Protein 3RSC (pdb70)

Structure (mmCIF, N/CA/C/O backbone):
data_3RSC
#
_entry.id   3RSC
#
_cell.length_a   88.289
_cell.length_b   48.592
_cell.length_c   108.393
_cell.angle_alpha   90.000
_cell.angle_beta   101.710
_cell.angle_gamma   90.000
#
_symmetry.space_group_name_H-M   'P 1 21 1'
#
loop_
_entity.id
_entity.type
_entity.pdbx_description
1 polymer CalG2
2 non-polymer "THYMIDINE-5'-DIPHOSPHATE"
3 non-polymer 'Calicheamicin T0'
4 non-polymer 'PHOSPHATE ION'
5 water water
#
loop_
_atom_site.group_PDB
_atom_site.id
_atom_site.type_symbol
_atom_site.label_atom_id
_atom_site.label_alt_id
_atom_site.label_comp_id
_atom_site.label_asym_id
_atom_site.label_entity_id
_atom_site.label_seq_id
_atom_site.pdbx_PDB_ins_code
_atom_site.Cartn_x
_atom_site.Cartn_y
_atom_site.Cartn_z
_atom_site.occupancy
_atom_site.B_iso_or_equiv
_atom_site.auth_seq_id
_atom_site.auth_comp_id
_atom_site.auth_asym_id
_atom_site.auth_atom_id
_atom_site.pdbx_PDB_model_num
ATOM 1 N N . HIS A 1 19 ? -40.917 -4.212 3.319 1.00 79.12 0 HIS A N 1
ATOM 2 C CA . HIS A 1 19 ? -40.217 -4.294 2.042 1.00 78.70 0 HIS A CA 1
ATOM 3 C C . HIS A 1 19 ? -40.764 -3.294 1.022 1.00 70.11 0 HIS A C 1
ATOM 4 O O . HIS A 1 19 ? -40.000 -2.644 0.309 1.00 67.14 0 HIS A O 1
ATOM 19 N N . ALA A 1 21 ? -41.974 -0.526 -1.392 1.00 47.74 2 ALA A N 1
ATOM 20 C CA . ALA A 1 21 ? -41.345 0.772 -1.586 1.00 47.71 2 ALA A CA 1
ATOM 21 C C . ALA A 1 21 ? -41.876 1.574 -2.775 1.00 44.08 2 ALA A C 1
ATOM 22 O O . ALA A 1 21 ? -42.438 1.022 -3.721 1.00 41.62 2 ALA A O 1
ATOM 24 N N . HIS A 1 22 ? -41.684 2.888 -2.703 1.00 41.69 3 HIS A N 1
ATOM 25 C CA . HIS A 1 22 ? -41.949 3.780 -3.823 1.00 40.38 3 HIS A CA 1
ATOM 26 C C . HIS A 1 22 ? -40.659 3.995 -4.607 1.00 40.34 3 HIS A C 1
ATOM 27 O O . HIS A 1 22 ? -39.751 4.695 -4.150 1.00 39.02 3 HIS A O 1
ATOM 34 N N . LEU A 1 23 ? -40.588 3.392 -5.789 1.00 36.66 4 LEU A N 1
ATOM 35 C CA . LEU A 1 23 ? -39.389 3.445 -6.615 1.00 35.48 4 LEU A CA 1
ATOM 36 C C . LEU A 1 23 ? -39.526 4.447 -7.756 1.00 34.00 4 LEU A C 1
ATOM 37 O O . LEU A 1 23 ? -40.493 4.411 -8.518 1.00 33.29 4 LEU A O 1
ATOM 42 N N . LEU A 1 24 ? -38.553 5.343 -7.869 1.00 30.92 5 LEU A N 1
ATOM 43 C CA . LEU A 1 24 ? -38.522 6.293 -8.973 1.00 31.45 5 LEU A CA 1
ATOM 44 C C . LEU A 1 24 ? -37.460 5.902 -9.994 1.00 33.91 5 LEU A C 1
ATOM 45 O O . LEU A 1 24 ? -36.304 5.639 -9.647 1.00 28.66 5 LEU A O 1
ATOM 50 N N . ILE A 1 25 ? -37.868 5.848 -11.256 1.00 28.64 6 ILE A N 1
ATOM 51 C CA . ILE A 1 25 ? -36.934 5.644 -12.343 1.00 27.32 6 ILE A CA 1
ATOM 52 C C . ILE A 1 25 ? -36.761 6.943 -13.113 1.00 26.97 6 ILE A C 1
ATOM 53 O O . ILE A 1 25 ? -37.689 7.425 -13.764 1.00 27.35 6 ILE A O 1
ATOM 58 N N . VAL A 1 26 ? -35.566 7.510 -13.008 1.00 25.54 7 VAL A N 1
ATOM 59 C CA . VAL A 1 26 ? -35.199 8.702 -13.749 1.00 23.99 7 VAL A CA 1
ATOM 60 C C . VAL A 1 26 ? -34.604 8.276 -15.089 1.00 25.82 7 VAL A C 1
ATOM 61 O O . VAL A 1 26 ? -33.642 7.509 -15.135 1.00 25.33 7 VAL A O 1
ATOM 65 N N . ASN A 1 27 ? -35.187 8.757 -16.181 1.00 27.74 8 ASN A N 1
ATOM 66 C CA . ASN A 1 27 ? -34.720 8.390 -17.512 1.00 24.20 8 ASN A CA 1
ATOM 67 C C . ASN A 1 27 ? -35.067 9.482 -18.515 1.00 23.51 8 ASN A C 1
ATOM 68 O O . ASN A 1 27 ? -35.767 10.428 -18.173 1.00 25.00 8 ASN A O 1
ATOM 73 N N . VAL A 1 28 ? -34.576 9.358 -19.745 1.00 24.85 9 VAL A N 1
ATOM 74 C CA . VAL A 1 28 ? -34.897 10.335 -20.784 1.00 25.19 9 VAL A CA 1
ATOM 75 C C . VAL A 1 28 ? -35.571 9.692 -21.988 1.00 21.98 9 VAL A C 1
ATOM 76 O O . VAL A 1 28 ? -35.700 8.475 -22.058 1.00 24.88 9 VAL A O 1
ATOM 80 N N . ALA A 1 29 ? -36.003 10.521 -22.932 1.00 24.22 10 ALA A N 1
ATOM 81 C CA . ALA A 1 29 ? -36.811 10.057 -24.053 1.00 27.79 10 ALA A CA 1
ATOM 82 C C . ALA A 1 29 ? -35.972 9.412 -25.151 1.00 29.72 10 ALA A C 1
ATOM 83 O O . ALA A 1 29 ? -35.629 10.057 -26.142 1.00 30.53 10 ALA A O 1
ATOM 85 N N . SER A 1 30 ? -35.661 8.130 -24.978 1.00 27.91 11 SER A N 1
ATOM 86 C CA . SER A 1 30 ? -34.838 7.409 -25.939 1.00 28.79 11 SER A CA 1
ATOM 87 C C . SER A 1 30 ? -35.144 5.912 -25.924 1.00 30.02 11 SER A C 1
ATOM 88 O O . SER A 1 30 ? -35.188 5.291 -24.860 1.00 29.99 11 SER A O 1
ATOM 91 N N . HIS A 1 31 ? -35.352 5.335 -27.105 1.00 24.80 12 HIS A N 1
ATOM 92 C CA . HIS A 1 31 ? -35.695 3.921 -27.214 1.00 27.62 12 HIS A CA 1
ATOM 93 C C . HIS A 1 31 ? -34.706 3.015 -26.484 1.00 28.47 12 HIS A C 1
ATOM 94 O O . HIS A 1 31 ? -35.090 2.243 -25.605 1.00 27.67 12 HIS A O 1
ATOM 101 N N . GLY A 1 32 ? -33.435 3.107 -26.856 1.00 24.96 13 GLY A N 1
ATOM 102 C CA . GLY A 1 32 ? -32.416 2.246 -26.290 1.00 27.51 13 GLY A CA 1
ATOM 103 C C . GLY A 1 32 ? -32.348 2.300 -24.775 1.00 28.45 13 GLY A C 1
ATOM 104 O O . GLY A 1 32 ? -32.004 1.310 -24.129 1.00 28.70 13 GLY A O 1
ATOM 105 N N . LEU A 1 33 ? -32.676 3.455 -24.208 1.00 23.89 14 LEU A N 1
ATOM 106 C CA . LEU A 1 33 ? -32.573 3.663 -22.768 1.00 25.90 14 LEU A CA 1
ATOM 107 C C . LEU A 1 33 ? -33.798 3.148 -22.014 1.00 29.14 14 LEU A C 1
ATOM 108 O O . LEU A 1 33 ? -33.691 2.698 -20.872 1.00 26.40 14 LEU A O 1
ATOM 113 N N . ILE A 1 34 ? -34.959 3.210 -22.658 1.00 27.09 15 ILE A N 1
ATOM 114 C CA . ILE A 1 34 ? -36.212 2.853 -22.002 1.00 23.31 15 ILE A CA 1
ATOM 115 C C . ILE A 1 34 ? -36.559 1.365 -22.112 1.00 27.44 15 ILE A C 1
ATOM 116 O O . ILE A 1 34 ? -36.859 0.727 -21.107 1.00 29.32 15 ILE A O 1
ATOM 121 N N . LEU A 1 35 ? -36.500 0.814 -23.322 1.00 24.24 16 LEU A N 1
ATOM 122 C CA . LEU A 1 35 ? -36.917 -0.572 -23.560 1.00 28.41 16 LEU A CA 1
ATOM 123 C C . LEU A 1 35 ? -36.387 -1.617 -22.562 1.00 28.35 16 LEU A C 1
ATOM 124 O O . LEU A 1 35 ? -37.145 -2.472 -22.108 1.00 33.83 16 LEU A O 1
ATOM 129 N N . PRO A 1 36 ? -35.091 -1.561 -22.224 1.00 27.59 17 PRO A N 1
ATOM 130 C CA . PRO A 1 36 ? -34.561 -2.578 -21.305 1.00 29.71 17 PRO A CA 1
ATOM 131 C C . PRO A 1 36 ? -35.184 -2.528 -19.904 1.00 31.92 17 PRO A C 1
ATOM 132 O O . PRO A 1 36 ? -35.185 -3.541 -19.201 1.00 34.57 17 PRO A O 1
ATOM 136 N N . THR A 1 37 ? -35.706 -1.370 -19.510 1.00 27.91 18 THR A N 1
ATOM 137 C CA . THR A 1 37 ? -36.228 -1.175 -18.160 1.00 28.06 18 THR A CA 1
ATOM 138 C C . THR A 1 37 ? -37.670 -1.641 -17.979 1.00 33.05 18 THR A C 1
ATOM 139 O O . THR A 1 37 ? -38.127 -1.822 -16.852 1.00 36.91 18 THR A O 1
ATOM 143 N N . LEU A 1 38 ? -38.390 -1.825 -19.079 1.00 28.71 19 LEU A N 1
ATOM 144 C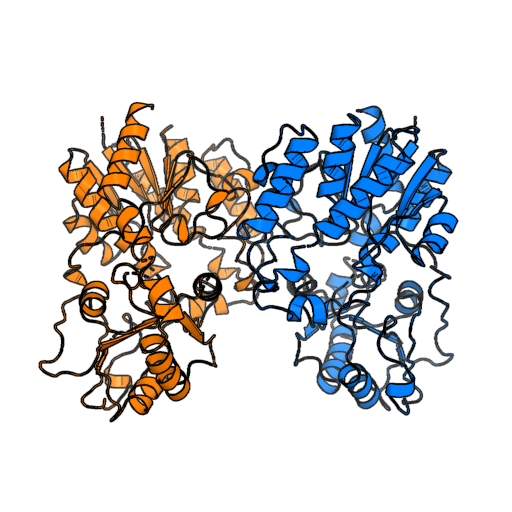 CA . LEU A 1 38 ? -39.823 -2.100 -19.006 1.00 31.78 19 LEU A CA 1
ATOM 145 C C . LEU A 1 38 ? -40.176 -3.358 -18.205 1.00 34.52 19 LEU A C 1
ATOM 146 O O . LEU A 1 38 ? -41.044 -3.321 -17.334 1.00 33.42 19 LEU A O 1
ATOM 151 N N . THR A 1 39 ? -39.511 -4.468 -18.499 1.00 31.27 20 THR A N 1
ATOM 152 C CA . THR A 1 39 ? -39.805 -5.709 -17.797 1.00 35.92 20 THR A CA 1
ATOM 153 C C . THR A 1 39 ? -39.472 -5.575 -16.317 1.00 34.87 20 THR A C 1
ATOM 154 O O . THR A 1 39 ? -40.171 -6.121 -15.466 1.00 32.18 20 THR A O 1
ATOM 158 N N . VAL A 1 40 ? -38.410 -4.834 -16.017 1.00 35.38 21 VAL A N 1
ATOM 159 C CA . VAL A 1 40 ? -38.001 -4.620 -14.633 1.00 34.64 21 VAL A CA 1
ATOM 160 C C . VAL A 1 40 ? -39.070 -3.851 -13.857 1.00 35.83 21 VAL A C 1
ATOM 161 O O . VAL A 1 40 ? -39.357 -4.168 -12.701 1.00 35.77 21 VAL A O 1
ATOM 165 N N . VAL A 1 41 ? -39.655 -2.841 -14.496 1.00 33.67 22 VAL A N 1
ATOM 166 C CA . VAL A 1 41 ? -40.745 -2.083 -13.887 1.00 36.13 22 VAL A CA 1
ATOM 167 C C . VAL A 1 41 ? -41.887 -3.022 -13.533 1.00 36.93 22 VAL A C 1
ATOM 168 O O . VAL A 1 41 ? -42.385 -3.024 -12.408 1.00 36.49 22 VAL A O 1
ATOM 172 N N . THR A 1 42 ? -42.283 -3.829 -14.511 1.00 39.43 23 THR A N 1
ATOM 173 C CA . THR A 1 42 ? -43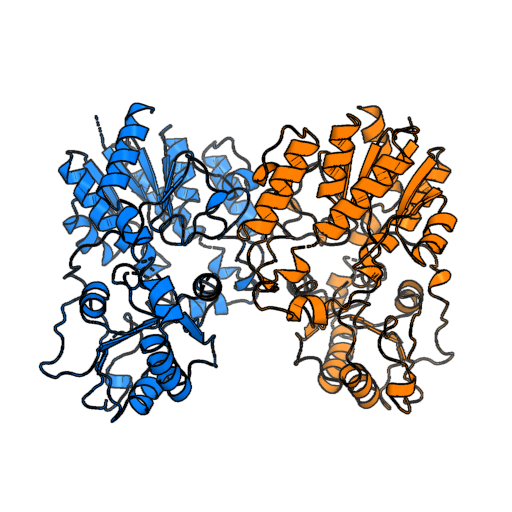.360 -4.798 -14.349 1.00 36.04 23 THR A CA 1
ATOM 174 C C . THR A 1 42 ? -43.113 -5.795 -13.214 1.00 38.64 23 THR A C 1
ATOM 175 O O . THR A 1 42 ? -44.011 -6.073 -12.419 1.00 41.83 23 THR A O 1
ATOM 179 N N . GLU A 1 43 ? -41.902 -6.337 -13.143 1.00 35.17 24 GLU A N 1
ATOM 180 C CA . GLU A 1 43 ? -41.573 -7.310 -12.104 1.00 35.67 24 GLU A CA 1
ATOM 181 C C . GLU A 1 43 ? -41.670 -6.684 -10.717 1.00 41.51 24 GLU A C 1
ATOM 182 O O . GLU A 1 43 ? -42.082 -7.342 -9.760 1.00 42.54 24 GLU A O 1
ATOM 188 N N . LEU A 1 44 ? -41.286 -5.412 -10.619 1.00 37.46 25 LEU A N 1
ATOM 189 C CA . LEU A 1 44 ? -41.333 -4.677 -9.358 1.00 37.68 25 LEU A CA 1
ATOM 190 C C . LEU A 1 44 ? -42.765 -4.383 -8.935 1.00 41.14 25 LEU A C 1
ATOM 191 O O . LEU A 1 44 ? -43.123 -4.551 -7.770 1.00 43.17 25 LEU A O 1
ATOM 196 N N . VAL A 1 45 ? -43.576 -3.924 -9.882 1.00 38.22 26 VAL A N 1
ATOM 197 C CA . VAL A 1 45 ? -44.991 -3.694 -9.624 1.00 40.94 26 VAL A CA 1
ATOM 198 C C . VAL A 1 45 ? -45.665 -4.996 -9.195 1.00 44.97 26 VAL A C 1
ATOM 199 O O . VAL A 1 45 ? -46.554 -4.998 -8.342 1.00 45.02 26 VAL A O 1
ATOM 203 N N . ARG A 1 46 ? -45.219 -6.103 -9.781 1.00 45.32 27 ARG A N 1
ATOM 204 C CA . ARG A 1 46 ? -45.750 -7.419 -9.449 1.00 44.14 27 ARG A CA 1
ATOM 205 C C . ARG A 1 46 ? -45.418 -7.783 -8.007 1.00 44.46 27 ARG A C 1
ATOM 206 O O . ARG A 1 46 ? -46.200 -8.448 -7.329 1.00 45.91 27 ARG A O 1
ATOM 214 N N . ARG A 1 47 ? -44.256 -7.340 -7.540 1.00 44.38 28 ARG A N 1
ATOM 215 C CA . ARG A 1 47 ? -43.821 -7.643 -6.182 1.00 44.34 28 ARG A CA 1
ATOM 216 C C . ARG A 1 47 ? -44.463 -6.707 -5.166 1.00 44.89 28 ARG A C 1
ATOM 217 O O . ARG A 1 47 ? -44.188 -6.794 -3.971 1.00 50.77 28 ARG A O 1
ATOM 225 N N . GLY A 1 48 ? -45.316 -5.810 -5.649 1.00 42.15 29 GLY A N 1
ATOM 226 C CA . GLY A 1 48 ? -46.067 -4.930 -4.774 1.00 43.97 29 GLY A CA 1
ATOM 227 C C . GLY A 1 48 ? -45.417 -3.584 -4.514 1.00 44.51 29 GLY A C 1
ATOM 228 O O . GLY A 1 48 ? -45.835 -2.847 -3.621 1.00 41.60 29 GLY A O 1
ATOM 229 N N . HIS A 1 49 ? -44.389 -3.260 -5.289 1.00 41.40 30 HIS A N 1
ATOM 230 C CA . HIS A 1 49 ? -43.765 -1.950 -5.196 1.00 38.78 30 HIS A CA 1
ATOM 231 C C . HIS A 1 49 ? -44.499 -0.955 -6.081 1.00 38.39 30 HIS A C 1
ATOM 232 O O . HIS A 1 49 ? -45.142 -1.330 -7.061 1.00 41.35 30 HIS A O 1
ATOM 239 N N . ARG A 1 50 ? -44.399 0.318 -5.721 1.00 40.59 31 ARG A N 1
ATOM 240 C CA . ARG A 1 50 ? -44.982 1.397 -6.501 1.00 39.06 31 ARG A CA 1
ATOM 241 C C . ARG A 1 50 ? -43.863 2.072 -7.285 1.00 39.10 31 ARG A C 1
ATOM 242 O O . ARG A 1 50 ? -42.798 2.345 -6.732 1.00 35.91 31 ARG A O 1
ATOM 250 N N . VAL A 1 51 ? -44.091 2.326 -8.572 1.00 36.66 32 VAL A N 1
ATOM 251 C CA . VAL A 1 51 ? -43.030 2.862 -9.426 1.00 36.91 32 VAL A CA 1
ATOM 252 C C . VAL A 1 51 ? -43.417 4.112 -10.221 1.00 36.11 32 VAL A C 1
ATOM 253 O O . VAL A 1 51 ? -44.323 4.078 -11.055 1.00 37.74 32 VAL A O 1
ATOM 257 N N . SER A 1 52 ? -42.718 5.212 -9.948 1.00 33.62 33 SER A N 1
ATOM 258 C CA . SER A 1 52 ? -42.845 6.441 -10.727 1.00 34.23 33 SER A CA 1
ATOM 259 C C . SER A 1 52 ? -41.749 6.461 -11.791 1.00 32.84 33 SER A C 1
ATOM 260 O O . SER A 1 52 ? -40.600 6.129 -11.504 1.00 36.75 33 SER A O 1
ATOM 263 N N . TYR A 1 53 ? -42.098 6.844 -13.016 1.00 29.09 34 TYR A N 1
ATOM 264 C CA . TYR A 1 53 ? -41.159 6.758 -14.127 1.00 28.68 34 TYR A CA 1
ATOM 265 C C . TYR A 1 53 ? -41.117 8.051 -14.938 1.00 30.47 34 TYR A C 1
ATOM 266 O O . TYR A 1 53 ? -42.126 8.483 -15.490 1.00 30.81 34 TYR A O 1
ATOM 275 N N . VAL A 1 54 ? -39.935 8.654 -15.015 1.00 31.10 35 VAL A N 1
ATOM 276 C CA . VAL A 1 54 ? -39.753 9.922 -15.712 1.00 28.19 35 VAL A CA 1
ATOM 277 C C . VAL A 1 54 ? -39.550 9.707 -17.207 1.00 28.49 35 VAL A C 1
ATOM 278 O O . VAL A 1 54 ? -38.609 9.031 -17.629 1.00 28.04 35 VAL A O 1
ATOM 282 N N . THR A 1 55 ? -40.439 10.283 -18.008 1.00 28.43 36 THR A N 1
ATOM 283 C CA . THR A 1 55 ? -40.352 10.144 -19.454 1.00 26.28 36 THR A CA 1
ATOM 284 C C . THR A 1 55 ? -41.092 11.266 -20.176 1.00 30.97 36 THR A C 1
ATOM 285 O O . THR A 1 55 ? -41.632 12.177 -19.546 1.00 30.83 36 THR A O 1
ATOM 289 N N . ALA A 1 56 ? -41.110 11.202 -21.503 1.00 32.96 37 ALA A N 1
ATOM 290 C CA . ALA A 1 56 ? -41.760 12.239 -22.293 1.00 33.84 37 ALA A CA 1
ATOM 291 C C . ALA A 1 56 ? -42.429 11.676 -23.541 1.00 37.99 37 ALA A C 1
ATOM 292 O O . ALA A 1 56 ? -42.076 10.597 -24.020 1.00 35.52 37 ALA A O 1
ATOM 294 N N . GLY A 1 57 ? -43.409 12.415 -24.051 1.00 39.22 38 GLY A N 1
ATOM 295 C CA . GLY A 1 57 ? -44.067 12.074 -25.298 1.00 39.30 38 GLY A CA 1
ATOM 296 C C . GLY A 1 57 ? -44.605 10.661 -25.407 1.00 37.20 38 GLY A C 1
ATOM 297 O O . GLY A 1 57 ? -45.141 10.102 -24.447 1.00 36.86 38 GLY A O 1
ATOM 298 N N . GLY A 1 58 ? -44.452 10.087 -26.597 1.00 36.42 39 GLY A N 1
ATOM 299 C CA . GLY A 1 58 ? -45.029 8.795 -26.924 1.00 37.23 39 GLY A CA 1
ATOM 300 C C . GLY A 1 58 ? -44.600 7.647 -26.034 1.00 36.77 39 GLY A C 1
ATOM 301 O O . GLY A 1 58 ? -45.322 6.656 -25.910 1.00 38.43 39 GLY A O 1
ATOM 302 N N . PHE A 1 59 ? -43.429 7.773 -25.417 1.00 31.97 40 PHE A N 1
ATOM 303 C CA . PHE A 1 59 ? -42.918 6.735 -24.528 1.00 33.34 40 PHE A CA 1
ATOM 304 C C . PHE A 1 59 ? -43.789 6.594 -23.284 1.00 38.00 40 PHE A C 1
ATOM 305 O O . PHE A 1 59 ? -43.674 5.618 -22.544 1.00 33.78 40 PHE A O 1
ATOM 313 N N . ALA A 1 60 ? -44.654 7.575 -23.050 1.00 37.34 41 ALA A N 1
ATOM 314 C CA . ALA A 1 60 ? -45.526 7.539 -21.884 1.00 37.02 41 ALA A CA 1
ATOM 315 C C . ALA A 1 60 ? -46.415 6.301 -21.914 1.00 35.09 41 ALA A C 1
ATOM 316 O O . ALA A 1 60 ? -46.621 5.653 -20.891 1.00 37.98 41 ALA A O 1
ATOM 318 N N . GLU A 1 61 ? -46.921 5.965 -23.096 1.00 35.68 42 GLU A N 1
ATOM 319 C CA . GLU A 1 61 ? -47.874 4.864 -23.238 1.00 38.03 42 GLU A CA 1
ATOM 320 C C . GLU A 1 61 ? -47.301 3.508 -22.792 1.00 39.64 42 GLU A C 1
ATOM 321 O O . GLU A 1 61 ? -47.849 2.868 -21.890 1.00 43.15 42 GLU A O 1
ATOM 327 N N . PRO A 1 62 ? -46.190 3.067 -23.410 1.00 38.11 43 PRO A N 1
ATOM 328 C CA . PRO A 1 62 ? -45.608 1.778 -23.018 1.00 32.71 43 PRO A CA 1
ATOM 329 C C . PRO A 1 62 ? -45.156 1.777 -21.562 1.00 37.13 43 PRO A C 1
ATOM 330 O O . PRO A 1 62 ? -45.149 0.729 -20.917 1.00 41.90 43 PRO A O 1
ATOM 334 N N . VAL A 1 63 ? -44.778 2.942 -21.051 1.00 34.58 44 VAL A N 1
ATOM 335 C CA . VAL A 1 63 ? -44.319 3.047 -19.673 1.00 35.39 44 VAL A CA 1
ATOM 336 C C . VAL A 1 63 ? -45.457 2.805 -18.680 1.00 37.01 44 VAL A C 1
ATOM 337 O O . VAL A 1 63 ? -45.279 2.101 -17.687 1.00 35.14 44 VAL A O 1
ATOM 341 N N . ARG A 1 64 ? -46.624 3.386 -18.947 1.00 37.14 45 ARG A N 1
ATOM 342 C CA . ARG A 1 64 ? -47.790 3.139 -18.102 1.00 38.29 45 ARG A CA 1
ATOM 343 C C . ARG A 1 64 ? -48.199 1.676 -18.171 1.00 37.43 45 ARG A C 1
ATOM 344 O O . ARG A 1 64 ? -48.454 1.042 -17.145 1.00 39.59 45 ARG A O 1
ATOM 352 N N . ALA A 1 65 ? -48.255 1.148 -19.391 1.00 35.78 46 ALA A N 1
ATOM 353 C CA . ALA A 1 65 ? -48.647 -0.238 -19.619 1.00 37.41 46 ALA A CA 1
ATOM 354 C C . ALA A 1 65 ? -47.750 -1.212 -18.867 1.00 39.23 46 ALA A C 1
ATOM 355 O O . ALA A 1 65 ? -48.135 -2.355 -18.620 1.00 34.55 46 ALA A O 1
ATOM 357 N N . ALA A 1 66 ? -46.549 -0.759 -18.516 1.00 39.26 47 ALA A N 1
ATOM 358 C CA . ALA A 1 66 ? -45.592 -1.599 -17.804 1.00 37.43 47 ALA A CA 1
ATOM 359 C C . ALA A 1 66 ? -45.824 -1.539 -16.298 1.00 36.68 47 ALA A C 1
ATOM 360 O O . ALA A 1 66 ? -45.171 -2.251 -15.536 1.00 39.67 47 ALA A O 1
ATOM 362 N N . GLY A 1 67 ? -46.752 -0.683 -15.878 1.00 34.16 48 GLY A N 1
ATOM 363 C CA . GLY A 1 67 ? -47.175 -0.633 -14.489 1.00 36.11 48 GLY A CA 1
ATOM 364 C C . GLY A 1 67 ? -46.829 0.651 -13.760 1.00 36.52 48 GLY A C 1
ATOM 365 O O . GLY A 1 67 ? -47.229 0.856 -12.615 1.00 38.51 48 GLY A O 1
ATOM 366 N N . ALA A 1 68 ? -46.094 1.528 -14.429 1.00 32.68 49 ALA A N 1
ATOM 367 C CA . ALA A 1 68 ? -45.546 2.705 -13.780 1.00 29.55 49 ALA A CA 1
ATOM 368 C C . ALA A 1 68 ? -46.485 3.900 -13.853 1.00 36.90 49 ALA A C 1
ATOM 369 O O . ALA A 1 68 ? -47.346 3.981 -14.732 1.00 36.66 49 ALA A O 1
ATOM 371 N N . THR A 1 69 ? -46.316 4.822 -12.913 1.00 33.14 50 THR A N 1
ATOM 372 C CA . THR A 1 69 ? -46.967 6.118 -12.997 1.00 34.78 50 THR A CA 1
ATOM 373 C C . THR A 1 69 ? -46.006 7.064 -13.702 1.00 36.59 50 THR A C 1
ATOM 374 O O . THR A 1 69 ? -44.861 7.231 -13.276 1.00 39.35 50 THR A O 1
ATOM 378 N N . VAL A 1 70 ? -46.471 7.668 -14.789 1.00 33.63 51 VAL A N 1
ATOM 379 C CA . VAL A 1 70 ? -45.626 8.515 -15.622 1.00 35.03 51 VAL A CA 1
ATOM 380 C C . VAL A 1 70 ? -45.423 9.914 -15.043 1.00 40.61 51 VAL A C 1
ATOM 381 O O . VAL A 1 70 ? -46.381 10.587 -14.654 1.00 38.01 51 VAL A O 1
ATOM 385 N N . VAL A 1 71 ? -44.164 10.339 -14.987 1.00 39.42 52 VAL A N 1
ATOM 386 C CA . VAL A 1 71 ? -43.822 11.709 -14.627 1.00 38.08 52 VAL A CA 1
ATOM 387 C C . VAL A 1 71 ? -43.282 12.421 -15.864 1.00 38.40 52 VAL A C 1
ATOM 388 O O . VAL A 1 71 ? -42.123 12.231 -16.233 1.00 40.16 52 VAL A O 1
ATOM 392 N N . PRO A 1 72 ? -44.129 13.230 -16.521 1.00 39.76 53 PRO A N 1
ATOM 393 C CA . PRO A 1 72 ? -43.769 13.906 -17.773 1.00 33.96 53 PRO A CA 1
ATOM 394 C C . PRO A 1 72 ? -42.773 15.035 -17.569 1.00 37.55 53 PRO A C 1
ATOM 395 O O . PRO A 1 72 ? -42.892 15.797 -16.610 1.00 42.71 53 PRO A O 1
ATOM 399 N N . TYR A 1 73 ? -41.796 15.132 -18.465 1.00 35.89 54 TYR A N 1
ATOM 400 C CA . TYR A 1 73 ? -40.912 16.288 -18.507 1.00 33.11 54 TYR A CA 1
ATOM 401 C C . TYR A 1 73 ? -40.819 16.743 -19.956 1.00 37.09 54 TYR A C 1
ATOM 402 O O . TYR A 1 73 ? -41.095 15.965 -20.871 1.00 34.86 54 TYR A O 1
ATOM 411 N N . GLN A 1 74 ? -40.459 18.005 -20.167 1.00 38.91 55 GLN A N 1
ATOM 412 C CA . GLN A 1 74 ? -40.306 18.521 -21.522 1.00 36.60 55 GLN A CA 1
ATOM 413 C C . GLN A 1 74 ? -38.936 18.154 -22.087 1.00 35.28 55 GLN A C 1
ATOM 414 O O . GLN A 1 74 ? -37.905 18.637 -21.614 1.00 32.63 55 GLN A O 1
ATOM 420 N N . SER A 1 75 ? -38.936 17.296 -23.101 1.00 33.56 56 SER A N 1
ATOM 421 C CA . SER A 1 75 ? -37.693 16.774 -23.654 1.00 32.10 56 SER A CA 1
ATOM 422 C C . SER A 1 75 ? -37.251 17.484 -24.921 1.00 33.12 56 SER A C 1
ATOM 423 O O . SER A 1 75 ? -38.057 17.788 -25.799 1.00 34.00 56 SER A O 1
ATOM 426 N N . GLU A 1 76 ? -35.949 17.721 -25.015 1.00 31.38 57 GLU A N 1
ATOM 427 C CA . GLU A 1 76 ? -35.373 18.320 -26.202 1.00 30.80 57 GLU A CA 1
ATOM 428 C C . GLU A 1 76 ? -34.793 17.260 -27.137 1.00 32.79 57 GLU A C 1
ATOM 429 O O . GLU A 1 76 ? -34.766 17.441 -28.354 1.00 35.36 57 GLU A O 1
ATOM 435 N N . ILE A 1 77 ? -34.336 16.148 -26.572 1.00 31.24 58 ILE A N 1
ATOM 436 C CA . ILE A 1 77 ? -33.676 15.134 -27.383 1.00 31.30 58 ILE A CA 1
ATOM 437 C C . ILE A 1 77 ? -34.683 14.324 -28.188 1.00 33.15 58 ILE A C 1
ATOM 438 O O . ILE A 1 77 ? -34.391 13.877 -29.295 1.00 32.23 58 ILE A O 1
ATOM 443 N N . ILE A 1 78 ? -35.876 14.159 -27.629 1.00 33.82 59 ILE A N 1
ATOM 444 C CA . ILE A 1 78 ? -36.929 13.371 -28.257 1.00 35.62 59 ILE A CA 1
ATOM 445 C C . ILE A 1 78 ? -37.254 13.874 -29.661 1.00 38.50 59 ILE A C 1
ATOM 446 O O . ILE A 1 78 ? -37.660 13.100 -30.527 1.00 35.30 59 ILE A O 1
ATOM 451 N N . ASP A 1 79 ? -37.072 15.175 -29.878 1.00 39.91 60 ASP A N 1
ATOM 452 C CA . ASP A 1 79 ? -37.352 15.788 -31.171 1.00 40.12 60 ASP A CA 1
ATOM 453 C C . ASP A 1 79 ? -36.081 15.972 -31.994 1.00 42.70 60 ASP A C 1
ATOM 454 O O . ASP A 1 79 ? -36.140 16.164 -33.208 1.00 46.16 60 ASP A O 1
ATOM 459 N N . ALA A 1 80 ? -34.929 15.916 -31.334 1.00 40.01 61 ALA A N 1
ATOM 460 C CA . ALA A 1 80 ? -33.673 16.255 -31.995 1.00 37.25 61 ALA A CA 1
ATOM 461 C C . ALA A 1 80 ? -33.187 15.196 -32.973 1.00 37.02 61 ALA A C 1
ATOM 462 O O . ALA A 1 80 ? -33.557 14.027 -32.888 1.00 39.37 61 ALA A O 1
ATOM 464 N N . ASP A 1 81 ? -32.348 15.638 -33.904 1.00 35.15 62 ASP A N 1
ATOM 465 C CA . ASP A 1 81 ? -31.669 14.766 -34.842 1.00 30.75 62 ASP A CA 1
ATOM 466 C C . ASP A 1 81 ? -30.199 14.758 -34.449 1.00 34.51 62 ASP A C 1
ATOM 467 O O . ASP A 1 81 ? -29.505 15.766 -34.597 1.00 35.98 62 ASP A O 1
ATOM 472 N N . ALA A 1 82 ? -29.732 13.623 -33.937 1.00 33.10 63 ALA A N 1
ATOM 473 C CA . ALA A 1 82 ? -28.405 13.534 -33.334 1.00 33.71 63 ALA A CA 1
ATOM 474 C C . ALA A 1 82 ? -27.294 13.844 -34.323 1.00 30.76 63 ALA A C 1
ATOM 475 O O . ALA A 1 82 ? -26.306 14.496 -33.978 1.00 26.02 63 ALA A O 1
ATOM 477 N N . ALA A 1 83 ? -27.458 13.356 -35.548 1.00 30.77 64 ALA A N 1
ATOM 478 C CA . ALA A 1 83 ? -26.496 13.605 -36.608 1.00 31.23 64 ALA A CA 1
ATOM 479 C C . ALA A 1 83 ? -26.340 15.104 -36.801 1.00 31.85 64 ALA A C 1
ATOM 480 O O . ALA A 1 83 ? -25.237 15.600 -37.033 1.00 31.46 64 ALA A O 1
ATOM 482 N N . GLU A 1 84 ? -27.454 15.820 -36.690 1.00 34.93 65 GLU A N 1
ATOM 483 C CA . GLU A 1 84 ? -27.465 17.267 -36.880 1.00 32.58 65 GLU A CA 1
ATOM 484 C C . GLU A 1 84 ? -26.890 17.986 -35.661 1.00 32.82 65 GLU A C 1
ATOM 485 O O . GLU A 1 84 ? -26.089 18.908 -35.796 1.00 34.42 65 GLU A O 1
ATOM 491 N N . VAL A 1 85 ? -27.293 17.557 -34.471 1.00 32.54 66 VAL A N 1
ATOM 492 C CA . VAL A 1 85 ? -26.785 18.161 -33.243 1.00 32.28 66 VAL A CA 1
ATOM 493 C C . VAL A 1 85 ? -25.260 18.077 -33.168 1.00 29.68 66 VAL A C 1
ATOM 494 O O . VAL A 1 85 ? -24.589 19.078 -32.925 1.00 30.87 66 VAL A O 1
ATOM 498 N N . PHE A 1 86 ? -24.721 16.881 -33.382 1.00 28.56 67 PHE A N 1
ATOM 499 C CA . PHE A 1 86 ? -23.276 16.666 -33.330 1.00 29.05 67 PHE A CA 1
ATOM 500 C C . PHE A 1 86 ? -22.549 17.235 -34.554 1.00 33.45 67 PHE A C 1
ATOM 501 O O . PHE A 1 86 ? -21.325 17.379 -34.547 1.00 32.41 67 PHE A O 1
ATOM 509 N N . GLY A 1 87 ? -23.305 17.572 -35.595 1.00 30.47 68 GLY A N 1
ATOM 510 C CA . GLY A 1 87 ? -22.731 18.208 -36.767 1.00 31.20 68 GLY A CA 1
ATOM 511 C C . GLY A 1 87 ? -22.769 19.731 -36.724 1.00 33.85 68 GLY A C 1
ATOM 512 O O . GLY A 1 87 ? -22.153 20.390 -37.558 1.00 35.08 68 GLY A O 1
ATOM 513 N N . SER A 1 88 ? -23.480 20.291 -35.747 1.00 30.65 69 SER A N 1
ATOM 514 C CA . SER A 1 88 ? -23.715 21.738 -35.682 1.00 33.64 69 SER A CA 1
ATOM 515 C C . SER A 1 88 ? -22.440 22.578 -35.629 1.00 36.59 69 SER A C 1
ATOM 516 O O . SER A 1 88 ? -22.184 23.391 -36.516 1.00 38.77 69 SER A O 1
ATOM 519 N N . ASP A 1 89 ? -21.660 22.401 -34.568 1.00 37.39 70 ASP A N 1
ATOM 520 C CA . ASP A 1 89 ? -20.381 23.087 -34.435 1.00 33.80 70 ASP A CA 1
ATOM 521 C C . ASP A 1 89 ? -19.287 22.037 -34.281 1.00 35.47 70 ASP A C 1
ATOM 522 O O . ASP A 1 89 ? -19.582 20.868 -34.050 1.00 35.81 70 ASP A O 1
ATOM 527 N N . ASP A 1 90 ? -18.028 22.436 -34.411 1.00 33.72 71 ASP A N 1
ATOM 528 C CA . ASP A 1 90 ? -16.954 21.444 -34.443 1.00 34.06 71 ASP A CA 1
ATOM 529 C C . ASP A 1 90 ? -16.348 21.122 -33.075 1.00 38.63 71 ASP A C 1
ATOM 530 O O . ASP A 1 90 ? -15.399 20.341 -32.986 1.00 41.62 71 ASP A O 1
ATOM 535 N N . LEU A 1 91 ? -16.891 21.713 -32.014 1.00 33.91 72 LEU A N 1
ATOM 536 C CA . LEU A 1 91 ? -16.414 21.411 -30.669 1.00 29.69 72 LEU A CA 1
ATOM 537 C C . LEU A 1 91 ? -17.396 20.519 -29.915 1.00 27.62 72 LEU A C 1
ATOM 538 O O . LEU A 1 91 ? -17.023 19.844 -28.962 1.00 28.77 72 LEU A O 1
ATOM 543 N N . GLY A 1 92 ? -18.652 20.521 -30.350 1.00 25.09 73 GLY A N 1
ATOM 544 C CA . GLY A 1 92 ? -19.707 19.817 -29.649 1.00 26.38 73 GLY A CA 1
ATOM 545 C C . GLY A 1 92 ? -20.361 20.675 -28.579 1.00 27.56 73 GLY A C 1
ATOM 546 O O . GLY A 1 92 ? -20.984 20.154 -27.649 1.00 25.46 73 GLY A O 1
ATOM 547 N N . VAL A 1 93 ? -20.224 21.993 -28.701 1.00 23.98 74 VAL A N 1
ATOM 548 C CA . VAL A 1 93 ? -20.826 22.896 -27.726 1.00 25.90 74 VAL A CA 1
ATOM 549 C C . VAL A 1 93 ? -22.330 22.674 -27.652 1.00 24.17 74 VAL A C 1
ATOM 550 O O . VAL A 1 93 ? -22.903 22.644 -26.561 1.00 22.63 74 VAL A O 1
ATOM 554 N N . ARG A 1 94 ? -22.966 22.514 -28.812 1.00 24.37 75 ARG A N 1
ATOM 555 C CA . ARG A 1 94 ? -24.415 22.326 -28.860 1.00 27.97 75 ARG A CA 1
ATOM 556 C C . ARG A 1 94 ? -24.893 21.048 -28.158 1.00 23.62 75 ARG A C 1
ATOM 557 O O . ARG A 1 94 ? -25.796 21.107 -27.324 1.00 25.39 75 ARG A O 1
ATOM 565 N N . PRO A 1 95 ? -24.295 19.890 -28.490 1.00 21.61 76 PRO A N 1
ATOM 566 C CA . PRO A 1 95 ? -24.680 18.681 -27.747 1.00 22.98 76 PRO A CA 1
ATOM 567 C C . PRO A 1 95 ? -24.408 18.810 -26.247 1.00 21.70 76 PRO A C 1
ATOM 568 O O . PRO A 1 95 ? -25.295 18.517 -25.446 1.00 23.92 76 PRO A O 1
ATOM 572 N N . HIS A 1 96 ? -23.212 19.256 -25.875 1.00 18.99 77 HIS A N 1
ATOM 573 C CA . HIS A 1 96 ? -22.876 19.416 -24.459 1.00 22.87 77 HIS A CA 1
ATOM 574 C C . HIS A 1 96 ? -23.939 20.202 -23.702 1.00 24.19 77 HIS A C 1
ATOM 575 O O . HIS A 1 96 ? -24.395 19.771 -22.645 1.00 21.70 77 HIS A O 1
ATOM 582 N N . LEU A 1 97 ? -24.337 21.353 -24.241 1.00 22.44 78 LEU A N 1
ATOM 583 C CA . LEU A 1 97 ? -25.289 22.206 -23.536 1.00 22.26 78 LEU A CA 1
ATOM 584 C C . LEU A 1 97 ? -26.721 21.675 -23.595 1.00 24.38 78 LEU A C 1
ATOM 585 O O . LEU A 1 97 ? -27.515 21.922 -22.687 1.00 23.45 78 LEU A O 1
ATOM 598 N N . TYR A 1 99 ? -27.341 18.434 -23.546 1.00 27.09 80 TYR A N 1
ATOM 599 C CA . TYR A 1 99 ? -27.224 17.404 -22.519 1.00 27.64 80 TYR A CA 1
ATOM 600 C C . TYR A 1 99 ? -27.533 17.958 -21.127 1.00 26.54 80 TYR A C 1
ATOM 601 O O . TYR A 1 99 ? -28.283 17.355 -20.356 1.00 24.91 80 TYR A O 1
ATOM 610 N N . LEU A 1 100 ? -26.953 19.108 -20.806 1.00 27.31 81 LEU A N 1
ATOM 611 C CA . LEU A 1 100 ? -27.180 19.719 -19.503 1.00 26.36 81 LEU A CA 1
ATOM 612 C C . LEU A 1 100 ? -28.633 20.140 -19.349 1.00 25.49 81 LEU A C 1
ATOM 613 O O . LEU A 1 100 ? -29.256 19.879 -18.321 1.00 25.95 81 LEU A O 1
ATOM 618 N N . ARG A 1 101 ? -29.170 20.791 -20.376 1.00 26.28 82 ARG A N 1
ATOM 619 C CA . ARG A 1 101 ? -30.560 21.231 -20.337 1.00 26.16 82 ARG A CA 1
ATOM 620 C C . ARG A 1 101 ? -31.509 20.051 -20.145 1.00 25.97 82 ARG A C 1
ATOM 621 O O . ARG A 1 101 ? -32.463 20.130 -19.375 1.00 28.37 82 ARG A O 1
ATOM 629 N N . GLU A 1 102 ? -31.249 18.956 -20.849 1.00 24.58 83 GLU A N 1
ATOM 630 C CA . GLU A 1 102 ? -32.101 17.783 -20.730 1.00 27.99 83 GLU A CA 1
ATOM 631 C C . GLU A 1 102 ? -32.040 17.262 -19.300 1.00 28.06 83 GLU A C 1
ATOM 632 O O . GLU A 1 102 ? -33.060 16.890 -18.721 1.00 26.61 83 GLU A O 1
ATOM 638 N N . ASN A 1 103 ? -30.837 17.237 -18.734 1.00 28.71 84 ASN A N 1
ATOM 639 C CA . ASN A 1 103 ? -30.666 16.862 -17.335 1.00 28.54 84 ASN A CA 1
ATOM 640 C C . ASN A 1 103 ? -31.415 17.808 -16.396 1.00 28.59 84 ASN A C 1
ATOM 641 O O . ASN A 1 103 ? -32.077 17.368 -15.450 1.00 25.05 84 ASN A O 1
ATOM 646 N N . VAL A 1 104 ? -31.315 19.106 -16.668 1.00 31.11 85 VAL A N 1
ATOM 647 C CA . VAL A 1 104 ? -31.967 20.118 -15.836 1.00 31.06 85 VAL A CA 1
ATOM 648 C C . VAL A 1 104 ? -33.490 20.046 -15.953 1.00 29.66 85 VAL A C 1
ATOM 649 O O . VAL A 1 104 ? -34.206 20.157 -14.956 1.00 31.64 85 VAL A O 1
ATOM 653 N N . SER A 1 105 ? -33.979 19.858 -17.174 1.00 27.67 86 SER A N 1
ATOM 654 C CA . SER A 1 105 ? -35.408 19.714 -17.404 1.00 25.11 86 SER A CA 1
ATOM 655 C C . SER A 1 105 ? -35.964 18.535 -16.613 1.00 30.83 86 SER A C 1
ATOM 656 O O . SER A 1 105 ? -37.020 18.637 -15.990 1.00 34.12 86 SER A O 1
ATOM 659 N N . VAL A 1 106 ? -35.250 17.414 -16.646 1.00 32.17 87 VAL A N 1
ATOM 660 C CA . VAL A 1 106 ? -35.640 16.222 -15.897 1.00 27.52 87 VAL A CA 1
ATOM 661 C C . VAL A 1 106 ? -35.642 16.483 -14.390 1.00 30.05 87 VAL A C 1
ATOM 662 O O . VAL A 1 106 ? -36.585 16.129 -13.687 1.00 30.62 87 VAL A O 1
ATOM 666 N N . LEU A 1 107 ? -34.575 17.108 -13.905 1.00 31.57 88 LEU A N 1
ATOM 667 C CA . LEU A 1 107 ? -34.439 17.420 -12.486 1.00 34.06 88 LEU A CA 1
ATOM 668 C C . LEU A 1 107 ? -35.603 18.256 -11.950 1.00 36.34 88 LEU A C 1
ATOM 669 O O . LEU A 1 107 ? -36.179 17.934 -10.907 1.00 33.59 88 LEU A O 1
ATOM 674 N N . ARG A 1 108 ? -35.944 19.326 -12.664 1.00 34.53 89 ARG A N 1
ATOM 675 C CA . ARG A 1 108 ? -36.983 20.249 -12.210 1.00 39.24 89 ARG A CA 1
ATOM 676 C C . ARG A 1 108 ? -38.368 19.609 -12.202 1.00 40.35 89 ARG A C 1
ATOM 677 O O . ARG A 1 108 ? -39.134 19.782 -11.252 1.00 40.60 89 ARG A O 1
ATOM 685 N N . ALA A 1 109 ? -38.685 18.875 -13.264 1.00 31.29 90 ALA A N 1
ATOM 686 C CA . ALA A 1 109 ? -39.988 18.236 -13.385 1.00 35.48 90 ALA A CA 1
ATOM 687 C C . ALA A 1 109 ? -40.210 17.228 -12.269 1.00 35.08 90 ALA A C 1
ATOM 688 O O . ALA A 1 109 ? -41.315 17.103 -11.740 1.00 34.69 90 ALA A O 1
ATOM 690 N N . THR A 1 110 ? -39.151 16.510 -11.915 1.00 31.52 91 THR A N 1
ATOM 691 C CA . THR A 1 110 ? -39.259 15.425 -10.953 1.00 33.61 91 THR A CA 1
ATOM 692 C C . THR A 1 110 ? -39.382 15.955 -9.534 1.00 34.93 91 THR A C 1
ATOM 693 O O . THR A 1 110 ? -40.181 15.453 -8.744 1.00 38.03 91 THR A O 1
ATOM 697 N N . ALA A 1 111 ? -38.582 16.962 -9.211 1.00 33.29 92 ALA A N 1
ATOM 698 C CA . ALA A 1 111 ? -38.683 17.613 -7.913 1.00 38.25 92 ALA A CA 1
ATOM 699 C C . ALA A 1 111 ? -40.090 18.178 -7.746 1.00 41.81 92 ALA A C 1
ATOM 700 O O . ALA A 1 111 ? -40.705 18.040 -6.690 1.00 42.68 92 ALA A O 1
ATOM 702 N N . GLU A 1 112 ? -40.600 18.802 -8.803 1.00 37.25 93 GLU A N 1
ATOM 703 C CA . GLU A 1 112 ? -41.939 19.377 -8.780 1.00 42.93 93 GLU A CA 1
ATOM 704 C C . GLU A 1 112 ? -42.967 18.307 -8.440 1.00 41.98 93 GLU A C 1
ATOM 705 O O . GLU A 1 112 ? -43.759 18.458 -7.510 1.00 43.80 93 GLU A O 1
ATOM 711 N N . ALA A 1 113 ? -42.932 17.214 -9.193 1.00 38.35 94 ALA A N 1
ATOM 712 C CA . ALA A 1 113 ? -43.915 16.150 -9.048 1.00 42.77 94 ALA A CA 1
ATOM 713 C C . ALA A 1 113 ? -43.794 15.356 -7.746 1.00 38.87 94 ALA A C 1
ATOM 714 O O . ALA A 1 113 ? -44.803 14.912 -7.201 1.00 42.56 94 ALA A O 1
ATOM 716 N N . LEU A 1 114 ? -42.573 15.182 -7.248 1.00 39.02 95 LEU A N 1
ATOM 717 C CA . LEU A 1 114 ? -42.332 14.222 -6.166 1.00 36.82 95 LEU A CA 1
ATOM 718 C C . LEU A 1 114 ? -41.839 14.803 -4.837 1.00 38.65 95 LEU A C 1
ATOM 719 O O . LEU A 1 114 ? -41.631 14.055 -3.884 1.00 37.33 95 LEU A O 1
ATOM 724 N N . ASP A 1 115 ? -41.646 16.117 -4.761 1.00 39.18 96 ASP A N 1
ATOM 725 C CA . ASP A 1 115 ? -41.247 16.728 -3.493 1.00 41.62 96 ASP A CA 1
ATOM 726 C C . ASP A 1 115 ? -42.220 16.353 -2.376 1.00 45.65 96 ASP A C 1
ATOM 727 O O . ASP A 1 115 ? -41.829 16.229 -1.216 1.00 45.86 96 ASP A O 1
ATOM 732 N N . GLY A 1 116 ? -43.486 16.163 -2.735 1.00 45.08 97 GLY A N 1
ATOM 733 C CA . GLY A 1 116 ? -44.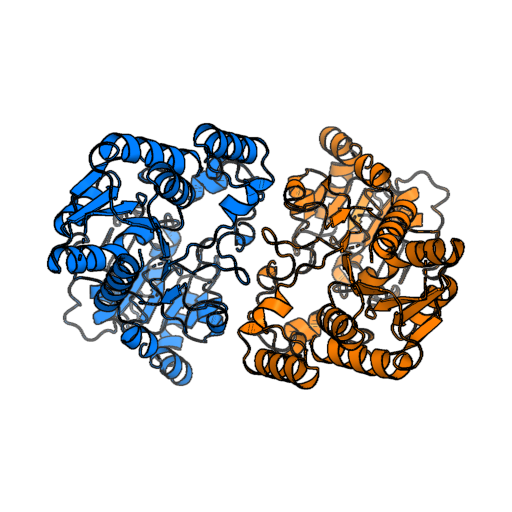498 15.776 -1.771 1.00 50.01 97 GLY A CA 1
ATOM 734 C C . GLY A 1 116 ? -44.624 14.272 -1.601 1.00 49.48 97 GLY A C 1
ATOM 735 O O . GLY A 1 116 ? -45.113 13.796 -0.577 1.00 56.65 97 GLY A O 1
ATOM 736 N N . ASP A 1 117 ? -44.183 13.522 -2.607 1.00 44.69 98 ASP A N 1
ATOM 737 C CA . ASP A 1 117 ? -44.260 12.066 -2.572 1.00 41.11 98 ASP A CA 1
ATOM 738 C C . ASP A 1 117 ? -42.862 11.465 -2.710 1.00 42.90 98 ASP A C 1
ATOM 739 O O . ASP A 1 117 ? -42.570 10.747 -3.666 1.00 42.50 98 ASP A O 1
ATOM 744 N N . VAL A 1 118 ? -42.002 11.767 -1.743 1.00 40.35 99 VAL A N 1
ATOM 745 C CA . VAL A 1 118 ? -40.595 11.389 -1.818 1.00 38.33 99 VAL A CA 1
ATOM 746 C C . VAL A 1 118 ? -40.377 9.877 -1.870 1.00 40.16 99 VAL A C 1
ATOM 747 O O . VAL A 1 118 ? -40.848 9.140 -0.999 1.00 36.28 99 VAL A O 1
ATOM 751 N N . PRO A 1 119 ? -39.653 9.414 -2.903 1.00 37.29 100 PRO A N 1
ATOM 752 C CA . PRO A 1 119 ? -39.361 7.994 -3.133 1.00 36.09 100 PRO A CA 1
ATOM 753 C C . PRO A 1 119 ? -38.341 7.450 -2.144 1.00 36.67 100 PRO A C 1
ATOM 754 O O . PRO A 1 119 ? -37.582 8.218 -1.550 1.00 38.44 100 PRO A O 1
ATOM 758 N N . ASP A 1 120 ? -38.329 6.132 -1.979 1.00 37.29 101 ASP A N 1
ATOM 759 C CA . ASP A 1 120 ? -37.373 5.475 -1.101 1.00 36.20 101 ASP A CA 1
ATOM 760 C C . ASP A 1 120 ? -36.084 5.186 -1.861 1.00 36.04 101 ASP A C 1
ATOM 761 O O . ASP A 1 120 ? -35.007 5.085 -1.272 1.00 32.78 101 ASP A O 1
ATOM 766 N N . LEU A 1 121 ? -36.201 5.061 -3.178 1.00 33.30 102 LEU A N 1
ATOM 767 C CA . LEU A 1 121 ? -35.050 4.744 -4.008 1.00 31.58 102 LEU A CA 1
ATOM 768 C C . LEU A 1 121 ? -35.082 5.538 -5.303 1.00 32.52 102 LEU A C 1
ATOM 769 O O . LEU A 1 121 ? -36.126 5.645 -5.952 1.00 29.70 102 LEU A O 1
ATOM 774 N N . VAL A 1 122 ? -33.933 6.097 -5.669 1.00 28.60 103 VAL A N 1
ATOM 775 C CA . VAL A 1 122 ? -33.793 6.808 -6.934 1.00 27.98 103 VAL A CA 1
ATOM 776 C C . VAL A 1 122 ? -32.980 5.969 -7.910 1.00 29.52 103 VAL A C 1
ATOM 777 O O . VAL A 1 122 ? -31.787 5.745 -7.701 1.00 26.82 103 VAL A O 1
ATOM 781 N N . LEU A 1 123 ? -33.631 5.492 -8.966 1.00 27.29 104 LEU A N 1
ATOM 782 C CA . LEU A 1 123 ? -32.928 4.769 -10.018 1.00 26.41 104 LEU A CA 1
ATOM 783 C C . LEU A 1 123 ? -32.812 5.655 -11.246 1.00 27.74 104 LEU A C 1
ATOM 784 O O . LEU A 1 123 ? -33.817 6.142 -11.768 1.00 27.66 104 LEU A O 1
ATOM 789 N N . TYR A 1 124 ? -31.586 5.866 -11.709 1.00 25.55 105 TYR A N 1
ATOM 790 C CA . TYR A 1 124 ? -31.359 6.754 -12.844 1.00 24.32 105 TYR A CA 1
ATOM 791 C C . TYR A 1 124 ? -30.474 6.115 -13.913 1.00 24.63 105 TYR A C 1
ATOM 792 O O . TYR A 1 124 ? -29.500 5.422 -13.603 1.00 20.98 105 TYR A O 1
ATOM 801 N N . ASP A 1 125 ? -30.835 6.345 -15.172 1.00 19.15 106 ASP A N 1
ATOM 802 C CA . ASP A 1 125 ? -30.048 5.873 -16.300 1.00 19.60 106 ASP A CA 1
ATOM 803 C C . ASP A 1 125 ? -28.766 6.700 -16.414 1.00 21.66 106 ASP A C 1
ATOM 804 O O . ASP A 1 125 ? -28.679 7.786 -15.842 1.00 21.39 106 ASP A O 1
ATOM 809 N N . ASP A 1 126 ? -27.775 6.182 -17.139 1.00 24.72 107 ASP A N 1
ATOM 810 C CA . ASP A 1 126 ? -26.495 6.871 -17.307 1.00 23.41 107 ASP A CA 1
ATOM 811 C C . ASP A 1 126 ? -26.681 8.325 -17.756 1.00 26.40 107 ASP A C 1
ATOM 812 O O . ASP A 1 126 ? -26.071 9.240 -17.199 1.00 22.26 107 ASP A O 1
ATOM 817 N N . PHE A 1 127 ? -27.521 8.523 -18.769 1.00 22.58 108 PHE A N 1
ATOM 818 C CA . PHE A 1 127 ? -27.687 9.838 -19.397 1.00 25.31 108 PHE A CA 1
ATOM 819 C C . PHE A 1 127 ? -28.070 10.938 -18.390 1.00 20.61 108 PHE A C 1
ATOM 820 O O . PHE A 1 127 ? -27.381 11.946 -18.296 1.00 21.34 108 PHE A O 1
ATOM 828 N N . PRO A 1 128 ? -29.167 10.750 -17.633 1.00 24.48 109 PRO A N 1
ATOM 829 C CA . PRO A 1 128 ? -29.501 11.747 -16.607 1.00 24.92 109 PRO A CA 1
ATOM 830 C C . PRO A 1 128 ? -28.875 11.482 -15.233 1.00 24.62 109 PRO A C 1
ATOM 831 O O . PRO A 1 128 ? -29.554 11.666 -14.224 1.00 26.51 109 PRO A O 1
ATOM 835 N N . PHE A 1 129 ? -27.609 11.082 -15.184 1.00 26.31 110 PHE A N 1
ATOM 836 C CA . PHE A 1 129 ? -26.968 10.777 -13.904 1.00 22.79 110 PHE A CA 1
ATOM 837 C C . PHE A 1 129 ? -26.740 12.028 -13.057 1.00 25.60 110 PHE A C 1
ATOM 838 O O . PHE A 1 129 ? -26.631 11.942 -11.830 1.00 24.31 110 PHE A O 1
ATOM 846 N N . ILE A 1 130 ? -26.657 13.189 -13.705 1.00 22.34 111 ILE A N 1
ATOM 847 C CA . ILE A 1 130 ? -26.518 14.434 -12.954 1.00 23.73 111 ILE A CA 1
ATOM 848 C C . ILE A 1 130 ? -27.810 14.727 -12.199 1.00 27.33 111 ILE A C 1
ATOM 849 O O . ILE A 1 130 ? -27.782 15.004 -10.997 1.00 25.55 111 ILE A O 1
ATOM 854 N N . ALA A 1 131 ? -28.942 14.651 -12.896 1.00 25.81 112 ALA A N 1
ATOM 855 C CA . ALA A 1 131 ? -30.240 14.788 -12.237 1.00 26.50 112 ALA A CA 1
ATOM 856 C C . ALA A 1 131 ? -30.428 13.667 -11.213 1.00 28.85 112 ALA A C 1
ATOM 857 O O . ALA A 1 131 ? -31.052 13.861 -10.171 1.00 28.26 112 ALA A O 1
ATOM 859 N N . GLY A 1 132 ? -29.878 12.495 -11.518 1.00 25.79 113 GLY A N 1
ATOM 860 C CA . GLY A 1 132 ? -29.967 11.352 -10.626 1.00 24.91 113 GLY A CA 1
ATOM 861 C C . GLY A 1 132 ? -29.308 11.614 -9.286 1.00 26.40 113 GLY A C 1
ATOM 862 O O . GLY A 1 132 ? -29.939 11.454 -8.244 1.00 26.40 113 GLY A O 1
ATOM 863 N N . GLN A 1 133 ? -28.036 12.012 -9.314 1.00 22.67 114 GLN A N 1
ATOM 864 C CA . GLN A 1 133 ? -27.295 12.318 -8.093 1.00 27.40 114 GLN A CA 1
ATOM 865 C C . GLN A 1 133 ? -27.942 13.460 -7.323 1.00 31.04 114 GLN A C 1
ATOM 866 O O . GLN A 1 133 ? -27.985 13.440 -6.095 1.00 30.60 114 GLN A O 1
ATOM 872 N N . LEU A 1 134 ? -28.424 14.466 -8.047 1.00 29.65 115 LEU A N 1
ATOM 873 C CA . LEU A 1 134 ? -28.978 15.660 -7.413 1.00 31.73 115 LEU A CA 1
ATOM 874 C C . LEU A 1 134 ? -30.268 15.363 -6.647 1.00 34.87 115 LEU A C 1
ATOM 875 O O . LEU A 1 134 ? -30.466 15.868 -5.542 1.00 34.87 115 LEU A O 1
ATOM 880 N N . LEU A 1 135 ? -31.133 14.537 -7.229 1.00 32.04 116 LEU A N 1
ATOM 881 C CA . LEU A 1 135 ? -32.370 14.132 -6.567 1.00 30.80 116 LEU A CA 1
ATOM 882 C C . LEU A 1 135 ? -32.090 13.248 -5.352 1.00 34.33 116 LEU A C 1
ATOM 883 O O . LEU A 1 135 ? -32.694 13.425 -4.291 1.00 33.76 116 LEU A O 1
ATOM 888 N N . ALA A 1 136 ? -31.177 12.294 -5.510 1.00 27.99 117 ALA A N 1
ATOM 889 C CA . ALA A 1 136 ? -30.796 11.425 -4.406 1.00 28.18 117 ALA A CA 1
ATOM 890 C C . ALA A 1 136 ? -30.278 12.239 -3.215 1.00 32.26 117 ALA A C 1
ATOM 891 O O . ALA A 1 136 ? -30.556 11.910 -2.065 1.00 33.48 117 ALA A O 1
ATOM 893 N N . ALA A 1 137 ? -29.532 13.302 -3.498 1.00 30.58 118 ALA A N 1
ATOM 894 C CA . ALA A 1 137 ? -28.973 14.159 -2.451 1.00 37.90 118 ALA A CA 1
ATOM 895 C C . ALA A 1 137 ? -30.034 15.064 -1.825 1.00 37.15 118 ALA A C 1
ATOM 896 O O . ALA A 1 137 ? -30.104 15.202 -0.603 1.00 35.77 118 ALA A O 1
ATOM 898 N N . ARG A 1 138 ? -30.852 15.678 -2.675 1.00 34.04 119 ARG A N 1
ATOM 899 C CA . ARG A 1 138 ? -31.935 16.548 -2.226 1.00 37.38 119 ARG A CA 1
ATOM 900 C C . ARG A 1 138 ? -32.894 15.838 -1.275 1.00 37.15 119 ARG A C 1
ATOM 901 O O . ARG A 1 138 ? -33.382 16.431 -0.314 1.00 40.50 119 ARG A O 1
ATOM 909 N N . TRP A 1 139 ? -33.156 14.566 -1.552 1.00 35.09 120 TRP A N 1
ATOM 910 C CA . TRP A 1 139 ? -34.140 13.800 -0.801 1.00 32.90 120 TRP A CA 1
ATOM 911 C C . TRP A 1 139 ? -33.486 12.922 0.258 1.00 34.66 120 TRP A C 1
ATOM 912 O O . TRP A 1 139 ? -34.173 12.223 0.998 1.00 39.63 120 TRP A O 1
ATOM 923 N N . ARG A 1 140 ? -32.159 12.960 0.327 1.00 33.30 121 ARG A N 1
ATOM 924 C CA . ARG A 1 140 ? -31.411 12.083 1.224 1.00 33.99 121 ARG A CA 1
ATOM 925 C C . ARG A 1 140 ? -31.847 10.625 1.052 1.00 36.67 121 ARG A C 1
ATOM 926 O O . ARG A 1 140 ? -32.242 9.962 2.016 1.00 33.98 121 ARG A O 1
ATOM 934 N N . ARG A 1 141 ? -31.774 10.136 -0.184 1.00 36.68 122 ARG A N 1
ATOM 935 C CA . ARG A 1 141 ? -32.186 8.771 -0.510 1.00 32.77 122 ARG A CA 1
ATOM 936 C C . ARG A 1 141 ? -31.059 7.978 -1.171 1.00 34.03 122 ARG A C 1
ATOM 937 O O . ARG A 1 141 ? -30.134 8.565 -1.739 1.00 32.76 122 ARG A O 1
ATOM 945 N N . PRO A 1 142 ? -31.132 6.638 -1.094 1.00 32.35 123 PRO A N 1
ATOM 946 C CA . PRO A 1 142 ? -30.192 5.764 -1.800 1.00 31.23 123 PRO A CA 1
ATOM 947 C C . PRO A 1 142 ? -30.489 5.796 -3.294 1.00 29.80 123 PRO A C 1
ATOM 948 O O . PRO A 1 142 ? -31.612 6.114 -3.685 1.00 31.64 123 PRO A O 1
ATOM 952 N N . ALA A 1 143 ? -29.501 5.469 -4.119 1.00 28.99 124 ALA A N 1
ATOM 953 C CA . ALA A 1 143 ? -29.678 5.544 -5.562 1.00 27.17 124 ALA A CA 1
ATOM 954 C C . ALA A 1 143 ? -29.081 4.351 -6.298 1.00 27.62 124 ALA A C 1
ATOM 955 O O . ALA A 1 143 ? -28.159 3.690 -5.812 1.00 27.10 124 ALA A O 1
ATOM 957 N N . VAL A 1 144 ? -29.621 4.096 -7.482 1.00 24.97 125 VAL A N 1
ATOM 958 C CA . VAL A 1 144 ? -29.165 3.010 -8.332 1.00 23.97 125 VAL A CA 1
ATOM 959 C C . VAL A 1 144 ? -28.965 3.558 -9.736 1.00 25.75 125 VAL A C 1
ATOM 960 O O . VAL A 1 144 ? -29.805 4.301 -10.247 1.00 24.57 125 VAL A O 1
ATOM 964 N N . ARG A 1 145 ? -27.848 3.208 -10.357 1.00 24.09 126 ARG A N 1
ATOM 965 C CA . ARG A 1 145 ? -27.593 3.640 -11.725 1.00 23.04 126 ARG A CA 1
ATOM 966 C C . ARG A 1 145 ? -27.923 2.512 -12.694 1.00 23.86 126 ARG A C 1
ATOM 967 O O . ARG A 1 145 ? -27.625 1.347 -12.427 1.00 24.60 126 ARG A O 1
ATOM 975 N N . LEU A 1 146 ? -28.557 2.860 -13.808 1.00 25.52 127 LEU A N 1
ATOM 976 C CA . LEU A 1 146 ? -28.951 1.878 -14.813 1.00 22.53 127 LEU A CA 1
ATOM 977 C C . LEU A 1 146 ? -28.156 2.115 -16.091 1.00 27.55 127 LEU A C 1
ATOM 978 O O . LEU A 1 146 ? -28.121 3.235 -16.611 1.00 26.23 127 LEU A O 1
ATOM 983 N N . SER A 1 147 ? -27.516 1.066 -16.598 1.00 25.57 128 SER A N 1
ATOM 984 C CA . SER A 1 147 ? -26.707 1.197 -17.807 1.00 26.99 128 SER A CA 1
ATOM 985 C C . SER A 1 147 ? -27.219 0.295 -18.928 1.00 27.62 128 SER A C 1
ATOM 986 O O . SER A 1 147 ? -27.202 -0.930 -18.810 1.00 24.78 128 SER A O 1
ATOM 989 N N . ALA A 1 148 ? -27.680 0.912 -20.012 1.00 24.31 129 ALA A N 1
ATOM 990 C CA . ALA A 1 148 ? -28.212 0.165 -21.147 1.00 26.76 129 ALA A CA 1
ATOM 991 C C . ALA A 1 148 ? -27.121 -0.153 -22.168 1.00 26.94 129 ALA A C 1
ATOM 992 O O . ALA A 1 148 ? -27.330 -0.954 -23.081 1.00 26.87 129 ALA A O 1
ATOM 994 N N . ALA A 1 149 ? -25.967 0.494 -22.022 1.00 23.96 130 ALA A N 1
ATOM 995 C CA . ALA A 1 149 ? -24.794 0.168 -22.829 1.00 22.99 130 ALA A CA 1
ATOM 996 C C . ALA A 1 149 ? -23.706 -0.348 -21.902 1.00 21.20 130 ALA A C 1
ATOM 997 O O . ALA A 1 149 ? -24.001 -1.056 -20.944 1.00 23.54 130 ALA A O 1
ATOM 999 N N . PHE A 1 150 ? -22.452 -0.001 -22.170 1.00 18.56 131 PHE A N 1
ATOM 1000 C CA . PHE A 1 150 ? -21.375 -0.448 -21.296 1.00 21.74 131 PHE A CA 1
ATOM 1001 C C . PHE A 1 150 ? -21.395 0.303 -19.967 1.00 21.97 131 PHE A C 1
ATOM 1002 O O . PHE A 1 150 ? -21.659 1.503 -19.923 1.00 19.86 131 PHE A O 1
ATOM 1010 N N . ALA A 1 151 ? -21.120 -0.416 -18.884 1.00 21.74 132 ALA A N 1
ATOM 1011 C CA . ALA A 1 151 ? -20.966 0.205 -17.576 1.00 21.82 132 ALA A CA 1
ATOM 1012 C C . ALA A 1 151 ? -19.605 0.888 -17.496 1.00 22.49 132 ALA A C 1
ATOM 1013 O O . ALA A 1 151 ? -18.690 0.548 -18.247 1.00 19.95 132 ALA A O 1
ATOM 1015 N N . SER A 1 152 ? -19.479 1.846 -16.581 1.00 18.50 133 SER A N 1
ATOM 1016 C CA . SER A 1 152 ? -18.240 2.578 -16.385 1.00 20.11 133 SER A CA 1
ATOM 1017 C C . SER A 1 152 ? -17.770 2.464 -14.938 1.00 21.66 133 SER A C 1
ATOM 1018 O O . SER A 1 152 ? -18.579 2.480 -14.015 1.00 20.90 133 SER A O 1
ATOM 1021 N N . ASN A 1 153 ? -16.461 2.349 -14.741 1.00 21.83 134 ASN A N 1
ATOM 1022 C CA . ASN A 1 153 ? -15.894 2.402 -13.397 1.00 24.68 134 ASN A CA 1
ATOM 1023 C C . ASN A 1 153 ? -14.552 3.125 -13.401 1.00 24.35 134 ASN A C 1
ATOM 1024 O O . ASN A 1 153 ? -14.254 3.886 -14.317 1.00 21.23 134 ASN A O 1
ATOM 1029 N N . GLU A 1 154 ? -13.743 2.890 -12.377 1.00 24.37 135 GLU A N 1
ATOM 1030 C CA . GLU A 1 154 ? -12.474 3.595 -12.255 1.00 25.15 135 GLU A CA 1
ATOM 1031 C C . GLU A 1 154 ? -11.495 3.184 -13.351 1.00 26.48 135 GLU A C 1
ATOM 1032 O O . GLU A 1 154 ? -10.530 3.892 -13.615 1.00 27.11 135 GLU A O 1
ATOM 1038 N N . HIS A 1 155 ? -11.751 2.047 -13.993 1.00 21.99 136 HIS A N 1
ATOM 1039 C CA . HIS A 1 155 ? -10.842 1.545 -15.018 1.00 24.31 136 HIS A CA 1
ATOM 1040 C C . HIS A 1 155 ? -11.270 1.887 -16.443 1.00 26.76 136 HIS A C 1
ATOM 1041 O O . HIS A 1 155 ? -10.457 2.326 -17.259 1.00 24.42 136 HIS A O 1
ATOM 1048 N N . TYR A 1 156 ? -12.541 1.656 -16.753 1.00 25.63 137 TYR A N 1
ATOM 1049 C CA . TYR A 1 156 ? -13.052 1.971 -18.079 1.00 22.30 137 TYR A CA 1
ATOM 1050 C C . TYR A 1 156 ? -14.210 2.945 -18.013 1.00 25.64 137 TYR A C 1
ATOM 1051 O O . TYR A 1 156 ? -15.179 2.731 -17.279 1.00 22.64 137 TYR A O 1
ATOM 1060 N N . SER A 1 157 ? -14.099 4.012 -18.800 1.00 26.93 138 SER A N 1
ATOM 1061 C CA . SER A 1 157 ? -15.137 5.023 -18.900 1.00 21.29 138 SER A CA 1
ATOM 1062 C C . SER A 1 157 ? -15.778 4.994 -20.286 1.00 23.02 138 SER A C 1
ATOM 1063 O O . SER A 1 157 ? -15.112 5.234 -21.295 1.00 22.26 138 SER A O 1
ATOM 1066 N N . PHE A 1 158 ? -17.071 4.696 -20.325 1.00 21.60 139 PHE A N 1
ATOM 1067 C CA . PHE A 1 158 ? -17.832 4.704 -21.568 1.00 23.36 139 PHE A CA 1
ATOM 1068 C C . PHE A 1 158 ? -18.008 6.144 -22.066 1.00 24.91 139 PHE A C 1
ATOM 1069 O O . PHE A 1 158 ? -17.956 6.410 -23.266 1.00 23.08 139 PHE A O 1
ATOM 1077 N N . SER A 1 159 ? -18.200 7.068 -21.130 1.00 22.04 140 SER A N 1
ATOM 1078 C CA . SER A 1 159 ? -18.311 8.484 -21.454 1.00 25.60 140 SER A CA 1
ATOM 1079 C C . SER A 1 159 ? -17.079 8.999 -22.194 1.00 26.09 140 SER A C 1
ATOM 1080 O O . SER A 1 159 ? -17.200 9.582 -23.271 1.00 24.42 140 SER A O 1
ATOM 1083 N N . GLN A 1 160 ? -15.897 8.794 -21.614 1.00 22.07 141 GLN A N 1
ATOM 1084 C CA . GLN A 1 160 ? -14.671 9.256 -22.258 1.00 23.15 141 GLN A CA 1
ATOM 1085 C C . GLN A 1 160 ? -14.539 8.635 -23.639 1.00 25.35 141 GLN A C 1
ATOM 1086 O O . GLN A 1 160 ? -14.193 9.312 -24.611 1.00 21.69 141 GLN A O 1
ATOM 1092 N N . ASP A 1 161 ? -14.813 7.338 -23.711 1.00 21.90 142 ASP A N 1
ATOM 1093 C CA . ASP A 1 161 ? -14.737 6.601 -24.960 1.00 23.68 142 ASP A CA 1
ATOM 1094 C C . ASP A 1 161 ? -15.566 7.310 -26.022 1.00 24.55 142 ASP A C 1
ATOM 1095 O O . ASP A 1 161 ? -15.093 7.573 -27.127 1.00 30.36 142 ASP A O 1
ATOM 1108 N N . VAL A 1 163 ? -16.749 10.489 -25.932 1.00 21.88 144 VAL A N 1
ATOM 1109 C CA . VAL A 1 163 ? -16.190 11.816 -26.191 1.00 23.16 144 VAL A CA 1
ATOM 1110 C C . VAL A 1 163 ? -15.096 11.736 -27.255 1.00 24.47 144 VAL A C 1
ATOM 1111 O O . VAL A 1 163 ? -15.195 12.369 -28.303 1.00 23.54 144 VAL A O 1
ATOM 1115 N N . THR A 1 164 ? -14.067 10.938 -26.978 1.00 23.21 145 THR A N 1
ATOM 1116 C CA . THR A 1 164 ? -12.943 10.751 -27.896 1.00 24.91 145 THR A CA 1
ATOM 1117 C C . THR A 1 164 ? -13.385 10.339 -29.296 1.00 25.04 145 THR A C 1
ATOM 1118 O O . THR A 1 164 ? -12.926 10.894 -30.293 1.00 28.48 145 THR A O 1
ATOM 1122 N N . LEU A 1 165 ? -14.276 9.358 -29.366 1.00 26.05 146 LEU A N 1
ATOM 1123 C CA . LEU A 1 165 ? -14.740 8.846 -30.648 1.00 25.51 146 LEU A CA 1
ATOM 1124 C C . LEU A 1 165 ? -15.589 9.867 -31.389 1.00 23.06 146 LEU A C 1
ATOM 1125 O O . LEU A 1 165 ? -15.572 9.920 -32.616 1.00 23.80 146 LEU A O 1
ATOM 1130 N N . ALA A 1 166 ? -16.334 10.679 -30.644 1.00 24.58 147 ALA A N 1
ATOM 1131 C CA . ALA A 1 166 ? -17.182 11.695 -31.255 1.00 23.55 147 ALA A CA 1
ATOM 1132 C C . ALA A 1 166 ? -16.363 12.896 -31.738 1.00 27.02 147 ALA A C 1
ATOM 1133 O O . ALA A 1 166 ? -16.789 13.639 -32.627 1.00 25.52 147 ALA A O 1
ATOM 1135 N N . GLY A 1 167 ? -15.185 13.076 -31.148 1.00 26.12 148 GLY A N 1
ATOM 1136 C CA . GLY A 1 167 ? -14.279 14.132 -31.563 1.00 27.31 148 GLY A CA 1
ATOM 1137 C C . GLY A 1 167 ? -14.616 15.485 -30.965 1.00 30.02 148 GLY A C 1
ATOM 1138 O O . GLY A 1 167 ? -14.106 16.515 -31.409 1.00 30.94 148 GLY A O 1
ATOM 1139 N N . THR A 1 168 ? -15.480 15.486 -29.956 1.00 27.75 149 THR A N 1
ATOM 1140 C CA . THR A 1 168 ? -15.875 16.728 -29.306 1.00 25.04 149 THR A CA 1
ATOM 1141 C C . THR A 1 168 ? -14.874 17.114 -28.233 1.00 25.61 149 THR A C 1
ATOM 1142 O O . THR A 1 168 ? -14.057 16.300 -27.797 1.00 22.63 149 THR A O 1
ATOM 1146 N N . ILE A 1 169 ? -14.947 18.367 -27.807 1.00 24.77 150 ILE A N 1
ATOM 1147 C CA . ILE A 1 169 ? -14.182 18.815 -26.660 1.00 27.83 150 ILE A CA 1
ATOM 1148 C C . ILE A 1 169 ? -14.667 18.040 -25.434 1.00 27.01 150 ILE A C 1
ATOM 1149 O O . ILE A 1 169 ? -15.834 17.647 -25.362 1.00 22.07 150 ILE A O 1
ATOM 1154 N N . ASP A 1 170 ? -13.769 17.789 -24.488 1.00 28.46 151 ASP A N 1
ATOM 1155 C CA . ASP A 1 170 ? -14.176 17.244 -23.200 1.00 25.33 151 ASP A CA 1
ATOM 1156 C C . ASP A 1 170 ? -15.124 18.254 -22.553 1.00 26.14 151 ASP A C 1
ATOM 1157 O O . ASP A 1 170 ? -14.796 19.433 -22.450 1.00 26.69 151 ASP A O 1
ATOM 1162 N N . PRO A 1 171 ? -16.318 17.803 -22.140 1.00 28.15 152 PRO A N 1
ATOM 1163 C CA . PRO A 1 171 ? -17.304 18.739 -21.587 1.00 27.19 152 PRO A CA 1
ATOM 1164 C C . PRO A 1 171 ? -16.733 19.579 -20.450 1.00 27.55 152 PRO A C 1
ATOM 1165 O O . PRO A 1 171 ? -17.093 20.746 -20.310 1.00 26.68 152 PRO A O 1
ATOM 1169 N N . LEU A 1 172 ? -15.849 18.998 -19.648 1.00 27.38 153 LEU A N 1
ATOM 1170 C CA . LEU A 1 172 ? -15.266 19.740 -18.537 1.00 27.94 153 LEU A CA 1
ATOM 1171 C C . LEU A 1 172 ? -14.176 20.720 -18.994 1.00 27.18 153 LEU A C 1
ATOM 1172 O O . LEU A 1 172 ? -13.668 21.500 -18.194 1.00 30.51 153 LEU A O 1
ATOM 1177 N N . ASP A 1 173 ? -13.826 20.680 -20.278 1.00 27.42 154 ASP A N 1
ATOM 1178 C CA . ASP A 1 173 ? -12.951 21.695 -20.873 1.00 26.25 154 ASP A CA 1
ATOM 1179 C C . ASP A 1 173 ? -13.773 22.837 -21.465 1.00 28.58 154 ASP A C 1
ATOM 1180 O O . ASP A 1 173 ? -13.239 23.731 -22.123 1.00 30.96 154 ASP A O 1
ATOM 1185 N N . LEU A 1 174 ? -15.080 22.793 -21.238 1.00 29.32 155 LEU A N 1
ATOM 1186 C CA . LEU A 1 174 ? -15.981 23.826 -21.724 1.00 27.54 155 LEU A CA 1
ATOM 1187 C C . LEU A 1 174 ? -16.445 24.680 -20.552 1.00 30.16 155 LEU A C 1
ATOM 1188 O O . LEU A 1 174 ? -17.341 24.279 -19.809 1.00 29.76 155 LEU A O 1
ATOM 1193 N N . PRO A 1 175 ? -15.827 25.860 -20.379 1.00 28.23 156 PRO A N 1
ATOM 1194 C CA . PRO A 1 175 ? -16.065 26.718 -19.214 1.00 27.93 156 PRO A CA 1
ATOM 1195 C C . PRO A 1 175 ? -17.547 26.918 -18.908 1.00 27.69 156 PRO A C 1
ATOM 1196 O O . PRO A 1 175 ? -17.958 26.797 -17.754 1.00 27.14 156 PRO A O 1
ATOM 1200 N N . VAL A 1 176 ? -18.344 27.213 -19.926 1.00 28.97 157 VAL A N 1
ATOM 1201 C CA . VAL A 1 176 ? -19.757 27.481 -19.692 1.00 31.50 157 VAL A CA 1
ATOM 1202 C C . VAL A 1 176 ? -20.499 26.237 -19.202 1.00 29.33 157 VAL A C 1
ATOM 1203 O O . VAL A 1 176 ? -21.379 26.335 -18.348 1.00 30.05 157 VAL A O 1
ATOM 1207 N N . PHE A 1 177 ? -20.131 25.070 -19.728 1.00 28.84 158 PHE A N 1
ATOM 1208 C CA . PHE A 1 177 ? -20.703 23.804 -19.265 1.00 27.30 158 PHE A CA 1
ATOM 1209 C C . PHE A 1 177 ? -20.281 23.549 -17.824 1.00 29.67 158 PHE A C 1
ATOM 1210 O O . PHE A 1 177 ? -21.102 23.220 -16.962 1.00 29.36 158 PHE A O 1
ATOM 1218 N N . ARG A 1 178 ? -18.985 23.696 -17.577 1.00 27.84 159 ARG A N 1
ATOM 1219 C CA . ARG A 1 178 ? -18.419 23.484 -16.254 1.00 32.30 159 ARG A CA 1
ATOM 1220 C C . ARG A 1 178 ? -19.051 24.431 -15.231 1.00 35.02 159 ARG A C 1
ATOM 1221 O O . ARG A 1 178 ? -19.404 24.015 -14.127 1.00 35.15 159 ARG A O 1
ATOM 1229 N N . ASP A 1 179 ? -19.208 25.699 -15.607 1.00 35.32 160 ASP A N 1
ATOM 1230 C CA . ASP A 1 179 ? -19.789 26.696 -14.707 1.00 37.18 160 ASP A CA 1
ATOM 1231 C C . ASP A 1 179 ? -21.259 26.414 -14.417 1.00 35.40 160 ASP A C 1
ATOM 1232 O O . ASP A 1 179 ? -21.711 26.540 -13.279 1.00 38.36 160 ASP A O 1
ATOM 1237 N N . THR A 1 180 ? -22.008 26.030 -15.444 1.00 31.72 161 THR A N 1
ATOM 1238 C CA . THR A 1 180 ? -23.413 25.695 -15.249 1.00 34.38 161 THR A CA 1
ATOM 1239 C C . THR A 1 180 ? -23.543 24.574 -14.228 1.00 34.80 161 THR A C 1
ATOM 1240 O O . THR A 1 180 ? -24.261 24.694 -13.238 1.00 39.82 161 THR A O 1
ATOM 1244 N N . LEU A 1 181 ? -22.832 23.481 -14.480 1.00 37.37 162 LEU A N 1
ATOM 1245 C CA . LEU A 1 181 ? -22.857 22.318 -13.604 1.00 35.96 162 LEU A CA 1
ATOM 1246 C C . LEU A 1 181 ? -22.471 22.707 -12.180 1.00 37.71 162 LEU A C 1
ATOM 1247 O O . LEU A 1 181 ? -23.091 22.266 -11.209 1.00 37.56 162 LEU A O 1
ATOM 1252 N N . ARG A 1 182 ? -21.442 23.540 -12.070 1.00 36.35 163 ARG A N 1
ATOM 1253 C CA . ARG A 1 182 ? -20.938 23.989 -10.778 1.00 40.99 163 ARG A CA 1
ATOM 1254 C C . ARG A 1 182 ? -22.026 24.677 -9.955 1.00 42.70 163 ARG A C 1
ATOM 1255 O O . ARG A 1 182 ? -22.244 24.341 -8.788 1.00 41.58 163 ARG A O 1
ATOM 1263 N N . ASP A 1 183 ? -22.703 25.642 -10.569 1.00 39.59 164 ASP A N 1
ATOM 1264 C CA . ASP A 1 183 ? -23.754 26.387 -9.884 1.00 44.30 164 ASP A CA 1
ATOM 1265 C C . ASP A 1 183 ? -24.915 25.459 -9.548 1.00 44.77 164 ASP A C 1
ATOM 1266 O O . ASP A 1 183 ? -25.576 25.617 -8.523 1.00 49.64 164 ASP A O 1
ATOM 1271 N N . LEU A 1 184 ? -25.153 24.487 -10.422 1.00 43.08 165 LEU A N 1
ATOM 1272 C CA . LEU A 1 184 ? -26.230 23.526 -10.228 1.00 44.44 165 LEU A CA 1
ATOM 1273 C C . LEU A 1 184 ? -26.008 22.717 -8.954 1.00 45.37 165 LEU A C 1
ATOM 1274 O O . LEU A 1 184 ? -26.935 22.499 -8.173 1.00 50.69 165 LEU A O 1
ATOM 1279 N N . LEU A 1 185 ? -24.774 22.272 -8.748 1.00 42.91 166 LEU A N 1
ATOM 1280 C CA . LEU A 1 185 ? -24.409 21.587 -7.515 1.00 45.96 166 LEU A CA 1
ATOM 1281 C C . LEU A 1 185 ? -24.486 22.562 -6.343 1.00 49.76 166 LEU A C 1
ATOM 1282 O O . LEU A 1 185 ? -24.982 22.222 -5.269 1.00 47.89 166 LEU A O 1
ATOM 1287 N N . ALA A 1 186 ? -23.999 23.780 -6.564 1.00 47.90 167 ALA A N 1
ATOM 1288 C CA . ALA A 1 186 ? -23.971 24.801 -5.519 1.00 50.09 167 ALA A CA 1
ATOM 1289 C C . ALA A 1 186 ? -25.358 25.082 -4.956 1.00 54.36 167 ALA A C 1
ATOM 1290 O O . ALA A 1 186 ? -25.593 24.926 -3.756 1.00 58.63 167 ALA A O 1
ATOM 1292 N N . GLU A 1 187 ? -26.276 25.497 -5.823 1.00 52.43 168 GLU A N 1
ATOM 1293 C CA . GLU A 1 187 ? -27.630 25.827 -5.395 1.00 56.37 168 GLU A CA 1
ATOM 1294 C C . GLU A 1 187 ? -28.315 24.636 -4.727 1.00 57.29 168 GLU A C 1
ATOM 1295 O O . GLU A 1 187 ? -29.289 24.800 -3.992 1.00 59.50 168 GLU A O 1
ATOM 1301 N N . HIS A 1 188 ? -27.800 23.439 -4.979 1.00 52.81 169 HIS A N 1
ATOM 1302 C CA . HIS A 1 188 ? -28.387 22.230 -4.415 1.00 52.41 169 HIS A CA 1
ATOM 1303 C C . HIS A 1 188 ? -27.611 21.714 -3.214 1.00 53.24 169 HIS A C 1
ATOM 1304 O O . HIS A 1 188 ? -27.857 20.606 -2.737 1.00 60.46 169 HIS A O 1
ATOM 1311 N N . GLY A 1 189 ? -26.672 22.521 -2.735 1.00 54.50 170 GLY A N 1
ATOM 1312 C CA . GLY A 1 189 ? -25.930 22.208 -1.527 1.00 56.53 170 GLY A CA 1
ATOM 1313 C C . GLY A 1 189 ? -25.214 20.870 -1.542 1.00 58.56 170 GLY A C 1
ATOM 1314 O O . GLY A 1 189 ? -24.761 20.391 -0.500 1.00 55.56 170 GLY A O 1
ATOM 1315 N N . LEU A 1 190 ? -25.114 20.261 -2.719 1.00 56.31 171 LEU A N 1
ATOM 1316 C CA . LEU A 1 190 ? -24.382 19.011 -2.857 1.00 54.69 171 LEU A CA 1
ATOM 1317 C C . LEU A 1 190 ? -22.915 19.253 -2.529 1.00 52.73 171 LEU A C 1
ATOM 1318 O O . LEU A 1 190 ? -22.235 20.017 -3.212 1.00 53.95 171 LEU A O 1
ATOM 1323 N N . SER A 1 191 ? -22.438 18.616 -1.466 1.00 52.11 172 SER A N 1
ATOM 1324 C CA . SER A 1 191 ? -21.047 18.751 -1.062 1.00 48.01 172 SER A CA 1
ATOM 1325 C C . SER A 1 191 ? -20.178 17.848 -1.923 1.00 48.03 172 SER A C 1
ATOM 1326 O O . SER A 1 191 ? -19.563 16.903 -1.432 1.00 54.58 172 SER A O 1
ATOM 1329 N N . ARG A 1 192 ? -20.136 18.141 -3.216 1.00 48.95 173 ARG A N 1
ATOM 1330 C CA . ARG A 1 192 ? -19.393 17.319 -4.158 1.00 43.55 173 ARG A CA 1
ATOM 1331 C C . ARG A 1 192 ? -18.845 18.201 -5.267 1.00 43.11 173 ARG A C 1
ATOM 1332 O O . ARG A 1 192 ? -19.574 19.020 -5.829 1.00 43.63 173 ARG A O 1
ATOM 1340 N N . SER A 1 193 ? -17.560 18.042 -5.575 1.00 37.82 174 SER A N 1
ATOM 1341 C CA . SER A 1 193 ? -16.931 18.832 -6.629 1.00 35.08 174 SER A CA 1
ATOM 1342 C C . SER A 1 193 ? -17.471 18.405 -7.982 1.00 34.16 174 SER A C 1
ATOM 1343 O O . SER A 1 193 ? -18.035 17.318 -8.120 1.00 30.03 174 SER A O 1
ATOM 1346 N N . VAL A 1 194 ? -17.284 19.260 -8.981 1.00 30.14 175 VAL A N 1
ATOM 1347 C CA . VAL A 1 194 ? -17.758 18.966 -10.324 1.00 30.49 175 VAL A CA 1
ATOM 1348 C C . VAL A 1 194 ? -17.109 17.691 -10.856 1.00 30.99 175 VAL A C 1
ATOM 1349 O O . VAL A 1 194 ? -17.801 16.793 -11.344 1.00 27.92 175 VAL A O 1
ATOM 1353 N N . VAL A 1 195 ? -15.786 17.602 -10.750 1.00 25.95 176 VAL A N 1
ATOM 1354 C CA . VAL A 1 195 ? -15.088 16.420 -11.246 1.00 29.69 176 VAL A CA 1
ATOM 1355 C C . VAL A 1 195 ? -15.555 15.149 -10.537 1.00 29.34 176 VAL A C 1
ATOM 1356 O O . VAL A 1 195 ? -15.750 14.120 -11.180 1.00 27.44 176 VAL A O 1
ATOM 1360 N N . ASP A 1 196 ? -15.745 15.222 -9.221 1.00 28.78 177 ASP A N 1
ATOM 1361 C CA . ASP A 1 196 ? -16.185 14.054 -8.454 1.00 29.34 177 ASP A CA 1
ATOM 1362 C C . ASP A 1 196 ? -17.629 13.692 -8.774 1.00 26.34 177 ASP A C 1
ATOM 1363 O O . ASP A 1 196 ? -17.998 12.520 -8.773 1.00 27.43 177 ASP A O 1
ATOM 1368 N N . CYS A 1 197 ? -18.444 14.707 -9.040 1.00 27.38 178 CYS A N 1
ATOM 1369 C CA . CYS A 1 197 ? -19.816 14.495 -9.472 1.00 27.04 178 CYS A CA 1
ATOM 1370 C C . CYS A 1 197 ? -19.824 13.807 -10.830 1.00 28.09 178 CYS A C 1
ATOM 1371 O O . CYS A 1 197 ? -20.577 12.859 -11.059 1.00 24.09 178 CYS A O 1
ATOM 1374 N N . TRP A 1 198 ? -18.973 14.295 -11.726 1.00 27.46 179 TRP A N 1
ATOM 1375 C CA . TRP A 1 198 ? -18.931 13.798 -13.091 1.00 25.86 179 TRP A CA 1
ATOM 1376 C C . TRP A 1 198 ? -18.474 12.349 -13.148 1.00 24.11 179 TRP A C 1
ATOM 1377 O O . TRP A 1 198 ? -18.931 11.574 -13.983 1.00 20.73 179 TRP A O 1
ATOM 1388 N N . ASN A 1 199 ? -17.580 11.987 -12.238 1.00 26.23 180 ASN A N 1
ATOM 1389 C CA . ASN A 1 199 ? -16.988 10.661 -12.249 1.00 25.46 180 ASN A CA 1
ATOM 1390 C C . ASN A 1 199 ? -17.466 9.805 -11.084 1.00 26.98 180 ASN A C 1
ATOM 1391 O O . ASN A 1 199 ? -16.814 8.838 -10.687 1.00 27.39 180 ASN A O 1
ATOM 1396 N N . HIS A 1 200 ? -18.633 10.173 -10.564 1.00 25.95 181 HIS A N 1
ATOM 1397 C CA . HIS A 1 200 ? -19.274 9.461 -9.469 1.00 29.67 181 HIS A CA 1
ATOM 1398 C C . HIS A 1 200 ? -19.662 8.041 -9.863 1.00 26.53 181 HIS A C 1
ATOM 1399 O O . HIS A 1 200 ? -20.298 7.818 -10.892 1.00 27.44 181 HIS A O 1
ATOM 1406 N N . VAL A 1 201 ? -19.269 7.085 -9.035 1.00 25.79 182 VAL A N 1
ATOM 1407 C CA . VAL A 1 201 ? -19.675 5.700 -9.209 1.00 25.94 182 VAL A CA 1
ATOM 1408 C C . VAL A 1 201 ? -20.694 5.380 -8.130 1.00 27.61 182 VAL A C 1
ATOM 1409 O O . VAL A 1 201 ? -20.385 5.442 -6.939 1.00 28.69 182 VAL A O 1
ATOM 1413 N N . GLU A 1 202 ? -21.913 5.060 -8.550 1.00 25.16 183 GLU A N 1
ATOM 1414 C CA . GLU A 1 202 ? -23.007 4.814 -7.618 1.00 28.14 183 GLU A CA 1
ATOM 1415 C C . GLU A 1 202 ? -22.776 3.522 -6.833 1.00 29.48 183 GLU A C 1
ATOM 1416 O O . GLU A 1 202 ? -21.979 2.678 -7.244 1.00 28.27 183 GLU A O 1
ATOM 1422 N N . GLN A 1 203 ? -23.466 3.378 -5.701 1.00 31.58 184 GLN A N 1
ATOM 1423 C CA . GLN A 1 203 ? -23.292 2.211 -4.831 1.00 32.23 184 GLN A CA 1
ATOM 1424 C C . GLN A 1 203 ? -23.875 0.927 -5.430 1.00 31.72 184 GLN A C 1
ATOM 1425 O O . GLN A 1 203 ? -23.421 -0.175 -5.117 1.00 28.95 184 GLN A O 1
ATOM 1431 N N . LEU A 1 204 ? -24.890 1.073 -6.276 1.00 31.87 185 LEU A N 1
ATOM 1432 C CA . LEU A 1 204 ? -25.476 -0.068 -6.973 1.00 28.47 185 LEU A CA 1
ATOM 1433 C C . LEU A 1 204 ? -25.717 0.287 -8.436 1.00 26.09 185 LEU A C 1
ATOM 1434 O O . LEU A 1 204 ? -26.186 1.380 -8.750 1.00 27.36 185 LEU A O 1
ATOM 1439 N N . ASN A 1 205 ? -25.380 -0.644 -9.323 1.00 26.56 186 ASN A N 1
ATOM 1440 C CA . ASN A 1 205 ? -25.522 -0.451 -10.761 1.00 24.33 186 ASN A CA 1
ATOM 1441 C C . ASN A 1 205 ? -26.172 -1.663 -11.410 1.00 25.63 186 ASN A C 1
ATOM 1442 O O . ASN A 1 205 ? -25.702 -2.783 -11.235 1.00 24.95 186 ASN A O 1
ATOM 1447 N N . LEU A 1 206 ? -27.252 -1.441 -12.152 1.00 25.22 187 LEU A N 1
ATOM 1448 C CA . LEU A 1 206 ? -27.889 -2.514 -12.913 1.00 25.97 187 LEU A CA 1
ATOM 1449 C C . LEU A 1 206 ? -27.539 -2.362 -14.384 1.00 24.85 187 LEU A C 1
ATOM 1450 O O . LEU A 1 206 ? -27.896 -1.363 -15.008 1.00 24.57 187 LEU A O 1
ATOM 1455 N N . VAL A 1 207 ? -26.837 -3.345 -14.938 1.00 22.67 188 VAL A N 1
ATOM 1456 C CA . VAL A 1 207 ? -26.358 -3.243 -16.314 1.00 21.77 188 VAL A CA 1
ATOM 1457 C C . VAL A 1 207 ? -27.039 -4.287 -17.194 1.00 24.32 188 VAL A C 1
ATOM 1458 O O . VAL A 1 207 ? -27.044 -5.471 -16.867 1.00 26.49 188 VAL A O 1
ATOM 1462 N N . PHE A 1 208 ? -27.608 -3.848 -18.311 1.00 22.48 189 PHE A N 1
ATOM 1463 C CA . PHE A 1 208 ? -28.400 -4.741 -19.155 1.00 25.74 189 PHE A CA 1
ATOM 1464 C C . PHE A 1 208 ? -27.545 -5.474 -20.187 1.00 25.29 189 PHE A C 1
ATOM 1465 O O . PHE A 1 208 ? -27.899 -5.595 -21.360 1.00 23.33 189 PHE A O 1
ATOM 1473 N N . VAL A 1 209 ? -26.420 -5.982 -19.702 1.00 24.23 190 VAL A N 1
ATOM 1474 C CA . VAL A 1 209 ? -25.420 -6.653 -20.508 1.00 21.06 190 VAL A CA 1
ATOM 1475 C C . VAL A 1 209 ? -24.815 -7.758 -19.629 1.00 24.11 190 VAL A C 1
ATOM 1476 O O . VAL A 1 209 ? -24.718 -7.594 -18.413 1.00 25.69 190 VAL A O 1
ATOM 1480 N N . PRO A 1 210 ? -24.441 -8.901 -20.227 1.00 23.62 191 PRO A N 1
ATOM 1481 C CA . PRO A 1 210 ? -23.759 -9.944 -19.448 1.00 22.39 191 PRO A CA 1
ATOM 1482 C C . PRO A 1 210 ? -22.321 -9.542 -19.154 1.00 23.31 191 PRO A C 1
ATOM 1483 O O . PRO A 1 210 ? -21.689 -8.913 -20.000 1.00 22.04 191 PRO A O 1
ATOM 1487 N N . LYS A 1 211 ? -21.806 -9.898 -17.981 1.00 24.25 192 LYS A N 1
ATOM 1488 C CA . LYS A 1 211 ? -20.458 -9.485 -17.612 1.00 24.25 192 LYS A CA 1
ATOM 1489 C C . LYS A 1 211 ? -19.442 -9.886 -18.671 1.00 22.29 192 LYS A C 1
ATOM 1490 O O . LYS A 1 211 ? -18.454 -9.187 -18.881 1.00 26.19 192 LYS A O 1
ATOM 1496 N N . ALA A 1 212 ? -19.689 -11.006 -19.347 1.00 22.07 193 ALA A N 1
ATOM 1497 C CA . ALA A 1 212 ? -18.768 -11.488 -20.376 1.00 23.44 193 ALA A CA 1
ATOM 1498 C C . ALA A 1 212 ? -18.628 -10.509 -21.540 1.00 21.09 193 ALA A C 1
ATOM 1499 O O . ALA A 1 212 ? -17.560 -10.405 -22.141 1.00 22.69 193 ALA A O 1
ATOM 1501 N N . PHE A 1 213 ? -19.705 -9.801 -21.864 1.00 19.39 194 PHE A N 1
ATOM 1502 C CA . PHE A 1 213 ? -19.660 -8.833 -22.957 1.00 21.93 194 PHE A CA 1
ATOM 1503 C C . PHE A 1 213 ? -19.038 -7.507 -22.507 1.00 23.76 194 PHE A C 1
ATOM 1504 O O . PHE A 1 213 ? -18.280 -6.883 -23.252 1.00 23.30 194 PHE A O 1
ATOM 1512 N N . GLN A 1 214 ? -19.346 -7.090 -21.281 1.00 23.59 195 GLN A N 1
ATOM 1513 C CA . GLN A 1 214 ? -18.815 -5.840 -20.742 1.00 21.26 195 GLN A CA 1
ATOM 1514 C C . GLN A 1 214 ? -17.323 -5.694 -21.014 1.00 22.28 195 GLN A C 1
ATOM 1515 O O . GLN A 1 214 ? -16.546 -6.619 -20.784 1.00 21.45 195 GLN A O 1
ATOM 1521 N N . ILE A 1 215 ? -16.925 -4.528 -21.511 1.00 22.02 196 ILE A N 1
ATOM 1522 C CA . ILE A 1 215 ? -15.511 -4.223 -21.661 1.00 22.24 196 ILE A CA 1
ATOM 1523 C C . ILE A 1 215 ? -14.868 -4.158 -20.280 1.00 22.07 196 ILE A C 1
ATOM 1524 O O . ILE A 1 215 ? -15.415 -3.544 -19.361 1.00 19.77 196 ILE A O 1
ATOM 1529 N N . ALA A 1 216 ? -13.714 -4.803 -20.139 1.00 22.83 197 ALA A N 1
ATOM 1530 C CA . ALA A 1 216 ? -13.018 -4.866 -18.860 1.00 23.16 197 ALA A CA 1
ATOM 1531 C C . ALA A 1 216 ? -13.937 -5.422 -17.773 1.00 23.85 197 ALA A C 1
ATOM 1532 O O . ALA A 1 216 ? -13.863 -5.016 -16.609 1.00 21.72 197 ALA A O 1
ATOM 1534 N N . GLY A 1 217 ? -14.794 -6.360 -18.167 1.00 22.85 198 GLY A N 1
ATOM 1535 C CA . GLY A 1 217 ? -15.783 -6.940 -17.274 1.00 20.72 198 GLY A CA 1
ATOM 1536 C C . GLY A 1 217 ? -15.250 -7.423 -15.937 1.00 23.20 198 GLY A C 1
ATOM 1537 O O . GLY A 1 217 ? -15.883 -7.217 -14.903 1.00 21.87 198 GLY A O 1
ATOM 1538 N N . ASP A 1 218 ? -14.086 -8.062 -15.951 1.00 22.46 199 ASP A N 1
ATOM 1539 C CA . ASP A 1 218 ? -13.524 -8.635 -14.732 1.00 25.15 199 ASP A CA 1
ATOM 1540 C C . ASP A 1 218 ? -13.144 -7.594 -13.689 1.00 28.46 199 ASP A C 1
ATOM 1541 O O . ASP A 1 218 ? -12.931 -7.930 -12.525 1.00 26.62 199 ASP A O 1
ATOM 1546 N N . THR A 1 219 ? -13.059 -6.332 -14.104 1.00 24.36 200 THR A N 1
ATOM 1547 C CA . THR A 1 219 ? -12.669 -5.265 -13.191 1.00 21.23 200 THR A CA 1
ATOM 1548 C C . THR A 1 219 ? -13.852 -4.745 -12.380 1.00 23.47 200 THR A C 1
ATOM 1549 O O . THR A 1 219 ? -13.678 -3.950 -11.457 1.00 26.84 200 THR A O 1
ATOM 1553 N N . PHE A 1 220 ? -15.055 -5.196 -12.718 1.00 23.46 201 PHE A N 1
ATOM 1554 C CA . PHE A 1 220 ? -16.258 -4.676 -12.070 1.00 22.20 201 PHE A CA 1
ATOM 1555 C C . PHE A 1 220 ? -16.647 -5.449 -10.816 1.00 25.16 201 PHE A C 1
ATOM 1556 O O . PHE A 1 220 ? -16.879 -6.653 -10.863 1.00 32.04 201 PHE A O 1
ATOM 1564 N N . ASP A 1 221 ? -16.725 -4.736 -9.698 1.00 26.26 202 ASP A N 1
ATOM 1565 C CA . ASP A 1 221 ? -16.988 -5.352 -8.402 1.00 28.28 202 ASP A CA 1
ATOM 1566 C C . ASP A 1 221 ? -18.478 -5.489 -8.089 1.00 30.15 202 ASP A C 1
ATOM 1567 O O . ASP A 1 221 ? -19.323 -5.427 -8.986 1.00 26.49 202 ASP A O 1
ATOM 1572 N N . ASP A 1 222 ? -18.786 -5.663 -6.805 1.00 28.54 203 ASP A N 1
ATOM 1573 C CA . ASP A 1 222 ? -20.145 -5.963 -6.361 1.00 31.50 203 ASP A CA 1
ATOM 1574 C C . ASP A 1 222 ? -21.101 -4.781 -6.447 1.00 30.00 203 ASP A C 1
ATOM 1575 O O . ASP A 1 222 ? -22.305 -4.942 -6.257 1.00 30.99 203 ASP A O 1
ATOM 1580 N N . ARG A 1 223 ? -20.568 -3.596 -6.721 1.00 24.66 204 ARG A N 1
ATOM 1581 C CA . ARG A 1 223 ? -21.410 -2.434 -6.965 1.00 27.24 204 ARG A CA 1
ATOM 1582 C C . ARG A 1 223 ? -22.168 -2.601 -8.280 1.00 24.90 204 ARG A C 1
ATOM 1583 O O . ARG A 1 223 ? -23.102 -1.855 -8.563 1.00 27.65 204 ARG A O 1
ATOM 1591 N N . PHE A 1 224 ? -21.766 -3.586 -9.078 1.00 23.39 205 PHE A N 1
ATOM 1592 C CA . PHE A 1 224 ? -22.354 -3.778 -10.402 1.00 24.93 205 PHE A CA 1
ATOM 1593 C C . PHE A 1 224 ? -23.044 -5.128 -10.552 1.00 25.14 205 PHE A C 1
ATOM 1594 O O . PHE A 1 224 ? -22.463 -6.172 -10.268 1.00 24.73 205 PHE A O 1
ATOM 1602 N N . VAL A 1 225 ? -24.292 -5.096 -11.002 1.00 24.55 206 VAL A N 1
ATOM 1603 C CA . VAL A 1 225 ? -25.032 -6.317 -11.278 1.00 27.62 206 VAL A CA 1
ATOM 1604 C C . VAL A 1 225 ? -25.347 -6.383 -12.770 1.00 27.59 206 VAL A C 1
ATOM 1605 O O . VAL A 1 225 ? -26.082 -5.549 -13.295 1.00 24.54 206 VAL A O 1
ATOM 1609 N N . PHE A 1 226 ? -24.768 -7.370 -13.448 1.00 27.05 207 PHE A N 1
ATOM 1610 C CA . PHE A 1 226 ? -24.929 -7.520 -14.892 1.00 24.15 207 PHE A CA 1
ATOM 1611 C C . PHE A 1 226 ? -26.082 -8.467 -15.209 1.00 26.65 207 PHE A C 1
ATOM 1612 O O . PHE A 1 226 ? -25.890 -9.674 -15.342 1.00 26.04 207 PHE A O 1
ATOM 1620 N N . VAL A 1 227 ? -27.284 -7.909 -15.320 1.00 26.12 208 VAL A N 1
ATOM 1621 C CA . VAL A 1 227 ? -28.492 -8.718 -15.447 1.00 28.71 208 VAL A CA 1
ATOM 1622 C C . VAL A 1 227 ? -28.850 -9.029 -16.896 1.00 27.35 208 VAL A C 1
ATOM 1623 O O . VAL A 1 227 ? -29.788 -9.777 -17.159 1.00 26.95 208 VAL A O 1
ATOM 1627 N N . GLY A 1 228 ? -28.099 -8.459 -17.833 1.00 25.67 209 GLY A N 1
ATOM 1628 C CA . GLY A 1 228 ? -28.341 -8.709 -19.242 1.00 24.53 209 GLY A CA 1
ATOM 1629 C C . GLY A 1 228 ? -29.703 -8.211 -19.683 1.00 27.83 209 GLY A C 1
ATOM 1630 O O . GLY A 1 228 ? -30.412 -7.564 -18.915 1.00 31.74 209 GLY A O 1
ATOM 1631 N N . PRO A 1 229 ? -30.084 -8.512 -20.930 1.00 27.33 210 PRO A N 1
ATOM 1632 C CA . PRO A 1 229 ? -31.327 -7.978 -21.487 1.00 28.54 210 PRO A CA 1
ATOM 1633 C C . PRO A 1 229 ? -32.556 -8.695 -20.940 1.00 31.61 210 PRO A C 1
ATOM 1634 O O . PRO A 1 229 ? -32.488 -9.868 -20.583 1.00 29.93 210 PRO A O 1
ATOM 1638 N N . CYS A 1 230 ? -33.668 -7.973 -20.880 1.00 33.33 211 CYS A N 1
ATOM 1639 C CA . CYS A 1 230 ? -34.932 -8.504 -20.393 1.00 39.20 211 CYS A CA 1
ATOM 1640 C C . CYS A 1 230 ? -36.050 -7.853 -21.208 1.00 38.53 211 CYS A C 1
ATOM 1641 O O . CYS A 1 230 ? -36.156 -6.628 -21.235 1.00 37.62 211 CYS A O 1
ATOM 1644 N N . PHE A 1 231 ? -36.877 -8.654 -21.879 1.00 35.97 212 PHE A N 1
ATOM 1645 C CA . PHE A 1 231 ? -37.869 -8.084 -22.795 1.00 36.79 212 PHE A CA 1
ATOM 1646 C C . PHE A 1 231 ? -39.191 -8.843 -22.929 1.00 40.00 212 PHE A C 1
ATOM 1647 O O . PHE A 1 231 ? -39.265 -10.051 -22.712 1.00 40.61 212 PHE A O 1
ATOM 1655 N N . ASP A 1 232 ? -40.221 -8.095 -23.315 1.00 41.16 213 ASP A N 1
ATOM 1656 C CA . ASP A 1 232 ? -41.560 -8.604 -23.570 1.00 46.14 213 ASP A CA 1
ATOM 1657 C C . ASP A 1 232 ? -41.705 -8.902 -25.065 1.00 48.82 213 ASP A C 1
ATOM 1658 O O . ASP A 1 232 ? -40.710 -9.009 -25.781 1.00 45.54 213 ASP A O 1
ATOM 1663 N N . ASP A 1 233 ? -42.940 -9.040 -25.536 1.00 47.91 214 ASP A N 1
ATOM 1664 C CA . ASP A 1 233 ? -43.197 -9.172 -26.966 1.00 52.48 214 ASP A CA 1
ATOM 1665 C C . ASP A 1 233 ? -43.180 -7.800 -27.630 1.00 49.89 214 ASP A C 1
ATOM 1666 O O . ASP A 1 233 ? -43.023 -7.690 -28.845 1.00 48.74 214 ASP A O 1
ATOM 1671 N N . ARG A 1 234 ? -43.348 -6.758 -26.822 1.00 48.24 215 ARG A N 1
ATOM 1672 C CA . ARG A 1 234 ? -43.285 -5.387 -27.313 1.00 49.88 215 ARG A CA 1
ATOM 1673 C C . ARG A 1 234 ? -44.230 -5.168 -28.485 1.00 47.26 215 ARG A C 1
ATOM 1674 O O . ARG A 1 234 ? -43.800 -4.847 -29.595 1.00 44.24 215 ARG A O 1
ATOM 1682 N N . ARG A 1 235 ? -45.520 -5.345 -28.230 1.00 46.37 216 ARG A N 1
ATOM 1683 C CA . ARG A 1 235 ? -46.525 -5.201 -29.272 1.00 52.94 216 ARG A CA 1
ATOM 1684 C C . ARG A 1 235 ? -46.600 -3.757 -29.752 1.00 48.39 216 ARG A C 1
ATOM 1685 O O . ARG A 1 235 ? -46.935 -3.498 -30.908 1.00 51.18 216 ARG A O 1
ATOM 1693 N N . PHE A 1 236 ? -46.272 -2.823 -28.864 1.00 44.65 217 PHE A N 1
ATOM 1694 C CA . PHE A 1 236 ? -46.335 -1.401 -29.188 1.00 41.91 217 PHE A CA 1
ATOM 1695 C C . PHE A 1 236 ? -45.415 -1.008 -30.343 1.00 42.89 217 PHE A C 1
ATOM 1696 O O . PHE A 1 236 ? -45.527 0.091 -30.881 1.00 43.18 217 PHE A O 1
ATOM 1704 N N . LEU A 1 237 ? -44.511 -1.907 -30.720 1.00 42.91 218 LEU A N 1
ATOM 1705 C CA . LEU A 1 237 ? -43.634 -1.675 -31.863 1.00 43.54 218 LEU A CA 1
ATOM 1706 C C . LEU A 1 237 ? -44.178 -2.362 -33.112 1.00 44.32 218 LEU A C 1
ATOM 1707 O O . LEU A 1 237 ? -43.451 -2.580 -34.084 1.00 37.05 218 LEU A O 1
ATOM 1712 N N . GLY A 1 238 ? -45.462 -2.703 -33.078 1.00 45.63 219 GLY A N 1
ATOM 1713 C CA . GLY A 1 238 ? -46.080 -3.426 -34.172 1.00 47.76 219 GLY A CA 1
ATOM 1714 C C . GLY A 1 238 ? -45.905 -4.918 -33.985 1.00 52.13 219 GLY A C 1
ATOM 1715 O O . GLY A 1 238 ? -45.556 -5.380 -32.901 1.00 52.26 219 GLY A O 1
ATOM 1716 N N . GLU A 1 239 ? -46.149 -5.680 -35.042 1.00 52.23 220 GLU A N 1
ATOM 1717 C CA . GLU A 1 239 ? -46.006 -7.126 -34.972 1.00 53.29 220 GLU A CA 1
ATOM 1718 C C . GLU A 1 239 ? -45.416 -7.661 -36.264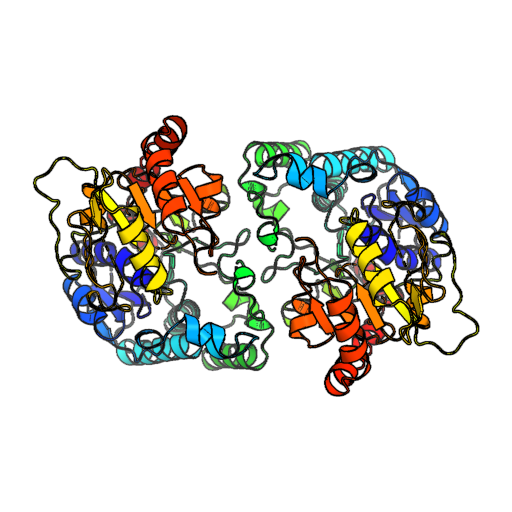 1.00 45.08 220 GLU A C 1
ATOM 1719 O O . GLU A 1 239 ? -45.311 -6.935 -37.252 1.00 41.77 220 GLU A O 1
ATOM 1725 N N . TRP A 1 240 ? -45.034 -8.933 -36.257 1.00 45.28 221 TRP A N 1
ATOM 1726 C CA . TRP A 1 240 ? -44.342 -9.505 -37.401 1.00 42.72 221 TRP A CA 1
ATOM 1727 C C . TRP A 1 240 ? -44.380 -11.028 -37.421 1.00 41.65 221 TRP A C 1
ATOM 1728 O O . TRP A 1 240 ? -44.232 -11.680 -36.390 1.00 42.17 221 TRP A O 1
ATOM 1739 N N . THR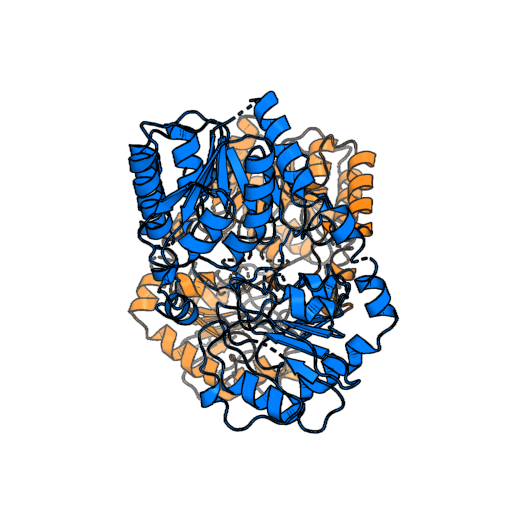 A 1 241 ? -44.578 -11.586 -38.610 1.00 41.30 222 THR A N 1
ATOM 1740 C CA . THR A 1 241 ? -44.539 -13.030 -38.799 1.00 42.04 222 THR A CA 1
ATOM 1741 C C . THR A 1 241 ? -43.681 -13.368 -40.008 1.00 38.91 222 THR A C 1
ATOM 1742 O O . THR A 1 241 ? -43.763 -12.701 -41.040 1.00 41.68 222 THR A O 1
ATOM 1746 N N . ARG A 1 242 ? -42.848 -14.394 -39.878 1.00 36.83 223 ARG A N 1
ATOM 1747 C CA . ARG A 1 242 ? -41.968 -14.778 -40.970 1.00 36.74 223 ARG A CA 1
ATOM 1748 C C . ARG A 1 242 ? -42.795 -15.231 -42.168 1.00 41.75 223 ARG A C 1
ATOM 1749 O O . ARG A 1 242 ? -43.982 -15.534 -42.026 1.00 44.22 223 ARG A O 1
ATOM 1757 N N . PRO A 1 243 ? -42.176 -15.260 -43.358 1.00 40.56 224 PRO A N 1
ATOM 1758 C CA . PRO A 1 243 ? -42.839 -15.734 -44.577 1.00 42.61 224 PRO A CA 1
ATOM 1759 C C . PRO A 1 243 ? -43.154 -17.224 -44.486 1.00 47.33 224 PRO A C 1
ATOM 1760 O O . PRO A 1 243 ? -42.655 -17.911 -43.594 1.00 45.38 224 PRO A O 1
ATOM 1764 N N . ALA A 1 244 ? -43.970 -17.718 -45.410 1.00 50.43 225 ALA A N 1
ATOM 1765 C CA . ALA A 1 244 ? -44.315 -19.133 -45.434 1.00 51.48 225 ALA A CA 1
ATOM 1766 C C . ALA A 1 244 ? -43.345 -19.930 -46.301 1.00 54.89 225 ALA A C 1
ATOM 1767 O O . ALA A 1 244 ? -43.625 -21.075 -46.658 1.00 63.93 225 ALA A O 1
ATOM 1769 N N . ASP A 1 245 ? -42.209 -19.324 -46.639 1.00 50.34 226 ASP A N 1
ATOM 1770 C CA . ASP A 1 245 ? -41.178 -20.021 -47.405 1.00 47.85 226 ASP A CA 1
ATOM 1771 C C . ASP A 1 245 ? -40.019 -20.466 -46.517 1.00 48.42 226 ASP A C 1
ATOM 1772 O O . ASP A 1 245 ? -40.055 -20.293 -45.297 1.00 48.19 226 ASP A O 1
ATOM 1777 N N . ASP A 1 246 ? -38.994 -21.040 -47.140 1.00 46.16 227 ASP A N 1
ATOM 1778 C CA . ASP A 1 246 ? -37.900 -21.662 -46.401 1.00 51.79 227 ASP A CA 1
ATOM 1779 C C . ASP A 1 246 ? -36.592 -20.867 -46.448 1.00 49.36 227 ASP A C 1
ATOM 1780 O O . ASP A 1 246 ? -35.519 -21.412 -46.188 1.00 47.99 227 ASP A O 1
ATOM 1785 N N . LEU A 1 247 ? -36.680 -19.581 -46.773 1.00 43.92 228 LEU A N 1
ATOM 1786 C CA . LEU A 1 247 ? -35.494 -18.730 -46.797 1.00 41.14 228 LEU A CA 1
ATOM 1787 C C . LEU A 1 247 ? -35.086 -18.291 -45.391 1.00 36.43 228 LEU A C 1
ATOM 1788 O O . LEU A 1 247 ? -35.930 -17.911 -44.582 1.00 36.40 228 LEU A O 1
ATOM 1793 N N . PRO A 1 248 ? -33.781 -18.350 -45.095 1.00 32.77 229 PRO A N 1
ATOM 1794 C CA . PRO A 1 248 ? -33.286 -17.871 -43.801 1.00 33.10 229 PRO A CA 1
ATOM 1795 C C . PRO A 1 248 ? -33.516 -16.369 -43.667 1.00 33.50 229 PRO A C 1
ATOM 1796 O O . PRO A 1 248 ? -33.246 -15.606 -44.597 1.00 32.29 229 PRO A O 1
ATOM 1800 N N . VAL A 1 249 ? -34.032 -15.955 -42.516 1.00 30.69 230 VAL A N 1
ATOM 1801 C CA . VAL A 1 249 ? -34.378 -14.562 -42.292 1.00 31.29 230 VAL A CA 1
ATOM 1802 C C . VAL A 1 249 ? -33.164 -13.776 -41.806 1.00 31.74 230 VAL A C 1
ATOM 1803 O O . VAL A 1 249 ? -32.391 -14.263 -40.981 1.00 33.90 230 VAL A O 1
ATOM 1807 N N . VAL A 1 250 ? -33.000 -12.565 -42.332 1.00 32.25 231 VAL A N 1
ATOM 1808 C CA . VAL A 1 250 ? -31.925 -11.670 -41.911 1.00 28.34 231 VAL A CA 1
ATOM 1809 C C . VAL A 1 250 ? -32.475 -10.314 -41.488 1.00 29.32 231 VAL A C 1
ATOM 1810 O O . VAL A 1 250 ? -33.092 -9.607 -42.291 1.00 31.36 231 VAL A O 1
ATOM 1814 N N . LEU A 1 251 ? -32.265 -9.959 -40.223 1.00 26.20 232 LEU A N 1
ATOM 1815 C CA . LEU A 1 251 ? -32.614 -8.632 -39.741 1.00 25.81 232 LEU A CA 1
ATOM 1816 C C . LEU A 1 251 ? -31.560 -7.631 -40.203 1.00 27.09 232 LEU A C 1
ATOM 1817 O O . LEU A 1 251 ? -30.361 -7.899 -40.115 1.00 27.44 232 LEU A O 1
ATOM 1822 N N . VAL A 1 252 ? -32.012 -6.489 -40.709 1.00 25.86 233 VAL A N 1
ATOM 1823 C CA . VAL A 1 252 ? -31.111 -5.407 -41.101 1.00 25.66 233 VAL A CA 1
ATOM 1824 C C . VAL A 1 252 ? -31.644 -4.095 -40.549 1.00 26.29 233 VAL A C 1
ATOM 1825 O O . VAL A 1 252 ? -32.769 -3.702 -40.856 1.00 26.78 233 VAL A O 1
ATOM 1829 N N . SER A 1 253 ? -30.840 -3.419 -39.734 1.00 26.30 234 SER A N 1
ATOM 1830 C CA . SER A 1 253 ? -31.281 -2.190 -39.086 1.00 26.85 234 SER A CA 1
ATOM 1831 C C . SER A 1 253 ? -30.112 -1.261 -38.782 1.00 25.97 234 SER A C 1
ATOM 1832 O O . SER A 1 253 ? -29.021 -1.720 -38.446 1.00 25.30 234 SER A O 1
ATOM 1835 N N . LEU A 1 254 ? -30.346 0.042 -38.908 1.00 24.12 235 LEU A N 1
ATOM 1836 C CA . LEU A 1 254 ? -29.367 1.042 -38.486 1.00 26.06 235 LEU A CA 1
ATOM 1837 C C . LEU A 1 254 ? -29.790 1.671 -37.169 1.00 25.29 235 LEU A C 1
ATOM 1838 O O . LEU A 1 254 ? -29.225 2.680 -36.743 1.00 24.99 235 LEU A O 1
ATOM 1843 N N . GLY A 1 255 ? -30.789 1.074 -36.529 1.00 21.24 236 GLY A N 1
ATOM 1844 C CA . GLY A 1 255 ? -31.267 1.563 -35.250 1.00 24.19 236 GLY A CA 1
ATOM 1845 C C . GLY A 1 255 ? -32.224 2.736 -35.360 1.00 28.74 236 GLY A C 1
ATOM 1846 O O . GLY A 1 255 ? -32.961 2.865 -36.339 1.00 27.85 236 GLY A O 1
ATOM 1847 N N . THR A 1 256 ? -32.201 3.601 -34.350 1.00 27.22 237 THR A N 1
ATOM 1848 C CA . THR A 1 256 ? -33.175 4.679 -34.232 1.00 26.85 237 THR A CA 1
ATOM 1849 C C . THR A 1 256 ? -32.521 6.054 -34.164 1.00 27.01 237 THR A C 1
ATOM 1850 O O . THR A 1 256 ? -33.213 7.065 -34.037 1.00 27.30 237 THR A O 1
ATOM 1854 N N . THR A 1 257 ? -31.195 6.095 -34.254 1.00 25.82 238 THR A N 1
ATOM 1855 C CA . THR A 1 257 ? -30.463 7.324 -33.955 1.00 28.78 238 THR A CA 1
ATOM 1856 C C . THR A 1 257 ? -29.738 7.944 -35.158 1.00 30.38 238 THR A C 1
ATOM 1857 O O . THR A 1 257 ? -29.980 9.106 -35.493 1.00 30.44 238 THR A O 1
ATOM 1861 N N . PHE A 1 258 ? -28.844 7.186 -35.790 1.00 23.33 239 PHE A N 1
ATOM 1862 C CA . PHE A 1 258 ? -28.135 7.664 -36.980 1.00 23.25 239 PHE A CA 1
ATOM 1863 C C . PHE A 1 258 ? -28.605 6.907 -38.215 1.00 25.19 239 PHE A C 1
ATOM 1864 O O . PHE A 1 258 ? -27.810 6.267 -38.909 1.00 26.68 239 PHE A O 1
ATOM 1872 N N . ASN A 1 259 ? -29.901 6.992 -38.490 1.00 25.48 240 ASN A N 1
ATOM 1873 C CA . ASN A 1 259 ? -30.534 6.109 -39.461 1.00 26.13 240 ASN A CA 1
ATOM 1874 C C . ASN A 1 259 ? -31.090 6.776 -40.715 1.00 30.25 240 ASN A C 1
ATOM 1875 O O . ASN A 1 259 ? -31.832 6.144 -41.470 1.00 28.53 240 ASN A O 1
ATOM 1880 N N . ASP A 1 260 ? -30.739 8.039 -40.939 1.00 27.22 241 ASP A N 1
ATOM 1881 C CA . ASP A 1 260 ? -31.178 8.739 -42.144 1.00 31.84 241 ASP A CA 1
ATOM 1882 C C . ASP A 1 260 ? -30.292 8.327 -43.317 1.00 31.69 241 ASP A C 1
ATOM 1883 O O . ASP A 1 260 ? -29.512 9.126 -43.832 1.00 32.49 241 ASP A O 1
ATOM 1888 N N . ARG A 1 261 ? -30.419 7.073 -43.736 1.00 25.88 242 ARG A N 1
ATOM 1889 C CA . ARG A 1 261 ? -29.512 6.509 -44.723 1.00 27.77 242 ARG A CA 1
ATOM 1890 C C . ARG A 1 261 ? -30.250 5.741 -45.816 1.00 29.10 242 ARG A C 1
ATOM 1891 O O . ARG A 1 261 ? -30.148 4.518 -45.899 1.00 27.50 242 ARG A O 1
ATOM 1899 N N . PRO A 1 262 ? -30.994 6.464 -46.667 1.00 31.01 243 PRO A N 1
ATOM 1900 C CA . PRO A 1 262 ? -31.777 5.831 -47.732 1.00 27.56 243 PRO A CA 1
ATOM 1901 C C . PRO A 1 262 ? -30.889 4.989 -48.637 1.00 30.27 243 PRO A C 1
ATOM 1902 O O . PRO A 1 262 ? -31.248 3.864 -48.978 1.00 33.25 243 PRO A O 1
ATOM 1906 N N . GLY A 1 263 ? -29.741 5.538 -49.022 1.00 29.96 244 GLY A N 1
ATOM 1907 C CA . GLY A 1 263 ? -28.805 4.836 -49.882 1.00 28.14 244 GLY A CA 1
ATOM 1908 C C . GLY A 1 263 ? -28.444 3.468 -49.341 1.00 30.83 244 GLY A C 1
ATOM 1909 O O . GLY A 1 263 ? -28.406 2.480 -50.079 1.00 31.38 244 GLY A O 1
ATOM 1910 N N . PHE A 1 264 ? -28.192 3.402 -48.041 1.00 27.30 245 PHE A N 1
ATOM 1911 C CA . PHE A 1 264 ? -27.788 2.148 -47.424 1.00 26.31 245 PHE A CA 1
ATOM 1912 C C . PHE A 1 264 ? -28.848 1.057 -47.562 1.00 28.82 245 PHE A C 1
ATOM 1913 O O . PHE A 1 264 ? -28.537 -0.075 -47.940 1.00 26.84 245 PHE A O 1
ATOM 1921 N N . PHE A 1 265 ? -30.093 1.395 -47.241 1.00 27.02 246 PHE A N 1
ATOM 1922 C CA . PHE A 1 265 ? -31.180 0.425 -47.298 1.00 28.99 246 PHE A CA 1
ATOM 1923 C C . PHE A 1 265 ? -31.502 0.009 -48.730 1.00 33.74 246 PHE A C 1
ATOM 1924 O O . PHE A 1 265 ? -31.829 -1.149 -48.990 1.00 32.31 246 PHE A O 1
ATOM 1932 N N . ARG A 1 266 ? -31.404 0.961 -49.654 1.00 30.38 247 ARG A N 1
ATOM 1933 C CA . ARG A 1 266 ? -31.635 0.696 -51.072 1.00 30.92 247 ARG A CA 1
ATOM 1934 C C . ARG A 1 266 ? -30.582 -0.253 -51.645 1.00 33.55 247 ARG A C 1
ATOM 1935 O O . ARG A 1 266 ? -30.907 -1.200 -52.368 1.00 30.06 247 ARG A O 1
ATOM 1943 N N . ASP A 1 267 ? -29.318 0.005 -51.325 1.00 30.07 248 ASP A N 1
ATOM 1944 C CA . ASP A 1 267 ? -28.238 -0.852 -51.795 1.00 31.46 248 ASP A CA 1
ATOM 1945 C C . ASP A 1 267 ? -28.379 -2.251 -51.196 1.00 34.50 248 ASP A C 1
ATOM 1946 O O . ASP A 1 267 ? -28.074 -3.254 -51.845 1.00 33.97 248 ASP A O 1
ATOM 1951 N N . CYS A 1 268 ? -28.851 -2.312 -49.955 1.00 31.66 249 CYS A N 1
ATOM 1952 C CA . CYS A 1 268 ? -29.071 -3.594 -49.300 1.00 32.28 249 CYS A CA 1
ATOM 1953 C C . CYS A 1 268 ? -30.112 -4.417 -50.056 1.00 31.11 249 CYS A C 1
ATOM 1954 O O . CYS A 1 268 ? -29.861 -5.568 -50.401 1.00 31.24 249 CYS A O 1
ATOM 1957 N N . ALA A 1 269 ? -31.275 -3.820 -50.311 1.00 30.05 250 ALA A N 1
ATOM 1958 C CA . ALA A 1 269 ? -32.351 -4.492 -51.039 1.00 32.22 250 ALA A CA 1
ATOM 1959 C C . ALA A 1 269 ? -31.886 -4.959 -52.413 1.00 33.77 250 ALA A C 1
ATOM 1960 O O . ALA A 1 269 ? -32.226 -6.054 -52.862 1.00 31.45 250 ALA A O 1
ATOM 1962 N N . ARG A 1 270 ? -31.108 -4.115 -53.077 1.00 32.83 251 ARG A N 1
ATOM 1963 C CA . ARG A 1 270 ? -30.602 -4.420 -54.405 1.00 35.73 251 ARG A CA 1
ATOM 1964 C C . ARG A 1 270 ? -29.676 -5.632 -54.400 1.00 37.17 251 ARG A C 1
ATOM 1965 O O . ARG A 1 270 ? -29.780 -6.502 -55.265 1.00 38.68 251 ARG A O 1
ATOM 1973 N N . ALA A 1 271 ? -28.765 -5.683 -53.433 1.00 33.46 252 ALA A N 1
ATOM 1974 C CA . ALA A 1 271 ? -27.785 -6.763 -53.387 1.00 36.23 252 ALA A CA 1
ATOM 1975 C C . ALA A 1 271 ? -28.443 -8.092 -53.037 1.00 33.39 252 ALA A C 1
ATOM 1976 O O . ALA A 1 271 ? -28.045 -9.139 -53.545 1.00 34.20 252 ALA A O 1
ATOM 1978 N N . PHE A 1 272 ? -29.459 -8.037 -52.180 1.00 32.22 253 PHE A N 1
ATOM 1979 C CA . PHE A 1 272 ? -30.158 -9.236 -51.726 1.00 33.94 253 PHE A CA 1
ATOM 1980 C C . PHE A 1 272 ? -31.267 -9.668 -52.678 1.00 36.67 253 PHE A C 1
ATOM 1981 O O . PHE A 1 272 ? -31.906 -10.702 -52.476 1.00 37.90 253 PHE A O 1
ATOM 1989 N N . ASP A 1 273 ? -31.490 -8.873 -53.718 1.00 31.17 254 ASP A N 1
ATOM 1990 C CA . ASP A 1 273 ? -32.449 -9.226 -54.755 1.00 38.27 254 ASP A CA 1
ATOM 1991 C C . ASP A 1 273 ? -32.074 -10.549 -55.424 1.00 35.79 254 ASP A C 1
ATOM 1992 O O . ASP A 1 273 ? -30.968 -10.700 -55.947 1.00 33.68 254 ASP A O 1
ATOM 1997 N N . GLY A 1 274 ? -32.993 -11.507 -55.400 1.00 33.49 255 GLY A N 1
ATOM 1998 C CA . GLY A 1 274 ? -32.764 -12.787 -56.048 1.00 37.73 255 GLY A CA 1
ATOM 1999 C C . GLY A 1 274 ? -31.816 -13.703 -55.291 1.00 37.22 255 GLY A C 1
ATOM 2000 O O . GLY A 1 274 ? -31.515 -14.810 -55.745 1.00 37.36 255 GLY A O 1
ATOM 2001 N N . GLN A 1 275 ? -31.345 -13.241 -54.137 1.00 34.80 256 GLN A N 1
ATOM 2002 C CA . GLN A 1 275 ? -30.450 -14.028 -53.296 1.00 32.46 256 GLN A CA 1
ATOM 2003 C C . GLN A 1 275 ? -31.238 -14.894 -52.315 1.00 31.28 256 GLN A C 1
ATOM 2004 O O . GLN A 1 275 ? -32.395 -14.600 -52.015 1.00 33.58 256 GLN A O 1
ATOM 2010 N N . PRO A 1 276 ? -30.614 -15.976 -51.821 1.00 30.87 257 PRO A N 1
ATOM 2011 C CA . PRO A 1 276 ? -31.288 -16.942 -50.941 1.00 33.03 257 PRO A CA 1
ATOM 2012 C C . PRO A 1 276 ? -31.440 -16.486 -49.484 1.00 34.32 257 PRO A C 1
ATOM 2013 O O . PRO A 1 276 ? -31.154 -17.262 -48.572 1.00 30.60 257 PRO A O 1
ATOM 2017 N N . TRP A 1 277 ? -31.888 -15.251 -49.270 1.00 37.10 258 TRP A N 1
ATOM 2018 C CA . TRP A 1 277 ? -32.179 -14.765 -47.922 1.00 32.07 258 TRP A CA 1
ATOM 2019 C C . TRP A 1 277 ? -33.485 -13.994 -47.917 1.00 32.24 258 TRP A C 1
ATOM 2020 O O . TRP A 1 277 ? -33.869 -13.409 -48.927 1.00 36.57 258 TRP A O 1
ATOM 2031 N N . HIS A 1 278 ? -34.176 -14.001 -46.785 1.00 29.89 259 HIS A N 1
ATOM 2032 C CA . HIS A 1 278 ? -35.306 -13.106 -46.613 1.00 32.31 259 HIS A CA 1
ATOM 2033 C C . HIS A 1 278 ? -34.902 -11.958 -45.695 1.00 34.50 259 HIS A C 1
ATOM 2034 O O . HIS A 1 278 ? -34.635 -12.163 -44.509 1.00 32.46 259 HIS A O 1
ATOM 2041 N N . VAL A 1 279 ? -34.857 -10.751 -46.249 1.00 33.15 260 VAL A N 1
ATOM 2042 C CA . VAL A 1 279 ? -34.356 -9.595 -45.519 1.00 29.13 260 VAL A CA 1
ATOM 2043 C C . VAL A 1 279 ? -35.468 -8.741 -44.929 1.00 32.80 260 VAL A C 1
ATOM 2044 O O . VAL A 1 279 ? -36.385 -8.322 -45.635 1.00 34.52 260 VAL A O 1
ATOM 2048 N N . VAL A 1 280 ? -35.382 -8.492 -43.626 1.00 31.06 261 VAL A N 1
ATOM 2049 C CA . VAL A 1 280 ? -36.314 -7.598 -42.952 1.00 30.94 261 VAL A CA 1
ATOM 2050 C C . VAL A 1 280 ? -35.592 -6.333 -42.500 1.00 31.31 261 VAL A C 1
ATOM 2051 O O . VAL A 1 280 ? -34.761 -6.378 -41.593 1.00 31.25 261 VAL A O 1
ATOM 2063 N N . THR A 1 282 ? -35.545 -2.540 -40.873 1.00 25.35 263 THR A N 1
ATOM 2064 C CA . THR A 1 282 ? -36.256 -1.576 -40.040 1.00 27.45 263 THR A CA 1
ATOM 2065 C C . THR A 1 282 ? -35.586 -0.199 -40.103 1.00 29.39 263 THR A C 1
ATOM 2066 O O . THR A 1 282 ? -34.357 -0.081 -40.030 1.00 25.69 263 THR A O 1
ATOM 2070 N N . LEU A 1 283 ? -36.412 0.834 -40.232 1.00 29.64 264 LEU A N 1
ATOM 2071 C CA . LEU A 1 283 ? -35.940 2.176 -40.533 1.00 27.97 264 LEU A CA 1
ATOM 2072 C C . LEU A 1 283 ? -35.896 3.098 -39.312 1.00 29.84 264 LEU A C 1
ATOM 2073 O O . LEU A 1 283 ? -35.182 4.095 -39.309 1.00 33.14 264 LEU A O 1
ATOM 2078 N N . GLY A 1 284 ? -36.662 2.769 -38.280 1.00 31.78 265 GLY A N 1
ATOM 2079 C CA . GLY A 1 284 ? -36.596 3.506 -37.030 1.00 31.90 265 GLY A CA 1
ATOM 2080 C C . GLY A 1 284 ? -37.135 4.925 -37.083 1.00 38.96 265 GLY A C 1
ATOM 2081 O O . GLY A 1 284 ? -36.509 5.858 -36.569 1.00 35.52 265 GLY A O 1
ATOM 2082 N N . GLY A 1 285 ? -38.295 5.091 -37.710 1.00 39.26 266 GLY A N 1
ATOM 2083 C CA . GLY A 1 285 ? -38.998 6.361 -37.692 1.00 38.63 266 GLY A CA 1
ATOM 2084 C C . GLY A 1 285 ? -38.409 7.477 -38.538 1.00 40.64 266 GLY A C 1
ATOM 2085 O O . GLY A 1 285 ? -38.964 8.574 -38.584 1.00 47.78 266 GLY A O 1
ATOM 2086 N N . GLN A 1 286 ? -37.296 7.214 -39.215 1.00 36.11 267 GLN A N 1
ATOM 2087 C CA . GLN A 1 286 ? -36.639 8.262 -39.989 1.00 36.80 267 GLN A CA 1
ATOM 2088 C C . GLN A 1 286 ? -36.982 8.201 -41.478 1.00 41.34 267 GLN A C 1
ATOM 2089 O O . GLN A 1 286 ? -37.775 9.004 -41.972 1.00 46.08 267 GLN A O 1
ATOM 2095 N N . VAL A 1 287 ? -36.385 7.251 -42.190 1.00 35.55 268 VAL A N 1
ATOM 2096 C CA . VAL A 1 287 ? -36.620 7.112 -43.626 1.00 36.32 268 VAL A CA 1
ATOM 2097 C C . VAL A 1 287 ? -38.012 6.547 -43.910 1.00 36.88 268 VAL A C 1
ATOM 2098 O O . VAL A 1 287 ? -38.479 5.645 -43.217 1.00 36.58 268 VAL A O 1
ATOM 2102 N N . ASP A 1 288 ? -38.677 7.096 -44.922 1.00 37.61 269 ASP A N 1
ATOM 2103 C CA . ASP A 1 288 ? -39.977 6.592 -45.348 1.00 40.51 269 ASP A CA 1
ATOM 2104 C C . ASP A 1 288 ? -39.778 5.372 -46.245 1.00 38.18 269 ASP A C 1
ATOM 2105 O O . ASP A 1 288 ? -38.995 5.413 -47.194 1.00 40.11 269 ASP A O 1
ATOM 2110 N N . PRO A 1 289 ? -40.475 4.272 -45.935 1.00 39.74 270 PRO A N 1
ATOM 2111 C CA . PRO A 1 289 ? -40.390 3.051 -46.743 1.00 41.50 270 PRO A CA 1
ATOM 2112 C C . PRO A 1 289 ? -40.545 3.336 -48.236 1.00 41.23 270 PRO A C 1
ATOM 2113 O O . PRO A 1 289 ? -39.826 2.759 -49.052 1.00 42.00 270 PRO A O 1
ATOM 2117 N N . ALA A 1 290 ? -41.472 4.225 -48.581 1.00 42.14 271 ALA A N 1
ATOM 2118 C CA . ALA A 1 290 ? -41.721 4.578 -49.975 1.00 43.00 271 ALA A CA 1
ATOM 2119 C C . ALA A 1 290 ? -40.481 5.157 -50.651 1.00 41.00 271 ALA A C 1
ATOM 2120 O O . ALA A 1 290 ? -40.238 4.912 -51.832 1.00 43.24 271 ALA A O 1
ATOM 2122 N N . ALA A 1 291 ? -39.699 5.924 -49.897 1.00 41.95 272 ALA A N 1
ATOM 2123 C CA . ALA A 1 291 ? -38.502 6.560 -50.441 1.00 38.98 272 ALA A CA 1
ATOM 2124 C C . ALA A 1 291 ? -37.470 5.539 -50.910 1.00 36.89 272 ALA A C 1
ATOM 2125 O O . ALA A 1 291 ? -36.487 5.897 -51.559 1.00 36.73 272 ALA A O 1
ATOM 2127 N N . LEU A 1 292 ? -37.693 4.270 -50.581 1.00 36.90 273 LEU A N 1
ATOM 2128 C CA . LEU A 1 292 ? -36.783 3.204 -50.995 1.00 41.26 273 LEU A CA 1
ATOM 2129 C C . LEU A 1 292 ? -37.035 2.746 -52.430 1.00 38.16 273 LEU A C 1
ATOM 2130 O O . LEU A 1 292 ? -36.151 2.180 -53.071 1.00 39.81 273 LEU A O 1
ATOM 2135 N N . GLY A 1 293 ? -38.239 2.990 -52.933 1.00 37.37 274 GLY A N 1
ATOM 2136 C CA . GLY A 1 293 ? -38.614 2.501 -54.248 1.00 43.79 274 GLY A CA 1
ATOM 2137 C C . GLY A 1 293 ? -39.066 1.053 -54.182 1.00 40.62 274 GLY A C 1
ATOM 2138 O O . GLY A 1 293 ? -39.349 0.542 -53.101 1.00 42.21 274 GLY A O 1
ATOM 2139 N N . ASP A 1 294 ? -39.131 0.388 -55.332 1.00 40.62 275 ASP A N 1
ATOM 2140 C CA . ASP A 1 294 ? -39.576 -1.004 -55.383 1.00 46.76 275 ASP A CA 1
ATOM 2141 C C . ASP A 1 294 ? -38.580 -1.963 -54.742 1.00 43.56 275 ASP A C 1
ATOM 2142 O O . ASP A 1 294 ? -37.384 -1.929 -55.034 1.00 41.48 275 ASP A O 1
ATOM 2147 N N . LEU A 1 295 ? -39.095 -2.827 -53.876 1.00 37.85 276 LEU A N 1
ATOM 2148 C CA . LEU A 1 295 ? -38.278 -3.817 -53.192 1.00 39.79 276 LEU A CA 1
ATOM 2149 C C . LEU A 1 295 ? -38.454 -5.192 -53.820 1.00 38.47 276 LEU A C 1
ATOM 2150 O O . LEU A 1 295 ? -39.560 -5.557 -54.222 1.00 37.68 276 LEU A O 1
ATOM 2155 N N . PRO A 1 296 ? -37.361 -5.964 -53.897 1.00 36.98 277 PRO A N 1
ATOM 2156 C CA . PRO A 1 296 ? -37.461 -7.371 -54.285 1.00 35.39 277 PRO A CA 1
ATOM 2157 C C . PRO A 1 296 ? -38.504 -8.074 -53.417 1.00 36.37 277 PRO A C 1
ATOM 2158 O O . PRO A 1 296 ? -38.835 -7.581 -52.338 1.00 36.48 277 PRO A O 1
ATOM 2162 N N . PRO A 1 297 ? -39.027 -9.214 -53.881 1.00 31.59 278 PRO A N 1
ATOM 2163 C CA . PRO A 1 297 ? -40.066 -9.906 -53.111 1.00 31.79 278 PRO A CA 1
ATOM 2164 C C . PRO A 1 297 ? -39.517 -10.461 -51.800 1.00 33.47 278 PRO A C 1
ATOM 2165 O O . PRO A 1 297 ? -40.275 -10.634 -50.847 1.00 37.25 278 PRO A O 1
ATOM 2169 N N . ASN A 1 298 ? -38.215 -10.731 -51.758 1.00 31.26 279 ASN A N 1
ATOM 2170 C CA . ASN A 1 298 ? -37.583 -11.286 -50.563 1.00 32.85 279 ASN A CA 1
ATOM 2171 C C . ASN A 1 298 ? -37.067 -10.222 -49.599 1.00 36.70 279 ASN A C 1
ATOM 2172 O O . ASN A 1 298 ? -36.253 -10.521 -48.726 1.00 33.22 279 ASN A O 1
ATOM 2177 N N . VAL A 1 299 ? -37.535 -8.986 -49.758 1.00 35.35 280 VAL A N 1
ATOM 2178 C CA . VAL A 1 299 ? -37.064 -7.880 -48.930 1.00 33.21 280 VAL A CA 1
ATOM 2179 C C . VAL A 1 299 ? -38.222 -7.049 -48.381 1.00 37.07 280 VAL A C 1
ATOM 2180 O O . VAL A 1 299 ? -39.001 -6.479 -49.144 1.00 39.60 280 VAL A O 1
ATOM 2184 N N . GLU A 1 300 ? -38.335 -6.989 -47.055 1.00 37.76 281 GLU A N 1
ATOM 2185 C CA . GLU A 1 300 ? -39.360 -6.178 -46.405 1.00 32.86 281 GLU A CA 1
ATOM 2186 C C . GLU A 1 300 ? -38.746 -4.887 -45.882 1.00 33.53 281 GLU A C 1
ATOM 2187 O O . GLU A 1 300 ? -37.546 -4.829 -45.615 1.00 33.03 281 GLU A O 1
ATOM 2193 N N . ALA A 1 301 ? -39.574 -3.859 -45.722 1.00 33.13 282 ALA A N 1
ATOM 2194 C CA . ALA A 1 301 ? -39.139 -2.609 -45.103 1.00 35.09 282 ALA A CA 1
ATOM 2195 C C . ALA A 1 301 ? -40.215 -2.051 -44.176 1.00 35.86 282 ALA A C 1
ATOM 2196 O O . ALA A 1 301 ? -41.374 -1.912 -44.568 1.00 37.71 282 ALA A O 1
ATOM 2198 N N . HIS A 1 302 ? -39.826 -1.735 -42.944 1.00 32.32 283 HIS A N 1
ATOM 2199 C CA . HIS A 1 302 ? -40.757 -1.197 -41.963 1.00 31.13 283 HIS A CA 1
ATOM 2200 C C . HIS A 1 302 ? -40.180 0.016 -41.246 1.00 34.19 283 HIS A C 1
ATOM 2201 O O . HIS A 1 302 ? -38.963 0.150 -41.103 1.00 29.54 283 HIS A O 1
ATOM 2208 N N . ARG A 1 303 ? -41.063 0.895 -40.790 1.00 31.81 284 ARG A N 1
ATOM 2209 C CA . ARG A 1 303 ? -40.662 1.963 -39.899 1.00 34.38 284 ARG A CA 1
ATOM 2210 C C . ARG A 1 303 ? -40.293 1.337 -38.559 1.00 36.20 284 ARG A C 1
ATOM 2211 O O . ARG A 1 303 ? -39.258 1.660 -37.975 1.00 35.38 284 ARG A O 1
ATOM 2219 N N . TRP A 1 304 ? -41.140 0.425 -38.088 1.00 33.91 285 TRP A N 1
ATOM 2220 C CA . TRP A 1 304 ? -40.894 -0.285 -36.837 1.00 30.22 285 TRP A CA 1
ATOM 2221 C C . TRP A 1 304 ? -41.468 -1.697 -36.873 1.00 36.61 285 TRP A C 1
ATOM 2222 O O . TRP A 1 304 ? -42.611 -1.896 -37.283 1.00 35.98 285 TRP A O 1
ATOM 2233 N N . VAL A 1 305 ? -40.659 -2.671 -36.458 1.00 36.65 286 VAL A N 1
ATOM 2234 C CA . VAL A 1 305 ? -41.153 -3.983 -36.038 1.00 34.48 286 VAL A CA 1
ATOM 2235 C C . VAL A 1 305 ? -40.300 -4.457 -34.866 1.00 32.70 286 VAL A C 1
ATOM 2236 O O . VAL A 1 305 ? -39.112 -4.141 -34.797 1.00 31.65 286 VAL A O 1
ATOM 2240 N N . PRO A 1 306 ? -40.900 -5.211 -33.935 1.00 34.56 287 PRO A N 1
ATOM 2241 C CA . PRO A 1 306 ? -40.129 -5.705 -32.789 1.00 33.58 287 PRO A CA 1
ATOM 2242 C C . PRO A 1 306 ? -38.940 -6.540 -33.247 1.00 30.73 287 PRO A C 1
ATOM 2243 O O . PRO A 1 306 ? -39.135 -7.587 -33.861 1.00 32.12 287 PRO A O 1
ATOM 2247 N N . HIS A 1 307 ? -37.728 -6.078 -32.959 1.00 29.35 288 HIS A N 1
ATOM 2248 C CA . HIS A 1 307 ? -36.529 -6.827 -33.315 1.00 29.82 288 HIS A CA 1
ATOM 2249 C C . HIS A 1 307 ? -36.491 -8.196 -32.645 1.00 30.10 288 HIS A C 1
ATOM 2250 O O . HIS A 1 307 ? -35.950 -9.147 -33.203 1.00 31.32 288 HIS A O 1
ATOM 2257 N N . VAL A 1 308 ? -37.060 -8.297 -31.449 1.00 30.05 289 VAL A N 1
ATOM 2258 C CA . VAL A 1 308 ? -37.052 -9.561 -30.720 1.00 31.11 289 VAL A CA 1
ATOM 2259 C C . VAL A 1 308 ? -37.823 -10.633 -31.481 1.00 34.70 289 VAL A C 1
ATOM 2260 O O . VAL A 1 308 ? -37.424 -11.798 -31.504 1.00 33.53 289 VAL A O 1
ATOM 2264 N N . LYS A 1 309 ? -38.924 -10.231 -32.110 1.00 36.58 290 LYS A N 1
ATOM 2265 C CA . LYS A 1 309 ? -39.751 -11.169 -32.862 1.00 36.09 290 LYS A CA 1
ATOM 2266 C C . LYS A 1 309 ? -39.061 -11.618 -34.146 1.00 34.24 290 LYS A C 1
ATOM 2267 O O . LYS A 1 309 ? -39.138 -12.788 -34.518 1.00 33.41 290 LYS A O 1
ATOM 2273 N N . VAL A 1 310 ? -38.380 -10.698 -34.819 1.00 30.09 291 VAL A N 1
ATOM 2274 C CA . VAL A 1 310 ? -37.614 -11.075 -36.001 1.00 30.43 291 VAL A CA 1
ATOM 2275 C C . VAL A 1 310 ? -36.456 -11.989 -35.615 1.00 32.85 291 VAL A C 1
ATOM 2276 O O . VAL A 1 310 ? -36.233 -13.029 -36.238 1.00 30.38 291 VAL A O 1
ATOM 2280 N N . LEU A 1 311 ? -35.723 -11.593 -34.581 1.00 29.11 292 LEU A N 1
ATOM 2281 C CA . LEU A 1 311 ? -34.516 -12.306 -34.183 1.00 32.02 292 LEU A CA 1
ATOM 2282 C C . LEU A 1 311 ? -34.798 -13.737 -33.719 1.00 31.38 292 LEU A C 1
ATOM 2283 O O . LEU A 1 311 ? -33.937 -14.609 -33.820 1.00 30.25 292 LEU A O 1
ATOM 2288 N N . GLU A 1 312 ? -36.007 -13.974 -33.225 1.00 34.00 293 GLU A N 1
ATOM 2289 C CA . GLU A 1 312 ? -36.407 -15.311 -32.809 1.00 34.04 293 GLU A CA 1
ATOM 2290 C C . GLU A 1 312 ? -36.440 -16.258 -34.009 1.00 35.07 293 GLU A C 1
ATOM 2291 O O . GLU A 1 312 ? -36.214 -17.459 -33.867 1.00 30.31 293 GLU A O 1
ATOM 2297 N N . GLN A 1 313 ? -36.706 -15.702 -35.190 1.00 31.21 294 GLN A N 1
ATOM 2298 C CA . GLN A 1 313 ? -36.836 -16.487 -36.419 1.00 29.78 294 GLN A CA 1
ATOM 2299 C C . GLN A 1 313 ? -35.623 -16.350 -37.330 1.00 33.93 294 GLN A C 1
ATOM 2300 O O . GLN A 1 313 ? -35.584 -16.944 -38.408 1.00 35.56 294 GLN A O 1
ATOM 2306 N N . ALA A 1 314 ? -34.635 -15.571 -36.897 1.00 32.19 295 ALA A N 1
ATOM 2307 C CA . ALA A 1 314 ? -33.560 -15.128 -37.783 1.00 30.28 295 ALA A CA 1
ATOM 2308 C C . ALA A 1 314 ? -32.365 -16.070 -37.862 1.00 29.18 295 ALA A C 1
ATOM 2309 O O . ALA A 1 314 ? -32.143 -16.893 -36.980 1.00 27.53 295 ALA A O 1
ATOM 2311 N N . THR A 1 315 ? -31.589 -15.926 -38.930 1.00 28.12 296 THR A N 1
ATOM 2312 C CA . THR A 1 315 ? -30.354 -16.677 -39.091 1.00 28.76 296 THR A CA 1
ATOM 2313 C C . THR A 1 315 ? -29.159 -15.760 -38.851 1.00 29.55 296 THR A C 1
ATOM 2314 O O . THR A 1 315 ? -28.150 -16.175 -38.282 1.00 29.40 296 THR A O 1
ATOM 2318 N N . VAL A 1 316 ? -29.284 -14.509 -39.285 1.00 28.14 297 VAL A N 1
ATOM 2319 C CA . VAL A 1 316 ? -28.219 -13.528 -39.125 1.00 25.30 297 VAL A CA 1
ATOM 2320 C C . VAL A 1 316 ? -28.794 -12.179 -38.710 1.00 30.31 297 VAL A C 1
ATOM 2321 O O . VAL A 1 316 ? -29.898 -11.816 -39.118 1.00 27.92 297 VAL A O 1
ATOM 2325 N N . CYS A 1 317 ? -28.053 -11.440 -37.888 1.00 26.30 298 CYS A N 1
ATOM 2326 C CA . CYS A 1 317 ? -28.463 -10.090 -37.522 1.00 27.35 298 CYS A CA 1
ATOM 2327 C C . CYS A 1 317 ? -27.471 -9.071 -38.057 1.00 27.29 298 CYS A C 1
ATOM 2328 O O . CYS A 1 317 ? -26.290 -9.109 -37.711 1.00 28.02 298 CYS A O 1
ATOM 2331 N N . VAL A 1 318 ? -27.953 -8.183 -38.922 1.00 25.32 299 VAL A N 1
ATOM 2332 C CA . VAL A 1 318 ? -27.162 -7.055 -39.393 1.00 25.50 299 VAL A CA 1
ATOM 2333 C C . VAL A 1 318 ? -27.611 -5.807 -38.648 1.00 24.85 299 VAL A C 1
ATOM 2334 O O . VAL A 1 318 ? -28.756 -5.374 -38.780 1.00 23.48 299 VAL A O 1
ATOM 2338 N N . THR A 1 319 ? -26.707 -5.234 -37.861 1.00 24.56 300 THR A N 1
ATOM 2339 C CA . THR A 1 319 ? -27.041 -4.090 -37.023 1.00 21.54 300 THR A CA 1
ATOM 2340 C C . THR A 1 319 ? -25.886 -3.093 -37.006 1.00 21.28 300 THR A C 1
ATOM 2341 O O . THR A 1 319 ? -24.732 -3.467 -37.200 1.00 22.58 300 THR A O 1
ATOM 2345 N N . HIS A 1 320 ? -26.197 -1.822 -36.779 1.00 21.04 301 HIS A N 1
ATOM 2346 C CA . HIS A 1 320 ? -25.159 -0.804 -36.668 1.00 22.80 301 HIS A CA 1
ATOM 2347 C C . HIS A 1 320 ? -24.345 -1.002 -35.392 1.00 22.49 301 HIS A C 1
ATOM 2348 O O . HIS A 1 320 ? -23.194 -0.577 -35.308 1.00 22.12 301 HIS A O 1
ATOM 2355 N N . GLY A 1 321 ? -24.949 -1.645 -34.397 1.00 20.56 302 GLY A N 1
ATOM 2356 C CA . GLY A 1 321 ? -24.255 -1.934 -33.156 1.00 20.32 302 GLY A CA 1
ATOM 2357 C C . GLY A 1 321 ? -24.924 -1.401 -31.900 1.00 22.60 302 GLY A C 1
ATOM 2358 O O . GLY A 1 321 ? -24.318 -1.421 -30.829 1.00 20.50 302 GLY A O 1
ATOM 2359 N N . GLY A 1 322 ? -26.163 -0.923 -32.024 1.00 20.81 303 GLY A N 1
ATOM 2360 C CA . GLY A 1 322 ? -26.937 -0.508 -30.862 1.00 23.23 303 GLY A CA 1
ATOM 2361 C C . GLY A 1 322 ? -26.992 -1.632 -29.840 1.00 24.46 303 GLY A C 1
ATOM 2362 O O . GLY A 1 322 ? -27.230 -2.781 -30.201 1.00 21.50 303 GLY A O 1
ATOM 2371 N N . GLY A 1 324 ? -29.029 -2.602 -27.517 1.00 21.68 305 GLY A N 1
ATOM 2372 C CA . GLY A 1 324 ? -30.284 -3.321 -27.433 1.00 20.83 305 GLY A CA 1
ATOM 2373 C C . GLY A 1 324 ? -30.361 -4.408 -28.486 1.00 22.85 305 GLY A C 1
ATOM 2374 O O . GLY A 1 324 ? -30.561 -5.584 -28.172 1.00 23.39 305 GLY A O 1
ATOM 2375 N N . THR A 1 325 ? -30.189 -4.020 -29.743 1.00 20.59 306 THR A N 1
ATOM 2376 C CA . THR A 1 325 ? -30.264 -4.975 -30.839 1.00 20.70 306 THR A CA 1
ATOM 2377 C C . THR A 1 325 ? -29.205 -6.066 -30.738 1.00 22.86 306 THR A C 1
ATOM 2378 O O . THR A 1 325 ? -29.505 -7.241 -30.940 1.00 19.95 306 THR A O 1
ATOM 2382 N N . LEU A 1 326 ? -27.970 -5.682 -30.427 1.00 23.39 307 LEU A N 1
ATOM 2383 C CA . LEU A 1 326 ? -26.910 -6.665 -30.228 1.00 23.83 307 LEU A CA 1
ATOM 2384 C C . LEU A 1 326 ? -27.323 -7.699 -29.184 1.00 24.72 307 LEU A C 1
ATOM 2385 O O . LEU A 1 326 ? -27.177 -8.899 -29.394 1.00 23.33 307 LEU A O 1
ATOM 2398 N N . GLU A 1 328 ? -30.365 -8.451 -28.010 1.00 23.03 309 GLU A N 1
ATOM 2399 C CA . GLU A 1 328 ? -31.542 -9.212 -28.413 1.00 23.97 309 GLU A CA 1
ATOM 2400 C C . GLU A 1 328 ? -31.130 -10.291 -29.407 1.00 24.77 309 GLU A C 1
ATOM 2401 O O . GLU A 1 328 ? -31.686 -11.387 -29.421 1.00 24.82 309 GLU A O 1
ATOM 2407 N N . ALA A 1 329 ? -30.129 -9.967 -30.219 1.00 26.28 310 ALA A N 1
ATOM 2408 C CA . ALA A 1 329 ? -29.586 -10.891 -31.204 1.00 23.04 310 ALA A CA 1
ATOM 2409 C C . ALA A 1 329 ? -28.809 -12.014 -30.533 1.00 27.31 310 ALA A C 1
ATOM 2410 O O . ALA A 1 329 ? -28.950 -13.184 -30.896 1.00 29.33 310 ALA A O 1
ATOM 2412 N N . LEU A 1 330 ? -27.982 -11.659 -29.555 1.00 24.81 311 LEU A N 1
ATOM 2413 C CA . LEU A 1 330 ? -27.156 -12.650 -28.879 1.00 24.61 311 LEU A CA 1
ATOM 2414 C C . LEU A 1 330 ? -27.992 -13.501 -27.929 1.00 26.42 311 LEU A C 1
ATOM 2415 O O . LEU A 1 330 ? -27.611 -14.615 -27.576 1.00 24.64 311 LEU A O 1
ATOM 2420 N N . TYR A 1 331 ? -29.138 -12.970 -27.517 1.00 30.09 312 TYR A N 1
ATOM 2421 C CA . TYR A 1 331 ? -30.075 -13.731 -26.704 1.00 27.79 312 TYR A CA 1
ATOM 2422 C C . TYR A 1 331 ? -30.579 -14.941 -27.483 1.00 29.87 312 TYR A C 1
ATOM 2423 O O . TYR A 1 331 ? -30.940 -15.959 -26.894 1.00 28.73 312 TYR A O 1
ATOM 2432 N N . TRP A 1 332 ? -30.611 -14.815 -28.808 1.00 29.89 313 TRP A N 1
ATOM 2433 C CA . TRP A 1 332 ? -31.065 -15.898 -29.679 1.00 28.81 313 TRP A CA 1
ATOM 2434 C C . TRP A 1 332 ? -29.900 -16.587 -30.375 1.00 28.68 313 TRP A C 1
ATOM 2435 O O . TRP A 1 332 ? -30.099 -17.421 -31.253 1.00 31.62 313 TRP A O 1
ATOM 2446 N N . GLY A 1 333 ? -28.683 -16.232 -29.979 1.00 28.72 314 GLY A N 1
ATOM 2447 C CA . GLY A 1 333 ? -27.492 -16.835 -30.544 1.00 26.45 314 GLY A CA 1
ATOM 2448 C C . GLY A 1 333 ? -27.366 -16.639 -32.045 1.00 27.47 314 GLY A C 1
ATOM 2449 O O . GLY A 1 333 ? -26.984 -17.564 -32.759 1.00 23.50 314 GLY A O 1
ATOM 2450 N N . ARG A 1 334 ? -27.679 -15.438 -32.527 1.00 24.31 315 ARG A N 1
ATOM 2451 C CA . ARG A 1 334 ? -27.554 -15.138 -33.953 1.00 25.59 315 ARG A CA 1
ATOM 2452 C C . ARG A 1 334 ? -26.204 -14.507 -34.265 1.00 24.08 315 ARG A C 1
ATOM 2453 O O . ARG A 1 334 ? -25.806 -13.544 -33.613 1.00 28.04 315 ARG A O 1
ATOM 2461 N N . PRO A 1 335 ? -25.495 -15.043 -35.269 1.00 21.55 316 PRO A N 1
ATOM 2462 C CA . PRO A 1 335 ? -24.234 -14.437 -35.712 1.00 22.42 316 PRO A CA 1
ATOM 2463 C C . PRO A 1 335 ? -24.472 -13.015 -36.218 1.00 25.01 316 PRO A C 1
ATOM 2464 O O . PRO A 1 335 ? -25.574 -12.697 -36.660 1.00 22.85 316 PRO A O 1
ATOM 2468 N N . LEU A 1 336 ? -23.448 -12.173 -36.155 1.00 21.17 317 LEU A N 1
ATOM 2469 C CA . LEU A 1 336 ? -23.640 -10.744 -36.369 1.00 25.57 317 LEU A CA 1
ATOM 2470 C C . LEU A 1 336 ? -22.869 -10.189 -37.553 1.00 21.40 317 LEU A C 1
ATOM 2471 O O . LEU A 1 336 ? -21.782 -10.656 -37.883 1.00 23.69 317 LEU A O 1
ATOM 2476 N N . VAL A 1 337 ? -23.453 -9.186 -38.191 1.00 22.98 318 VAL A N 1
ATOM 2477 C CA . VAL A 1 337 ? -22.705 -8.307 -39.072 1.00 22.41 318 VAL A CA 1
ATOM 2478 C C . VAL A 1 337 ? -22.939 -6.901 -38.540 1.00 25.60 318 VAL A C 1
ATOM 2479 O O . VAL A 1 337 ? -24.051 -6.377 -38.607 1.00 24.35 318 VAL A O 1
ATOM 2483 N N . VAL A 1 338 ? -21.898 -6.305 -37.975 1.00 24.09 319 VAL A N 1
ATOM 2484 C CA . VAL A 1 338 ? -22.039 -4.996 -37.354 1.00 21.94 319 VAL A CA 1
ATOM 2485 C C . VAL A 1 338 ? -21.552 -3.915 -38.308 1.00 23.31 319 VAL A C 1
ATOM 2486 O O . VAL A 1 338 ? -20.431 -3.979 -38.809 1.00 22.97 319 VAL A O 1
ATOM 2490 N N . VAL A 1 339 ? -22.408 -2.933 -38.571 1.00 21.23 320 VAL A N 1
ATOM 2491 C CA . VAL A 1 339 ? -22.098 -1.895 -39.546 1.00 23.11 320 VAL A CA 1
ATOM 2492 C C . VAL A 1 339 ? -22.154 -0.500 -38.930 1.00 23.26 320 VAL A C 1
ATOM 2493 O O . VAL A 1 339 ? -22.961 0.338 -39.334 1.00 24.27 320 VAL A O 1
ATOM 2497 N N . PRO A 1 340 ? -21.276 -0.240 -37.952 1.00 23.56 321 PRO A N 1
ATOM 2498 C CA . PRO A 1 340 ? -21.332 1.016 -37.200 1.00 24.42 321 PRO A CA 1
ATOM 2499 C C . PRO A 1 340 ? -21.155 2.227 -38.110 1.00 25.16 321 PRO A C 1
ATOM 2500 O O . PRO A 1 340 ? -20.203 2.288 -38.885 1.00 25.13 321 PRO A O 1
ATOM 2504 N N . GLN A 1 341 ? -22.079 3.176 -38.013 1.00 24.65 322 GLN A N 1
ATOM 2505 C CA . GLN A 1 341 ? -22.037 4.383 -38.830 1.00 26.93 322 GLN A CA 1
ATOM 2506 C C . GLN A 1 341 ? -21.859 5.630 -37.964 1.00 26.18 322 GLN A C 1
ATOM 2507 O O . GLN A 1 341 ? -22.058 6.750 -38.432 1.00 28.89 322 GLN A O 1
ATOM 2513 N N . SER A 1 342 ? -21.487 5.439 -36.703 1.00 26.02 323 SER A N 1
ATOM 2514 C CA . SER A 1 342 ? -21.425 6.557 -35.767 1.00 24.13 323 SER A CA 1
ATOM 2515 C C . SER A 1 342 ? -20.638 6.216 -34.503 1.00 25.60 323 SER A C 1
ATOM 2516 O O . SER A 1 342 ? -20.408 5.045 -34.199 1.00 23.40 323 SER A O 1
ATOM 2519 N N . PHE A 1 343 ? -20.243 7.250 -33.765 1.00 20.94 324 PHE A N 1
ATOM 2520 C CA . PHE A 1 343 ? -19.348 7.097 -32.622 1.00 20.89 324 PHE A CA 1
ATOM 2521 C C . PHE A 1 343 ? -19.953 6.309 -31.457 1.00 19.45 324 PHE A C 1
ATOM 2522 O O . PHE A 1 343 ? -19.239 5.610 -30.737 1.00 22.29 324 PHE A O 1
ATOM 2530 N N . ASP A 1 344 ? -21.260 6.443 -31.262 1.00 15.38 325 ASP A N 1
ATOM 2531 C CA . ASP A 1 344 ? -21.926 5.899 -30.084 1.00 18.79 325 ASP A CA 1
ATOM 2532 C C . ASP A 1 344 ? -21.932 4.372 -30.021 1.00 22.62 325 ASP A C 1
ATOM 2533 O O . ASP A 1 344 ? -22.108 3.801 -28.951 1.00 23.15 325 ASP A O 1
ATOM 2538 N N . VAL A 1 345 ? -21.738 3.718 -31.164 1.00 22.26 326 VAL A N 1
ATOM 2539 C CA . VAL A 1 345 ? -21.714 2.260 -31.219 1.00 22.70 326 VAL A CA 1
ATOM 2540 C C . VAL A 1 345 ? -20.347 1.693 -31.593 1.00 22.54 326 VAL A C 1
ATOM 2541 O O . VAL A 1 345 ? -20.204 0.479 -31.734 1.00 22.40 326 VAL A O 1
ATOM 2545 N N . GLN A 1 346 ? -19.344 2.552 -31.766 1.00 22.22 327 GLN A N 1
ATOM 2546 C CA . GLN A 1 346 ? -17.999 2.054 -32.074 1.00 21.01 327 GLN A CA 1
ATOM 2547 C C . GLN A 1 346 ? -17.460 1.094 -31.004 1.00 20.74 327 GLN A C 1
ATOM 2548 O O . GLN A 1 346 ? -16.810 0.104 -31.335 1.00 19.71 327 GLN A O 1
ATOM 2554 N N . PRO A 1 347 ? -17.711 1.391 -29.715 1.00 21.44 328 PRO A N 1
ATOM 2555 C CA . PRO A 1 347 ? -17.244 0.482 -28.661 1.00 19.30 328 PRO A CA 1
ATOM 2556 C C . PRO A 1 347 ? -17.939 -0.886 -28.715 1.00 19.98 328 PRO A C 1
ATOM 2557 O O . PRO A 1 347 ? -17.264 -1.899 -28.549 1.00 19.08 328 PRO A O 1
ATOM 2569 N N . ALA A 1 349 ? -19.237 -2.366 -31.394 1.00 19.35 330 ALA A N 1
ATOM 2570 C CA . ALA A 1 349 ? -18.753 -3.060 -32.583 1.00 21.74 330 ALA A CA 1
ATOM 2571 C C . ALA A 1 349 ? -17.326 -3.565 -32.382 1.00 25.17 330 ALA A C 1
ATOM 2572 O O . ALA A 1 349 ? -16.982 -4.672 -32.800 1.00 22.12 330 ALA A O 1
ATOM 2574 N N . ARG A 1 350 ? -16.495 -2.746 -31.747 1.00 21.24 331 ARG A N 1
ATOM 2575 C CA . ARG A 1 350 ? -15.123 -3.140 -31.450 1.00 22.22 331 ARG A CA 1
ATOM 2576 C C . ARG A 1 350 ? -15.100 -4.384 -30.561 1.00 24.77 331 ARG A C 1
ATOM 2577 O O . ARG A 1 350 ? -14.261 -5.270 -30.735 1.00 25.27 331 ARG A O 1
ATOM 2585 N N . ARG A 1 351 ? -16.029 -4.445 -29.613 1.00 19.16 332 ARG A N 1
ATOM 2586 C CA . ARG A 1 351 ? -16.088 -5.558 -28.667 1.00 21.69 332 ARG A CA 1
ATOM 2587 C C . ARG A 1 351 ? -16.565 -6.853 -29.340 1.00 22.56 332 ARG A C 1
ATOM 2588 O O . ARG A 1 351 ? -15.979 -7.912 -29.134 1.00 23.08 332 ARG A O 1
ATOM 2596 N N . VAL A 1 352 ? -17.619 -6.762 -30.147 1.00 22.99 333 VAL A N 1
ATOM 2597 C CA . VAL A 1 352 ? -18.072 -7.901 -30.942 1.00 21.83 333 VAL A CA 1
ATOM 2598 C C . VAL A 1 352 ? -16.922 -8.458 -31.772 1.00 22.59 333 VAL A C 1
ATOM 2599 O O . VAL A 1 352 ? -16.741 -9.670 -31.877 1.00 23.62 333 VAL A O 1
ATOM 2603 N N . ASP A 1 353 ? -16.142 -7.560 -32.358 1.00 23.83 334 ASP A N 1
ATOM 2604 C CA . ASP A 1 353 ? -14.998 -7.959 -33.162 1.00 23.40 334 ASP A CA 1
ATOM 2605 C C . ASP A 1 353 ? -13.995 -8.694 -32.278 1.00 27.29 334 ASP A C 1
ATOM 2606 O O . ASP A 1 353 ? -13.504 -9.764 -32.638 1.00 31.14 334 ASP A O 1
ATOM 2611 N N . GLN A 1 354 ? -13.709 -8.122 -31.112 1.00 24.29 335 GLN A N 1
ATOM 2612 C CA . GLN A 1 354 ? -12.757 -8.711 -30.175 1.00 24.61 335 GLN A CA 1
ATOM 2613 C C . GLN A 1 354 ? -13.156 -10.116 -29.756 1.00 23.85 335 GLN A C 1
ATOM 2614 O O . GLN A 1 354 ? -12.307 -11.002 -29.648 1.00 23.93 335 GLN A O 1
ATOM 2620 N N . LEU A 1 355 ? -14.445 -10.312 -29.495 1.00 22.91 336 LEU A N 1
ATOM 2621 C CA . LEU A 1 355 ? -14.932 -11.602 -29.016 1.00 24.65 336 LEU A CA 1
ATOM 2622 C C . LEU A 1 355 ? -15.197 -12.555 -30.186 1.00 25.39 336 LEU A C 1
ATOM 2623 O O . LEU A 1 355 ? -15.564 -13.717 -29.994 1.00 24.66 336 LEU A O 1
ATOM 2628 N N . GLY A 1 356 ? -14.991 -12.051 -31.398 1.00 23.14 337 GLY A N 1
ATOM 2629 C CA . GLY A 1 356 ? -15.174 -12.842 -32.599 1.00 23.48 337 GLY A CA 1
ATOM 2630 C C . GLY A 1 356 ? -16.602 -13.318 -32.741 1.00 24.61 337 GLY A C 1
ATOM 2631 O O . GLY A 1 356 ? -16.844 -14.458 -33.141 1.00 23.71 337 GLY A O 1
ATOM 2632 N N . LEU A 1 357 ? -17.549 -12.440 -32.414 1.00 24.00 338 LEU A N 1
ATOM 2633 C CA . LEU A 1 357 ? -18.968 -12.784 -32.456 1.00 22.28 338 LEU A CA 1
ATOM 2634 C C . LEU A 1 357 ? -19.626 -12.395 -33.780 1.00 24.14 338 LEU A C 1
ATOM 2635 O O . LEU A 1 357 ? -20.823 -12.606 -33.975 1.00 22.66 338 LEU A O 1
ATOM 2640 N N . GLY A 1 358 ? -18.851 -11.817 -34.688 1.00 22.04 339 GLY A N 1
ATOM 2641 C CA . GLY A 1 358 ? -19.398 -11.422 -35.971 1.00 22.12 339 GLY A CA 1
ATOM 2642 C C . GLY A 1 358 ? -18.402 -10.692 -36.843 1.00 23.22 339 GLY A C 1
ATOM 2643 O O . GLY A 1 358 ? -17.247 -10.498 -36.459 1.00 24.11 339 GLY A O 1
ATOM 2644 N N . ALA A 1 359 ? -18.850 -10.296 -38.030 1.00 24.18 340 ALA A N 1
ATOM 2645 C CA . ALA A 1 359 ? -18.033 -9.484 -38.922 1.00 21.81 340 ALA A CA 1
ATOM 2646 C C . ALA A 1 359 ? -18.400 -8.015 -38.737 1.00 23.47 340 ALA A C 1
ATOM 2647 O O . ALA A 1 359 ? -19.574 -7.671 -38.592 1.00 25.51 340 ALA A O 1
ATOM 2649 N N . VAL A 1 360 ? -17.398 -7.146 -38.726 1.00 26.31 341 VAL A N 1
ATOM 2650 C CA . VAL A 1 360 ? -17.662 -5.724 -38.570 1.00 23.61 341 VAL A CA 1
ATOM 2651 C C . VAL A 1 360 ? -17.314 -4.965 -39.847 1.00 25.37 341 VAL A C 1
ATOM 2652 O O . VAL A 1 360 ? -16.207 -5.072 -40.370 1.00 24.37 341 VAL A O 1
ATOM 2656 N N . LEU A 1 361 ? -18.286 -4.218 -40.354 1.00 24.46 342 LEU A N 1
ATOM 2657 C CA . LEU A 1 361 ? -18.106 -3.429 -41.565 1.00 31.34 342 LEU A CA 1
ATOM 2658 C C . LEU A 1 361 ? -18.353 -1.955 -41.255 1.00 30.81 342 LEU A C 1
ATOM 2659 O O . LEU A 1 361 ? -19.489 -1.483 -41.302 1.00 32.25 342 LEU A O 1
ATOM 2664 N N . PRO A 1 362 ? -17.279 -1.225 -40.931 1.00 30.22 343 PRO A N 1
ATOM 2665 C CA . PRO A 1 362 ? -17.367 0.154 -40.442 1.00 33.35 343 PRO A CA 1
ATOM 2666 C C . PRO A 1 362 ? -17.605 1.170 -41.551 1.00 36.05 343 PRO A C 1
ATOM 2667 O O . PRO A 1 362 ? -16.908 1.160 -42.564 1.00 36.48 343 PRO A O 1
ATOM 2671 N N . GLY A 1 363 ? -18.592 2.035 -41.347 1.00 31.50 344 GLY A N 1
ATOM 2672 C CA . GLY A 1 363 ? -18.855 3.142 -42.245 1.00 34.46 344 GLY A CA 1
ATOM 2673 C C . GLY A 1 363 ? -19.024 2.755 -43.699 1.00 38.96 344 GLY A C 1
ATOM 2674 O O . GLY A 1 363 ? -19.895 1.953 -44.042 1.00 37.00 344 GLY A O 1
ATOM 2675 N N . GLU A 1 364 ? -18.175 3.327 -44.550 1.00 35.74 345 GLU A N 1
ATOM 2676 C CA . GLU A 1 364 ? -18.301 3.181 -45.997 1.00 42.29 345 GLU A CA 1
ATOM 2677 C C . GLU A 1 364 ? -18.220 1.728 -46.453 1.00 40.00 345 GLU A C 1
ATOM 2678 O O . GLU A 1 364 ? -18.707 1.387 -47.532 1.00 41.65 345 GLU A O 1
ATOM 2684 N N . LYS A 1 365 ? -17.610 0.882 -45.625 1.00 40.19 346 LYS A N 1
ATOM 2685 C CA . LYS A 1 365 ? -17.396 -0.528 -45.949 1.00 36.02 346 LYS A CA 1
ATOM 2686 C C . LYS A 1 365 ? -18.698 -1.315 -46.092 1.00 36.11 346 LYS A C 1
ATOM 2687 O O . LYS A 1 365 ? -18.714 -2.390 -46.690 1.00 39.20 346 LYS A O 1
ATOM 2693 N N . ALA A 1 366 ? -19.786 -0.794 -45.535 1.00 32.74 347 ALA A N 1
ATOM 2694 C CA . ALA A 1 366 ? -21.015 -1.580 -45.427 1.00 35.58 347 ALA A CA 1
ATOM 2695 C C . ALA A 1 366 ? -21.958 -1.474 -46.628 1.00 35.45 347 ALA A C 1
ATOM 2696 O O . ALA A 1 366 ? -23.178 -1.468 -46.466 1.00 40.66 347 ALA A O 1
ATOM 2698 N N . ASP A 1 367 ? -21.400 -1.408 -47.830 1.00 35.51 348 ASP A N 1
ATOM 2699 C CA . ASP A 1 367 ? -22.232 -1.393 -49.027 1.00 39.21 348 ASP A CA 1
ATOM 2700 C C . ASP A 1 367 ? -22.931 -2.739 -49.186 1.00 35.08 348 ASP A C 1
ATOM 2701 O O . ASP A 1 367 ? -22.583 -3.709 -48.509 1.00 38.22 348 ASP A O 1
ATOM 2706 N N . GLY A 1 368 ? -23.908 -2.792 -50.084 1.00 32.24 349 GLY A N 1
ATOM 2707 C CA . GLY A 1 368 ? -24.728 -3.980 -50.276 1.00 35.64 349 GLY A CA 1
ATOM 2708 C C . GLY A 1 368 ? -23.985 -5.275 -50.568 1.00 35.82 349 GLY A C 1
ATOM 2709 O O . GLY A 1 368 ? -24.263 -6.302 -49.950 1.00 31.33 349 GLY A O 1
ATOM 2710 N N . ASP A 1 369 ? -23.046 -5.233 -51.511 1.00 36.74 350 ASP A N 1
ATOM 2711 C CA . ASP A 1 369 ? -22.298 -6.425 -51.911 1.00 34.39 350 ASP A CA 1
ATOM 2712 C C . ASP A 1 369 ? -21.468 -6.989 -50.764 1.00 35.79 350 ASP A C 1
ATOM 2713 O O . ASP A 1 369 ? -21.408 -8.205 -50.561 1.00 32.58 350 ASP A O 1
ATOM 2718 N N . THR A 1 370 ? -20.809 -6.101 -50.028 1.00 33.86 351 THR A N 1
ATOM 2719 C CA . THR A 1 370 ? -19.975 -6.508 -48.904 1.00 36.27 351 THR A CA 1
ATOM 2720 C C . THR A 1 370 ? -20.837 -7.107 -47.803 1.00 31.93 351 THR A C 1
ATOM 2721 O O . THR A 1 370 ? -20.445 -8.059 -47.130 1.00 37.83 351 THR A O 1
ATOM 2725 N N . LEU A 1 371 ? -22.022 -6.540 -47.633 1.00 33.97 352 LEU A N 1
ATOM 2726 C CA . LEU A 1 371 ? -22.978 -7.037 -46.660 1.00 33.89 352 LEU A CA 1
ATOM 2727 C C . LEU A 1 371 ? -23.479 -8.426 -47.059 1.00 33.86 352 LEU A C 1
ATOM 2728 O O . LEU A 1 371 ? -23.637 -9.307 -46.213 1.00 27.98 352 LEU A O 1
ATOM 2733 N N . LEU A 1 372 ? -23.724 -8.619 -48.352 1.00 31.84 353 LEU A N 1
ATOM 2734 C CA . LEU A 1 372 ? -24.205 -9.900 -48.852 1.00 32.38 353 LEU A CA 1
ATOM 2735 C C . LEU A 1 372 ? -23.212 -11.007 -48.530 1.00 29.63 353 LEU A C 1
ATOM 2736 O O . LEU A 1 372 ? -23.594 -12.066 -48.045 1.00 31.43 353 LEU A O 1
ATOM 2741 N N . ALA A 1 373 ? -21.938 -10.750 -48.802 1.00 28.70 354 ALA A N 1
ATOM 2742 C CA . ALA A 1 373 ? -20.881 -11.715 -48.520 1.00 27.53 354 ALA A CA 1
ATOM 2743 C C . ALA A 1 373 ? -20.708 -11.978 -47.021 1.00 29.98 354 ALA A C 1
ATOM 2744 O O . ALA A 1 373 ? -20.482 -13.118 -46.608 1.00 27.20 354 ALA A O 1
ATOM 2746 N N . ALA A 1 374 ? -20.807 -10.926 -46.212 1.00 26.76 355 ALA A N 1
ATOM 2747 C CA . ALA A 1 374 ? -20.604 -11.056 -44.773 1.00 25.43 355 ALA A CA 1
ATOM 2748 C C . ALA A 1 374 ? -21.727 -11.859 -44.133 1.00 27.13 355 ALA A C 1
ATOM 2749 O O . ALA A 1 374 ? -21.485 -12.729 -43.289 1.00 26.78 355 ALA A O 1
ATOM 2751 N N . VAL A 1 375 ? -22.957 -11.564 -44.534 1.00 23.43 356 VAL A N 1
ATOM 2752 C CA . VAL A 1 375 ? -24.104 -12.309 -44.039 1.00 27.43 356 VAL A CA 1
ATOM 2753 C C . VAL A 1 375 ? -23.934 -13.804 -44.318 1.00 27.30 356 VAL A C 1
ATOM 2754 O O . VAL A 1 375 ? -24.223 -14.639 -43.466 1.00 30.12 356 VAL A O 1
ATOM 2758 N N . GLY A 1 376 ? -23.445 -14.133 -45.509 1.00 28.29 357 GLY A N 1
ATOM 2759 C CA . GLY A 1 376 ? -23.220 -15.518 -45.882 1.00 29.29 357 GLY A CA 1
ATOM 2760 C C . GLY A 1 376 ? -22.081 -16.129 -45.089 1.00 34.03 357 GLY A C 1
ATOM 2761 O O . GLY A 1 376 ? -22.177 -17.262 -44.616 1.00 33.49 357 GLY A O 1
ATOM 2762 N N . ALA A 1 377 ? -21.000 -15.372 -44.935 1.00 31.30 358 ALA A N 1
ATOM 2763 C CA . ALA A 1 377 ? -19.829 -15.868 -44.223 1.00 31.00 358 ALA A CA 1
ATOM 2764 C C . ALA A 1 377 ? -20.151 -16.232 -42.772 1.00 31.05 358 ALA A C 1
ATOM 2765 O O . ALA A 1 377 ? -19.889 -17.352 -42.340 1.00 32.82 358 ALA A O 1
ATOM 2767 N N . VAL A 1 378 ? -20.736 -15.296 -42.030 1.00 27.75 359 VAL A N 1
ATOM 2768 C CA . VAL A 1 378 ? -21.011 -15.522 -40.613 1.00 28.25 359 VAL A CA 1
ATOM 2769 C C . VAL A 1 378 ? -22.046 -16.624 -40.385 1.00 30.07 359 VAL A C 1
ATOM 2770 O O . VAL A 1 378 ? -22.017 -17.309 -39.363 1.00 30.45 359 VAL A O 1
ATOM 2774 N N . ALA A 1 379 ? -22.957 -16.797 -41.336 1.00 30.08 360 ALA A N 1
ATOM 2775 C CA . ALA A 1 379 ? -23.969 -17.842 -41.226 1.00 30.30 360 ALA A CA 1
ATOM 2776 C C . ALA A 1 379 ? -23.347 -19.234 -41.295 1.00 34.43 360 ALA A C 1
ATOM 2777 O O . ALA A 1 379 ? -23.919 -20.196 -40.781 1.00 33.22 360 ALA A O 1
ATOM 2779 N N . ALA A 1 380 ? -22.176 -19.333 -41.923 1.00 30.35 361 ALA A N 1
ATOM 2780 C CA . ALA A 1 380 ? -21.533 -20.628 -42.148 1.00 34.58 361 ALA A CA 1
ATOM 2781 C C . ALA A 1 380 ? -20.133 -20.741 -41.539 1.00 37.39 361 ALA A C 1
ATOM 2782 O O . ALA A 1 380 ? -19.337 -21.579 -41.958 1.00 40.08 361 ALA A O 1
ATOM 2784 N N . ASP A 1 381 ? -19.831 -19.899 -40.557 1.00 34.21 362 ASP A N 1
ATOM 2785 C CA . ASP A 1 381 ? -18.551 -19.982 -39.865 1.00 30.00 362 ASP A CA 1
ATOM 2786 C C . ASP A 1 381 ? -18.737 -20.751 -38.562 1.00 30.63 362 ASP A C 1
ATOM 2787 O O . ASP A 1 381 ? -19.318 -20.232 -37.611 1.00 29.54 362 ASP A O 1
ATOM 2792 N N . PRO A 1 382 ? -18.248 -22.000 -38.521 1.00 31.19 363 PRO A N 1
ATOM 2793 C CA . PRO A 1 382 ? -18.456 -22.892 -37.374 1.00 30.75 363 PRO A CA 1
ATOM 2794 C C . PRO A 1 382 ? -17.746 -22.415 -36.112 1.00 26.69 363 PRO A C 1
ATOM 2795 O O . PRO A 1 382 ? -18.299 -22.555 -35.021 1.00 27.95 363 PRO A O 1
ATOM 2799 N N . ALA A 1 383 ? -16.542 -21.868 -36.255 1.00 27.83 364 ALA A N 1
ATOM 2800 C CA . ALA A 1 383 ? -15.835 -21.295 -35.112 1.00 28.82 364 ALA A CA 1
ATOM 2801 C C . ALA A 1 383 ? -16.605 -20.106 -34.551 1.00 28.38 364 ALA A C 1
ATOM 2802 O O . ALA A 1 383 ? -16.830 -20.015 -33.345 1.00 30.10 364 ALA A O 1
ATOM 2804 N N . LEU A 1 384 ? -17.006 -19.196 -35.434 1.00 27.48 365 LEU A N 1
ATOM 2805 C CA . LEU A 1 384 ? -17.749 -18.009 -35.024 1.00 25.57 365 LEU A CA 1
ATOM 2806 C C . LEU A 1 384 ? -19.053 -18.424 -34.350 1.00 26.39 365 LEU A C 1
ATOM 2807 O O . LEU A 1 384 ? -19.404 -17.913 -33.284 1.00 23.88 365 LEU A O 1
ATOM 2812 N N . LEU A 1 385 ? -19.753 -19.370 -34.971 1.00 27.13 366 LEU A N 1
ATOM 2813 C CA . LEU A 1 385 ? -21.011 -19.884 -34.438 1.00 26.57 366 LEU A CA 1
ATOM 2814 C C . LEU A 1 385 ? -20.851 -20.468 -33.035 1.00 23.71 366 LEU A C 1
ATOM 2815 O O . LEU A 1 385 ? -21.746 -20.349 -32.203 1.00 23.06 366 LEU A O 1
ATOM 2820 N N . ALA A 1 386 ? -19.714 -21.105 -32.777 1.00 22.83 367 ALA A N 1
ATOM 2821 C CA . ALA A 1 386 ? -19.442 -21.626 -31.440 1.00 26.20 367 ALA A CA 1
ATOM 2822 C C . ALA A 1 386 ? -19.392 -20.483 -30.423 1.00 26.72 367 ALA A C 1
ATOM 2823 O O . ALA A 1 386 ? -20.014 -20.550 -29.360 1.00 27.29 367 ALA A O 1
ATOM 2825 N N . ARG A 1 387 ? -18.651 -19.433 -30.757 1.00 21.66 368 ARG A N 1
ATOM 2826 C CA . ARG A 1 387 ? -18.486 -18.307 -29.847 1.00 26.58 368 ARG A CA 1
ATOM 2827 C C . ARG A 1 387 ? -19.814 -17.589 -29.612 1.00 23.22 368 ARG A C 1
ATOM 2828 O O . ARG A 1 387 ? -20.109 -17.164 -28.498 1.00 26.19 368 ARG A O 1
ATOM 2836 N N . VAL A 1 388 ? -20.631 -17.490 -30.654 1.00 22.01 369 VAL A N 1
ATOM 2837 C CA . VAL A 1 388 ? -21.954 -16.893 -30.520 1.00 24.22 369 VAL A CA 1
ATOM 2838 C C . VAL A 1 388 ? -22.874 -17.727 -29.623 1.00 26.66 369 VAL A C 1
ATOM 2839 O O . VAL A 1 388 ? -23.656 -17.181 -28.837 1.00 25.48 369 VAL A O 1
ATOM 2843 N N . GLU A 1 389 ? -22.779 -19.049 -29.737 1.00 24.42 370 GLU A N 1
ATOM 2844 C CA . GLU A 1 389 ? -23.622 -19.922 -28.934 1.00 23.87 370 GLU A CA 1
ATOM 2845 C C . GLU A 1 389 ? -23.190 -19.861 -27.470 1.00 23.82 370 GLU A C 1
ATOM 2846 O O . GLU A 1 389 ? -24.024 -19.919 -26.564 1.00 23.04 370 GLU A O 1
ATOM 2852 N N . ALA A 1 390 ? -21.887 -19.729 -27.244 1.00 22.77 371 ALA A N 1
ATOM 2853 C CA . ALA A 1 390 ? -21.361 -19.600 -25.885 1.00 25.16 371 ALA A CA 1
ATOM 2854 C C . ALA A 1 390 ? -21.810 -18.291 -25.235 1.00 26.08 371 ALA A C 1
ATOM 2855 O O . ALA A 1 390 ? -22.219 -18.278 -24.072 1.00 25.07 371 ALA A O 1
ATOM 2865 N N . ARG A 1 392 ? -24.423 -16.554 -26.057 1.00 25.12 373 ARG A N 1
ATOM 2866 C CA . ARG A 1 392 ? -25.841 -16.750 -25.798 1.00 26.73 373 ARG A CA 1
ATOM 2867 C C . ARG A 1 392 ? -26.040 -17.344 -24.408 1.00 24.60 373 ARG A C 1
ATOM 2868 O O . ARG A 1 392 ? -26.924 -16.920 -23.663 1.00 24.39 373 ARG A O 1
ATOM 2876 N N . GLY A 1 393 ? -25.208 -18.322 -24.065 1.00 23.67 374 GLY A N 1
ATOM 2877 C CA . GLY A 1 393 ? -25.239 -18.923 -22.742 1.00 23.66 374 GLY A CA 1
ATOM 2878 C C . GLY A 1 393 ? -25.093 -17.881 -21.647 1.00 25.85 374 GLY A C 1
ATOM 2879 O O . GLY A 1 393 ? -25.906 -17.824 -20.726 1.00 27.12 374 GLY A O 1
ATOM 2880 N N . HIS A 1 394 ? -24.058 -17.049 -21.749 1.00 23.00 375 HIS A N 1
ATOM 2881 C CA . HIS A 1 394 ? -23.815 -16.009 -20.751 1.00 25.74 375 HIS A CA 1
ATOM 2882 C C . HIS A 1 394 ? -25.009 -15.063 -20.631 1.00 25.06 375 HIS A C 1
ATOM 2883 O O . HIS A 1 394 ? -25.377 -14.653 -19.531 1.00 21.98 375 HIS A O 1
ATOM 2890 N N . VAL A 1 395 ? -25.600 -14.717 -21.774 1.00 26.66 376 VAL A N 1
ATOM 2891 C CA . VAL A 1 395 ? -26.761 -13.835 -21.820 1.00 23.78 376 VAL A CA 1
ATOM 2892 C C . VAL A 1 395 ? -27.942 -14.456 -21.074 1.00 27.75 376 VAL A C 1
ATOM 2893 O O . VAL A 1 395 ? -28.645 -13.772 -20.337 1.00 28.56 376 VAL A O 1
ATOM 2897 N N . ARG A 1 396 ? -28.141 -15.759 -21.257 1.00 28.55 377 ARG A N 1
ATOM 2898 C CA . ARG A 1 396 ? -29.222 -16.477 -20.585 1.00 29.85 377 ARG A CA 1
ATOM 2899 C C . ARG A 1 396 ? -29.020 -16.585 -19.071 1.00 29.47 377 ARG A C 1
ATOM 2900 O O . ARG A 1 396 ? -29.985 -16.554 -18.313 1.00 33.35 377 ARG A O 1
ATOM 2908 N N . ARG A 1 397 ? -27.772 -16.725 -18.634 1.00 27.96 378 ARG A N 1
ATOM 2909 C CA . ARG A 1 397 ? -27.473 -16.839 -17.207 1.00 28.38 378 ARG A CA 1
ATOM 2910 C C . ARG A 1 397 ? -27.628 -15.512 -16.478 1.00 30.80 378 ARG A C 1
ATOM 2911 O O . ARG A 1 397 ? -27.785 -15.488 -15.258 1.00 31.50 378 ARG A O 1
ATOM 2919 N N . ALA A 1 398 ? -27.560 -14.412 -17.225 1.00 27.39 379 ALA A N 1
ATOM 2920 C CA . ALA A 1 398 ? -27.477 -13.080 -16.631 1.00 29.03 379 ALA A CA 1
ATOM 2921 C C . ALA A 1 398 ? -28.512 -12.837 -15.531 1.00 29.08 379 ALA A C 1
ATOM 2922 O O . ALA A 1 398 ? -28.190 -12.261 -14.492 1.00 33.42 379 ALA A O 1
ATOM 2924 N N . GLY A 1 399 ? -29.749 -13.268 -15.757 1.00 28.10 380 GLY A N 1
ATOM 2925 C CA . GLY A 1 399 ? -30.760 -13.207 -14.715 1.00 28.82 380 GLY A CA 1
ATOM 2926 C C . GLY A 1 399 ? -31.897 -12.240 -14.987 1.00 30.23 380 GLY A C 1
ATOM 2927 O O . GLY A 1 399 ? -32.943 -12.308 -14.344 1.00 31.82 380 GLY A O 1
ATOM 2928 N N . GLY A 1 400 ? -31.688 -11.330 -15.932 1.00 30.26 381 GLY A N 1
ATOM 2929 C CA . GLY A 1 400 ? -32.729 -10.411 -16.359 1.00 31.41 381 GLY A CA 1
ATOM 2930 C C . GLY A 1 400 ? -33.497 -9.697 -15.259 1.00 29.93 381 GLY A C 1
ATOM 2931 O O . GLY A 1 400 ? -32.957 -9.389 -14.195 1.00 28.49 381 GLY A O 1
ATOM 2932 N N . ALA A 1 401 ? -34.773 -9.440 -15.529 1.00 30.55 382 ALA A N 1
ATOM 2933 C CA . ALA A 1 401 ? -35.634 -8.674 -14.629 1.00 32.68 382 ALA A CA 1
ATOM 2934 C C . ALA A 1 401 ? -35.702 -9.211 -13.198 1.00 33.49 382 ALA A C 1
ATOM 2935 O O . ALA A 1 401 ? -35.607 -8.442 -12.238 1.00 33.04 382 ALA A O 1
ATOM 2937 N N . ALA A 1 402 ? -35.878 -10.522 -13.054 1.00 35.07 383 ALA A N 1
ATOM 2938 C CA . ALA A 1 402 ? -36.015 -11.129 -11.733 1.00 33.38 383 ALA A CA 1
ATOM 2939 C C . ALA A 1 402 ? -34.803 -10.845 -10.852 1.00 32.78 383 ALA A C 1
ATOM 2940 O O . ALA A 1 402 ? -34.944 -10.565 -9.660 1.00 34.21 383 ALA A O 1
ATOM 2942 N N . ARG A 1 403 ? -33.612 -10.924 -11.437 1.00 31.23 384 ARG A N 1
ATOM 2943 C CA . ARG A 1 403 ? -32.389 -10.695 -10.680 1.00 30.97 384 ARG A CA 1
ATOM 2944 C C . ARG A 1 403 ? -32.211 -9.213 -10.375 1.00 31.98 384 ARG A C 1
ATOM 2945 O O . ARG A 1 403 ? -31.726 -8.845 -9.305 1.00 33.58 384 ARG A O 1
ATOM 2953 N N . ALA A 1 404 ? -32.607 -8.365 -11.318 1.00 31.55 385 ALA A N 1
ATOM 2954 C CA . ALA A 1 404 ? -32.577 -6.926 -11.091 1.00 32.25 385 ALA A CA 1
ATOM 2955 C C . ALA A 1 404 ? -33.400 -6.586 -9.851 1.00 30.77 385 ALA A C 1
ATOM 2956 O O . ALA A 1 404 ? -32.905 -5.954 -8.914 1.00 26.82 385 ALA A O 1
ATOM 2958 N N . ALA A 1 405 ? -34.655 -7.026 -9.846 1.00 32.46 386 ALA A N 1
ATOM 2959 C CA . ALA A 1 405 ? -35.556 -6.766 -8.726 1.00 34.81 386 ALA A CA 1
ATOM 2960 C C . ALA A 1 405 ? -35.005 -7.321 -7.411 1.00 33.64 386 ALA A C 1
ATOM 2961 O O . ALA A 1 405 ? -35.080 -6.661 -6.373 1.00 30.30 386 ALA A O 1
ATOM 2963 N N . ASP A 1 406 ? -34.444 -8.526 -7.459 1.00 32.31 387 ASP A N 1
ATOM 2964 C CA . ASP A 1 406 ? -33.819 -9.116 -6.278 1.00 33.25 387 ASP A CA 1
ATOM 2965 C C . ASP A 1 406 ? -32.737 -8.194 -5.732 1.00 32.99 387 ASP A C 1
ATOM 2966 O O . ASP A 1 406 ? -32.679 -7.929 -4.529 1.00 34.57 387 ASP A O 1
ATOM 2971 N N . ALA A 1 407 ? -31.876 -7.709 -6.623 1.00 32.05 388 ALA A N 1
ATOM 2972 C CA . ALA A 1 407 ? -30.811 -6.787 -6.233 1.00 32.59 388 ALA A CA 1
ATOM 2973 C C . ALA A 1 407 ? -31.386 -5.508 -5.636 1.00 28.93 388 ALA A C 1
ATOM 2974 O O . ALA A 1 407 ? -30.915 -5.026 -4.607 1.00 30.33 388 ALA A O 1
ATOM 2976 N N . VAL A 1 408 ? -32.410 -4.965 -6.285 1.00 29.37 389 VAL A N 1
ATOM 2977 C CA . VAL A 1 408 ? -33.045 -3.742 -5.805 1.00 29.80 389 VAL A CA 1
ATOM 2978 C C . VAL A 1 408 ? -33.586 -3.922 -4.389 1.00 34.23 389 VAL A C 1
ATOM 2979 O O . VAL A 1 408 ? -33.320 -3.106 -3.507 1.00 34.30 389 VAL A O 1
ATOM 2983 N N . GLU A 1 409 ? -34.336 -4.999 -4.178 1.00 33.70 390 GLU A N 1
ATOM 2984 C CA . GLU A 1 409 ? -34.931 -5.273 -2.873 1.00 36.66 390 GLU A CA 1
ATOM 2985 C C . GLU A 1 409 ? -33.877 -5.497 -1.790 1.00 38.35 390 GLU A C 1
ATOM 2986 O O . GLU A 1 409 ? -34.056 -5.071 -0.648 1.00 39.89 390 GLU A O 1
ATOM 2992 N N . ALA A 1 410 ? -32.780 -6.161 -2.149 1.00 35.83 391 ALA A N 1
ATOM 2993 C CA . ALA A 1 410 ? -31.671 -6.357 -1.218 1.00 37.63 391 ALA A CA 1
ATOM 2994 C C . ALA A 1 410 ? -31.016 -5.022 -0.867 1.00 39.35 391 ALA A C 1
ATOM 2995 O O . ALA A 1 410 ? -30.640 -4.785 0.283 1.00 41.30 391 ALA A O 1
ATOM 2997 N N . TYR A 1 411 ? -30.878 -4.158 -1.866 1.00 38.10 392 TYR A N 1
ATOM 2998 C CA . TYR A 1 411 ? -30.340 -2.821 -1.655 1.00 36.99 392 TYR A CA 1
ATOM 2999 C C . TYR A 1 411 ? -31.243 -2.062 -0.692 1.00 36.13 392 TYR A C 1
ATOM 3000 O O . TYR A 1 411 ? -30.775 -1.429 0.249 1.00 38.89 392 TYR A O 1
ATOM 3009 N N . LEU A 1 412 ? -32.546 -2.135 -0.934 1.00 36.61 393 LEU A N 1
ATOM 3010 C CA . LEU A 1 412 ? -33.524 -1.518 -0.046 1.00 43.35 393 LEU A CA 1
ATOM 3011 C C . LEU A 1 412 ? -33.394 -2.005 1.395 1.00 43.69 393 LEU A C 1
ATOM 3012 O O . LEU A 1 412 ? -33.526 -1.219 2.334 1.00 44.28 393 LEU A O 1
ATOM 3017 N N . ALA A 1 413 ? -33.138 -3.299 1.565 1.00 41.07 394 ALA A N 1
ATOM 3018 C CA . ALA A 1 413 ? -32.977 -3.874 2.898 1.00 43.19 394 ALA A CA 1
ATOM 3019 C C . ALA A 1 413 ? -31.775 -3.271 3.622 1.00 48.07 394 ALA A C 1
ATOM 3020 O O . ALA A 1 413 ? -31.861 -2.932 4.804 1.00 50.75 394 ALA A O 1
ATOM 3022 N N . ARG A 1 414 ? -30.657 -3.134 2.912 1.00 47.36 395 ARG A N 1
ATOM 3023 C CA . ARG A 1 414 ? -29.466 -2.509 3.483 1.00 48.60 395 ARG A CA 1
ATOM 3024 C C . ARG A 1 414 ? -29.731 -1.038 3.773 1.00 52.94 395 ARG A C 1
ATOM 3025 O O . ARG A 1 414 ? -29.284 -0.501 4.789 1.00 55.00 395 ARG A O 1
ATOM 3033 N N . ALA A 1 415 ? -30.464 -0.397 2.866 1.00 52.99 396 ALA A N 1
ATOM 3034 C CA . ALA A 1 415 ? -30.772 1.027 2.967 1.00 56.87 396 ALA A CA 1
ATOM 3035 C C . ALA A 1 415 ? -32.238 1.259 3.333 1.00 59.13 396 ALA A C 1
ATOM 3036 O O . ALA A 1 415 ? -32.558 1.643 4.461 1.00 61.55 396 ALA A O 1
ATOM 3038 N N . HIS B 1 19 ? 15.721 16.976 2.595 1.00 46.01 0 HIS B N 1
ATOM 3039 C CA . HIS B 1 19 ? 16.757 17.666 1.828 1.00 52.66 0 HIS B CA 1
ATOM 3040 C C . HIS B 1 19 ? 17.570 16.717 0.938 1.00 51.07 0 HIS B C 1
ATOM 3041 O O . HIS B 1 19 ? 17.002 15.880 0.234 1.00 48.99 0 HIS B O 1
ATOM 3056 N N . ALA B 1 21 ? 19.310 14.134 -1.250 1.00 40.68 2 ALA B N 1
ATOM 3057 C CA . ALA B 1 21 ? 18.796 12.787 -1.474 1.00 43.63 2 ALA B CA 1
ATOM 3058 C C . ALA B 1 21 ? 19.405 12.043 -2.658 1.00 35.37 2 ALA B C 1
ATOM 3059 O O . ALA B 1 21 ? 19.846 12.646 -3.637 1.00 38.35 2 ALA B O 1
ATOM 3061 N N . HIS B 1 22 ? 19.423 10.718 -2.548 1.00 35.07 3 HIS B N 1
ATOM 3062 C CA . HIS B 1 22 ? 19.674 9.851 -3.689 1.00 38.03 3 HIS B CA 1
ATOM 3063 C C . HIS B 1 22 ? 18.356 9.676 -4.432 1.00 35.50 3 HIS B C 1
ATOM 3064 O O . HIS B 1 22 ? 17.419 9.073 -3.906 1.00 30.69 3 HIS B O 1
ATOM 3071 N N . LEU B 1 23 ? 18.288 10.221 -5.646 1.00 34.08 4 LEU B N 1
ATOM 3072 C CA . LEU B 1 23 ? 17.069 10.196 -6.450 1.00 31.40 4 LEU B CA 1
ATOM 3073 C C . LEU B 1 23 ? 17.193 9.218 -7.613 1.00 30.38 4 LEU B C 1
ATOM 3074 O O . LEU B 1 23 ? 18.174 9.243 -8.352 1.00 30.58 4 LEU B O 1
ATOM 3079 N N . LEU B 1 24 ? 16.193 8.359 -7.771 1.00 29.33 5 LEU B N 1
ATOM 3080 C CA . LEU B 1 24 ? 16.181 7.384 -8.854 1.00 26.17 5 LEU B CA 1
ATOM 3081 C C . LEU B 1 24 ? 15.101 7.726 -9.867 1.00 26.73 5 LEU B C 1
ATOM 3082 O O . LEU B 1 24 ? 13.933 7.909 -9.505 1.00 28.56 5 LEU B O 1
ATOM 3087 N N . ILE B 1 25 ? 15.497 7.819 -11.134 1.00 22.31 6 ILE B N 1
ATOM 3088 C CA . ILE B 1 25 ? 14.549 8.001 -12.224 1.00 22.16 6 ILE B CA 1
ATOM 3089 C C . ILE B 1 25 ? 14.383 6.706 -13.017 1.00 23.13 6 ILE B C 1
ATOM 3090 O O . ILE B 1 25 ? 15.318 6.234 -13.670 1.00 23.48 6 ILE B O 1
ATOM 3095 N N . VAL B 1 26 ? 13.189 6.128 -12.935 1.00 23.06 7 VAL B N 1
ATOM 3096 C CA . VAL B 1 26 ? 12.857 4.912 -13.671 1.00 22.11 7 VAL B CA 1
ATOM 3097 C C . VAL B 1 26 ? 12.234 5.301 -15.006 1.00 21.01 7 VAL B C 1
ATOM 3098 O O . VAL B 1 26 ? 11.231 6.010 -15.046 1.00 21.70 7 VAL B O 1
ATOM 3102 N N . ASN B 1 27 ? 12.835 4.846 -16.098 1.00 24.05 8 ASN B N 1
ATOM 3103 C CA . ASN B 1 27 ? 12.383 5.230 -17.430 1.00 25.46 8 ASN B CA 1
ATOM 3104 C C . ASN B 1 27 ? 12.750 4.147 -18.433 1.00 25.13 8 ASN B C 1
ATOM 3105 O O . ASN B 1 27 ? 13.426 3.182 -18.079 1.00 22.77 8 ASN B O 1
ATOM 3110 N N . VAL B 1 28 ? 12.303 4.298 -19.679 1.00 27.03 9 VAL B N 1
ATOM 3111 C CA . VAL B 1 28 ? 12.640 3.327 -20.722 1.00 27.57 9 VAL B CA 1
ATOM 3112 C C . VAL B 1 28 ? 13.309 3.982 -21.925 1.00 27.25 9 VAL B C 1
ATOM 3113 O O . VAL B 1 28 ? 13.370 5.207 -22.024 1.00 25.84 9 VAL B O 1
ATOM 3117 N N . ALA B 1 29 ? 13.813 3.155 -22.835 1.00 26.38 10 ALA B N 1
ATOM 3118 C CA . ALA B 1 29 ? 14.585 3.643 -23.973 1.00 28.39 10 ALA B CA 1
ATOM 3119 C C . ALA B 1 29 ? 13.688 4.222 -25.064 1.00 27.92 10 ALA B C 1
ATOM 3120 O O . ALA B 1 29 ? 13.249 3.504 -25.966 1.00 29.84 10 ALA B O 1
ATOM 3122 N N . SER B 1 30 ? 13.425 5.524 -24.971 1.00 25.04 11 SER B N 1
ATOM 3123 C CA . SER B 1 30 ? 12.601 6.232 -25.946 1.00 25.07 11 SER B CA 1
ATOM 3124 C C . SER B 1 30 ? 12.914 7.729 -25.893 1.00 29.03 11 SER B C 1
ATOM 3125 O O . SER B 1 30 ? 12.972 8.317 -24.813 1.00 26.40 11 SER B O 1
ATOM 3128 N N . HIS B 1 31 ? 13.126 8.339 -27.055 1.00 26.39 12 HIS B N 1
ATOM 3129 C CA . HIS B 1 31 ? 13.481 9.754 -27.121 1.00 27.12 12 HIS B CA 1
ATOM 3130 C C . HIS B 1 31 ? 12.473 10.649 -26.406 1.00 24.11 12 HIS B C 1
ATOM 3131 O O . HIS B 1 31 ? 12.847 11.471 -25.571 1.00 25.50 12 HIS B O 1
ATOM 3138 N N . GLY B 1 32 ? 11.198 10.495 -26.751 1.00 23.03 13 GLY B N 1
ATOM 3139 C CA . GLY B 1 32 ? 10.151 11.343 -26.211 1.00 24.65 13 GLY B CA 1
ATOM 3140 C C . GLY B 1 32 ? 10.044 11.288 -24.698 1.00 26.74 13 GLY B C 1
ATOM 3141 O O . GLY B 1 32 ? 9.703 12.277 -24.058 1.00 26.24 13 GLY B O 1
ATOM 3142 N N . LEU B 1 33 ? 10.336 10.126 -24.124 1.00 25.82 14 LEU B N 1
ATOM 3143 C CA . LEU B 1 33 ? 10.234 9.933 -22.681 1.00 22.23 14 LEU B CA 1
ATOM 3144 C C . LEU B 1 33 ? 11.455 10.477 -21.940 1.00 26.42 14 LEU B C 1
ATOM 3145 O O . LEU B 1 33 ? 11.358 10.911 -20.790 1.00 27.53 14 LEU B O 1
ATOM 3150 N N . ILE B 1 34 ? 12.603 10.458 -22.610 1.00 24.35 15 ILE B N 1
ATOM 3151 C CA . ILE B 1 34 ? 13.872 10.800 -21.979 1.00 21.96 15 ILE B CA 1
ATOM 3152 C C . ILE B 1 34 ? 14.256 12.280 -22.088 1.00 28.13 15 ILE B C 1
ATOM 3153 O O . ILE B 1 34 ? 14.676 12.882 -21.102 1.00 29.11 15 ILE B O 1
ATOM 3158 N N . LEU B 1 35 ? 14.113 12.861 -23.278 1.00 26.09 16 LEU B N 1
ATOM 3159 C CA . LEU B 1 35 ? 14.542 14.245 -23.515 1.00 27.72 16 LEU B CA 1
ATOM 3160 C C . LEU B 1 35 ? 14.008 15.276 -22.510 1.00 24.85 16 LEU B C 1
ATOM 3161 O O . LEU B 1 35 ? 14.769 16.096 -22.009 1.00 31.66 16 LEU B O 1
ATOM 3166 N N . PRO B 1 36 ? 12.701 15.245 -22.216 1.00 22.96 17 PRO B N 1
ATOM 3167 C CA . PRO B 1 36 ? 12.180 16.246 -21.277 1.00 26.77 17 PRO B CA 1
ATOM 3168 C C . PRO B 1 36 ? 12.833 16.196 -19.891 1.00 29.11 17 PRO B C 1
ATOM 3169 O O . PRO B 1 36 ? 12.813 17.195 -19.178 1.00 25.61 17 PRO B O 1
ATOM 3173 N N . THR B 1 37 ? 13.401 15.053 -19.519 1.00 28.80 18 THR B N 1
ATOM 3174 C CA . THR B 1 37 ? 13.927 14.868 -18.170 1.00 26.65 18 THR B CA 1
ATOM 3175 C C . THR B 1 37 ? 15.365 15.360 -18.003 1.00 31.74 18 THR B C 1
ATOM 3176 O O . THR B 1 37 ? 15.818 15.596 -16.881 1.00 31.17 18 THR B O 1
ATOM 3180 N N . LEU B 1 38 ? 16.089 15.501 -19.109 1.00 30.29 19 LEU B N 1
ATOM 3181 C CA . LEU B 1 38 ? 17.523 15.761 -19.030 1.00 29.45 19 LEU B CA 1
ATOM 3182 C C . LEU B 1 38 ? 17.867 17.002 -18.197 1.00 30.23 19 LEU B C 1
ATOM 3183 O O . LEU B 1 38 ? 18.683 16.934 -17.278 1.00 29.98 19 LEU B O 1
ATOM 3188 N N . THR B 1 39 ? 17.231 18.126 -18.503 1.00 28.34 20 THR B N 1
ATOM 3189 C CA . THR B 1 39 ? 17.507 19.363 -17.783 1.00 31.11 20 THR B CA 1
ATOM 3190 C C . THR B 1 39 ? 17.102 19.260 -16.313 1.00 33.69 20 THR B C 1
ATOM 3191 O O . THR B 1 39 ? 17.672 19.938 -15.457 1.00 30.56 20 THR B O 1
ATOM 3195 N N . VAL B 1 40 ? 16.125 18.405 -16.026 1.00 31.23 21 VAL B N 1
ATOM 3196 C CA . VAL B 1 40 ? 15.665 18.197 -14.658 1.00 32.42 21 VAL B CA 1
ATOM 3197 C C . VAL B 1 40 ? 16.715 17.446 -13.843 1.00 32.58 21 VAL B C 1
ATOM 3198 O O . VAL B 1 40 ? 16.958 17.767 -12.678 1.00 29.45 21 VAL B O 1
ATOM 3202 N N . VAL B 1 41 ? 17.330 16.444 -14.464 1.00 33.70 22 VAL B N 1
ATOM 3203 C CA . VAL B 1 41 ? 18.436 15.727 -13.846 1.00 32.54 22 VAL B CA 1
ATOM 3204 C C . VAL B 1 41 ? 19.522 16.722 -13.473 1.00 32.54 22 VAL B C 1
ATOM 3205 O O . VAL B 1 41 ? 19.935 16.810 -12.316 1.00 31.85 22 VAL B O 1
ATOM 3209 N N . THR B 1 42 ? 19.966 17.478 -14.471 1.00 34.43 23 THR B N 1
ATOM 3210 C CA . THR B 1 42 ? 21.028 18.466 -14.305 1.00 35.55 23 THR B CA 1
ATOM 3211 C C . THR B 1 42 ? 20.767 19.453 -13.165 1.00 34.90 23 THR B C 1
ATOM 3212 O O . THR B 1 42 ? 21.666 19.752 -12.379 1.00 35.77 23 THR B O 1
ATOM 3216 N N . GLU B 1 43 ? 19.539 19.955 -13.081 1.00 31.94 24 GLU B N 1
ATOM 3217 C CA . GLU B 1 43 ? 19.182 20.927 -12.050 1.00 34.60 24 GLU B CA 1
ATOM 3218 C C . GLU B 1 43 ? 19.177 20.292 -10.663 1.00 35.89 24 GLU B C 1
ATOM 3219 O O . GLU B 1 43 ? 19.651 20.894 -9.701 1.00 36.56 24 GLU B O 1
ATOM 3225 N N . LEU B 1 44 ? 18.641 19.078 -10.565 1.00 36.98 25 LEU B N 1
ATOM 3226 C CA . LEU B 1 44 ? 18.636 18.349 -9.302 1.00 33.04 25 LEU B CA 1
ATOM 3227 C C . LEU B 1 44 ? 20.060 18.120 -8.814 1.00 35.65 25 LEU B C 1
ATOM 3228 O O . LEU B 1 44 ? 20.359 18.318 -7.638 1.00 40.12 25 LEU B O 1
ATOM 3233 N N . VAL B 1 45 ? 20.937 17.706 -9.724 1.00 33.73 26 VAL B N 1
ATOM 3234 C CA . VAL B 1 45 ? 22.340 17.479 -9.384 1.00 35.58 26 VAL B CA 1
ATOM 3235 C C . VAL B 1 45 ? 23.040 18.776 -8.959 1.00 40.22 26 VAL B C 1
ATOM 3236 O O . VAL B 1 45 ? 23.829 18.779 -8.014 1.00 39.97 26 VAL B O 1
ATOM 3240 N N . ARG B 1 46 ? 22.747 19.874 -9.654 1.00 36.32 27 ARG B N 1
ATOM 3241 C CA . ARG B 1 46 ? 23.336 21.165 -9.308 1.00 40.14 27 ARG B CA 1
ATOM 3242 C C . ARG B 1 46 ? 23.014 21.535 -7.865 1.00 40.11 27 ARG B C 1
ATOM 3243 O O . ARG B 1 46 ? 23.800 22.199 -7.195 1.00 45.03 27 ARG B O 1
ATOM 3251 N N . ARG B 1 47 ? 21.855 21.094 -7.390 1.00 41.92 28 ARG B N 1
ATOM 3252 C CA . ARG B 1 47 ? 21.401 21.433 -6.046 1.00 40.57 28 ARG B CA 1
ATOM 3253 C C . ARG B 1 47 ? 21.976 20.530 -4.959 1.00 41.78 28 ARG B C 1
ATOM 3254 O O . ARG B 1 47 ? 21.736 20.759 -3.775 1.00 50.93 28 ARG B O 1
ATOM 3262 N N . GLY B 1 48 ? 22.715 19.499 -5.353 1.00 39.70 29 GLY B N 1
ATOM 3263 C CA . GLY B 1 48 ? 23.364 18.639 -4.381 1.00 40.89 29 GLY B CA 1
ATOM 3264 C C . GLY B 1 48 ? 22.836 17.217 -4.292 1.00 41.07 29 GLY B C 1
ATOM 3265 O O . GLY B 1 48 ? 23.446 16.367 -3.649 1.00 38.16 29 GLY B O 1
ATOM 3266 N N . HIS B 1 49 ? 21.698 16.950 -4.921 1.00 40.20 30 HIS B N 1
ATOM 3267 C CA . HIS B 1 49 ? 21.171 15.592 -4.949 1.00 37.64 30 HIS B CA 1
ATOM 3268 C C . HIS B 1 49 ? 22.002 14.753 -5.915 1.00 36.48 30 HIS B C 1
ATOM 3269 O O . HIS B 1 49 ? 22.668 15.296 -6.792 1.00 37.93 30 HIS B O 1
ATOM 3276 N N . ARG B 1 50 ? 21.976 13.435 -5.755 1.00 36.29 31 ARG B N 1
ATOM 3277 C CA . ARG B 1 50 ? 22.597 12.562 -6.747 1.00 37.64 31 ARG B CA 1
ATOM 3278 C C . ARG B 1 50 ? 21.545 11.677 -7.402 1.00 35.02 31 ARG B C 1
ATOM 3279 O O . ARG B 1 50 ? 20.609 11.221 -6.741 1.00 34.49 31 ARG B O 1
ATOM 3287 N N . VAL B 1 51 ? 21.702 11.444 -8.703 1.00 33.19 32 VAL B N 1
ATOM 3288 C CA . VAL B 1 51 ? 20.659 10.799 -9.492 1.00 31.52 32 VAL B CA 1
ATOM 3289 C C . VAL B 1 51 ? 21.090 9.490 -10.141 1.00 33.95 32 VAL B C 1
ATOM 3290 O O . VAL B 1 51 ? 22.085 9.444 -10.865 1.00 34.08 32 VAL B O 1
ATOM 3294 N N . SER B 1 52 ? 20.325 8.431 -9.881 1.00 30.42 33 SER B N 1
ATOM 3295 C CA . SER B 1 52 ? 20.443 7.190 -10.630 1.00 30.73 33 SER B CA 1
ATOM 3296 C C . SER B 1 52 ? 19.361 7.191 -11.699 1.00 29.33 33 SER B C 1
ATOM 3297 O O . SER B 1 52 ? 18.215 7.536 -11.422 1.00 32.04 33 SER B O 1
ATOM 3300 N N . TYR B 1 53 ? 19.721 6.807 -12.918 1.00 28.44 34 TYR B N 1
ATOM 3301 C CA . TYR B 1 53 ? 18.798 6.912 -14.043 1.00 29.13 34 TYR B CA 1
ATOM 3302 C C . TYR B 1 53 ? 18.782 5.626 -14.859 1.00 29.84 34 TYR B C 1
ATOM 3303 O O . TYR B 1 53 ? 19.789 5.255 -15.463 1.00 30.40 34 TYR B O 1
ATOM 3312 N N . VAL B 1 54 ? 17.638 4.950 -14.882 1.00 25.62 35 VAL B N 1
ATOM 3313 C CA . VAL B 1 54 ? 17.517 3.714 -15.647 1.00 27.04 35 VAL B CA 1
ATOM 3314 C C . VAL B 1 54 ? 17.295 4.003 -17.129 1.00 29.37 35 VAL B C 1
ATOM 3315 O O . VAL B 1 54 ? 16.422 4.795 -17.499 1.00 29.41 35 VAL B O 1
ATOM 3319 N N . THR B 1 55 ? 18.100 3.365 -17.974 1.00 28.50 36 THR B N 1
ATOM 3320 C CA . THR B 1 55 ? 17.994 3.541 -19.417 1.00 25.71 36 THR B CA 1
ATOM 3321 C C . THR B 1 55 ? 18.790 2.464 -20.152 1.00 29.91 36 THR B C 1
ATOM 3322 O O . THR B 1 55 ? 19.371 1.578 -19.525 1.00 33.25 36 THR B O 1
ATOM 3326 N N . ALA B 1 56 ? 18.806 2.531 -21.480 1.00 32.11 37 ALA B N 1
ATOM 3327 C CA . ALA B 1 56 ? 19.480 1.513 -22.283 1.00 33.66 37 ALA B CA 1
ATOM 3328 C C . ALA B 1 56 ? 20.126 2.088 -23.544 1.00 37.19 37 ALA B C 1
ATOM 3329 O O . ALA B 1 56 ? 19.867 3.230 -23.927 1.00 36.03 37 ALA B O 1
ATOM 3331 N N . GLY B 1 57 ? 20.975 1.286 -24.179 1.00 40.24 38 GLY B N 1
ATOM 3332 C CA . GLY B 1 57 ? 21.594 1.657 -25.439 1.00 35.77 38 GLY B CA 1
ATOM 3333 C C . GLY B 1 57 ? 22.314 2.992 -25.438 1.00 34.62 38 GLY B C 1
ATOM 3334 O O . GLY B 1 57 ? 22.998 3.346 -24.477 1.00 34.45 38 GLY B O 1
ATOM 3335 N N . GLY B 1 58 ? 22.151 3.733 -26.529 1.00 34.99 39 GLY B N 1
ATOM 3336 C CA . GLY B 1 58 ? 22.845 4.993 -26.725 1.00 35.40 39 GLY B CA 1
ATOM 3337 C C . GLY B 1 58 ? 22.347 6.136 -25.862 1.00 35.54 39 GLY B C 1
ATOM 3338 O O . GLY B 1 58 ? 23.040 7.149 -25.709 1.00 31.20 39 GLY B O 1
ATOM 3339 N N . PHE B 1 59 ? 21.146 5.984 -25.304 1.00 29.92 40 PHE B N 1
ATOM 3340 C CA . PHE B 1 59 ? 20.593 7.000 -24.415 1.00 31.79 40 PHE B CA 1
ATOM 3341 C C . PHE B 1 59 ? 21.463 7.117 -23.169 1.00 34.33 40 PHE B C 1
ATOM 3342 O O . PHE B 1 59 ? 21.398 8.107 -22.446 1.00 33.35 40 PHE B O 1
ATOM 3350 N N . ALA B 1 60 ? 22.278 6.096 -22.925 1.00 34.01 41 ALA B N 1
ATOM 3351 C CA . ALA B 1 60 ? 23.193 6.111 -21.792 1.00 35.37 41 ALA B CA 1
ATOM 3352 C C . ALA B 1 60 ? 24.127 7.314 -21.864 1.00 32.88 41 ALA B C 1
ATOM 3353 O O . ALA B 1 60 ? 24.518 7.869 -20.838 1.00 34.09 41 ALA B O 1
ATOM 3355 N N . GLU B 1 61 ? 24.477 7.718 -23.081 1.00 32.81 42 GLU B N 1
ATOM 3356 C CA . GLU B 1 61 ? 25.435 8.804 -23.270 1.00 39.66 42 GLU B CA 1
ATOM 3357 C C . GLU B 1 61 ? 24.907 10.169 -22.801 1.00 38.15 42 GLU B C 1
ATOM 3358 O O . GLU B 1 61 ? 25.499 10.792 -21.917 1.00 39.67 42 GLU B O 1
ATOM 3364 N N . PRO B 1 62 ? 23.786 10.636 -23.379 1.00 37.02 43 PRO B N 1
ATOM 3365 C CA . PRO B 1 62 ? 23.248 11.944 -22.984 1.00 34.69 43 PRO B CA 1
ATOM 3366 C C . PRO B 1 62 ? 22.769 11.955 -21.538 1.00 35.41 43 PRO B C 1
ATOM 3367 O O . PRO B 1 62 ? 22.799 13.007 -20.896 1.00 36.38 43 PRO B O 1
ATOM 3371 N N . VAL B 1 63 ? 22.318 10.805 -21.041 1.00 31.67 44 VAL B N 1
ATOM 3372 C CA . VAL B 1 63 ? 21.853 10.704 -19.661 1.00 33.72 44 VAL B CA 1
ATOM 3373 C C . VAL B 1 63 ? 22.995 10.948 -18.686 1.00 34.07 44 VAL B C 1
ATOM 3374 O O . VAL B 1 63 ? 22.870 11.726 -17.736 1.00 32.85 44 VAL B O 1
ATOM 3378 N N . ARG B 1 64 ? 24.114 10.279 -18.931 1.00 34.88 45 ARG B N 1
ATOM 3379 C CA . ARG B 1 64 ? 25.282 10.411 -18.075 1.00 37.23 45 ARG B CA 1
ATOM 3380 C C . ARG B 1 64 ? 25.818 11.842 -18.085 1.00 38.48 45 ARG B C 1
ATOM 3381 O O . ARG B 1 64 ? 26.243 12.361 -17.051 1.00 37.40 45 ARG B O 1
ATOM 3389 N N . ALA B 1 65 ? 25.785 12.476 -19.254 1.00 34.23 46 ALA B N 1
ATOM 3390 C CA . ALA B 1 65 ? 26.274 13.842 -19.400 1.00 34.09 46 ALA B CA 1
ATOM 3391 C C . ALA B 1 65 ? 25.394 14.833 -18.652 1.00 37.58 46 ALA B C 1
ATOM 3392 O O . ALA B 1 65 ? 25.840 15.918 -18.289 1.00 37.06 46 ALA B O 1
ATOM 3394 N N . ALA B 1 66 ? 24.138 14.459 -18.427 1.00 38.05 47 ALA B N 1
ATOM 3395 C CA . ALA B 1 66 ? 23.208 15.331 -17.720 1.00 36.10 47 ALA B CA 1
ATOM 3396 C C . ALA B 1 66 ? 23.412 15.253 -16.208 1.00 33.90 47 ALA B C 1
ATOM 3397 O O . ALA B 1 66 ? 22.748 15.958 -15.450 1.00 35.57 47 ALA B O 1
ATOM 3399 N N . GLY B 1 67 ? 24.327 14.388 -15.778 1.00 37.53 48 GLY B N 1
ATOM 3400 C CA . GLY B 1 67 ? 24.743 14.344 -14.385 1.00 33.17 48 GLY B CA 1
ATOM 3401 C C . GLY B 1 67 ? 24.349 13.098 -13.616 1.00 36.86 48 GLY B C 1
ATOM 3402 O O . GLY B 1 67 ? 24.635 12.983 -12.420 1.00 39.18 48 GLY B O 1
ATOM 3403 N N . ALA B 1 68 ? 23.698 12.158 -14.291 1.00 27.26 49 ALA B N 1
ATOM 3404 C CA . ALA B 1 68 ? 23.195 10.972 -13.620 1.00 31.13 49 ALA B CA 1
ATOM 3405 C C . ALA B 1 68 ? 24.161 9.801 -13.704 1.00 34.11 49 ALA B C 1
ATOM 3406 O O . ALA B 1 68 ? 24.992 9.727 -14.607 1.00 36.12 49 ALA B O 1
ATOM 3408 N N . THR B 1 69 ? 24.051 8.895 -12.741 1.00 34.84 50 THR B N 1
ATOM 3409 C CA . THR B 1 69 ? 24.691 7.594 -12.834 1.00 32.02 50 THR B CA 1
ATOM 3410 C C . THR B 1 69 ? 23.724 6.667 -13.560 1.00 32.43 50 THR B C 1
ATOM 3411 O O . THR B 1 69 ? 22.588 6.481 -13.125 1.00 36.10 50 THR B O 1
ATOM 3415 N N . VAL B 1 70 ? 24.174 6.094 -14.669 1.00 32.81 51 VAL B N 1
ATOM 3416 C CA . VAL B 1 70 ? 23.320 5.250 -15.501 1.00 35.26 51 VAL B CA 1
ATOM 3417 C C . VAL B 1 70 ? 23.156 3.837 -14.957 1.00 33.47 51 VAL B C 1
ATOM 3418 O O . VAL B 1 70 ? 24.136 3.130 -14.738 1.00 32.87 51 VAL B O 1
ATOM 3422 N N . VAL B 1 71 ? 21.906 3.436 -14.743 1.00 34.78 52 VAL B N 1
ATOM 3423 C CA . VAL B 1 71 ? 21.578 2.050 -14.422 1.00 35.56 52 VAL B CA 1
ATOM 3424 C C . VAL B 1 71 ? 21.028 1.360 -15.675 1.00 35.67 52 VAL B C 1
ATOM 3425 O O . VAL B 1 71 ? 19.907 1.637 -16.100 1.00 37.20 52 VAL B O 1
ATOM 3429 N N . PRO B 1 72 ? 21.827 0.470 -16.284 1.00 38.55 53 PRO B N 1
ATOM 3430 C CA . PRO B 1 72 ? 21.444 -0.186 -17.541 1.00 34.25 53 PRO B CA 1
ATOM 3431 C C . PRO B 1 72 ? 20.439 -1.312 -17.347 1.00 35.19 53 PRO B C 1
ATOM 3432 O O . PRO B 1 72 ? 20.498 -2.042 -16.356 1.00 34.56 53 PRO B O 1
ATOM 3436 N N . TYR B 1 73 ? 19.527 -1.445 -18.305 1.00 33.53 54 TYR B N 1
ATOM 3437 C CA . TYR B 1 73 ? 18.585 -2.553 -18.334 1.00 33.08 54 TYR B CA 1
ATOM 3438 C C . TYR B 1 73 ? 18.466 -3.026 -19.777 1.00 37.68 54 TYR B C 1
ATOM 3439 O O . TYR B 1 73 ? 18.801 -2.279 -20.701 1.00 33.03 54 TYR B O 1
ATOM 3448 N N . GLN B 1 74 ? 18.006 -4.262 -19.971 1.00 33.49 55 GLN B N 1
ATOM 3449 C CA . GLN B 1 74 ? 17.885 -4.819 -21.317 1.00 34.36 55 GLN B CA 1
ATOM 3450 C C . GLN B 1 74 ? 16.536 -4.491 -21.948 1.00 33.32 55 GLN B C 1
ATOM 3451 O O . GLN B 1 74 ? 15.489 -4.918 -21.462 1.00 33.81 55 GLN B O 1
ATOM 3457 N N . SER B 1 75 ? 16.569 -3.740 -23.043 1.00 32.14 56 SER B N 1
ATOM 3458 C CA . SER B 1 75 ? 15.352 -3.201 -23.639 1.00 29.51 56 SER B CA 1
ATOM 3459 C C . SER B 1 75 ? 14.938 -3.903 -24.934 1.00 31.63 56 SER B C 1
ATOM 3460 O O . SER B 1 75 ? 15.777 -4.209 -25.780 1.00 33.72 56 SER B O 1
ATOM 3463 N N . GLU B 1 76 ? 13.637 -4.141 -25.081 1.00 28.25 57 GLU B N 1
ATOM 3464 C CA . GLU B 1 76 ? 13.083 -4.682 -26.319 1.00 29.81 57 GLU B CA 1
ATOM 3465 C C . GLU B 1 76 ? 12.586 -3.581 -27.235 1.00 33.69 57 GLU B C 1
ATOM 3466 O O . GLU B 1 76 ? 12.718 -3.671 -28.455 1.00 33.29 57 GLU B O 1
ATOM 3472 N N . ILE B 1 77 ? 11.992 -2.549 -26.647 1.00 30.72 58 ILE B N 1
ATOM 3473 C CA . ILE B 1 77 ? 11.363 -1.506 -27.439 1.00 30.17 58 ILE B CA 1
ATOM 3474 C C . ILE B 1 77 ? 12.394 -0.696 -28.217 1.00 30.88 58 ILE B C 1
ATOM 3475 O O . ILE B 1 77 ? 12.099 -0.167 -29.287 1.00 33.05 58 ILE B O 1
ATOM 3480 N N . ILE B 1 78 ? 13.606 -0.612 -27.679 1.00 29.86 59 ILE B N 1
ATOM 3481 C CA . ILE B 1 78 ? 14.661 0.189 -28.293 1.00 33.19 59 ILE B CA 1
ATOM 3482 C C . ILE B 1 78 ? 14.989 -0.297 -29.703 1.00 35.71 59 ILE B C 1
ATOM 3483 O O . ILE B 1 78 ? 15.407 0.484 -30.559 1.00 38.32 59 ILE B O 1
ATOM 3488 N N . ASP B 1 79 ? 14.774 -1.588 -29.940 1.00 34.33 60 ASP B N 1
ATOM 3489 C CA . ASP B 1 79 ? 15.029 -2.191 -31.243 1.00 41.57 60 ASP B CA 1
ATOM 3490 C C . ASP B 1 79 ? 13.734 -2.521 -31.987 1.00 41.10 60 ASP B C 1
ATOM 3491 O O . ASP B 1 79 ? 13.761 -2.968 -33.131 1.00 40.50 60 ASP B O 1
ATOM 3496 N N . ALA B 1 80 ? 12.601 -2.294 -31.335 1.00 39.81 61 ALA B N 1
ATOM 3497 C CA . ALA B 1 80 ? 11.314 -2.641 -31.921 1.00 38.19 61 ALA B CA 1
ATOM 3498 C C . ALA B 1 80 ? 10.778 -1.550 -32.844 1.00 32.03 61 ALA B C 1
ATOM 3499 O O . ALA B 1 80 ? 10.974 -0.362 -32.601 1.00 37.09 61 ALA B O 1
ATOM 3501 N N . ASP B 1 81 ? 10.113 -1.971 -33.912 1.00 36.21 62 ASP B N 1
ATOM 3502 C CA . ASP B 1 81 ? 9.392 -1.055 -34.781 1.00 29.93 62 ASP B CA 1
ATOM 3503 C C . ASP B 1 81 ? 7.921 -1.066 -34.387 1.00 34.29 62 ASP B C 1
ATOM 3504 O O . ASP B 1 81 ? 7.220 -2.060 -34.587 1.00 34.88 62 ASP B O 1
ATOM 3509 N N . ALA B 1 82 ? 7.463 0.048 -33.825 1.00 35.58 63 ALA B N 1
ATOM 3510 C CA . ALA B 1 82 ? 6.123 0.145 -33.265 1.00 33.95 63 ALA B CA 1
ATOM 3511 C C . ALA B 1 82 ? 5.044 -0.191 -34.283 1.00 33.98 63 ALA B C 1
ATOM 3512 O O . ALA B 1 82 ? 4.040 -0.817 -33.944 1.00 31.13 63 ALA B O 1
ATOM 3514 N N . ALA B 1 83 ? 5.251 0.240 -35.525 1.00 31.87 64 ALA B N 1
ATOM 3515 C CA . ALA B 1 83 ? 4.307 -0.041 -36.600 1.00 29.83 64 ALA B CA 1
ATOM 3516 C C . ALA B 1 83 ? 4.143 -1.546 -36.787 1.00 32.04 64 ALA B C 1
ATOM 3517 O O . ALA B 1 83 ? 3.029 -2.046 -36.943 1.00 28.71 64 ALA B O 1
ATOM 3519 N N . GLU B 1 84 ? 5.262 -2.263 -36.766 1.00 32.29 65 GLU B N 1
ATOM 3520 C CA . GLU B 1 84 ? 5.253 -3.714 -36.933 1.00 32.82 65 GLU B CA 1
ATOM 3521 C C . GLU B 1 84 ? 4.671 -4.410 -35.707 1.00 31.19 65 GLU B C 1
ATOM 3522 O O . GLU B 1 84 ? 3.859 -5.318 -35.835 1.00 31.91 65 GLU B O 1
ATOM 3528 N N . VAL B 1 85 ? 5.083 -3.983 -34.518 1.00 30.45 66 VAL B N 1
ATOM 3529 C CA . VAL B 1 85 ? 4.557 -4.572 -33.287 1.00 32.49 66 VAL B CA 1
ATOM 3530 C C . VAL B 1 85 ? 3.037 -4.435 -33.191 1.00 31.38 66 VAL B C 1
ATOM 3531 O O . VAL B 1 85 ? 2.337 -5.410 -32.913 1.00 30.78 66 VAL B O 1
ATOM 3535 N N . PHE B 1 86 ? 2.528 -3.227 -33.422 1.00 28.46 67 PHE B N 1
ATOM 3536 C CA . PHE B 1 86 ? 1.091 -2.982 -33.318 1.00 29.97 67 PHE B CA 1
ATOM 3537 C C . PHE B 1 86 ? 0.303 -3.579 -34.486 1.00 31.19 67 PHE B C 1
ATOM 3538 O O . PHE B 1 86 ? -0.928 -3.617 -34.459 1.00 32.62 67 PHE B O 1
ATOM 3546 N N . GLY B 1 87 ? 1.016 -4.065 -35.498 1.00 31.81 68 GLY B N 1
ATOM 3547 C CA . GLY B 1 87 ? 0.377 -4.697 -36.640 1.00 33.93 68 GLY B CA 1
ATOM 3548 C C . GLY B 1 87 ? 0.470 -6.216 -36.639 1.00 31.54 68 GLY B C 1
ATOM 3549 O O . GLY B 1 87 ? -0.157 -6.879 -37.458 1.00 35.14 68 GLY B O 1
ATOM 3550 N N . SER B 1 88 ? 1.249 -6.771 -35.716 1.00 33.50 69 SER B N 1
ATOM 3551 C CA . SER B 1 88 ? 1.481 -8.216 -35.669 1.00 34.10 69 SER B CA 1
ATOM 3552 C C . SER B 1 88 ? 0.197 -9.039 -35.645 1.00 36.46 69 SER B C 1
ATOM 3553 O O . SER B 1 88 ? 0.002 -9.920 -36.480 1.00 40.45 69 SER B O 1
ATOM 3556 N N . ASP B 1 89 ? -0.659 -8.769 -34.665 1.00 35.49 70 ASP B N 1
ATOM 3557 C CA . ASP B 1 89 ? -1.918 -9.494 -34.514 1.00 30.13 70 ASP B CA 1
ATOM 3558 C C . ASP B 1 89 ? -3.036 -8.475 -34.335 1.00 34.52 70 ASP B C 1
ATOM 3559 O O . ASP B 1 89 ? -2.766 -7.286 -34.193 1.00 35.52 70 ASP B O 1
ATOM 3564 N N . ASP B 1 90 ? -4.289 -8.919 -34.347 1.00 32.88 71 ASP B N 1
ATOM 3565 C CA . ASP B 1 90 ? -5.394 -7.958 -34.393 1.00 37.89 71 ASP B CA 1
ATOM 3566 C C . ASP B 1 90 ? -5.931 -7.532 -33.023 1.00 34.57 71 ASP B C 1
ATOM 3567 O O . ASP B 1 90 ? -6.805 -6.670 -32.938 1.00 38.56 71 ASP B O 1
ATOM 3572 N N . LEU B 1 91 ? -5.407 -8.125 -31.955 1.00 34.00 72 LEU B N 1
ATOM 3573 C CA . LEU B 1 91 ? -5.871 -7.798 -30.611 1.00 28.14 72 LEU B CA 1
ATOM 3574 C C . LEU B 1 91 ? -4.891 -6.892 -29.876 1.00 24.87 72 LEU B C 1
ATOM 3575 O O . LEU B 1 91 ? -5.265 -6.192 -28.937 1.00 21.70 72 LEU B O 1
ATOM 3580 N N . GLY B 1 92 ? -3.635 -6.916 -30.304 1.00 22.51 73 GLY B N 1
ATOM 3581 C CA . GLY B 1 92 ? -2.587 -6.191 -29.618 1.00 20.27 73 GLY B CA 1
ATOM 3582 C C . GLY B 1 92 ? -1.935 -7.051 -28.552 1.00 24.66 73 GLY B C 1
ATOM 3583 O O . GLY B 1 92 ? -1.373 -6.534 -27.587 1.00 23.40 73 GLY B O 1
ATOM 3584 N N . VAL B 1 93 ? -2.004 -8.368 -28.723 1.00 22.20 74 VAL B N 1
ATOM 3585 C CA . VAL B 1 93 ? -1.393 -9.276 -27.762 1.00 23.02 74 VAL B CA 1
ATOM 3586 C C . VAL B 1 93 ? 0.109 -9.032 -27.673 1.00 21.56 74 VAL B C 1
ATOM 3587 O O . VAL B 1 93 ? 0.672 -8.986 -26.578 1.00 20.09 74 VAL B O 1
ATOM 3591 N N . ARG B 1 94 ? 0.760 -8.874 -28.823 1.00 21.95 75 ARG B N 1
ATOM 3592 C CA . ARG B 1 94 ? 2.214 -8.692 -28.842 1.00 23.83 75 ARG B CA 1
ATOM 3593 C C . ARG B 1 94 ? 2.687 -7.421 -28.116 1.00 22.13 75 ARG B C 1
ATOM 3594 O O . ARG B 1 94 ? 3.571 -7.490 -27.263 1.00 22.38 75 ARG B O 1
ATOM 3602 N N . PRO B 1 95 ? 2.106 -6.257 -28.450 1.00 19.94 76 PRO B N 1
ATOM 3603 C CA . PRO B 1 95 ? 2.475 -5.056 -27.690 1.00 21.12 76 PRO B CA 1
ATOM 3604 C C . PRO B 1 95 ? 2.187 -5.219 -26.196 1.00 20.12 76 PRO B C 1
ATOM 3605 O O . PRO B 1 95 ? 3.070 -4.980 -25.377 1.00 22.95 76 PRO B O 1
ATOM 3609 N N . HIS B 1 96 ? 0.975 -5.640 -25.850 1.00 19.80 77 HIS B N 1
ATOM 3610 C CA . HIS B 1 96 ? 0.601 -5.802 -24.449 1.00 21.31 77 HIS B CA 1
ATOM 3611 C C . HIS B 1 96 ? 1.655 -6.589 -23.677 1.00 24.35 77 HIS B C 1
ATOM 3612 O O . HIS B 1 96 ? 2.124 -6.151 -22.628 1.00 21.95 77 HIS B O 1
ATOM 3619 N N . LEU B 1 97 ? 2.030 -7.752 -24.201 1.00 23.90 78 LEU B N 1
ATOM 3620 C CA . LEU B 1 97 ? 2.993 -8.602 -23.512 1.00 26.03 78 LEU B CA 1
ATOM 3621 C C . LEU B 1 97 ? 4.409 -8.023 -23.554 1.00 23.99 78 LEU B C 1
ATOM 3622 O O . LEU B 1 97 ? 5.175 -8.185 -22.604 1.00 21.40 78 LEU B O 1
ATOM 3635 N N . TYR B 1 99 ? 4.981 -4.893 -23.441 1.00 27.15 80 TYR B N 1
ATOM 3636 C CA . TYR B 1 99 ? 4.879 -3.818 -22.454 1.00 25.83 80 TYR B CA 1
ATOM 3637 C C . TYR B 1 99 ? 5.184 -4.328 -21.049 1.00 26.95 80 TYR B C 1
ATOM 3638 O O . TYR B 1 99 ? 5.906 -3.682 -20.282 1.00 27.27 80 TYR B O 1
ATOM 3647 N N . LEU B 1 100 ? 4.625 -5.488 -20.718 1.00 26.74 81 LEU B N 1
ATOM 3648 C CA . LEU B 1 100 ? 4.884 -6.123 -19.434 1.00 27.49 81 LEU B CA 1
ATOM 3649 C C . LEU B 1 100 ? 6.334 -6.570 -19.321 1.00 24.98 81 LEU B C 1
ATOM 3650 O O . LEU B 1 100 ? 6.976 -6.355 -18.296 1.00 25.50 81 LEU B O 1
ATOM 3655 N N . ARG B 1 101 ? 6.843 -7.202 -20.374 1.00 25.84 82 ARG B N 1
ATOM 3656 C CA . ARG B 1 101 ? 8.241 -7.625 -20.393 1.00 28.36 82 ARG B CA 1
ATOM 3657 C C . ARG B 1 101 ? 9.173 -6.436 -20.149 1.00 27.76 82 ARG B C 1
ATOM 3658 O O . ARG B 1 101 ? 10.095 -6.516 -19.340 1.00 28.07 82 ARG B O 1
ATOM 3666 N N . GLU B 1 102 ? 8.931 -5.327 -20.840 1.00 25.31 83 GLU B N 1
ATOM 3667 C CA . GLU B 1 102 ? 9.793 -4.160 -20.677 1.00 26.16 83 GLU B CA 1
ATOM 3668 C C . GLU B 1 102 ? 9.759 -3.670 -19.233 1.00 24.88 83 GLU B C 1
ATOM 3669 O O . GLU B 1 102 ? 10.788 -3.310 -18.663 1.00 27.75 83 GLU B O 1
ATOM 3675 N N . ASN B 1 103 ? 8.571 -3.663 -18.640 1.00 27.49 84 ASN B N 1
ATOM 3676 C CA . ASN B 1 103 ? 8.434 -3.298 -17.236 1.00 28.25 84 ASN B CA 1
ATOM 3677 C C . ASN B 1 103 ? 9.207 -4.237 -16.308 1.00 27.49 84 ASN B C 1
ATOM 3678 O O . ASN B 1 103 ? 9.874 -3.790 -15.375 1.00 27.25 84 ASN B O 1
ATOM 3683 N N . VAL B 1 104 ? 9.113 -5.538 -16.567 1.00 30.00 85 VAL B N 1
ATOM 3684 C CA . VAL B 1 104 ? 9.796 -6.534 -15.742 1.00 31.72 85 VAL B CA 1
ATOM 3685 C C . VAL B 1 104 ? 11.317 -6.409 -15.863 1.00 32.50 85 VAL B C 1
ATOM 3686 O O . VAL B 1 104 ? 12.037 -6.457 -14.862 1.00 33.34 85 VAL B O 1
ATOM 3690 N N . SER B 1 105 ? 11.795 -6.245 -17.093 1.00 28.89 86 SER B N 1
ATOM 3691 C CA . SER B 1 105 ? 13.213 -6.037 -17.349 1.00 28.36 86 SER B CA 1
ATOM 3692 C C . SER B 1 105 ? 13.737 -4.826 -16.584 1.00 30.06 86 SER B C 1
ATOM 3693 O O . SER B 1 105 ? 14.824 -4.863 -16.007 1.00 31.47 86 SER B O 1
ATOM 3696 N N . VAL B 1 106 ? 12.963 -3.746 -16.596 1.00 31.06 87 VAL B N 1
ATOM 3697 C CA . VAL B 1 106 ? 13.325 -2.539 -15.862 1.00 28.44 87 VAL B CA 1
ATOM 3698 C C . VAL B 1 106 ? 13.346 -2.819 -14.360 1.00 31.10 87 VAL B C 1
ATOM 3699 O O . VAL B 1 106 ? 14.259 -2.394 -13.650 1.00 32.62 87 VAL B O 1
ATOM 3703 N N . LEU B 1 107 ? 12.339 -3.547 -13.887 1.00 27.82 88 LEU B N 1
ATOM 3704 C CA . LEU B 1 107 ? 12.218 -3.881 -12.473 1.00 33.34 88 LEU B CA 1
ATOM 3705 C C . LEU B 1 107 ? 13.388 -4.719 -11.946 1.00 33.96 88 LEU B C 1
ATOM 3706 O O . LEU B 1 107 ? 13.972 -4.393 -10.913 1.00 32.99 88 LEU B O 1
ATOM 3711 N N . ARG B 1 108 ? 13.723 -5.797 -12.651 1.00 32.43 89 ARG B N 1
ATOM 3712 C CA . ARG B 1 108 ? 14.806 -6.684 -12.220 1.00 36.43 89 ARG B CA 1
ATOM 3713 C C . ARG B 1 108 ? 16.167 -5.978 -12.202 1.00 36.53 89 ARG B C 1
ATOM 3714 O O . ARG B 1 108 ? 16.926 -6.106 -11.237 1.00 33.72 89 ARG B O 1
ATOM 3722 N N . ALA B 1 109 ? 16.479 -5.243 -13.267 1.00 28.11 90 ALA B N 1
ATOM 3723 C CA . ALA B 1 109 ? 17.761 -4.544 -13.353 1.00 31.35 90 ALA B CA 1
ATOM 3724 C C . ALA B 1 109 ? 17.899 -3.480 -12.270 1.00 33.96 90 ALA B C 1
ATOM 3725 O O . ALA B 1 109 ? 18.990 -3.259 -11.735 1.00 31.47 90 ALA B O 1
ATOM 3727 N N . THR B 1 110 ? 16.794 -2.816 -11.952 1.00 31.30 91 THR B N 1
ATOM 3728 C CA . THR B 1 110 ? 16.834 -1.743 -10.970 1.00 32.13 91 THR B CA 1
ATOM 3729 C C . THR B 1 110 ? 16.981 -2.301 -9.564 1.00 33.21 91 THR B C 1
ATOM 3730 O O . THR B 1 110 ? 17.832 -1.852 -8.797 1.00 34.06 91 THR B O 1
ATOM 3734 N N . ALA B 1 111 ? 16.147 -3.276 -9.222 1.00 30.55 92 ALA B N 1
ATOM 3735 C CA . ALA B 1 111 ? 16.244 -3.909 -7.912 1.00 37.14 92 ALA B CA 1
ATOM 3736 C C . ALA B 1 111 ? 17.653 -4.461 -7.715 1.00 39.03 92 ALA B C 1
ATOM 3737 O O . ALA B 1 111 ? 18.285 -4.235 -6.684 1.00 40.49 92 ALA B O 1
ATOM 3739 N N . GLU B 1 112 ? 18.140 -5.176 -8.723 1.00 34.09 93 GLU B N 1
ATOM 3740 C CA . GLU B 1 112 ? 19.465 -5.781 -8.678 1.00 38.21 93 GLU B CA 1
ATOM 3741 C C . GLU B 1 112 ? 20.538 -4.734 -8.388 1.00 39.41 93 GLU B C 1
ATOM 3742 O O . GLU B 1 112 ? 21.396 -4.931 -7.527 1.00 40.64 93 GLU B O 1
ATOM 3748 N N . ALA B 1 113 ? 20.475 -3.614 -9.099 1.00 36.18 94 ALA B N 1
ATOM 3749 C CA . ALA B 1 113 ? 21.507 -2.588 -9.004 1.00 37.47 94 ALA B CA 1
ATOM 3750 C C . ALA B 1 113 ? 21.438 -1.762 -7.722 1.00 36.86 94 ALA B C 1
ATOM 3751 O O . ALA B 1 113 ? 22.463 -1.290 -7.228 1.00 32.91 94 ALA B O 1
ATOM 3753 N N . LEU B 1 114 ? 20.235 -1.589 -7.183 1.00 37.08 95 LEU B N 1
ATOM 3754 C CA . LEU B 1 114 ? 20.032 -0.612 -6.117 1.00 35.49 95 LEU B CA 1
ATOM 3755 C C . LEU B 1 114 ? 19.492 -1.170 -4.799 1.00 38.73 95 LEU B C 1
ATOM 3756 O O . LEU B 1 114 ? 19.147 -0.400 -3.902 1.00 36.20 95 LEU B O 1
ATOM 3761 N N . ASP B 1 115 ? 19.418 -2.492 -4.669 1.00 38.79 96 ASP B N 1
ATOM 3762 C CA . ASP B 1 115 ? 19.018 -3.084 -3.393 1.00 41.33 96 ASP B CA 1
ATOM 3763 C C . ASP B 1 115 ? 19.985 -2.665 -2.280 1.00 39.40 96 ASP B C 1
ATOM 3764 O O . ASP B 1 115 ? 19.586 -2.482 -1.128 1.00 39.39 96 ASP B O 1
ATOM 3769 N N . GLY B 1 116 ? 21.255 -2.502 -2.638 1.00 35.47 97 GLY B N 1
ATOM 3770 C CA . GLY B 1 116 ? 22.273 -2.099 -1.685 1.00 42.83 97 GLY B CA 1
ATOM 3771 C C . GLY B 1 116 ? 22.490 -0.597 -1.596 1.00 44.37 97 GLY B C 1
ATOM 3772 O O . GLY B 1 116 ? 23.297 -0.130 -0.792 1.00 46.75 97 GLY B O 1
ATOM 3773 N N . ASP B 1 117 ? 21.771 0.161 -2.420 1.00 43.87 98 ASP B N 1
ATOM 3774 C CA . ASP B 1 117 ? 21.871 1.618 -2.415 1.00 39.70 98 ASP B CA 1
ATOM 3775 C C . ASP B 1 117 ? 20.488 2.237 -2.604 1.00 37.58 98 ASP B C 1
ATOM 3776 O O . ASP B 1 117 ? 20.251 2.975 -3.558 1.00 38.86 98 ASP B O 1
ATOM 3781 N N . VAL B 1 118 ? 19.582 1.930 -1.680 1.00 37.85 99 VAL B N 1
ATOM 3782 C CA . VAL B 1 118 ? 18.175 2.301 -1.805 1.00 31.35 99 VAL B CA 1
ATOM 3783 C C . VAL B 1 118 ? 17.953 3.813 -1.834 1.00 34.97 99 VAL B C 1
ATOM 3784 O O . VAL B 1 118 ? 18.337 4.524 -0.902 1.00 34.47 99 VAL B O 1
ATOM 3788 N N . PRO B 1 119 ? 17.325 4.305 -2.913 1.00 32.57 100 PRO B N 1
ATOM 3789 C CA . PRO B 1 119 ? 17.044 5.736 -3.080 1.00 32.64 100 PRO B CA 1
ATOM 3790 C C . PRO B 1 119 ? 15.986 6.245 -2.104 1.00 32.34 100 PRO B C 1
ATOM 3791 O O . PRO B 1 119 ? 15.252 5.460 -1.505 1.00 33.13 100 PRO B O 1
ATOM 3795 N N . ASP B 1 120 ? 15.924 7.562 -1.945 1.00 33.52 101 ASP B N 1
ATOM 3796 C CA . ASP B 1 120 ? 14.974 8.180 -1.037 1.00 33.98 101 ASP B CA 1
ATOM 3797 C C . ASP B 1 120 ? 13.694 8.514 -1.779 1.00 32.23 101 ASP B C 1
ATOM 3798 O O 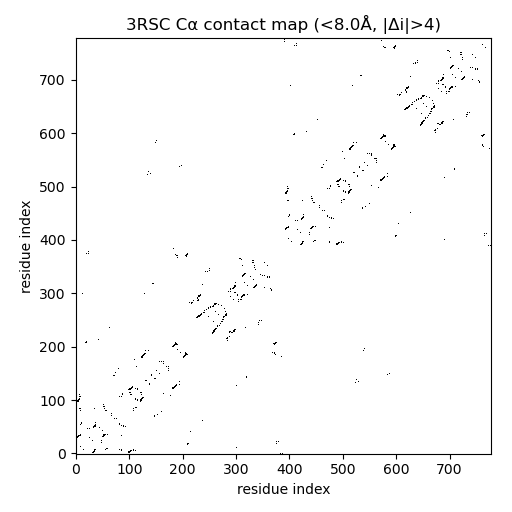. ASP B 1 120 ? 12.661 8.787 -1.167 1.00 29.44 101 ASP B O 1
ATOM 3803 N N . LEU B 1 121 ? 13.772 8.486 -3.106 1.00 31.69 102 LEU B N 1
ATOM 3804 C CA . LEU B 1 121 ? 12.636 8.851 -3.939 1.00 30.58 102 LEU B CA 1
ATOM 3805 C C . LEU B 1 121 ? 12.708 8.137 -5.284 1.00 28.90 102 LEU B C 1
ATOM 3806 O O . LEU B 1 121 ? 13.747 8.137 -5.944 1.00 25.11 102 LEU B O 1
ATOM 3811 N N . VAL B 1 122 ? 11.595 7.525 -5.674 1.00 27.65 103 VAL B N 1
ATOM 3812 C CA . VAL B 1 122 ? 11.486 6.847 -6.956 1.00 26.12 103 VAL B CA 1
ATOM 3813 C C . VAL B 1 122 ? 10.651 7.707 -7.889 1.00 27.54 103 VAL B C 1
ATOM 3814 O O . VAL B 1 122 ? 9.482 7.986 -7.608 1.00 28.02 103 VAL B O 1
ATOM 3818 N N . LEU B 1 123 ? 11.253 8.145 -8.987 1.00 25.61 104 LEU B N 1
ATOM 3819 C CA . LEU B 1 123 ? 10.513 8.860 -10.017 1.00 25.74 104 LEU B CA 1
ATOM 3820 C C . LEU B 1 123 ? 10.377 7.954 -11.234 1.00 25.34 104 LEU B C 1
ATOM 3821 O O . LEU B 1 123 ? 11.373 7.453 -11.759 1.00 26.33 104 LEU B O 1
ATOM 3826 N N . TYR B 1 124 ? 9.143 7.728 -11.672 1.00 22.91 105 TYR B N 1
ATOM 3827 C CA . TYR B 1 124 ? 8.900 6.822 -12.793 1.00 19.92 105 TYR B CA 1
ATOM 3828 C C . TYR B 1 124 ? 8.032 7.439 -13.878 1.00 20.28 105 TYR B C 1
ATOM 3829 O O . TYR B 1 124 ? 7.017 8.073 -13.589 1.00 21.95 105 TYR B O 1
ATOM 3838 N N . ASP B 1 125 ? 8.441 7.255 -15.130 1.00 18.90 106 ASP B N 1
ATOM 3839 C CA . ASP B 1 125 ? 7.632 7.680 -16.264 1.00 19.81 106 ASP B CA 1
ATOM 3840 C C . ASP B 1 125 ? 6.361 6.838 -16.352 1.00 22.46 106 ASP B C 1
ATOM 3841 O O . ASP B 1 125 ? 6.292 5.747 -15.777 1.00 21.37 106 ASP B O 1
ATOM 3846 N N . ASP B 1 126 ? 5.364 7.353 -17.066 1.00 18.79 107 ASP B N 1
ATOM 3847 C CA . ASP B 1 126 ? 4.110 6.643 -17.293 1.00 22.94 107 ASP B CA 1
ATOM 3848 C C . ASP B 1 126 ? 4.335 5.204 -17.761 1.00 23.92 107 ASP B C 1
ATOM 3849 O O . ASP B 1 126 ? 3.717 4.277 -17.246 1.00 23.51 107 ASP B O 1
ATOM 3854 N N . PHE B 1 127 ? 5.213 5.027 -18.745 1.00 22.83 108 PHE B N 1
ATOM 3855 C CA . PHE B 1 127 ? 5.413 3.715 -19.368 1.00 26.25 108 PHE B CA 1
ATOM 3856 C C . PHE B 1 127 ? 5.807 2.647 -18.337 1.00 25.41 108 PHE B C 1
ATOM 3857 O O . PHE B 1 127 ? 5.129 1.626 -18.214 1.00 24.07 108 PHE B O 1
ATOM 3865 N N . PRO B 1 128 ? 6.897 2.878 -17.584 1.00 23.29 109 PRO B N 1
ATOM 3866 C CA . PRO B 1 128 ? 7.244 1.881 -16.566 1.00 23.42 109 PRO B CA 1
ATOM 3867 C C . PRO B 1 128 ? 6.585 2.133 -15.209 1.00 22.39 109 PRO B C 1
ATOM 3868 O O . PRO B 1 128 ? 7.249 1.953 -14.188 1.00 24.45 109 PRO B O 1
ATOM 3872 N N . PHE B 1 129 ? 5.314 2.521 -15.180 1.00 20.60 110 PHE B N 1
ATOM 3873 C CA . PHE B 1 129 ? 4.672 2.810 -13.898 1.00 24.11 110 PHE B CA 1
ATOM 3874 C C . PHE B 1 129 ? 4.479 1.551 -13.046 1.00 23.69 110 PHE B C 1
ATOM 3875 O O . PHE B 1 129 ? 4.468 1.621 -11.819 1.00 25.38 110 PHE B O 1
ATOM 3883 N N . ILE B 1 130 ? 4.342 0.399 -13.690 1.00 24.57 111 ILE B N 1
ATOM 3884 C CA . ILE B 1 130 ? 4.239 -0.848 -12.938 1.00 23.32 111 ILE B CA 1
ATOM 3885 C C . ILE B 1 130 ? 5.551 -1.124 -12.201 1.00 23.88 111 ILE B C 1
ATOM 3886 O O . ILE B 1 130 ? 5.551 -1.366 -10.995 1.00 26.93 111 ILE B O 1
ATOM 3891 N N . ALA B 1 131 ? 6.669 -1.073 -12.920 1.00 23.47 112 ALA B N 1
ATOM 3892 C CA . ALA B 1 131 ? 7.977 -1.178 -12.279 1.00 21.06 112 ALA B CA 1
ATOM 3893 C C . ALA B 1 131 ? 8.135 -0.106 -11.196 1.00 24.86 112 ALA B C 1
ATOM 3894 O O . ALA B 1 131 ? 8.626 -0.385 -10.107 1.00 26.38 112 ALA B O 1
ATOM 3896 N N . GLY B 1 132 ? 7.701 1.115 -11.503 1.00 24.20 113 GLY B N 1
ATOM 3897 C CA . GLY B 1 132 ? 7.786 2.229 -10.571 1.00 24.49 113 GLY B CA 1
ATOM 3898 C C . GLY B 1 132 ? 7.081 1.984 -9.246 1.00 26.92 113 GLY B C 1
ATOM 3899 O O . GLY B 1 132 ? 7.667 2.173 -8.179 1.00 25.85 113 GLY B O 1
ATOM 3900 N N . GLN B 1 133 ? 5.819 1.571 -9.309 1.00 25.16 114 GLN B N 1
ATOM 3901 C CA . GLN B 1 133 ? 5.064 1.261 -8.100 1.00 26.41 114 GLN B CA 1
ATOM 3902 C C . GLN B 1 133 ? 5.701 0.119 -7.321 1.00 27.64 114 GLN B C 1
ATOM 3903 O O . GLN B 1 133 ? 5.803 0.169 -6.099 1.00 26.46 114 GLN B O 1
ATOM 3909 N N . LEU B 1 134 ? 6.118 -0.917 -8.035 1.00 25.79 115 LEU B N 1
ATOM 3910 C CA . LEU B 1 134 ? 6.688 -2.095 -7.396 1.00 27.62 115 LEU B CA 1
ATOM 3911 C C . LEU B 1 134 ? 7.987 -1.766 -6.669 1.00 29.33 115 LEU B C 1
ATOM 3912 O O . LEU B 1 134 ? 8.246 -2.291 -5.591 1.00 34.00 115 LEU B O 1
ATOM 3917 N N . LEU B 1 135 ? 8.794 -0.888 -7.257 1.00 28.57 116 LEU B N 1
ATOM 3918 C CA . LEU B 1 135 ? 10.038 -0.448 -6.627 1.00 31.02 116 LEU B CA 1
ATOM 3919 C C . LEU B 1 135 ? 9.771 0.429 -5.407 1.00 32.40 116 LEU B C 1
ATOM 3920 O O . LEU B 1 135 ? 10.495 0.360 -4.414 1.00 31.08 116 LEU B O 1
ATOM 3925 N N . ALA B 1 136 ? 8.736 1.260 -5.487 1.00 27.68 117 ALA B N 1
ATOM 3926 C CA . ALA B 1 136 ? 8.388 2.133 -4.374 1.00 29.70 117 ALA B CA 1
ATOM 3927 C C . ALA B 1 136 ? 7.904 1.316 -3.174 1.00 35.46 117 ALA B C 1
ATOM 3928 O O . ALA B 1 136 ? 8.258 1.611 -2.030 1.00 33.80 117 ALA B O 1
ATOM 3930 N N . ALA B 1 137 ? 7.098 0.292 -3.447 1.00 30.65 118 ALA B N 1
ATOM 3931 C CA . ALA B 1 137 ? 6.572 -0.588 -2.407 1.00 35.39 118 ALA B CA 1
ATOM 3932 C C . ALA B 1 137 ? 7.669 -1.480 -1.834 1.00 35.32 118 ALA B C 1
ATOM 3933 O O . ALA B 1 137 ? 7.740 -1.695 -0.625 1.00 35.89 118 ALA B O 1
ATOM 3935 N N . ARG B 1 138 ? 8.518 -1.998 -2.716 1.00 36.24 119 ARG B N 1
ATOM 3936 C CA . ARG B 1 138 ? 9.641 -2.845 -2.329 1.00 35.25 119 ARG B CA 1
ATOM 3937 C C . ARG B 1 138 ? 10.523 -2.154 -1.296 1.00 35.95 119 ARG B C 1
ATOM 3938 O O . ARG B 1 138 ? 10.940 -2.759 -0.309 1.00 33.40 119 ARG B O 1
ATOM 3946 N N . TRP B 1 139 ? 10.799 -0.877 -1.527 1.00 33.47 120 TRP B N 1
ATOM 3947 C CA . TRP B 1 139 ? 11.752 -0.145 -0.707 1.00 32.53 120 TRP B CA 1
ATOM 3948 C C . TRP B 1 139 ? 11.067 0.735 0.330 1.00 33.38 120 TRP B C 1
ATOM 3949 O O . TRP B 1 139 ? 11.732 1.449 1.080 1.00 34.93 120 TRP B O 1
ATOM 3960 N N . ARG B 1 140 ? 9.739 0.682 0.376 1.00 30.82 121 ARG B N 1
ATOM 3961 C CA . ARG B 1 140 ? 8.980 1.558 1.261 1.00 36.24 121 ARG B CA 1
ATOM 3962 C C . ARG B 1 140 ? 9.433 3.012 1.080 1.00 36.42 121 ARG B C 1
ATOM 3963 O O . ARG B 1 140 ? 9.834 3.673 2.038 1.00 36.09 121 ARG B O 1
ATOM 3971 N N . ARG B 1 141 ? 9.377 3.493 -0.161 1.00 34.99 122 ARG B N 1
ATOM 3972 C CA . ARG B 1 141 ? 9.786 4.856 -0.491 1.00 31.82 122 ARG B CA 1
ATOM 3973 C C . ARG B 1 141 ? 8.651 5.641 -1.139 1.00 32.89 122 ARG B C 1
ATOM 3974 O O . ARG B 1 141 ? 7.735 5.055 -1.714 1.00 30.72 122 ARG B O 1
ATOM 3982 N N . PRO B 1 142 ? 8.706 6.979 -1.038 1.00 33.51 123 PRO B N 1
ATOM 3983 C CA . PRO B 1 142 ? 7.753 7.843 -1.740 1.00 26.86 123 PRO B CA 1
ATOM 3984 C C . PRO B 1 142 ? 8.034 7.792 -3.236 1.00 30.74 123 PRO B C 1
ATOM 3985 O O . PRO B 1 142 ? 9.166 7.489 -3.622 1.00 29.25 123 PRO B O 1
ATOM 3989 N N . ALA B 1 143 ? 7.036 8.092 -4.062 1.00 25.91 124 ALA B N 1
ATOM 3990 C CA . ALA B 1 143 ? 7.199 8.003 -5.507 1.00 26.14 124 ALA B CA 1
ATOM 3991 C C . ALA B 1 143 ? 6.677 9.235 -6.245 1.00 27.63 124 ALA B C 1
ATOM 3992 O O . ALA B 1 143 ? 5.774 9.930 -5.771 1.00 25.36 124 ALA B O 1
ATOM 3994 N N . VAL B 1 144 ? 7.259 9.496 -7.412 1.00 25.25 125 VAL B N 1
ATOM 3995 C CA . VAL B 1 144 ? 6.810 10.580 -8.272 1.00 24.10 125 VAL B CA 1
ATOM 3996 C C . VAL B 1 144 ? 6.625 10.069 -9.701 1.00 23.80 125 VAL B C 1
ATOM 3997 O O . VAL B 1 144 ? 7.485 9.366 -10.239 1.00 21.47 125 VAL B O 1
ATOM 4001 N N . ARG B 1 145 ? 5.494 10.411 -10.308 1.00 21.78 126 ARG B N 1
ATOM 4002 C CA . ARG B 1 145 ? 5.220 10.002 -11.681 1.00 24.75 126 ARG B CA 1
ATOM 4003 C C . ARG B 1 145 ? 5.583 11.116 -12.651 1.00 22.55 126 ARG B C 1
ATOM 4004 O O . ARG B 1 145 ? 5.261 12.279 -12.420 1.00 24.81 126 ARG B O 1
ATOM 4012 N N . LEU B 1 146 ? 6.265 10.756 -13.732 1.00 21.75 127 LEU B N 1
ATOM 4013 C CA . LEU B 1 146 ? 6.637 11.715 -14.763 1.00 21.33 127 LEU B CA 1
ATOM 4014 C C . LEU B 1 146 ? 5.775 11.490 -15.993 1.00 26.48 127 LEU B C 1
ATOM 4015 O O . LEU B 1 146 ? 5.559 10.340 -16.411 1.00 22.96 127 LEU B O 1
ATOM 4020 N N . SER B 1 147 ? 5.280 12.579 -16.573 1.00 18.48 128 SER B N 1
ATOM 4021 C CA . SER B 1 147 ? 4.440 12.470 -17.761 1.00 24.26 128 SER B CA 1
ATOM 4022 C C . SER B 1 147 ? 4.933 13.370 -18.892 1.00 25.99 128 SER B C 1
ATOM 4023 O O . SER B 1 147 ? 4.977 14.595 -18.760 1.00 25.28 128 SER B O 1
ATOM 4026 N N . ALA B 1 148 ? 5.318 12.744 -19.999 1.00 25.31 129 ALA B N 1
ATOM 4027 C CA . ALA B 1 148 ? 5.852 13.472 -21.142 1.00 24.74 129 ALA B CA 1
ATOM 4028 C C . ALA B 1 148 ? 4.770 13.778 -22.176 1.00 26.61 129 ALA B C 1
ATOM 4029 O O . ALA B 1 148 ? 4.962 14.626 -23.042 1.00 28.60 129 ALA B O 1
ATOM 4031 N N . ALA B 1 149 ? 3.644 13.073 -22.095 1.00 26.74 130 ALA B N 1
ATOM 4032 C CA . ALA B 1 149 ? 2.468 13.425 -22.886 1.00 21.03 130 ALA B CA 1
ATOM 4033 C C . ALA B 1 149 ? 1.404 13.961 -21.932 1.00 21.87 130 ALA B C 1
ATOM 4034 O O . ALA B 1 149 ? 1.745 14.603 -20.944 1.00 25.67 130 ALA B O 1
ATOM 4036 N N . PHE B 1 150 ? 0.128 13.707 -22.209 1.00 19.17 131 PHE B N 1
ATOM 4037 C CA . PHE B 1 150 ? -0.929 14.136 -21.290 1.00 19.44 131 PHE B CA 1
ATOM 4038 C C . PHE B 1 150 ? -0.881 13.355 -19.976 1.00 23.44 131 PHE B C 1
ATOM 4039 O O . PHE B 1 150 ? -0.518 12.172 -19.950 1.00 24.26 131 PHE B O 1
ATOM 4047 N N . ALA B 1 151 ? -1.252 14.021 -18.888 1.00 19.83 132 ALA B N 1
ATOM 4048 C CA . ALA B 1 151 ? -1.362 13.368 -17.589 1.00 21.37 132 ALA B CA 1
ATOM 4049 C C . ALA B 1 151 ? -2.723 12.690 -17.460 1.00 19.00 132 ALA B C 1
ATOM 4050 O O . ALA B 1 151 ? -3.638 12.974 -18.230 1.00 20.06 132 ALA B O 1
ATOM 4052 N N . SER B 1 152 ? -2.852 11.803 -16.478 1.00 20.70 133 SER B N 1
ATOM 4053 C CA . SER B 1 152 ? -4.074 11.031 -16.284 1.00 20.64 133 SER B CA 1
ATOM 4054 C C . SER B 1 152 ? -4.582 11.131 -14.850 1.00 20.40 133 SER B C 1
ATOM 4055 O O . SER B 1 152 ? -3.814 11.022 -13.898 1.00 20.44 133 SER B O 1
ATOM 4058 N N . ASN B 1 153 ? -5.883 11.330 -14.693 1.00 22.24 134 ASN B N 1
ATOM 4059 C CA . ASN B 1 153 ? -6.490 11.274 -13.368 1.00 23.72 134 ASN B CA 1
ATOM 4060 C C . ASN B 1 153 ? -7.821 10.527 -13.395 1.00 23.65 134 ASN B C 1
ATOM 4061 O O . ASN B 1 153 ? -8.088 9.753 -14.320 1.00 20.53 134 ASN B O 1
ATOM 4066 N N . GLU B 1 154 ? -8.651 10.752 -12.383 1.00 19.69 135 GLU B N 1
ATOM 4067 C CA . GLU B 1 154 ? -9.919 10.039 -12.290 1.00 22.95 135 GLU B CA 1
ATOM 4068 C C . GLU B 1 154 ? -10.907 10.454 -13.384 1.00 23.61 135 GLU B C 1
ATOM 4069 O O . GLU B 1 154 ? -11.917 9.788 -13.597 1.00 25.90 135 GLU B O 1
ATOM 4075 N N . HIS B 1 155 ? -10.614 11.549 -14.079 1.00 20.64 136 HIS B N 1
ATOM 4076 C CA . HIS B 1 155 ? -11.516 12.049 -15.111 1.00 22.41 136 HIS B CA 1
ATOM 4077 C C . HIS B 1 155 ? -11.046 11.701 -16.521 1.00 24.02 136 HIS B C 1
ATOM 4078 O O . HIS B 1 155 ? -11.829 11.250 -17.355 1.00 22.97 136 HIS B O 1
ATOM 4085 N N . TYR B 1 156 ? -9.768 11.943 -16.790 1.00 23.71 137 TYR B N 1
ATOM 4086 C CA . TYR B 1 156 ? -9.211 11.659 -18.100 1.00 21.75 137 TYR B CA 1
ATOM 4087 C C . TYR B 1 156 ? -8.061 10.680 -18.008 1.00 22.27 137 TYR B C 1
ATOM 4088 O O . TYR B 1 156 ? -7.115 10.887 -17.245 1.00 21.75 137 TYR B O 1
ATOM 4097 N N . SER B 1 157 ? -8.155 9.620 -18.807 1.00 25.06 138 SER B N 1
ATOM 4098 C CA . SER B 1 157 ? -7.131 8.595 -18.881 1.00 18.08 138 SER B CA 1
ATOM 4099 C C . SER B 1 157 ? -6.491 8.577 -20.267 1.00 21.95 138 SER B C 1
ATOM 4100 O O . SER B 1 157 ? -7.133 8.227 -21.264 1.00 21.59 138 SER B O 1
ATOM 4103 N N . PHE B 1 158 ? -5.218 8.949 -20.320 1.00 18.79 139 PHE B N 1
ATOM 4104 C CA . PHE B 1 158 ? -4.462 8.934 -21.562 1.00 20.34 139 PHE B CA 1
ATOM 4105 C C . PHE B 1 158 ? -4.335 7.501 -22.087 1.00 21.65 139 PHE B C 1
ATOM 4106 O O . PHE B 1 158 ? -4.479 7.249 -23.286 1.00 19.73 139 PHE B O 1
ATOM 4114 N N . SER B 1 159 ? -4.089 6.566 -21.173 1.00 22.74 140 SER B N 1
ATOM 4115 C CA . SER B 1 159 ? -3.983 5.147 -21.509 1.00 23.14 140 SER B CA 1
ATOM 4116 C C . SER B 1 159 ? -5.205 4.616 -22.255 1.00 23.73 140 SER B C 1
ATOM 4117 O O . SER B 1 159 ? -5.073 4.062 -23.345 1.00 29.09 140 SER B O 1
ATOM 4120 N N . GLN B 1 160 ? -6.386 4.759 -21.658 1.00 21.65 141 GLN B N 1
ATOM 4121 C CA . GLN B 1 160 ? -7.614 4.300 -22.299 1.00 20.00 141 GLN B CA 1
ATOM 4122 C C . GLN B 1 160 ? -7.759 4.940 -23.674 1.00 21.52 141 GLN B C 1
ATOM 4123 O O . GLN B 1 160 ? -8.104 4.273 -24.649 1.00 18.48 141 GLN B O 1
ATOM 4129 N N . ASP B 1 161 ? -7.495 6.239 -23.739 1.00 19.49 142 ASP B N 1
ATOM 4130 C CA . ASP B 1 161 ? -7.546 6.977 -24.995 1.00 20.92 142 ASP B CA 1
ATOM 4131 C C . ASP B 1 161 ? -6.705 6.265 -26.062 1.00 23.02 142 ASP B C 1
ATOM 4132 O O . ASP B 1 161 ? -7.181 5.985 -27.161 1.00 23.90 142 ASP B O 1
ATOM 4145 N N . VAL B 1 163 ? -5.511 3.123 -26.042 1.00 22.13 144 VAL B N 1
ATOM 4146 C CA . VAL B 1 163 ? -6.060 1.792 -26.291 1.00 21.98 144 VAL B CA 1
ATOM 4147 C C . VAL B 1 163 ? -7.195 1.855 -27.311 1.00 20.99 144 VAL B C 1
ATOM 4148 O O . VAL B 1 163 ? -7.184 1.153 -28.322 1.00 22.05 144 VAL B O 1
ATOM 4152 N N . THR B 1 164 ? -8.173 2.705 -27.029 1.00 21.30 145 THR B N 1
ATOM 4153 C CA . THR B 1 164 ? -9.313 2.909 -27.910 1.00 22.32 145 THR B CA 1
ATOM 4154 C C . THR B 1 164 ? -8.855 3.268 -29.316 1.00 22.20 145 THR B C 1
ATOM 4155 O O . THR B 1 164 ? -9.183 2.580 -30.280 1.00 25.19 145 THR B O 1
ATOM 4159 N N . LEU B 1 165 ? -8.084 4.346 -29.420 1.00 23.20 146 LEU B N 1
ATOM 4160 C CA . LEU B 1 165 ? -7.579 4.818 -30.704 1.00 22.14 146 LEU B CA 1
ATOM 4161 C C . LEU B 1 165 ? -6.750 3.763 -31.432 1.00 23.12 146 LEU B C 1
ATOM 4162 O O . LEU B 1 165 ? -6.813 3.659 -32.653 1.00 20.72 146 LEU B O 1
ATOM 4167 N N . ALA B 1 166 ? -5.966 2.990 -30.686 1.00 21.51 147 ALA B N 1
ATOM 4168 C CA . ALA B 1 166 ? -5.132 1.958 -31.294 1.00 20.97 147 ALA B CA 1
ATOM 4169 C C . ALA B 1 166 ? -5.954 0.743 -31.723 1.00 25.08 147 ALA B C 1
ATOM 4170 O O . ALA B 1 166 ? -5.526 -0.036 -32.572 1.00 23.27 147 ALA B O 1
ATOM 4172 N N . GLY B 1 167 ? -7.131 0.580 -31.128 1.00 23.77 148 GLY B N 1
ATOM 4173 C CA . GLY B 1 167 ? -8.000 -0.532 -31.469 1.00 24.02 148 GLY B CA 1
ATOM 4174 C C . GLY B 1 167 ? -7.581 -1.881 -30.899 1.00 26.62 148 GLY B C 1
ATOM 4175 O O . GLY B 1 167 ? -7.993 -2.925 -31.402 1.00 26.37 148 GLY B O 1
ATOM 4176 N N . THR B 1 168 ? -6.760 -1.874 -29.853 1.00 23.86 149 THR B N 1
ATOM 4177 C CA . THR B 1 168 ? -6.351 -3.126 -29.225 1.00 24.52 149 THR B CA 1
ATOM 4178 C C . THR B 1 168 ? -7.368 -3.554 -28.180 1.00 24.80 149 THR B C 1
ATOM 4179 O O . THR B 1 168 ? -8.225 -2.774 -27.774 1.00 22.38 149 THR B O 1
ATOM 4183 N N . ILE B 1 169 ? -7.272 -4.803 -27.745 1.00 24.31 150 ILE B N 1
ATOM 4184 C CA . ILE B 1 169 ? -8.063 -5.246 -26.615 1.00 24.67 150 ILE B CA 1
ATOM 4185 C C . ILE B 1 169 ? -7.591 -4.448 -25.405 1.00 23.69 150 ILE B C 1
ATOM 4186 O O . ILE B 1 169 ? -6.443 -4.012 -25.357 1.00 19.62 150 ILE B O 1
ATOM 4191 N N . ASP B 1 170 ? -8.485 -4.219 -24.453 1.00 23.49 151 ASP B N 1
ATOM 4192 C CA . ASP B 1 170 ? -8.085 -3.654 -23.176 1.00 24.58 151 ASP B CA 1
ATOM 4193 C C . ASP B 1 170 ? -7.125 -4.662 -22.550 1.00 26.43 151 ASP B C 1
ATOM 4194 O O . ASP B 1 170 ? -7.446 -5.846 -22.449 1.00 26.31 151 ASP B O 1
ATOM 4199 N N . PRO B 1 171 ? -5.929 -4.201 -22.157 1.00 26.88 152 PRO B N 1
ATOM 4200 C CA . PRO B 1 171 ? -4.897 -5.059 -21.568 1.00 28.07 152 PRO B CA 1
ATOM 4201 C C . PRO B 1 171 ? -5.444 -5.955 -20.460 1.00 28.28 152 PRO B C 1
ATOM 4202 O O . PRO B 1 171 ? -5.019 -7.107 -20.327 1.00 29.14 152 PRO B O 1
ATOM 4206 N N . LEU B 1 172 ? -6.383 -5.432 -19.680 1.00 25.24 153 LEU B N 1
ATOM 4207 C CA . LEU B 1 172 ? -6.948 -6.198 -18.577 1.00 27.00 153 LEU B CA 1
ATOM 4208 C C . LEU B 1 172 ? -8.026 -7.175 -19.043 1.00 27.58 153 LEU B C 1
ATOM 4209 O O . LEU B 1 172 ? -8.520 -7.975 -18.255 1.00 30.10 153 LEU B O 1
ATOM 4214 N N . ASP B 1 173 ? -8.391 -7.101 -20.320 1.00 24.90 154 ASP B N 1
ATOM 4215 C CA . ASP B 1 173 ? -9.321 -8.057 -20.906 1.00 25.51 154 ASP B CA 1
ATOM 4216 C C . ASP B 1 173 ? -8.544 -9.214 -21.520 1.00 29.37 154 ASP B C 1
ATOM 4217 O O . ASP B 1 173 ? -9.123 -10.125 -22.099 1.00 28.72 154 ASP B O 1
ATOM 4222 N N . LEU B 1 174 ? -7.224 -9.157 -21.403 1.00 29.15 155 LEU B N 1
ATOM 4223 C CA . LEU B 1 174 ? -6.367 -10.231 -21.874 1.00 27.67 155 LEU B CA 1
ATOM 4224 C C . LEU B 1 174 ? -5.924 -11.065 -20.677 1.00 29.29 155 LEU B C 1
ATOM 4225 O O . LEU B 1 174 ? -5.042 -10.650 -19.925 1.00 28.01 155 LEU B O 1
ATOM 4230 N N . PRO B 1 175 ? -6.548 -12.242 -20.490 1.00 30.23 156 PRO B N 1
ATOM 4231 C CA . PRO B 1 175 ? -6.308 -13.088 -19.315 1.00 27.17 156 PRO B CA 1
ATOM 4232 C C . PRO B 1 175 ? -4.825 -13.284 -19.027 1.00 26.72 156 PRO B C 1
ATOM 4233 O O . PRO B 1 175 ? -4.401 -13.104 -17.885 1.00 28.92 156 PRO B O 1
ATOM 4237 N N . VAL B 1 176 ? -4.043 -13.629 -20.045 1.00 27.70 157 VAL B N 1
ATOM 4238 C CA . VAL B 1 176 ? -2.621 -13.895 -19.838 1.00 31.15 157 VAL B CA 1
ATOM 4239 C C . VAL B 1 176 ? -1.864 -12.663 -19.337 1.00 28.34 157 VAL B C 1
ATOM 4240 O O . VAL B 1 176 ? -0.991 -12.772 -18.477 1.00 28.99 157 VAL B O 1
ATOM 4244 N N . PHE B 1 177 ? -2.202 -11.492 -19.867 1.00 30.48 158 PHE B N 1
ATOM 4245 C CA . PHE B 1 177 ? -1.592 -10.249 -19.399 1.00 28.61 158 PHE B CA 1
ATOM 4246 C C . PHE B 1 177 ? -1.984 -10.001 -17.944 1.00 27.56 158 PHE B C 1
ATOM 4247 O O . PHE B 1 177 ? -1.153 -9.637 -17.103 1.00 23.17 158 PHE B O 1
ATOM 4255 N N . ARG B 1 178 ? -3.265 -10.213 -17.668 1.00 25.17 159 ARG B N 1
ATOM 4256 C CA . ARG B 1 178 ? -3.847 -9.985 -16.354 1.00 28.91 159 ARG B CA 1
ATOM 4257 C C . ARG B 1 178 ? -3.257 -10.940 -15.318 1.00 33.18 159 ARG B C 1
ATOM 4258 O O . ARG B 1 178 ? -2.933 -10.532 -14.203 1.00 32.67 159 ARG B O 1
ATOM 4266 N N . ASP B 1 179 ? -3.115 -12.210 -15.696 1.00 31.53 160 ASP B N 1
ATOM 4267 C CA . ASP B 1 179 ? -2.536 -13.220 -14.810 1.00 35.82 160 ASP B CA 1
ATOM 4268 C C . ASP B 1 179 ? -1.069 -12.935 -14.537 1.00 34.10 160 ASP B C 1
ATOM 4269 O O . ASP B 1 179 ? -0.596 -13.084 -13.409 1.00 34.71 160 ASP B O 1
ATOM 4274 N N . THR B 1 180 ? -0.348 -12.532 -15.578 1.00 33.00 161 THR B N 1
ATOM 4275 C CA . THR B 1 180 ? 1.069 -12.219 -15.442 1.00 33.24 161 THR B CA 1
ATOM 4276 C C . THR B 1 180 ? 1.259 -11.080 -14.452 1.00 33.80 161 THR B C 1
ATOM 4277 O O . THR B 1 180 ? 2.183 -11.091 -13.642 1.00 36.70 161 THR B O 1
ATOM 4281 N N . LEU B 1 181 ? 0.369 -10.096 -14.524 1.00 36.09 162 LEU B N 1
ATOM 4282 C CA . LEU B 1 181 ? 0.456 -8.921 -13.668 1.00 34.37 162 LEU B CA 1
ATOM 4283 C C . LEU B 1 181 ? 0.056 -9.275 -12.241 1.00 33.45 162 LEU B C 1
ATOM 4284 O O . LEU B 1 181 ? 0.691 -8.838 -11.283 1.00 31.68 162 LEU B O 1
ATOM 4289 N N . ARG B 1 182 ? -1.000 -10.072 -12.105 1.00 35.77 163 ARG B N 1
ATOM 4290 C CA . ARG B 1 182 ? -1.430 -10.534 -10.790 1.00 38.80 163 ARG B CA 1
ATOM 4291 C C . ARG B 1 182 ? -0.284 -11.228 -10.066 1.00 38.53 163 ARG B C 1
ATOM 4292 O O . ARG B 1 182 ? 0.021 -10.915 -8.913 1.00 38.72 163 ARG B O 1
ATOM 4300 N N . ASP B 1 183 ? 0.350 -12.171 -10.755 1.00 37.99 164 ASP B N 1
ATOM 4301 C CA . ASP B 1 183 ? 1.457 -12.920 -10.176 1.00 44.40 164 ASP B CA 1
ATOM 4302 C C . ASP B 1 183 ? 2.631 -12.008 -9.832 1.00 40.86 164 ASP B C 1
ATOM 4303 O O . ASP B 1 183 ? 3.289 -12.185 -8.809 1.00 46.47 164 ASP B O 1
ATOM 4308 N N . LEU B 1 184 ? 2.885 -11.026 -10.688 1.00 38.69 165 LEU B N 1
ATOM 4309 C CA . LEU B 1 184 ? 3.971 -10.084 -10.456 1.00 41.35 165 LEU B CA 1
ATOM 4310 C C . LEU B 1 184 ? 3.715 -9.259 -9.192 1.00 43.21 165 LEU B C 1
ATOM 4311 O O . LEU B 1 184 ? 4.632 -8.999 -8.413 1.00 47.44 165 LEU B O 1
ATOM 4316 N N . LEU B 1 185 ? 2.465 -8.851 -8.993 1.00 40.75 166 LEU B N 1
ATOM 4317 C CA . LEU B 1 185 ? 2.080 -8.095 -7.805 1.00 39.95 166 LEU B CA 1
ATOM 4318 C C . LEU B 1 185 ? 2.183 -8.947 -6.539 1.00 46.55 166 LEU B C 1
ATOM 4319 O O . LEU B 1 185 ? 2.713 -8.499 -5.522 1.00 47.90 166 LEU B O 1
ATOM 4324 N N . ALA B 1 186 ? 1.671 -10.173 -6.609 1.00 45.57 167 ALA B N 1
ATOM 4325 C CA . ALA B 1 186 ? 1.695 -11.093 -5.470 1.00 51.92 167 ALA B CA 1
ATOM 4326 C C . ALA B 1 186 ? 3.121 -11.475 -5.095 1.00 51.89 167 ALA B C 1
ATOM 4327 O O . ALA B 1 186 ? 3.538 -11.331 -3.945 1.00 53.44 167 ALA B O 1
ATOM 4329 N N . GLU B 1 187 ? 3.858 -11.972 -6.081 1.00 47.80 168 GLU B N 1
ATOM 4330 C CA . GLU B 1 187 ? 5.263 -12.307 -5.907 1.00 51.17 168 GLU B CA 1
ATOM 4331 C C . GLU B 1 187 ? 6.031 -11.193 -5.194 1.00 52.84 168 GLU B C 1
ATOM 4332 O O . GLU B 1 187 ? 6.903 -11.460 -4.368 1.00 55.37 168 GLU B O 1
ATOM 4338 N N . HIS B 1 188 ? 5.701 -9.946 -5.511 1.00 49.96 169 HIS B N 1
ATOM 4339 C CA . HIS B 1 188 ? 6.409 -8.803 -4.940 1.00 52.76 169 HIS B CA 1
ATOM 4340 C C . HIS B 1 188 ? 5.724 -8.238 -3.702 1.00 50.81 169 HIS B C 1
ATOM 4341 O O . HIS B 1 188 ? 6.159 -7.228 -3.152 1.00 49.60 169 HIS B O 1
ATOM 4348 N N . GLY B 1 189 ? 4.649 -8.890 -3.274 1.00 49.90 170 GLY B N 1
ATOM 4349 C CA . GLY B 1 189 ? 3.980 -8.533 -2.037 1.00 49.65 170 GLY B CA 1
ATOM 4350 C C . GLY B 1 189 ? 3.350 -7.151 -1.993 1.00 56.55 170 GLY B C 1
ATOM 4351 O O . GLY B 1 189 ? 3.143 -6.598 -0.910 1.00 57.67 170 GLY B O 1
ATOM 4352 N N . LEU B 1 190 ? 3.043 -6.586 -3.158 1.00 50.39 171 LEU B N 1
ATOM 4353 C CA . LEU B 1 190 ? 2.335 -5.311 -3.208 1.00 50.17 171 LEU B CA 1
ATOM 4354 C C . LEU B 1 190 ? 0.885 -5.526 -2.794 1.00 47.58 171 LEU B C 1
ATOM 4355 O O . LEU B 1 190 ? 0.129 -6.197 -3.495 1.00 50.26 171 LEU B O 1
ATOM 4360 N N . SER B 1 191 ? 0.504 -4.970 -1.648 1.00 50.02 172 SER B N 1
ATOM 4361 C CA . SER B 1 191 ? -0.858 -5.123 -1.144 1.00 51.20 172 SER B CA 1
ATOM 4362 C C . SER B 1 191 ? -1.814 -4.188 -1.879 1.00 48.34 172 SER B C 1
ATOM 4363 O O . SER B 1 191 ? -2.344 -3.235 -1.304 1.00 49.13 172 SER B O 1
ATOM 4366 N N . ARG B 1 192 ? -2.021 -4.479 -3.159 1.00 43.16 173 ARG B N 1
ATOM 4367 C CA . ARG B 1 192 ? -2.853 -3.667 -4.034 1.00 40.59 173 ARG B CA 1
ATOM 4368 C C . ARG B 1 192 ? -3.383 -4.563 -5.146 1.00 38.81 173 ARG B C 1
ATOM 4369 O O . ARG B 1 192 ? -2.648 -5.396 -5.681 1.00 39.81 173 ARG B O 1
ATOM 4377 N N . SER B 1 193 ? -4.661 -4.414 -5.478 1.00 34.35 174 SER B N 1
ATOM 4378 C CA . SER B 1 193 ? -5.272 -5.240 -6.513 1.00 31.41 174 SER B CA 1
ATOM 4379 C C . SER B 1 193 ? -4.770 -4.843 -7.897 1.00 31.94 174 SER B C 1
ATOM 4380 O O . SER B 1 193 ? -4.202 -3.761 -8.077 1.00 29.92 174 SER B O 1
ATOM 4383 N N . VAL B 1 194 ? -4.988 -5.719 -8.873 1.00 26.76 175 VAL B N 1
ATOM 4384 C CA . VAL B 1 194 ? -4.570 -5.456 -10.245 1.00 27.53 175 VAL B CA 1
ATOM 4385 C C . VAL B 1 194 ? -5.222 -4.187 -10.796 1.00 29.20 175 VAL B C 1
ATOM 4386 O O . VAL B 1 194 ? -4.545 -3.320 -11.348 1.00 26.37 175 VAL B O 1
ATOM 4390 N N . VAL B 1 195 ? -6.536 -4.072 -10.638 1.00 28.01 176 VAL B N 1
ATOM 4391 C CA . VAL B 1 195 ? -7.236 -2.897 -11.149 1.00 28.63 176 VAL B CA 1
ATOM 4392 C C . VAL B 1 195 ? -6.789 -1.604 -10.453 1.00 28.45 176 VAL B C 1
ATOM 4393 O O . VAL B 1 195 ? -6.657 -0.565 -11.099 1.00 25.93 176 VAL B O 1
ATOM 4397 N N . ASP B 1 196 ? -6.537 -1.670 -9.146 1.00 27.73 177 ASP B N 1
ATOM 4398 C CA . ASP B 1 196 ? -6.080 -0.496 -8.399 1.00 26.86 177 ASP B CA 1
ATOM 4399 C C . ASP B 1 196 ? -4.656 -0.100 -8.769 1.00 27.51 177 ASP B C 1
ATOM 4400 O O . ASP B 1 196 ? -4.334 1.086 -8.837 1.00 28.62 177 ASP B O 1
ATOM 4405 N N . CYS B 1 197 ? -3.804 -1.095 -8.993 1.00 26.10 178 CYS B N 1
ATOM 4406 C CA . CYS B 1 197 ? -2.453 -0.849 -9.475 1.00 25.06 178 CYS B CA 1
ATOM 4407 C C . CYS B 1 197 ? -2.481 -0.172 -10.846 1.00 26.42 178 CYS B C 1
ATOM 4408 O O . CYS B 1 197 ? -1.779 0.812 -11.078 1.00 24.25 178 CYS B O 1
ATOM 4411 N N . TRP B 1 198 ? -3.294 -0.707 -11.752 1.00 26.42 179 TRP B N 1
ATOM 4412 C CA . TRP B 1 198 ? -3.358 -0.195 -13.117 1.00 25.88 179 TRP B CA 1
ATOM 4413 C C . TRP B 1 198 ? -3.829 1.257 -13.153 1.00 26.36 179 TRP B C 1
ATOM 4414 O O . TRP B 1 198 ? -3.333 2.063 -13.939 1.00 24.76 179 TRP B O 1
ATOM 4425 N N . ASN B 1 199 ? -4.777 1.591 -12.285 1.00 26.24 180 ASN B N 1
ATOM 4426 C CA . ASN B 1 199 ? -5.373 2.923 -12.287 1.00 25.80 180 ASN B CA 1
ATOM 4427 C C . ASN B 1 199 ? -4.880 3.798 -11.144 1.00 25.19 180 ASN B C 1
ATOM 4428 O O . ASN B 1 199 ? -5.552 4.737 -10.718 1.00 25.62 180 ASN B O 1
ATOM 4433 N N . HIS B 1 200 ? -3.681 3.485 -10.671 1.00 25.20 181 HIS B N 1
ATOM 4434 C CA . HIS B 1 200 ? -3.076 4.190 -9.552 1.00 27.36 181 HIS B CA 1
ATOM 4435 C C . HIS B 1 200 ? -2.705 5.625 -9.919 1.00 24.57 181 HIS B C 1
ATOM 4436 O O . HIS B 1 200 ? -2.028 5.871 -10.917 1.00 28.96 181 HIS B O 1
ATOM 4443 N N . VAL B 1 201 ? -3.165 6.570 -9.110 1.00 26.46 182 VAL B N 1
ATOM 4444 C CA . VAL B 1 201 ? -2.757 7.961 -9.243 1.00 23.72 182 VAL B CA 1
ATOM 4445 C C . VAL B 1 201 ? -1.719 8.258 -8.170 1.00 27.22 182 VAL B C 1
ATOM 4446 O O . VAL B 1 201 ? -2.001 8.156 -6.976 1.00 27.08 182 VAL B O 1
ATOM 4450 N N . GLU B 1 202 ? -0.516 8.618 -8.603 1.00 24.68 183 GLU B N 1
ATOM 4451 C CA . GLU B 1 202 ? 0.596 8.851 -7.688 1.00 24.50 183 GLU B CA 1
ATOM 4452 C C . GLU B 1 202 ? 0.421 10.151 -6.896 1.00 27.32 183 GLU B C 1
ATOM 4453 O O . GLU B 1 202 ? -0.236 11.088 -7.356 1.00 25.57 183 GLU B O 1
ATOM 4459 N N . GLN B 1 203 ? 1.017 10.203 -5.706 1.00 31.00 184 GLN B N 1
ATOM 4460 C CA . GLN B 1 203 ? 0.889 11.364 -4.823 1.00 31.36 184 GLN B CA 1
ATOM 4461 C C . GLN B 1 203 ? 1.427 12.651 -5.438 1.00 29.42 184 GLN B C 1
ATOM 4462 O O . GLN B 1 203 ? 0.884 13.729 -5.201 1.00 27.09 184 GLN B O 1
ATOM 4468 N N . LEU B 1 204 ? 2.499 12.538 -6.215 1.00 27.16 185 LEU B N 1
ATOM 4469 C CA . LEU B 1 204 ? 3.054 13.688 -6.919 1.00 22.22 185 LEU B CA 1
ATOM 4470 C C . LEU B 1 204 ? 3.303 13.333 -8.376 1.00 25.87 185 LEU B C 1
ATOM 4471 O O . LEU B 1 204 ? 3.800 12.248 -8.680 1.00 23.22 185 LEU B O 1
ATOM 4476 N N . ASN B 1 205 ? 2.945 14.252 -9.268 1.00 23.70 186 ASN B N 1
ATOM 4477 C CA . ASN B 1 205 ? 3.120 14.065 -10.701 1.00 21.52 186 ASN B CA 1
ATOM 4478 C C . ASN B 1 205 ? 3.779 15.283 -11.338 1.00 24.65 186 ASN B C 1
ATOM 4479 O O . ASN B 1 205 ? 3.312 16.412 -11.162 1.00 18.74 186 ASN B O 1
ATOM 4484 N N . LEU B 1 206 ? 4.863 15.059 -12.072 1.00 22.42 187 LEU B N 1
ATOM 4485 C CA . LEU B 1 206 ? 5.480 16.134 -12.844 1.00 22.64 187 LEU B CA 1
ATOM 4486 C C . LEU B 1 206 ? 5.153 15.960 -14.327 1.00 24.80 187 LEU B C 1
ATOM 4487 O O . LEU B 1 206 ? 5.529 14.961 -14.938 1.00 24.42 187 LEU B O 1
ATOM 4492 N N . VAL B 1 207 ? 4.451 16.935 -14.895 1.00 20.13 188 VAL B N 1
ATOM 4493 C CA . VAL B 1 207 ? 3.951 16.834 -16.263 1.00 21.65 188 VAL B CA 1
ATOM 4494 C C . VAL B 1 207 ? 4.607 17.893 -17.152 1.00 25.16 188 VAL B C 1
ATOM 4495 O O . VAL B 1 207 ? 4.525 19.085 -16.865 1.00 24.91 188 VAL B O 1
ATOM 4499 N N . PHE B 1 208 ? 5.253 17.461 -18.232 1.00 23.97 189 PHE B N 1
ATOM 4500 C CA . PHE B 1 208 ? 6.022 18.381 -19.070 1.00 23.71 189 PHE B CA 1
ATOM 4501 C C . PHE B 1 208 ? 5.170 19.085 -20.119 1.00 25.09 189 PHE B C 1
ATOM 4502 O O . PHE B 1 208 ? 5.571 19.261 -21.269 1.00 23.83 189 PHE B O 1
ATOM 4510 N N . VAL B 1 209 ? 3.992 19.506 -19.679 1.00 25.12 190 VAL B N 1
ATOM 4511 C CA . VAL B 1 209 ? 3.033 20.212 -20.505 1.00 23.12 190 VAL B CA 1
ATOM 4512 C C . VAL B 1 209 ? 2.436 21.322 -19.632 1.00 23.78 190 VAL B C 1
ATOM 4513 O O . VAL B 1 209 ? 2.313 21.153 -18.417 1.00 23.57 190 VAL B O 1
ATOM 4517 N N . PRO B 1 210 ? 2.114 22.477 -20.234 1.00 22.21 191 PRO B N 1
ATOM 4518 C CA . PRO B 1 210 ? 1.424 23.532 -19.482 1.00 24.32 191 PRO B CA 1
ATOM 4519 C C . PRO B 1 210 ? 0.019 23.066 -19.125 1.00 24.08 191 PRO B C 1
ATOM 4520 O O . PRO B 1 210 ? -0.614 22.400 -19.944 1.00 22.98 191 PRO B O 1
ATOM 4524 N N . LYS B 1 211 ? -0.471 23.405 -17.939 1.00 24.72 192 LYS B N 1
ATOM 4525 C CA . LYS B 1 211 ? -1.836 23.036 -17.591 1.00 24.70 192 LYS B CA 1
ATOM 4526 C C . LYS B 1 211 ? -2.803 23.472 -18.682 1.00 23.50 192 LYS B C 1
ATOM 4527 O O . LYS B 1 211 ? -3.778 22.777 -18.970 1.00 24.12 192 LYS B O 1
ATOM 4533 N N . ALA B 1 212 ? -2.531 24.624 -19.289 1.00 22.13 193 ALA B N 1
ATOM 4534 C CA . ALA B 1 212 ? -3.402 25.158 -20.332 1.00 24.83 193 ALA B CA 1
ATOM 4535 C C . ALA B 1 212 ? -3.580 24.184 -21.494 1.00 19.31 193 ALA B C 1
ATOM 4536 O O . ALA B 1 212 ? -4.641 24.132 -22.107 1.00 20.57 193 ALA B O 1
ATOM 4538 N N . PHE B 1 213 ? -2.537 23.419 -21.799 1.00 20.40 194 PHE B N 1
ATOM 4539 C CA . PHE B 1 213 ? -2.600 22.477 -22.913 1.00 22.55 194 PHE B CA 1
ATOM 4540 C C . PHE B 1 213 ? -3.228 21.151 -22.495 1.00 22.64 194 PHE B C 1
ATOM 4541 O O . PHE B 1 213 ? -3.891 20.489 -23.296 1.00 21.13 194 PHE B O 1
ATOM 4549 N N . GLN B 1 214 ? -3.011 20.768 -21.241 1.00 22.13 195 GLN B N 1
ATOM 4550 C CA . GLN B 1 214 ? -3.497 19.488 -20.745 1.00 21.18 195 GLN B CA 1
ATOM 4551 C C . GLN B 1 214 ? -4.985 19.336 -21.001 1.00 23.12 195 GLN B C 1
ATOM 4552 O O . GLN B 1 214 ? -5.763 20.259 -20.755 1.00 24.16 195 GLN B O 1
ATOM 4558 N N . ILE B 1 215 ? -5.371 18.169 -21.503 1.00 22.15 196 ILE B N 1
ATOM 4559 C CA . ILE B 1 215 ? -6.776 17.821 -21.650 1.00 20.89 196 ILE B CA 1
ATOM 4560 C C . ILE B 1 215 ? -7.441 17.778 -20.274 1.00 19.98 196 ILE B C 1
ATOM 4561 O O . ILE B 1 215 ? -6.902 17.197 -19.333 1.00 21.97 196 ILE B O 1
ATOM 4566 N N . ALA B 1 216 ? -8.607 18.410 -20.161 1.00 24.98 197 ALA B N 1
ATOM 4567 C CA . ALA B 1 216 ? -9.306 18.538 -18.885 1.00 22.13 197 ALA B CA 1
ATOM 4568 C C . ALA B 1 216 ? -8.381 19.068 -17.794 1.00 22.08 197 ALA B C 1
ATOM 4569 O O . ALA B 1 216 ? -8.487 18.679 -16.630 1.00 23.38 197 ALA B O 1
ATOM 4571 N N . GLY B 1 217 ? -7.475 19.960 -18.181 1.00 24.56 198 GLY B N 1
ATOM 4572 C CA . GLY B 1 217 ? -6.491 20.516 -17.266 1.00 22.55 198 GLY B CA 1
ATOM 4573 C C . GLY B 1 217 ? -7.014 20.999 -15.922 1.00 24.69 198 GLY B C 1
ATOM 4574 O O . GLY B 1 217 ? -6.335 20.853 -14.905 1.00 24.74 198 GLY B O 1
ATOM 4575 N N . ASP B 1 218 ? -8.213 21.573 -15.904 1.00 25.95 199 ASP B N 1
ATOM 4576 C CA . ASP B 1 218 ? -8.745 22.155 -14.668 1.00 29.10 199 ASP B CA 1
ATOM 4577 C C . ASP B 1 218 ? -9.185 21.127 -13.632 1.00 32.07 199 ASP B C 1
ATOM 4578 O O . ASP B 1 218 ? -9.406 21.471 -12.470 1.00 33.14 199 ASP B O 1
ATOM 4583 N N . THR B 1 219 ? -9.313 19.872 -14.052 1.00 25.36 200 THR B N 1
ATOM 4584 C CA . THR B 1 219 ? -9.712 18.803 -13.146 1.00 23.19 200 THR B CA 1
ATOM 4585 C C . THR B 1 219 ? -8.533 18.281 -12.333 1.00 25.08 200 THR B C 1
ATOM 4586 O O . THR B 1 219 ? -8.717 17.509 -11.395 1.00 26.41 200 THR B O 1
ATOM 4590 N N . PHE B 1 220 ? -7.323 18.688 -12.701 1.00 23.85 201 PHE B N 1
ATOM 4591 C CA . PHE B 1 220 ? -6.123 18.169 -12.051 1.00 24.31 201 PHE B CA 1
ATOM 4592 C C . PHE B 1 220 ? -5.770 18.925 -10.774 1.00 28.77 201 PHE B C 1
ATOM 4593 O O . PHE B 1 220 ? -5.458 20.116 -10.809 1.00 29.64 201 PHE B O 1
ATOM 4601 N N . ASP B 1 221 ? -5.815 18.223 -9.647 1.00 28.40 202 ASP B N 1
ATOM 4602 C CA . ASP B 1 221 ? -5.564 18.854 -8.354 1.00 29.87 202 ASP B CA 1
ATOM 4603 C C . ASP B 1 221 ? -4.073 18.997 -8.042 1.00 27.71 202 ASP B C 1
ATOM 4604 O O . ASP B 1 221 ? -3.228 18.902 -8.936 1.00 26.15 202 ASP B O 1
ATOM 4609 N N . ASP B 1 222 ? -3.764 19.214 -6.767 1.00 27.43 203 ASP B N 1
ATOM 4610 C CA . ASP B 1 222 ? -2.412 19.559 -6.332 1.00 25.72 203 ASP B CA 1
ATOM 4611 C C . ASP B 1 222 ? -1.419 18.403 -6.439 1.00 26.27 203 ASP B C 1
ATOM 4612 O O . ASP B 1 222 ? -0.215 18.583 -6.234 1.00 27.26 203 ASP B O 1
ATOM 4617 N N . ARG B 1 223 ? -1.914 17.213 -6.754 1.00 24.48 204 ARG B N 1
ATOM 4618 C CA . ARG B 1 223 ? -1.017 16.088 -6.995 1.00 26.57 204 ARG B CA 1
ATOM 4619 C C . ARG B 1 223 ? -0.237 16.311 -8.295 1.00 24.18 204 ARG B C 1
ATOM 4620 O O . ARG B 1 223 ? 0.758 15.636 -8.557 1.00 25.07 204 ARG B O 1
ATOM 4628 N N . PHE B 1 224 ? -0.673 17.285 -9.093 1.00 21.50 205 PHE B N 1
ATOM 4629 C CA . PHE B 1 224 ? -0.099 17.482 -10.421 1.00 21.69 205 PHE B CA 1
ATOM 4630 C C . PHE B 1 224 ? 0.593 18.833 -10.585 1.00 26.61 205 PHE B C 1
ATOM 4631 O O . PHE B 1 224 ? 0.010 19.883 -10.312 1.00 22.55 205 PHE B O 1
ATOM 4639 N N . VAL B 1 225 ? 1.844 18.792 -11.031 1.00 23.32 206 VAL B N 1
ATOM 4640 C CA . VAL B 1 225 ? 2.614 20.004 -11.261 1.00 25.74 206 VAL B CA 1
ATOM 4641 C C . VAL B 1 225 ? 2.975 20.119 -12.744 1.00 26.49 206 VAL B C 1
ATOM 4642 O O . VAL B 1 225 ? 3.829 19.387 -13.245 1.00 23.40 206 VAL B O 1
ATOM 4646 N N . PHE B 1 226 ? 2.313 21.039 -13.440 1.00 23.24 207 PHE B N 1
ATOM 4647 C CA . PHE B 1 226 ? 2.515 21.209 -14.877 1.00 23.78 207 PHE B CA 1
ATOM 4648 C C . PHE B 1 226 ? 3.669 22.150 -15.201 1.00 23.14 207 PHE B C 1
ATOM 4649 O O . PHE B 1 226 ? 3.485 23.362 -15.307 1.00 24.57 207 PHE B O 1
ATOM 4657 N N . VAL B 1 227 ? 4.857 21.576 -15.370 1.00 24.02 208 VAL B N 1
ATOM 4658 C CA . VAL B 1 227 ? 6.082 22.355 -15.531 1.00 24.71 208 VAL B CA 1
ATOM 4659 C C . VAL B 1 227 ? 6.402 22.701 -16.981 1.00 25.43 208 VAL B C 1
ATOM 4660 O O . VAL B 1 227 ? 7.288 23.515 -17.244 1.00 28.88 208 VAL B O 1
ATOM 4664 N N . GLY B 1 228 ? 5.687 22.093 -17.922 1.00 22.94 209 GLY B N 1
ATOM 4665 C CA . GLY B 1 228 ? 5.937 22.354 -19.328 1.00 24.09 209 GLY B CA 1
ATOM 4666 C C . GLY B 1 228 ? 7.292 21.838 -19.775 1.00 26.03 209 GLY B C 1
ATOM 4667 O O . GLY B 1 228 ? 7.984 21.165 -19.016 1.00 26.78 209 GLY B O 1
ATOM 4668 N N . PRO B 1 229 ? 7.684 22.155 -21.016 1.00 26.49 210 PRO B N 1
ATOM 4669 C CA . PRO B 1 229 ? 8.929 21.635 -21.590 1.00 29.53 210 PRO B CA 1
ATOM 4670 C C . PRO B 1 229 ? 10.184 22.309 -21.045 1.00 31.87 210 PRO B C 1
ATOM 4671 O O . PRO B 1 229 ? 10.158 23.473 -20.650 1.00 33.25 210 PRO B O 1
ATOM 4675 N N . CYS B 1 230 ? 11.280 21.561 -21.043 1.00 33.65 211 CYS B N 1
ATOM 4676 C CA . CYS B 1 230 ? 12.561 22.043 -20.549 1.00 37.05 211 CYS B CA 1
ATOM 4677 C C . CYS B 1 230 ? 13.659 21.411 -21.401 1.00 36.66 211 CYS B C 1
ATOM 4678 O O . CYS B 1 230 ? 13.596 20.217 -21.702 1.00 33.48 211 CYS B O 1
ATOM 4681 N N . PHE B 1 231 ? 14.657 22.197 -21.798 1.00 30.88 212 PHE B N 1
ATOM 4682 C CA . PHE B 1 231 ? 15.705 21.677 -22.674 1.00 34.55 212 PHE B CA 1
ATOM 4683 C C . PHE B 1 231 ? 16.927 22.585 -22.776 1.00 34.33 212 PHE B C 1
ATOM 4684 O O . PHE B 1 231 ? 16.831 23.790 -22.567 1.00 34.27 212 PHE B O 1
ATOM 4692 N N . ASP B 1 232 ? 18.072 21.993 -23.109 1.00 36.47 213 ASP B N 1
ATOM 4693 C CA . ASP B 1 232 ? 19.262 22.767 -23.455 1.00 40.96 213 ASP B CA 1
ATOM 4694 C C . ASP B 1 232 ? 19.497 22.728 -24.965 1.00 41.91 213 ASP B C 1
ATOM 4695 O O . ASP B 1 232 ? 18.547 22.656 -25.745 1.00 41.65 213 ASP B O 1
ATOM 4700 N N . ASP B 1 233 ? 20.762 22.763 -25.372 1.00 44.48 214 ASP B N 1
ATOM 4701 C CA . ASP B 1 233 ? 21.114 22.791 -26.791 1.00 48.76 214 ASP B CA 1
ATOM 4702 C C . ASP B 1 233 ? 20.967 21.433 -27.478 1.00 46.10 214 ASP B C 1
ATOM 4703 O O . ASP B 1 233 ? 20.832 21.362 -28.698 1.00 46.22 214 ASP B O 1
ATOM 4708 N N . ARG B 1 234 ? 20.993 20.363 -26.690 1.00 43.99 215 ARG B N 1
ATOM 4709 C CA . ARG B 1 234 ? 20.883 19.012 -27.228 1.00 47.79 215 ARG B CA 1
ATOM 4710 C C . ARG B 1 234 ? 21.858 18.802 -28.374 1.00 44.63 215 ARG B C 1
ATOM 4711 O O . ARG B 1 234 ? 21.464 18.564 -29.516 1.00 42.58 215 ARG B O 1
ATOM 4719 N N . ARG B 1 235 ? 23.141 18.898 -28.051 1.00 47.18 216 ARG B N 1
ATOM 4720 C CA . ARG B 1 235 ? 24.193 18.773 -29.043 1.00 51.43 216 ARG B CA 1
ATOM 4721 C C . ARG B 1 235 ? 24.286 17.344 -29.558 1.00 45.90 216 ARG B C 1
ATOM 4722 O O . ARG B 1 235 ? 24.652 17.115 -30.709 1.00 44.94 216 ARG B O 1
ATOM 4730 N N . PHE B 1 236 ? 23.953 16.387 -28.696 1.00 46.85 217 PHE B N 1
ATOM 4731 C CA . PHE B 1 236 ? 24.011 14.974 -29.054 1.00 42.63 217 PHE B CA 1
ATOM 4732 C C . PHE B 1 236 ? 23.073 14.633 -30.208 1.00 41.60 217 PHE B C 1
ATOM 4733 O O . PHE B 1 236 ? 23.155 13.551 -30.779 1.00 46.00 217 PHE B O 1
ATOM 4741 N N . LEU B 1 237 ? 22.177 15.554 -30.544 1.00 44.74 218 LEU B N 1
ATOM 4742 C CA . LEU B 1 237 ? 21.302 15.377 -31.697 1.00 43.44 218 LEU B CA 1
ATOM 4743 C C . LEU B 1 237 ? 21.926 16.021 -32.932 1.00 44.18 218 LEU B C 1
ATOM 4744 O O . LEU B 1 237 ? 21.314 16.072 -34.001 1.00 39.61 218 LEU B O 1
ATOM 4749 N N . GLY B 1 238 ? 23.153 16.510 -32.773 1.00 40.16 219 GLY B N 1
ATOM 4750 C CA . GLY B 1 238 ? 23.855 17.191 -33.842 1.00 39.31 219 GLY B CA 1
ATOM 4751 C C . GLY B 1 238 ? 23.718 18.694 -33.704 1.00 47.42 219 GLY B C 1
ATOM 4752 O O . GLY B 1 238 ? 23.544 19.218 -32.602 1.00 48.57 219 GLY B O 1
ATOM 4753 N N . GLU B 1 239 ? 23.799 19.396 -34.826 1.00 44.51 220 GLU B N 1
ATOM 4754 C CA . GLU B 1 239 ? 23.591 20.836 -34.820 1.00 47.48 220 GLU B CA 1
ATOM 4755 C C . GLU B 1 239 ? 23.089 21.321 -36.168 1.00 41.42 220 GLU B C 1
ATOM 4756 O O . GLU B 1 239 ? 23.120 20.591 -37.159 1.00 39.34 220 GLU B O 1
ATOM 4762 N N . TRP B 1 240 ? 22.622 22.560 -36.191 1.00 42.33 221 TRP B N 1
ATOM 4763 C CA . TRP B 1 240 ? 22.008 23.116 -37.380 1.00 39.47 221 TRP B CA 1
ATOM 4764 C C . TRP B 1 240 ? 21.985 24.632 -37.291 1.00 38.50 221 TRP B C 1
ATOM 4765 O O . TRP B 1 240 ? 21.727 25.197 -36.230 1.00 37.80 221 TRP B O 1
ATOM 4776 N N . THR B 1 241 ? 22.268 25.286 -38.411 1.00 38.82 222 THR B N 1
ATOM 4777 C CA . THR B 1 241 ? 22.166 26.736 -38.493 1.00 40.76 222 THR B CA 1
ATOM 4778 C C . THR B 1 241 ? 21.453 27.107 -39.788 1.00 38.57 222 THR B C 1
ATOM 4779 O O . THR B 1 241 ? 21.699 26.507 -40.836 1.00 35.35 222 THR B O 1
ATOM 4783 N N . ARG B 1 242 ? 20.549 28.078 -39.706 1.00 37.43 223 ARG B N 1
ATOM 4784 C CA . ARG B 1 242 ? 19.712 28.431 -40.846 1.00 39.23 223 ARG B CA 1
ATOM 4785 C C . ARG B 1 242 ? 20.551 28.866 -42.047 1.00 43.65 223 ARG B C 1
ATOM 4786 O O . ARG B 1 242 ? 21.717 29.229 -41.895 1.00 45.37 223 ARG B O 1
ATOM 4794 N N . PRO B 1 243 ? 19.957 28.810 -43.250 1.00 42.62 224 PRO B N 1
ATOM 4795 C CA . PRO B 1 243 ? 20.606 29.260 -44.487 1.00 45.30 224 PRO B CA 1
ATOM 4796 C C . PRO B 1 243 ? 20.870 30.763 -44.459 1.00 48.49 224 PRO B C 1
ATOM 4797 O O . PRO B 1 243 ? 20.179 31.498 -43.753 1.00 46.69 224 PRO B O 1
ATOM 4801 N N . ALA B 1 244 ? 21.853 31.212 -45.230 1.00 50.79 225 ALA B N 1
ATOM 4802 C CA . ALA B 1 244 ? 22.203 32.626 -45.266 1.00 56.56 225 ALA B CA 1
ATOM 4803 C C . ALA B 1 244 ? 21.222 33.443 -46.106 1.00 54.24 225 ALA B C 1
ATOM 4804 O O . ALA B 1 244 ? 21.491 34.601 -46.427 1.00 62.36 225 ALA B O 1
ATOM 4806 N N . ASP B 1 245 ? 20.084 32.846 -46.452 1.00 50.86 226 ASP B N 1
ATOM 4807 C CA . ASP B 1 245 ? 19.074 33.545 -47.245 1.00 47.59 226 ASP B CA 1
ATOM 4808 C C . ASP B 1 245 ? 17.902 34.049 -46.408 1.00 46.98 226 ASP B C 1
ATOM 4809 O O . ASP B 1 245 ? 17.939 34.023 -45.176 1.00 44.72 226 ASP B O 1
ATOM 4814 N N . ASP B 1 246 ? 16.857 34.500 -47.095 1.00 41.97 227 ASP B N 1
ATOM 4815 C CA . ASP B 1 246 ? 15.732 35.154 -46.443 1.00 43.59 227 ASP B CA 1
ATOM 4816 C C . ASP B 1 246 ? 14.427 34.375 -46.585 1.00 44.30 227 ASP B C 1
ATOM 4817 O O . ASP B 1 246 ? 13.341 34.949 -46.513 1.00 41.65 227 ASP B O 1
ATOM 4822 N N . LEU B 1 247 ? 14.530 33.068 -46.783 1.00 41.20 228 LEU B N 1
ATOM 4823 C CA . LEU B 1 247 ? 13.338 32.235 -46.853 1.00 38.00 228 LEU B CA 1
ATOM 4824 C C . LEU B 1 247 ? 12.865 31.838 -45.457 1.00 37.83 228 LEU B C 1
ATOM 4825 O O . LEU B 1 247 ? 13.667 31.414 -44.623 1.00 36.54 228 LEU B O 1
ATOM 4830 N N . PRO B 1 248 ? 11.557 31.984 -45.197 1.00 31.44 229 PRO B N 1
ATOM 4831 C CA . PRO B 1 248 ? 11.002 31.539 -43.916 1.00 31.91 229 PRO B CA 1
ATOM 4832 C C . PRO B 1 248 ? 11.243 30.042 -43.721 1.00 33.50 229 PRO B C 1
ATOM 4833 O O . PRO B 1 248 ? 11.064 29.253 -44.654 1.00 31.80 229 PRO B O 1
ATOM 4837 N N . VAL B 1 249 ? 11.660 29.665 -42.518 1.00 29.28 230 VAL B N 1
ATOM 4838 C CA . VAL B 1 249 ? 12.052 28.291 -42.238 1.00 30.05 230 VAL B CA 1
ATOM 4839 C C . VAL B 1 249 ? 10.884 27.439 -41.745 1.00 30.29 230 VAL B C 1
ATOM 4840 O O . VAL B 1 249 ? 10.115 27.856 -40.880 1.00 30.07 230 VAL B O 1
ATOM 4844 N N . VAL B 1 250 ? 10.755 26.245 -42.313 1.00 31.28 231 VAL B N 1
ATOM 4845 C CA . VAL B 1 250 ? 9.698 25.318 -41.925 1.00 29.05 231 VAL B CA 1
ATOM 4846 C C . VAL B 1 250 ? 10.270 23.972 -41.509 1.00 30.03 231 VAL B C 1
ATOM 4847 O O . VAL B 1 250 ? 10.904 23.284 -42.312 1.00 30.79 231 VAL B O 1
ATOM 4851 N N . LEU B 1 251 ? 10.049 23.601 -40.252 1.00 25.69 232 LEU B N 1
ATOM 4852 C CA . LEU B 1 251 ? 10.432 22.281 -39.771 1.00 24.80 232 LEU B CA 1
ATOM 4853 C C . LEU B 1 251 ? 9.378 21.258 -40.165 1.00 22.57 232 LEU B C 1
ATOM 4854 O O . LEU B 1 251 ? 8.181 21.491 -39.983 1.00 23.93 232 LEU B O 1
ATOM 4859 N N . VAL B 1 252 ? 9.830 20.130 -40.709 1.00 22.50 233 VAL B N 1
ATOM 4860 C CA . VAL B 1 252 ? 8.940 19.032 -41.079 1.00 23.31 233 VAL B CA 1
ATOM 4861 C C . VAL B 1 252 ? 9.454 17.718 -40.496 1.00 24.76 233 VAL B C 1
ATOM 4862 O O . VAL B 1 252 ? 10.589 17.318 -40.758 1.00 25.72 233 VAL B O 1
ATOM 4866 N N . SER B 1 253 ? 8.622 17.046 -39.707 1.00 26.34 234 SER B N 1
ATOM 4867 C CA . SER B 1 253 ? 9.044 15.808 -39.057 1.00 26.51 234 SER B CA 1
ATOM 4868 C C . SER B 1 253 ? 7.874 14.884 -38.732 1.00 25.40 234 SER B C 1
ATOM 4869 O O . SER B 1 253 ? 6.788 15.345 -38.372 1.00 22.47 234 SER B O 1
ATOM 4872 N N . LEU B 1 254 ? 8.108 13.580 -38.866 1.00 23.03 235 LEU B N 1
ATOM 4873 C CA . LEU B 1 254 ? 7.137 12.567 -38.452 1.00 23.89 235 LEU B CA 1
ATOM 4874 C C . LEU B 1 254 ? 7.542 11.946 -37.120 1.00 23.92 235 LEU B C 1
ATOM 4875 O O . LEU B 1 254 ? 6.968 10.942 -36.687 1.00 24.35 235 LEU B O 1
ATOM 4880 N N . GLY B 1 255 ? 8.536 12.541 -36.473 1.00 21.72 236 GLY B N 1
ATOM 4881 C CA . GLY B 1 255 ? 9.014 12.039 -35.199 1.00 22.18 236 GLY B CA 1
ATOM 4882 C C . GLY B 1 255 ? 9.977 10.875 -35.344 1.00 27.64 236 GLY B C 1
ATOM 4883 O O . GLY B 1 255 ? 10.678 10.751 -36.350 1.00 27.99 236 GLY B O 1
ATOM 4884 N N . THR B 1 256 ? 9.992 10.009 -34.336 1.00 25.28 237 THR B N 1
ATOM 4885 C CA . THR B 1 256 ? 10.983 8.948 -34.238 1.00 27.09 237 THR B CA 1
ATOM 4886 C C . THR B 1 256 ? 10.348 7.564 -34.149 1.00 25.83 237 THR B C 1
ATOM 4887 O O . THR B 1 256 ? 11.052 6.568 -34.005 1.00 24.62 237 THR B O 1
ATOM 4891 N N . THR B 1 257 ? 9.024 7.505 -34.246 1.00 25.72 238 THR B N 1
ATOM 4892 C CA . THR B 1 257 ? 8.291 6.283 -33.935 1.00 26.35 238 THR B CA 1
ATOM 4893 C C . THR B 1 257 ? 7.568 5.666 -35.136 1.00 28.88 238 THR B C 1
ATOM 4894 O O . THR B 1 257 ? 7.858 4.536 -35.517 1.00 30.95 238 THR B O 1
ATOM 4898 N N . PHE B 1 258 ? 6.620 6.395 -35.717 1.00 27.78 239 PHE B N 1
ATOM 4899 C CA . PHE B 1 258 ? 5.920 5.917 -36.907 1.00 23.40 239 PHE B CA 1
ATOM 4900 C C . PHE B 1 258 ? 6.374 6.708 -38.130 1.00 25.57 239 PHE B C 1
ATOM 4901 O O . PHE B 1 258 ? 5.574 7.385 -38.775 1.00 24.77 239 PHE B O 1
ATOM 4909 N N . ASN B 1 259 ? 7.663 6.604 -38.447 1.00 26.12 240 ASN B N 1
ATOM 4910 C CA . ASN B 1 259 ? 8.300 7.488 -39.417 1.00 24.94 240 ASN B CA 1
ATOM 4911 C C . ASN B 1 259 ? 8.866 6.799 -40.657 1.00 29.10 240 ASN B C 1
ATOM 4912 O O . ASN B 1 259 ? 9.651 7.398 -41.393 1.00 27.99 240 ASN B O 1
ATOM 4917 N N . ASP B 1 260 ? 8.477 5.550 -40.892 1.00 26.10 241 ASP B N 1
ATOM 4918 C CA . ASP B 1 260 ? 8.930 4.837 -42.081 1.00 30.61 241 ASP B CA 1
ATOM 4919 C C . ASP B 1 260 ? 8.043 5.207 -43.269 1.00 30.55 241 ASP B C 1
ATOM 4920 O O . ASP B 1 260 ? 7.232 4.407 -43.728 1.00 31.42 241 ASP B O 1
ATOM 4925 N N . ARG B 1 261 ? 8.208 6.430 -43.765 1.00 28.19 242 ARG B N 1
ATOM 4926 C CA . ARG B 1 261 ? 7.307 6.971 -44.772 1.00 27.97 242 ARG B CA 1
ATOM 4927 C C . ARG B 1 261 ? 8.056 7.756 -45.846 1.00 29.06 242 ARG B C 1
ATOM 4928 O O . ARG B 1 261 ? 7.911 8.971 -45.930 1.00 27.88 242 ARG B O 1
ATOM 4936 N N . PRO B 1 262 ? 8.846 7.064 -46.682 1.00 28.77 243 PRO B N 1
ATOM 4937 C CA . PRO B 1 262 ? 9.667 7.755 -47.681 1.00 30.69 243 PRO B CA 1
ATOM 4938 C C . PRO B 1 262 ? 8.807 8.616 -48.596 1.00 33.97 243 PRO B C 1
ATOM 4939 O O . PRO B 1 262 ? 9.183 9.747 -48.917 1.00 33.36 243 PRO B O 1
ATOM 4943 N N . GLY B 1 263 ? 7.660 8.081 -49.004 1.00 29.42 244 GLY B N 1
ATOM 4944 C CA . GLY B 1 263 ? 6.750 8.793 -49.882 1.00 29.84 244 GLY B CA 1
ATOM 4945 C C . GLY B 1 263 ? 6.297 10.135 -49.333 1.00 33.27 244 GLY B C 1
ATOM 4946 O O . GLY B 1 263 ? 6.178 11.110 -50.078 1.00 35.57 244 GLY B O 1
ATOM 4947 N N . PHE B 1 264 ? 6.042 10.195 -48.029 1.00 30.72 245 PHE B N 1
ATOM 4948 C CA . PHE B 1 264 ? 5.579 11.435 -47.420 1.00 30.50 245 PHE B CA 1
ATOM 4949 C C . PHE B 1 264 ? 6.631 12.534 -47.539 1.00 29.59 245 PHE B C 1
ATOM 4950 O O . PHE B 1 264 ? 6.332 13.646 -47.960 1.00 27.61 245 PHE B O 1
ATOM 4958 N N . PHE B 1 265 ? 7.862 12.212 -47.158 1.00 27.56 246 PHE B N 1
ATOM 4959 C CA . PHE B 1 265 ? 8.956 13.171 -47.220 1.00 28.86 246 PHE B CA 1
ATOM 4960 C C . PHE B 1 265 ? 9.286 13.571 -48.652 1.00 31.25 246 PHE B C 1
ATOM 4961 O O . PHE B 1 265 ? 9.691 14.702 -48.911 1.00 29.23 246 PHE B O 1
ATOM 4969 N N . ARG B 1 266 ? 9.110 12.637 -49.579 1.00 30.37 247 ARG B N 1
ATOM 4970 C CA . ARG B 1 266 ? 9.415 12.887 -50.979 1.00 31.80 247 ARG B CA 1
ATOM 4971 C C . ARG B 1 266 ? 8.360 13.793 -51.605 1.00 33.80 247 ARG B C 1
ATOM 4972 O O . ARG B 1 266 ? 8.685 14.714 -52.358 1.00 32.11 247 ARG B O 1
ATOM 4980 N N . ASP B 1 267 ? 7.096 13.537 -51.289 1.00 30.97 248 ASP B N 1
ATOM 4981 C CA . ASP B 1 267 ? 6.021 14.383 -51.789 1.00 32.03 248 ASP B CA 1
ATOM 4982 C C . ASP B 1 267 ? 6.136 15.794 -51.203 1.00 36.40 248 ASP B C 1
ATOM 4983 O O . ASP B 1 267 ? 5.845 16.790 -51.872 1.00 31.41 248 ASP B O 1
ATOM 4988 N N . CYS B 1 268 ? 6.570 15.872 -49.951 1.00 31.40 249 CYS B N 1
ATOM 4989 C CA . CYS B 1 268 ? 6.781 17.156 -49.301 1.00 31.01 249 CYS B CA 1
ATOM 4990 C C . CYS B 1 268 ? 7.854 17.970 -50.026 1.00 33.29 249 CYS B C 1
ATOM 4991 O O . CYS B 1 268 ? 7.650 19.145 -50.329 1.00 30.17 249 CYS B O 1
ATOM 4994 N N . ALA B 1 269 ? 8.993 17.340 -50.306 1.00 32.00 250 ALA B N 1
ATOM 4995 C CA . ALA B 1 269 ? 10.080 17.996 -51.027 1.00 29.16 250 ALA B CA 1
ATOM 4996 C C . ALA B 1 269 ? 9.644 18.468 -52.412 1.00 35.82 250 ALA B C 1
ATOM 4997 O O . ALA B 1 269 ? 10.036 19.547 -52.861 1.00 34.81 250 ALA B O 1
ATOM 4999 N N . ARG B 1 270 ? 8.840 17.656 -53.091 1.00 32.44 251 ARG B N 1
ATOM 5000 C CA . ARG B 1 270 ? 8.379 18.003 -54.427 1.00 36.49 251 ARG B CA 1
ATOM 5001 C C . ARG B 1 270 ? 7.492 19.239 -54.386 1.00 38.62 251 ARG B C 1
ATOM 5002 O O . ARG B 1 270 ? 7.667 20.167 -55.177 1.00 36.72 251 ARG B O 1
ATOM 5010 N N . ALA B 1 271 ? 6.536 19.240 -53.462 1.00 37.25 252 ALA B N 1
ATOM 5011 C CA . ALA B 1 271 ? 5.580 20.335 -53.352 1.00 37.51 252 ALA B CA 1
ATOM 5012 C C . ALA B 1 271 ? 6.259 21.665 -53.031 1.00 33.81 252 ALA B C 1
ATOM 5013 O O . ALA B 1 271 ? 5.883 22.700 -53.571 1.00 32.38 252 ALA B O 1
ATOM 5015 N N . PHE B 1 272 ? 7.261 21.633 -52.159 1.00 33.94 253 PHE B N 1
ATOM 5016 C CA . PHE B 1 272 ? 7.933 22.859 -51.736 1.00 35.34 253 PHE B CA 1
ATOM 5017 C C . PHE B 1 272 ? 9.044 23.293 -52.689 1.00 35.56 253 PHE B C 1
ATOM 5018 O O . PHE B 1 272 ? 9.697 24.309 -52.467 1.00 33.78 253 PHE B O 1
ATOM 5026 N N . ASP B 1 273 ? 9.255 22.524 -53.750 1.00 35.08 254 ASP B N 1
ATOM 5027 C CA . ASP B 1 273 ? 10.275 22.870 -54.731 1.00 39.10 254 ASP B CA 1
ATOM 5028 C C . ASP B 1 273 ? 9.925 24.180 -55.431 1.00 36.23 254 ASP B C 1
ATOM 5029 O O . ASP B 1 273 ? 8.858 24.309 -56.036 1.00 36.12 254 ASP B O 1
ATOM 5034 N N . GLY B 1 274 ? 10.825 25.154 -55.330 1.00 34.79 255 GLY B N 1
ATOM 5035 C CA . GLY B 1 274 ? 10.632 26.441 -55.974 1.00 36.34 255 GLY B CA 1
ATOM 5036 C C . GLY B 1 274 ? 9.741 27.385 -55.189 1.00 34.99 255 GLY B C 1
ATOM 5037 O O . GLY B 1 274 ? 9.616 28.560 -55.533 1.00 38.90 255 GLY B O 1
ATOM 5038 N N . GLN B 1 275 ? 9.118 26.872 -54.134 1.00 35.83 256 GLN B N 1
ATOM 5039 C CA . GLN B 1 275 ? 8.238 27.681 -53.297 1.00 34.02 256 GLN B CA 1
ATOM 5040 C C . GLN B 1 275 ? 9.050 28.531 -52.315 1.00 30.83 256 GLN B C 1
ATOM 5041 O O . GLN B 1 275 ? 10.207 28.222 -52.031 1.00 33.26 256 GLN B O 1
ATOM 5047 N N . PRO B 1 276 ? 8.446 29.612 -51.798 1.00 29.31 257 PRO B N 1
ATOM 5048 C CA . PRO B 1 276 ? 9.163 30.571 -50.946 1.00 32.82 257 PRO B CA 1
ATOM 5049 C C . PRO B 1 276 ? 9.301 30.138 -49.481 1.00 29.42 257 PRO B C 1
ATOM 5050 O O . PRO B 1 276 ? 8.977 30.914 -48.582 1.00 31.60 257 PRO B O 1
ATOM 5054 N N . TRP B 1 277 ? 9.783 28.919 -49.256 1.00 33.91 258 TRP B N 1
ATOM 5055 C CA . TRP B 1 277 ? 10.033 28.409 -47.909 1.00 33.69 258 TRP B CA 1
ATOM 5056 C C . TRP B 1 277 ? 11.322 27.610 -47.914 1.00 31.13 258 TRP B C 1
ATOM 5057 O O . TRP B 1 277 ? 11.654 26.979 -48.913 1.00 34.05 258 TRP B O 1
ATOM 5068 N N . HIS B 1 278 ? 12.050 27.632 -46.803 1.00 32.71 259 HIS B N 1
ATOM 5069 C CA . HIS B 1 278 ? 13.161 26.707 -46.625 1.00 33.79 259 HIS B CA 1
ATOM 5070 C C . HIS B 1 278 ? 12.730 25.565 -45.708 1.00 35.42 259 HIS B C 1
ATOM 5071 O O . HIS B 1 278 ? 12.441 25.781 -44.532 1.00 33.46 259 HIS B O 1
ATOM 5078 N N . VAL B 1 279 ? 12.693 24.352 -46.253 1.00 34.46 260 VAL B N 1
ATOM 5079 C CA . VAL B 1 279 ? 12.166 23.202 -45.531 1.00 26.57 260 VAL B CA 1
ATOM 5080 C C . VAL B 1 279 ? 13.253 22.345 -44.897 1.00 31.57 260 VAL B C 1
ATOM 5081 O O . VAL B 1 279 ? 14.182 21.897 -45.571 1.00 33.20 260 VAL B O 1
ATOM 5085 N N . VAL B 1 280 ? 13.130 22.120 -43.593 1.00 28.04 261 VAL B N 1
ATOM 5086 C CA . VAL B 1 280 ? 14.040 21.235 -42.882 1.00 26.36 261 VAL B CA 1
ATOM 5087 C C . VAL B 1 280 ? 13.290 19.982 -42.451 1.00 27.73 261 VAL B C 1
ATOM 5088 O O . VAL B 1 280 ? 12.414 20.043 -41.587 1.00 27.41 261 VAL B O 1
ATOM 5100 N N . THR B 1 282 ? 13.249 16.135 -40.870 1.00 24.65 263 THR B N 1
ATOM 5101 C CA . THR B 1 282 ? 13.974 15.177 -40.041 1.00 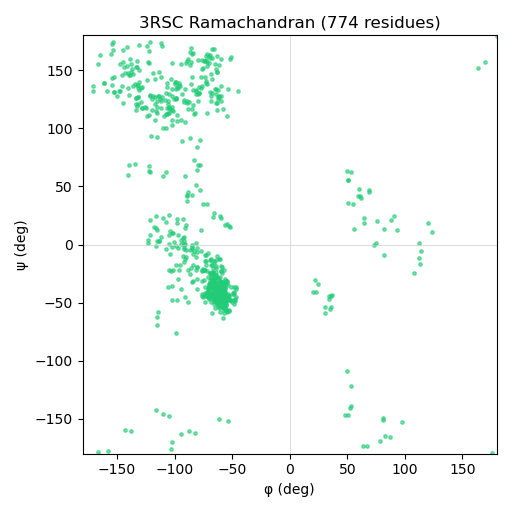23.80 263 THR B CA 1
ATOM 5102 C C . THR B 1 282 ? 13.335 13.790 -40.119 1.00 26.30 263 THR B C 1
ATOM 5103 O O . THR B 1 282 ? 12.119 13.638 -39.988 1.00 27.24 263 THR B O 1
ATOM 5107 N N . LEU B 1 283 ? 14.171 12.782 -40.327 1.00 26.72 264 LEU B N 1
ATOM 5108 C CA . LEU B 1 283 ? 13.705 11.434 -40.614 1.00 28.13 264 LEU B CA 1
ATOM 5109 C C . LEU B 1 283 ? 13.649 10.549 -39.363 1.00 32.36 264 LEU B C 1
ATOM 5110 O O . LEU B 1 283 ? 12.928 9.554 -39.328 1.00 29.22 264 LEU B O 1
ATOM 5115 N N . GLY B 1 284 ? 14.402 10.919 -38.336 1.00 30.57 265 GLY B N 1
ATOM 5116 C CA . GLY B 1 284 ? 14.335 10.219 -37.067 1.00 30.52 265 GLY B CA 1
ATOM 5117 C C . GLY B 1 284 ? 14.897 8.808 -37.099 1.00 35.52 265 GLY B C 1
ATOM 5118 O O . GLY B 1 284 ? 14.278 7.869 -36.597 1.00 33.35 265 GLY B O 1
ATOM 5119 N N . GLY B 1 285 ? 16.074 8.659 -37.695 1.00 35.01 266 GLY B N 1
ATOM 5120 C CA . GLY B 1 285 ? 16.795 7.400 -37.653 1.00 34.02 266 GLY B CA 1
ATOM 5121 C C . GLY B 1 285 ? 16.140 6.213 -38.338 1.00 33.15 266 GLY B C 1
ATOM 5122 O O . GLY B 1 285 ? 16.513 5.074 -38.071 1.00 41.10 266 GLY B O 1
ATOM 5123 N N . GLN B 1 286 ? 15.179 6.461 -39.224 1.00 28.99 267 GLN B N 1
ATOM 5124 C CA . GLN B 1 286 ? 14.506 5.366 -39.922 1.00 33.41 267 GLN B CA 1
ATOM 5125 C C . GLN B 1 286 ? 14.769 5.381 -41.433 1.00 36.12 267 GLN B C 1
ATOM 5126 O O . GLN B 1 286 ? 15.459 4.509 -41.959 1.00 38.98 267 GLN B O 1
ATOM 5132 N N . VAL B 1 287 ? 14.215 6.368 -42.127 1.00 34.12 268 VAL B N 1
ATOM 5133 C CA . VAL B 1 287 ? 14.448 6.506 -43.562 1.00 34.41 268 VAL B CA 1
ATOM 5134 C C . VAL B 1 287 ? 15.827 7.087 -43.830 1.00 34.03 268 VAL B C 1
ATOM 5135 O O . VAL B 1 287 ? 16.250 8.033 -43.168 1.00 36.31 268 VAL B O 1
ATOM 5139 N N . ASP B 1 288 ? 16.532 6.520 -44.800 1.00 34.00 269 ASP B N 1
ATOM 5140 C CA . ASP B 1 288 ? 17.827 7.056 -45.188 1.00 39.17 269 ASP B CA 1
ATOM 5141 C C . ASP B 1 288 ? 17.625 8.237 -46.137 1.00 36.93 269 ASP B C 1
ATOM 5142 O O . ASP B 1 288 ? 16.848 8.151 -47.083 1.00 37.02 269 ASP B O 1
ATOM 5147 N N . PRO B 1 289 ? 18.314 9.354 -45.871 1.00 38.17 270 PRO B N 1
ATOM 5148 C CA . PRO B 1 289 ? 18.185 10.560 -46.696 1.00 41.34 270 PRO B CA 1
ATOM 5149 C C . PRO B 1 289 ? 18.322 10.259 -48.188 1.00 41.33 270 PRO B C 1
ATOM 5150 O O . PRO B 1 289 ? 17.554 10.785 -48.998 1.00 40.85 270 PRO B O 1
ATOM 5154 N N . ALA B 1 290 ? 19.285 9.412 -48.539 1.00 39.91 271 ALA B N 1
ATOM 5155 C CA . ALA B 1 290 ? 19.528 9.058 -49.934 1.00 37.90 271 ALA B CA 1
ATOM 5156 C C . ALA B 1 290 ? 18.310 8.424 -50.601 1.00 39.46 271 ALA B C 1
ATOM 5157 O O . ALA B 1 290 ? 18.099 8.592 -51.802 1.00 43.10 271 ALA B O 1
ATOM 5159 N N . ALA B 1 291 ? 17.510 7.696 -49.827 1.00 39.03 272 ALA B N 1
ATOM 5160 C CA . ALA B 1 291 ? 16.314 7.049 -50.366 1.00 37.92 272 ALA B CA 1
ATOM 5161 C C . ALA B 1 291 ? 15.293 8.069 -50.866 1.00 35.67 272 ALA B C 1
ATOM 5162 O O . ALA B 1 291 ? 14.345 7.717 -51.568 1.00 36.17 272 ALA B O 1
ATOM 5164 N N . LEU B 1 292 ? 15.494 9.332 -50.506 1.00 39.66 273 LEU B N 1
ATOM 5165 C CA . LEU B 1 292 ? 14.582 10.396 -50.912 1.00 39.16 273 LEU B CA 1
ATOM 5166 C C . LEU B 1 292 ? 14.844 10.878 -52.334 1.00 39.68 273 LEU B C 1
ATOM 5167 O O . LEU B 1 292 ? 13.983 11.506 -52.952 1.0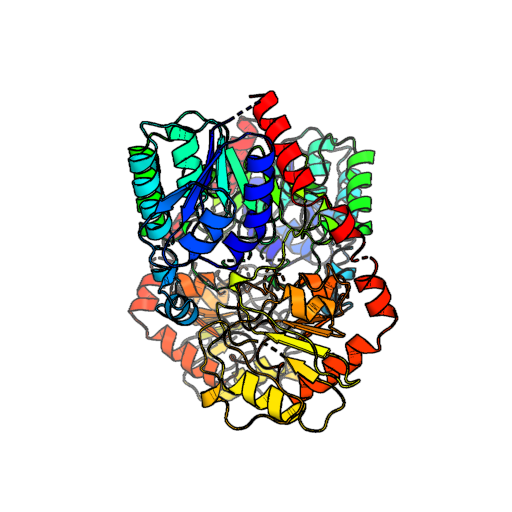0 40.87 273 LEU B O 1
ATOM 5172 N N . GLY B 1 293 ? 16.035 10.589 -52.849 1.00 38.59 274 GLY B N 1
ATOM 5173 C CA . GLY B 1 293 ? 16.434 11.111 -54.144 1.00 43.32 274 GLY B CA 1
ATOM 5174 C C . GLY B 1 293 ? 16.871 12.559 -54.019 1.00 41.16 274 GLY B C 1
ATOM 5175 O O . GLY B 1 293 ? 17.037 13.065 -52.910 1.00 41.35 274 GLY B O 1
ATOM 5176 N N . ASP B 1 294 ? 17.053 13.228 -55.152 1.00 37.88 275 ASP B N 1
ATOM 5177 C CA . ASP B 1 294 ? 17.557 14.598 -55.159 1.00 47.93 275 ASP B CA 1
ATOM 5178 C C . ASP B 1 294 ? 16.576 15.603 -54.557 1.00 44.16 275 ASP B C 1
ATOM 5179 O O . ASP B 1 294 ? 15.396 15.633 -54.913 1.00 44.17 275 ASP B O 1
ATOM 5184 N N . LEU B 1 295 ? 17.077 16.428 -53.645 1.00 36.95 276 LEU B N 1
ATOM 5185 C CA . LEU B 1 295 ? 16.250 17.431 -52.990 1.00 39.71 276 LEU B CA 1
ATOM 5186 C C . LEU B 1 295 ? 16.435 18.803 -53.629 1.00 41.38 276 LEU B C 1
ATOM 5187 O O . LEU B 1 295 ? 17.556 19.187 -53.966 1.00 40.97 276 LEU B O 1
ATOM 5192 N N . PRO B 1 296 ? 15.331 19.550 -53.792 1.00 38.31 277 PRO B N 1
ATOM 5193 C CA . PRO B 1 296 ? 15.428 20.943 -54.230 1.00 36.44 277 PRO B CA 1
ATOM 5194 C C . PRO B 1 296 ? 16.435 21.689 -53.356 1.00 40.10 277 PRO B C 1
ATOM 5195 O O . PRO B 1 296 ? 16.760 21.222 -52.261 1.00 38.65 277 PRO B O 1
ATOM 5199 N N . PRO B 1 297 ? 16.938 22.833 -53.836 1.00 39.03 278 PRO B N 1
ATOM 5200 C CA . PRO B 1 297 ? 17.922 23.599 -53.064 1.00 35.98 278 PRO B CA 1
ATOM 5201 C C . PRO B 1 297 ? 17.331 24.128 -51.761 1.00 33.15 278 PRO B C 1
ATOM 5202 O O . PRO B 1 297 ? 18.070 24.337 -50.798 1.00 32.67 278 PRO B O 1
ATOM 5206 N N . ASN B 1 298 ? 16.016 24.339 -51.735 1.00 32.19 279 ASN B N 1
ATOM 5207 C CA . ASN B 1 298 ? 15.345 24.851 -50.542 1.00 33.45 279 ASN B CA 1
ATOM 5208 C C . ASN B 1 298 ? 14.809 23.753 -49.631 1.00 36.07 279 ASN B C 1
ATOM 5209 O O . ASN B 1 298 ? 13.899 23.997 -48.837 1.00 33.80 279 ASN B O 1
ATOM 5214 N N . VAL B 1 299 ? 15.365 22.549 -49.751 1.00 36.50 280 VAL B N 1
ATOM 5215 C CA . VAL B 1 299 ? 14.934 21.423 -48.924 1.00 34.09 280 VAL B CA 1
ATOM 5216 C C . VAL B 1 299 ? 16.112 20.683 -48.294 1.00 35.85 280 VAL B C 1
ATOM 5217 O O . VAL B 1 299 ? 17.049 20.278 -48.985 1.00 36.64 280 VAL B O 1
ATOM 5221 N N . GLU B 1 300 ? 16.053 20.518 -46.976 1.00 35.18 281 GLU B N 1
ATOM 5222 C CA . GLU B 1 300 ? 17.074 19.800 -46.223 1.00 33.06 281 GLU B CA 1
ATOM 5223 C C . GLU B 1 300 ? 16.509 18.496 -45.682 1.00 33.25 281 GLU B C 1
ATOM 5224 O O . GLU B 1 300 ? 15.348 18.440 -45.279 1.00 31.53 281 GLU B O 1
ATOM 5230 N N . ALA B 1 301 ? 17.337 17.456 -45.646 1.00 31.27 282 ALA B N 1
ATOM 5231 C CA . ALA B 1 301 ? 16.949 16.196 -45.023 1.00 30.69 282 ALA B CA 1
ATOM 5232 C C . ALA B 1 301 ? 18.051 15.667 -44.110 1.00 33.77 282 ALA B C 1
ATOM 5233 O O . ALA B 1 301 ? 19.201 15.515 -44.529 1.00 33.12 282 ALA B O 1
ATOM 5235 N N . HIS B 1 302 ? 17.692 15.392 -42.860 1.00 29.55 283 HIS B N 1
ATOM 5236 C CA . HIS B 1 302 ? 18.633 14.849 -41.891 1.00 28.70 283 HIS B CA 1
ATOM 5237 C C . HIS B 1 302 ? 18.036 13.634 -41.186 1.00 32.39 283 HIS B C 1
ATOM 5238 O O . HIS B 1 302 ? 16.819 13.532 -41.028 1.00 27.39 283 HIS B O 1
ATOM 5245 N N . ARG B 1 303 ? 18.893 12.710 -40.770 1.00 28.66 284 ARG B N 1
ATOM 5246 C CA . ARG B 1 303 ? 18.455 11.625 -39.914 1.00 30.53 284 ARG B CA 1
ATOM 5247 C C . ARG B 1 303 ? 18.057 12.225 -38.566 1.00 33.59 284 ARG B C 1
ATOM 5248 O O . ARG B 1 303 ? 17.034 11.859 -37.990 1.00 34.16 284 ARG B O 1
ATOM 5256 N N . TRP B 1 304 ? 18.869 13.163 -38.085 1.00 29.34 285 TRP B N 1
ATOM 5257 C CA . TRP B 1 304 ? 18.624 13.854 -36.823 1.00 29.81 285 TRP B CA 1
ATOM 5258 C C . TRP B 1 304 ? 19.192 15.269 -36.856 1.00 34.05 285 TRP B C 1
ATOM 5259 O O . TRP B 1 304 ? 20.363 15.466 -37.189 1.00 31.83 285 TRP B O 1
ATOM 5270 N N . VAL B 1 305 ? 18.359 16.252 -36.524 1.00 30.93 286 VAL B N 1
ATOM 5271 C CA . VAL B 1 305 ? 18.847 17.563 -36.107 1.00 33.47 286 VAL B CA 1
ATOM 5272 C C . VAL B 1 305 ? 18.019 18.046 -34.923 1.00 33.14 286 VAL B C 1
ATOM 5273 O O . VAL B 1 305 ? 16.835 17.727 -34.821 1.00 30.15 286 VAL B O 1
ATOM 5277 N N . PRO B 1 306 ? 18.645 18.812 -34.021 1.00 33.85 287 PRO B N 1
ATOM 5278 C CA . PRO B 1 306 ? 17.954 19.369 -32.854 1.00 31.74 287 PRO B CA 1
ATOM 5279 C C . PRO B 1 306 ? 16.721 20.171 -33.256 1.00 27.59 287 PRO B C 1
ATOM 5280 O O . PRO B 1 306 ? 16.848 21.240 -33.850 1.00 28.81 287 PRO B O 1
ATOM 5284 N N . HIS B 1 307 ? 15.538 19.659 -32.938 1.00 28.58 288 HIS B N 1
ATOM 5285 C CA . HIS B 1 307 ? 14.307 20.371 -33.255 1.00 26.40 288 HIS B CA 1
ATOM 5286 C C . HIS B 1 307 ? 14.254 21.740 -32.582 1.00 30.62 288 HIS B C 1
ATOM 5287 O O . HIS B 1 307 ? 13.689 22.679 -33.133 1.00 29.90 288 HIS B O 1
ATOM 5294 N N . VAL B 1 308 ? 14.846 21.850 -31.394 1.00 29.31 289 VAL B N 1
ATOM 5295 C CA . VAL B 1 308 ? 14.824 23.107 -30.650 1.00 30.88 289 VAL B CA 1
ATOM 5296 C C . VAL B 1 308 ? 15.584 24.210 -31.383 1.00 34.19 289 VAL B C 1
ATOM 5297 O O . VAL B 1 308 ? 15.170 25.372 -31.374 1.00 28.10 289 VAL B O 1
ATOM 5301 N N . LYS B 1 309 ? 16.693 23.836 -32.018 1.00 33.90 290 LYS B N 1
ATOM 5302 C CA . LYS B 1 309 ? 17.522 24.789 -32.750 1.00 35.12 290 LYS B CA 1
ATOM 5303 C C . LYS B 1 309 ? 16.844 25.260 -34.030 1.00 30.27 290 LYS B C 1
ATOM 5304 O O . LYS B 1 309 ? 16.963 26.422 -34.407 1.00 29.60 290 LYS B O 1
ATOM 5310 N N . VAL B 1 310 ? 16.134 24.356 -34.697 1.00 26.15 291 VAL B N 1
ATOM 5311 C CA . VAL B 1 310 ? 15.404 24.725 -35.902 1.00 28.07 291 VAL B CA 1
ATOM 5312 C C . VAL B 1 310 ? 14.189 25.580 -35.566 1.00 28.87 291 VAL B C 1
ATOM 5313 O O . VAL B 1 310 ? 13.892 26.548 -36.265 1.00 26.36 291 VAL B O 1
ATOM 5317 N N . LEU B 1 311 ? 13.488 25.220 -34.496 1.00 25.28 292 LEU B N 1
ATOM 5318 C CA . LEU B 1 311 ? 12.262 25.920 -34.131 1.00 27.60 292 LEU B CA 1
ATOM 5319 C C . LEU B 1 311 ? 12.531 27.347 -33.657 1.00 28.33 292 LEU B C 1
ATOM 5320 O O . LEU B 1 311 ? 11.665 28.218 -33.751 1.00 25.57 292 LEU B O 1
ATOM 5325 N N . GLU B 1 312 ? 13.736 27.588 -33.157 1.00 27.52 293 GLU B N 1
ATOM 5326 C CA . GLU B 1 312 ? 14.098 28.931 -32.736 1.00 32.20 293 GLU B CA 1
ATOM 5327 C C . GLU B 1 312 ? 14.124 29.878 -33.931 1.00 28.96 293 GLU B C 1
ATOM 5328 O O . GLU B 1 312 ? 13.844 31.061 -33.791 1.00 27.41 293 GLU B O 1
ATOM 5334 N N . GLN B 1 313 ? 14.445 29.344 -35.107 1.00 29.10 294 GLN B N 1
ATOM 5335 C CA . GLN B 1 313 ? 14.560 30.148 -36.323 1.00 29.51 294 GLN B CA 1
ATOM 5336 C C . GLN B 1 313 ? 13.342 30.008 -37.230 1.00 30.86 294 GLN B C 1
ATOM 5337 O O . GLN B 1 313 ? 13.266 30.648 -38.280 1.00 31.32 294 GLN B O 1
ATOM 5343 N N . ALA B 1 314 ? 12.393 29.171 -36.825 1.00 27.63 295 ALA B N 1
ATOM 5344 C CA . ALA B 1 314 ? 11.333 28.731 -37.729 1.00 29.59 295 ALA B CA 1
ATOM 5345 C C . ALA B 1 314 ? 10.143 29.675 -37.805 1.00 28.34 295 ALA B C 1
ATOM 5346 O O . ALA B 1 314 ? 9.879 30.449 -36.885 1.00 28.74 295 ALA B O 1
ATOM 5348 N N . THR B 1 315 ? 9.419 29.588 -38.914 1.00 26.47 296 THR B N 1
ATOM 5349 C CA . THR B 1 315 ? 8.172 30.313 -39.079 1.00 27.14 296 THR B CA 1
ATOM 5350 C C . THR B 1 315 ? 6.989 29.374 -38.874 1.00 29.24 296 THR B C 1
ATOM 5351 O O . THR B 1 315 ? 5.956 29.766 -38.330 1.00 30.97 296 THR B O 1
ATOM 5355 N N . VAL B 1 316 ? 7.146 28.129 -39.309 1.00 28.88 297 VAL B N 1
ATOM 5356 C CA . VAL B 1 316 ? 6.093 27.135 -39.153 1.00 26.36 297 VAL B CA 1
ATOM 5357 C C . VAL B 1 316 ? 6.665 25.799 -38.688 1.00 27.54 297 VAL B C 1
ATOM 5358 O O . VAL B 1 316 ? 7.792 25.441 -39.030 1.00 24.86 297 VAL B O 1
ATOM 5362 N N . CYS B 1 317 ? 5.897 25.071 -37.887 1.00 23.18 298 CYS B N 1
ATOM 5363 C CA . CYS B 1 317 ? 6.284 23.718 -37.529 1.00 21.67 298 CYS B CA 1
ATOM 5364 C C . CYS B 1 317 ? 5.260 22.726 -38.052 1.00 22.23 298 CYS B C 1
ATOM 5365 O O . CYS B 1 317 ? 4.073 22.812 -37.725 1.00 22.00 298 CYS B O 1
ATOM 5368 N N . VAL B 1 318 ? 5.728 21.804 -38.886 1.00 19.55 299 VAL B N 1
ATOM 5369 C CA . VAL B 1 318 ? 4.912 20.686 -39.334 1.00 22.20 299 VAL B CA 1
ATOM 5370 C C . VAL B 1 318 ? 5.385 19.436 -38.608 1.00 23.41 299 VAL B C 1
ATOM 5371 O O . VAL B 1 318 ? 6.551 19.048 -38.705 1.00 22.75 299 VAL B O 1
ATOM 5375 N N . THR B 1 319 ? 4.477 18.818 -37.865 1.00 22.83 300 THR B N 1
ATOM 5376 C CA . THR B 1 319 ? 4.819 17.672 -37.036 1.00 19.56 300 THR B CA 1
ATOM 5377 C C . THR B 1 319 ? 3.667 16.681 -37.042 1.00 20.63 300 THR B C 1
ATOM 5378 O O . THR B 1 319 ? 2.516 17.061 -37.242 1.00 21.92 300 THR B O 1
ATOM 5382 N N . HIS B 1 320 ? 3.984 15.408 -36.843 1.00 21.07 301 HIS B N 1
ATOM 5383 C CA . HIS B 1 320 ? 2.960 14.381 -36.717 1.00 21.40 301 HIS B CA 1
ATOM 5384 C C . HIS B 1 320 ? 2.147 14.595 -35.437 1.00 21.64 301 HIS B C 1
ATOM 5385 O O . HIS B 1 320 ? 1.006 14.156 -35.339 1.00 21.70 301 HIS B O 1
ATOM 5392 N N . GLY B 1 321 ? 2.744 15.272 -34.458 1.00 22.22 302 GLY B N 1
ATOM 5393 C CA . GLY B 1 321 ? 2.041 15.604 -33.229 1.00 20.99 302 GLY B CA 1
ATOM 5394 C C . GLY B 1 321 ? 2.658 15.044 -31.957 1.00 20.52 302 GLY B C 1
ATOM 5395 O O . GLY B 1 321 ? 1.994 14.970 -30.924 1.00 20.42 302 GLY B O 1
ATOM 5396 N N . GLY B 1 322 ? 3.926 14.649 -32.024 1.00 17.83 303 GLY B N 1
ATOM 5397 C CA . GLY B 1 322 ? 4.635 14.204 -30.840 1.00 20.26 303 GLY B CA 1
ATOM 5398 C C . GLY B 1 322 ? 4.708 15.329 -29.827 1.00 22.72 303 GLY B C 1
ATOM 5399 O O . GLY B 1 322 ? 5.054 16.457 -30.179 1.00 19.38 303 GLY B O 1
ATOM 5408 N N . GLY B 1 324 ? 6.716 16.276 -27.487 1.00 22.76 305 GLY B N 1
ATOM 5409 C CA . GLY B 1 324 ? 7.984 16.975 -27.429 1.00 18.58 305 GLY B CA 1
ATOM 5410 C C . GLY B 1 324 ? 8.082 18.044 -28.500 1.00 23.24 305 GLY B C 1
ATOM 5411 O O . GLY B 1 324 ? 8.340 19.210 -28.207 1.00 23.92 305 GLY B O 1
ATOM 5412 N N . THR B 1 325 ? 7.863 17.655 -29.749 1.00 19.98 306 THR B N 1
ATOM 5413 C CA . THR B 1 325 ? 7.976 18.599 -30.845 1.00 20.54 306 THR B CA 1
ATOM 5414 C C . THR B 1 325 ? 6.912 19.686 -30.755 1.00 21.98 306 THR B C 1
ATOM 5415 O O . THR B 1 325 ? 7.196 20.854 -31.000 1.00 21.61 306 THR B O 1
ATOM 5419 N N . LEU B 1 326 ? 5.694 19.297 -30.390 1.00 22.93 307 LEU B N 1
ATOM 5420 C CA . LEU B 1 326 ? 4.610 20.250 -30.195 1.00 21.85 307 LEU B CA 1
ATOM 5421 C C . LEU B 1 326 ? 4.996 21.303 -29.172 1.00 24.05 307 LEU B C 1
ATOM 5422 O O . LEU B 1 326 ? 4.783 22.496 -29.386 1.00 23.86 307 LEU B O 1
ATOM 5435 N N . GLU B 1 328 ? 8.059 22.060 -28.072 1.00 22.07 309 GLU B N 1
ATOM 5436 C CA . GLU B 1 328 ? 9.237 22.823 -28.470 1.00 21.91 309 GLU B CA 1
ATOM 5437 C C . GLU B 1 328 ? 8.856 23.894 -29.486 1.00 24.65 309 GLU B C 1
ATOM 5438 O O . GLU B 1 328 ? 9.470 24.958 -29.536 1.00 26.68 309 GLU B O 1
ATOM 5444 N N . ALA B 1 329 ? 7.830 23.612 -30.284 1.00 23.04 310 ALA B N 1
ATOM 5445 C CA . ALA B 1 329 ? 7.326 24.578 -31.251 1.00 21.83 310 ALA B CA 1
ATOM 5446 C C . ALA B 1 329 ? 6.559 25.697 -30.558 1.00 25.71 310 ALA B C 1
ATOM 5447 O O . ALA B 1 329 ? 6.736 26.871 -30.880 1.00 27.24 310 ALA B O 1
ATOM 5449 N N . LEU B 1 330 ? 5.708 25.332 -29.603 1.00 24.19 311 LEU B N 1
ATOM 5450 C CA . LEU B 1 330 ? 4.868 26.316 -28.933 1.00 23.01 311 LEU B CA 1
ATOM 5451 C C . LEU B 1 330 ? 5.675 27.158 -27.952 1.00 25.69 311 LEU B C 1
ATOM 5452 O O . LEU B 1 330 ? 5.281 28.265 -27.595 1.00 25.91 311 LEU B O 1
ATOM 5457 N N . TYR B 1 331 ? 6.811 26.625 -27.523 1.00 26.25 312 TYR B N 1
ATOM 5458 C CA . TYR B 1 331 ? 7.746 27.374 -26.696 1.00 25.92 312 TYR B CA 1
ATOM 5459 C C . TYR B 1 331 ? 8.241 28.587 -27.476 1.00 28.71 312 TYR B C 1
ATOM 5460 O O . TYR B 1 331 ? 8.451 29.659 -26.911 1.00 26.62 312 TYR B O 1
ATOM 5469 N N . TRP B 1 332 ? 8.420 28.411 -28.783 1.00 30.02 313 TRP B N 1
ATOM 5470 C CA . TRP B 1 332 ? 8.859 29.501 -29.655 1.00 28.74 313 TRP B CA 1
ATOM 5471 C C . TRP B 1 332 ? 7.690 30.182 -30.365 1.00 26.28 313 TRP B C 1
ATOM 5472 O O . TRP B 1 332 ? 7.885 31.025 -31.235 1.00 29.67 313 TRP B O 1
ATOM 5483 N N . GLY B 1 333 ? 6.474 29.815 -29.980 1.00 26.21 314 GLY B N 1
ATOM 5484 C CA . GLY B 1 333 ? 5.281 30.410 -30.546 1.00 24.75 314 GLY B CA 1
ATOM 5485 C C . GLY B 1 333 ? 5.137 30.222 -32.046 1.00 26.80 314 GLY B C 1
ATOM 5486 O O . GLY B 1 333 ? 4.840 31.176 -32.758 1.00 24.99 314 GLY B O 1
ATOM 5487 N N . ARG B 1 334 ? 5.334 28.997 -32.532 1.00 24.62 315 ARG B N 1
ATOM 5488 C CA . ARG B 1 334 ? 5.184 28.722 -33.960 1.00 22.62 315 ARG B CA 1
ATOM 5489 C C . ARG B 1 334 ? 3.822 28.118 -34.253 1.00 24.77 315 ARG B C 1
ATOM 5490 O O . ARG B 1 334 ? 3.386 27.201 -33.558 1.00 27.18 315 ARG B O 1
ATOM 5498 N N . PRO B 1 335 ? 3.144 28.629 -35.289 1.00 26.57 316 PRO B N 1
ATOM 5499 C CA . PRO B 1 335 ? 1.888 28.025 -35.737 1.00 24.13 316 PRO B CA 1
ATOM 5500 C C . PRO B 1 335 ? 2.154 26.614 -36.233 1.00 26.29 316 PRO B C 1
ATOM 5501 O O . PRO B 1 335 ? 3.232 26.338 -36.768 1.00 25.07 316 PRO B O 1
ATOM 5505 N N . LEU B 1 336 ? 1.181 25.731 -36.063 1.00 22.76 317 LEU B N 1
ATOM 5506 C CA . LEU B 1 336 ? 1.409 24.315 -36.312 1.00 23.21 317 LEU B CA 1
ATOM 5507 C C . LEU B 1 336 ? 0.623 23.789 -37.497 1.00 22.04 317 LEU B C 1
ATOM 5508 O O . LEU B 1 336 ? -0.471 24.258 -37.803 1.00 24.13 317 LEU B O 1
ATOM 5513 N N . VAL B 1 337 ? 1.210 22.817 -38.172 1.00 19.52 318 VAL B N 1
ATOM 5514 C CA . VAL B 1 337 ? 0.459 21.954 -39.052 1.00 21.07 318 VAL B CA 1
ATOM 5515 C C . VAL B 1 337 ? 0.705 20.556 -38.515 1.00 23.02 318 VAL B C 1
ATOM 5516 O O . VAL B 1 337 ? 1.827 20.052 -38.558 1.00 22.13 318 VAL B O 1
ATOM 5520 N N . VAL B 1 338 ? -0.340 19.948 -37.969 1.00 21.92 319 VAL B N 1
ATOM 5521 C CA . VAL B 1 338 ? -0.215 18.641 -37.354 1.00 22.62 319 VAL B CA 1
ATOM 5522 C C . VAL B 1 338 ? -0.720 17.575 -38.311 1.00 23.92 319 VAL B C 1
ATOM 5523 O O . VAL B 1 338 ? -1.849 17.647 -38.800 1.00 25.68 319 VAL B O 1
ATOM 5527 N N . VAL B 1 339 ? 0.134 16.596 -38.586 1.00 20.91 320 VAL B N 1
ATOM 5528 C CA . VAL B 1 339 ? -0.174 15.544 -39.546 1.00 25.51 320 VAL B CA 1
ATOM 5529 C C . VAL B 1 339 ? -0.089 14.159 -38.896 1.00 23.50 320 VAL B C 1
ATOM 5530 O O . VAL B 1 339 ? 0.789 13.364 -39.227 1.00 20.87 320 VAL B O 1
ATOM 5534 N N . PRO B 1 340 ? -1.009 13.870 -37.964 1.00 25.72 321 PRO B N 1
ATOM 5535 C CA . PRO B 1 340 ? -0.972 12.605 -37.222 1.00 23.98 321 PRO B CA 1
ATOM 5536 C C . PRO B 1 340 ? -1.125 11.399 -38.151 1.00 27.83 321 PRO B C 1
ATOM 5537 O O . PRO B 1 340 ? -2.066 11.345 -38.943 1.00 26.52 321 PRO B O 1
ATOM 5541 N N . GLN B 1 341 ? -0.201 10.447 -38.048 1.00 26.90 322 GLN B N 1
ATOM 5542 C CA . GLN B 1 341 ? -0.240 9.241 -38.868 1.00 27.78 322 GLN B CA 1
ATOM 5543 C C . GLN B 1 341 ? -0.492 8.000 -38.013 1.00 27.97 322 GLN B C 1
ATOM 5544 O O . GLN B 1 341 ? -0.495 6.879 -38.520 1.00 33.20 322 GLN B O 1
ATOM 5550 N N . SER B 1 342 ? -0.696 8.201 -36.715 1.00 24.45 323 SER B N 1
ATOM 5551 C CA . SER B 1 342 ? -0.795 7.081 -35.787 1.00 25.04 323 SER B CA 1
ATOM 5552 C C . SER B 1 342 ? -1.587 7.442 -34.534 1.00 25.89 323 SER B C 1
ATOM 5553 O O . SER B 1 342 ? -1.796 8.619 -34.234 1.00 23.98 323 SER B O 1
ATOM 5556 N N . PHE B 1 343 ? -2.015 6.417 -33.804 1.00 22.75 324 PHE B N 1
ATOM 5557 C CA . PHE B 1 343 ? -2.936 6.578 -32.681 1.00 21.41 324 PHE B CA 1
ATOM 5558 C C . PHE B 1 343 ? -2.331 7.326 -31.491 1.00 20.41 324 PHE B C 1
ATOM 5559 O O . PHE B 1 343 ? -3.049 7.994 -30.745 1.00 21.24 324 PHE B O 1
ATOM 5567 N N . ASP B 1 344 ? -1.022 7.190 -31.297 1.00 16.41 325 ASP B N 1
ATOM 5568 C CA . ASP B 1 344 ? -0.371 7.723 -30.103 1.00 18.76 325 ASP B CA 1
ATOM 5569 C C . ASP B 1 344 ? -0.334 9.255 -30.043 1.00 21.14 325 ASP B C 1
ATOM 5570 O O . ASP B 1 344 ? -0.126 9.834 -28.979 1.00 19.52 325 ASP B O 1
ATOM 5575 N N . VAL B 1 345 ? -0.546 9.905 -31.183 1.00 19.28 326 VAL B N 1
ATOM 5576 C CA . VAL B 1 345 ? -0.467 11.361 -31.256 1.00 21.71 326 VAL B CA 1
ATOM 5577 C C . VAL B 1 345 ? -1.814 11.981 -31.605 1.00 20.37 326 VAL B C 1
ATOM 5578 O O . VAL B 1 345 ? -1.922 13.193 -31.756 1.00 23.51 326 VAL B O 1
ATOM 5582 N N . GLN B 1 346 ? -2.840 11.146 -31.732 1.00 20.91 327 GLN B N 1
ATOM 5583 C CA . GLN B 1 346 ? -4.187 11.632 -32.027 1.00 22.95 327 GLN B CA 1
ATOM 5584 C C . GLN B 1 346 ? -4.750 12.561 -30.950 1.00 20.04 327 GLN B C 1
ATOM 5585 O O . GLN B 1 346 ? -5.376 13.568 -31.272 1.00 22.22 327 GLN B O 1
ATOM 5591 N N . PRO B 1 347 ? -4.560 12.213 -29.664 1.00 20.68 328 PRO B N 1
ATOM 5592 C CA . PRO B 1 347 ? -5.048 13.110 -28.611 1.00 19.72 328 PRO B CA 1
ATOM 5593 C C . PRO B 1 347 ? -4.400 14.496 -28.687 1.00 18.36 328 PRO B C 1
ATOM 5594 O O . PRO B 1 347 ? -5.064 15.493 -28.411 1.00 19.62 328 PRO B O 1
ATOM 5606 N N . ALA B 1 349 ? -3.031 15.949 -31.530 1.00 19.52 330 ALA B N 1
ATOM 5607 C CA . ALA B 1 349 ? -3.549 16.590 -32.731 1.00 20.66 330 ALA B CA 1
ATOM 5608 C C . ALA B 1 349 ? -4.955 17.119 -32.482 1.00 23.08 330 ALA B C 1
ATOM 5609 O O . ALA B 1 349 ? -5.306 18.219 -32.917 1.00 23.48 330 ALA B O 1
ATOM 5611 N N . ARG B 1 350 ? -5.755 16.323 -31.777 1.00 20.44 331 ARG B N 1
ATOM 5612 C CA . ARG B 1 350 ? -7.120 16.698 -31.422 1.00 20.67 331 ARG B CA 1
ATOM 5613 C C . ARG B 1 350 ? -7.151 17.949 -30.550 1.00 25.35 331 ARG B C 1
ATOM 5614 O O . ARG B 1 350 ? -8.013 18.814 -30.713 1.00 23.55 331 ARG B O 1
ATOM 5622 N N . ARG B 1 351 ? -6.213 18.035 -29.613 1.00 22.25 332 ARG B N 1
ATOM 5623 C CA . ARG B 1 351 ? -6.177 19.150 -28.678 1.00 20.62 332 ARG B CA 1
ATOM 5624 C C . ARG B 1 351 ? -5.732 20.436 -29.377 1.00 23.81 332 ARG B C 1
ATOM 5625 O O . ARG B 1 351 ? -6.302 21.499 -29.147 1.00 22.78 332 ARG B O 1
ATOM 5633 N N . VAL B 1 352 ? -4.720 20.333 -30.234 1.00 24.68 333 VAL B N 1
ATOM 5634 C CA . VAL B 1 352 ? -4.262 21.478 -31.011 1.00 21.08 333 VAL B CA 1
ATOM 5635 C C . VAL B 1 352 ? -5.407 22.017 -31.857 1.00 24.27 333 VAL B C 1
ATOM 5636 O O . VAL B 1 352 ? -5.591 23.230 -31.987 1.00 22.67 333 VAL B O 1
ATOM 5640 N N . ASP B 1 353 ? -6.189 21.109 -32.427 1.00 23.81 334 ASP B N 1
ATOM 5641 C CA . ASP B 1 353 ? -7.328 21.522 -33.223 1.00 26.20 334 ASP B CA 1
ATOM 5642 C C . ASP B 1 353 ? -8.320 22.292 -32.356 1.00 28.28 334 ASP B C 1
ATOM 5643 O O . ASP B 1 353 ? -8.831 23.331 -32.769 1.00 25.14 334 ASP B O 1
ATOM 5648 N N . GLN B 1 354 ? -8.578 21.785 -31.152 1.00 25.76 335 GLN B N 1
ATOM 5649 C CA . GLN B 1 354 ? -9.560 22.388 -30.255 1.00 24.54 335 GLN B CA 1
ATOM 5650 C C . GLN B 1 354 ? -9.159 23.782 -29.797 1.00 26.19 335 GLN B C 1
ATOM 5651 O O . GLN B 1 354 ? -10.015 24.644 -29.591 1.00 22.37 335 GLN B O 1
ATOM 5657 N N . LEU B 1 355 ? -7.860 23.990 -29.598 1.00 25.29 336 LEU B N 1
ATOM 5658 C CA . LEU B 1 355 ? -7.368 25.270 -29.091 1.00 25.74 336 LEU B CA 1
ATOM 5659 C C . LEU B 1 355 ? -7.029 26.231 -30.238 1.00 25.54 336 LEU B C 1
ATOM 5660 O O . LEU B 1 355 ? -6.594 27.362 -30.009 1.00 24.80 336 LEU B O 1
ATOM 5665 N N . GLY B 1 356 ? -7.241 25.768 -31.467 1.00 21.93 337 GLY B N 1
ATOM 5666 C CA . GLY B 1 356 ? -7.000 26.573 -32.651 1.00 22.72 337 GLY B CA 1
ATOM 5667 C C . GLY B 1 356 ? -5.554 27.005 -32.772 1.00 24.98 337 GLY B C 1
ATOM 5668 O O . GLY B 1 356 ? -5.272 28.147 -33.132 1.00 25.17 337 GLY B O 1
ATOM 5669 N N . LEU B 1 357 ? -4.638 26.086 -32.476 1.00 23.54 338 LEU B N 1
ATOM 5670 C CA . LEU B 1 357 ? -3.208 26.377 -32.501 1.00 20.63 338 LEU B CA 1
ATOM 5671 C C . LEU B 1 357 ? -2.543 25.958 -33.815 1.00 23.35 338 LEU B C 1
ATOM 5672 O O . LEU B 1 357 ? -1.343 26.173 -34.009 1.00 20.31 338 LEU B O 1
ATOM 5677 N N . GLY B 1 358 ? -3.313 25.348 -34.710 1.00 21.15 339 GLY B N 1
ATOM 5678 C CA . GLY B 1 358 ? -2.769 24.921 -35.986 1.00 20.30 339 GLY B CA 1
ATOM 5679 C C . GLY B 1 358 ? -3.783 24.242 -36.882 1.00 26.24 339 GLY B C 1
ATOM 5680 O O . GLY B 1 358 ? -4.953 24.094 -36.518 1.00 28.37 339 GLY B O 1
ATOM 5681 N N . ALA B 1 359 ? -3.334 23.838 -38.066 1.00 23.17 340 ALA B N 1
ATOM 5682 C CA . ALA B 1 359 ? -4.161 23.042 -38.966 1.00 23.08 340 ALA B CA 1
ATOM 5683 C C . ALA B 1 359 ? -3.833 21.565 -38.778 1.00 22.10 340 ALA B C 1
ATOM 5684 O O . ALA B 1 359 ? -2.664 21.197 -38.649 1.00 25.59 340 ALA B O 1
ATOM 5686 N N . VAL B 1 360 ? -4.854 20.716 -38.750 1.00 23.62 341 VAL B N 1
ATOM 5687 C CA . VAL B 1 360 ? -4.608 19.287 -38.614 1.00 23.67 341 VAL B CA 1
ATOM 5688 C C . VAL B 1 360 ? -4.975 18.529 -39.888 1.00 26.05 341 VAL B C 1
ATOM 5689 O O . VAL B 1 360 ? -6.103 18.609 -40.372 1.00 25.92 341 VAL B O 1
ATOM 5693 N N . LEU B 1 361 ? -3.997 17.810 -40.430 1.00 24.70 342 LEU B N 1
ATOM 5694 C CA . LEU B 1 361 ? -4.190 16.993 -41.622 1.00 29.16 342 LEU B CA 1
ATOM 5695 C C . LEU B 1 361 ? -3.990 15.514 -41.276 1.00 29.18 342 LEU B C 1
ATOM 5696 O O . LEU B 1 361 ? -2.868 15.006 -41.312 1.00 28.93 342 LEU B O 1
ATOM 5701 N N . PRO B 1 362 ? -5.084 14.820 -40.932 1.00 30.85 343 PRO B N 1
ATOM 5702 C CA . PRO B 1 362 ? -5.012 13.432 -40.457 1.00 31.37 343 PRO B CA 1
ATOM 5703 C C . PRO B 1 362 ? -4.595 12.452 -41.547 1.00 33.71 343 PRO B C 1
ATOM 5704 O O . PRO B 1 362 ? -5.239 12.377 -42.593 1.00 35.78 343 PRO B O 1
ATOM 5708 N N . GLY B 1 363 ? -3.516 11.717 -41.294 1.00 31.79 344 GLY B N 1
ATOM 5709 C CA . GLY B 1 363 ? -3.077 10.641 -42.165 1.00 37.58 344 GLY B CA 1
ATOM 5710 C C . GLY B 1 363 ? -2.973 10.963 -43.645 1.00 37.38 344 GLY B C 1
ATOM 5711 O O . GLY B 1 363 ? -2.080 11.696 -44.069 1.00 32.69 344 GLY B O 1
ATOM 5712 N N . GLU B 1 364 ? -3.890 10.397 -44.427 1.00 37.78 345 GLU B N 1
ATOM 5713 C CA . GLU B 1 364 ? -3.856 10.497 -45.887 1.00 43.47 345 GLU B CA 1
ATOM 5714 C C . GLU B 1 364 ? -3.952 11.936 -46.387 1.00 40.19 345 GLU B C 1
ATOM 5715 O O . GLU B 1 364 ? -3.407 12.273 -47.439 1.00 38.91 345 GLU B O 1
ATOM 5721 N N . LYS B 1 365 ? -4.654 12.773 -45.629 1.00 41.38 346 LYS B N 1
ATOM 5722 C CA . LYS B 1 365 ? -4.868 14.171 -45.996 1.00 38.16 346 LYS B CA 1
ATOM 5723 C C . LYS B 1 365 ? -3.561 14.946 -46.149 1.00 36.56 346 LYS B C 1
ATOM 5724 O O . LYS B 1 365 ? -3.535 16.013 -46.767 1.00 40.77 346 LYS B O 1
ATOM 5730 N N . ALA B 1 366 ? -2.482 14.409 -45.587 1.00 31.58 347 ALA B N 1
ATOM 5731 C CA . ALA B 1 366 ? -1.225 15.148 -45.488 1.00 34.91 347 ALA B CA 1
ATOM 5732 C C . ALA B 1 366 ? -0.276 14.946 -46.667 1.00 37.81 347 ALA B C 1
ATOM 5733 O O . ALA B 1 366 ? 0.859 14.509 -46.486 1.00 42.84 347 ALA B O 1
ATOM 5735 N N . ASP B 1 367 ? -0.726 15.273 -47.873 1.00 40.17 348 ASP B N 1
ATOM 5736 C CA . ASP B 1 367 ? 0.159 15.193 -49.030 1.00 41.33 348 ASP B CA 1
ATOM 5737 C C . ASP B 1 367 ? 0.965 16.481 -49.167 1.00 37.62 348 ASP B C 1
ATOM 5738 O O . ASP B 1 367 ? 0.688 17.470 -48.487 1.00 40.35 348 ASP B O 1
ATOM 5743 N N . GLY B 1 368 ? 1.971 16.463 -50.034 1.00 35.51 349 GLY B N 1
ATOM 5744 C CA . GLY B 1 368 ? 2.824 17.622 -50.230 1.00 34.99 349 GLY B CA 1
ATOM 5745 C C . GLY B 1 368 ? 2.050 18.898 -50.517 1.00 35.31 349 GLY B C 1
ATOM 5746 O O . GLY B 1 368 ? 2.305 19.942 -49.907 1.00 29.10 349 GLY B O 1
ATOM 5747 N N . ASP B 1 369 ? 1.102 18.812 -51.447 1.00 32.91 350 ASP B N 1
ATOM 5748 C CA . ASP B 1 369 ? 0.318 19.970 -51.864 1.00 35.83 350 ASP B CA 1
ATOM 5749 C C . ASP B 1 369 ? -0.530 20.526 -50.726 1.00 38.25 350 ASP B C 1
ATOM 5750 O O . ASP B 1 369 ? -0.531 21.734 -50.472 1.00 35.20 350 ASP B O 1
ATOM 5755 N N . THR B 1 370 ? -1.259 19.639 -50.056 1.00 37.22 351 THR B N 1
ATOM 5756 C CA . THR B 1 370 ? -2.104 20.020 -48.931 1.00 37.67 351 THR B CA 1
ATOM 5757 C C . THR B 1 370 ? -1.265 20.626 -47.810 1.00 35.27 351 THR B C 1
ATOM 5758 O O . THR B 1 370 ? -1.699 21.551 -47.123 1.00 36.79 351 THR B O 1
ATOM 5762 N N . LEU B 1 371 ? -0.055 20.102 -47.641 1.00 35.90 352 LEU B N 1
ATOM 5763 C CA . LEU B 1 371 ? 0.892 20.642 -46.674 1.00 34.48 352 LEU B CA 1
ATOM 5764 C C . LEU B 1 371 ? 1.305 22.058 -47.058 1.00 33.40 352 LEU B C 1
ATOM 5765 O O . LEU B 1 371 ? 1.383 22.943 -46.211 1.00 32.29 352 LEU B O 1
ATOM 5770 N N . LEU B 1 372 ? 1.576 22.259 -48.343 1.00 33.50 353 LEU B N 1
ATOM 5771 C CA . LEU B 1 372 ? 2.003 23.555 -48.854 1.00 32.02 353 LEU B CA 1
ATOM 5772 C C . LEU B 1 372 ? 0.974 24.626 -48.520 1.00 30.25 353 LEU B C 1
ATOM 5773 O O . LEU B 1 372 ? 1.315 25.672 -47.975 1.00 31.56 353 LEU B O 1
ATOM 5778 N N . ALA B 1 373 ? -0.286 24.354 -48.842 1.00 31.83 354 ALA B N 1
ATOM 5779 C CA . ALA B 1 373 ? -1.377 25.270 -48.528 1.00 30.90 354 ALA B CA 1
ATOM 5780 C C . ALA B 1 373 ? -1.458 25.566 -47.028 1.00 31.44 354 ALA B C 1
ATOM 5781 O O . ALA B 1 373 ? -1.557 26.727 -46.616 1.00 29.90 354 ALA B O 1
ATOM 5783 N N . ALA B 1 374 ? -1.414 24.514 -46.217 1.00 26.46 355 ALA B N 1
ATOM 5784 C CA . ALA B 1 374 ? -1.562 24.660 -44.772 1.00 27.19 355 ALA B CA 1
ATOM 5785 C C . ALA B 1 374 ? -0.435 25.487 -44.166 1.00 25.62 355 ALA B C 1
ATOM 5786 O O . ALA B 1 374 ? -0.676 26.353 -43.327 1.00 27.74 355 ALA B O 1
ATOM 5788 N N . VAL B 1 375 ? 0.795 25.222 -44.595 1.00 23.56 356 VAL B N 1
ATOM 5789 C CA . VAL B 1 375 ? 1.945 25.965 -44.096 1.00 26.56 356 VAL B CA 1
ATOM 5790 C C . VAL B 1 375 ? 1.771 27.463 -44.317 1.00 29.60 356 VAL B C 1
ATOM 5791 O O . VAL B 1 375 ? 2.006 28.264 -43.411 1.00 32.49 356 VAL B O 1
ATOM 5795 N N . GLY B 1 376 ? 1.351 27.837 -45.520 1.00 26.83 357 GLY B N 1
ATOM 5796 C CA . GLY B 1 376 ? 1.124 29.234 -45.838 1.00 28.45 357 GLY B CA 1
ATOM 5797 C C . GLY B 1 376 ? -0.085 29.783 -45.106 1.00 32.33 357 GLY B C 1
ATOM 5798 O O . GLY B 1 376 ? -0.085 30.931 -44.654 1.00 35.37 357 GLY B O 1
ATOM 5799 N N . ALA B 1 377 ? -1.121 28.958 -44.984 1.00 32.14 358 ALA B N 1
ATOM 5800 C CA . ALA B 1 377 ? -2.347 29.369 -44.312 1.00 31.68 358 ALA B CA 1
ATOM 5801 C C . ALA B 1 377 ? -2.108 29.711 -42.841 1.00 34.59 358 ALA B C 1
ATOM 5802 O O . ALA B 1 377 ? -2.534 30.766 -42.371 1.00 36.52 358 ALA B O 1
ATOM 5804 N N . VAL B 1 378 ? -1.423 28.831 -42.115 1.00 27.93 359 VAL B N 1
ATOM 5805 C CA . VAL B 1 378 ? -1.192 29.068 -40.691 1.00 29.03 359 VAL B CA 1
ATOM 5806 C C . VAL B 1 378 ? -0.224 30.230 -40.456 1.00 32.44 359 VAL B C 1
ATOM 5807 O O . VAL B 1 378 ? -0.349 30.968 -39.474 1.00 28.46 359 VAL B O 1
ATOM 5811 N N . ALA B 1 379 ? 0.732 30.396 -41.364 1.00 31.07 360 ALA B N 1
ATOM 5812 C CA . ALA B 1 379 ? 1.699 31.481 -41.264 1.00 32.88 360 ALA B CA 1
ATOM 5813 C C . ALA B 1 379 ? 1.031 32.850 -41.369 1.00 34.34 360 ALA B C 1
ATOM 5814 O O . ALA B 1 379 ? 1.542 33.833 -40.836 1.00 35.86 360 ALA B O 1
ATOM 5816 N N . ALA B 1 380 ? -0.111 32.906 -42.048 1.00 33.04 361 ALA B N 1
ATOM 5817 C CA . ALA B 1 380 ? -0.772 34.179 -42.336 1.00 33.34 361 ALA B CA 1
ATOM 5818 C C . ALA B 1 380 ? -2.096 34.371 -41.596 1.00 36.18 361 ALA B C 1
ATOM 5819 O O . ALA B 1 380 ? -2.809 35.340 -41.846 1.00 36.22 361 ALA B O 1
ATOM 5821 N N . ASP B 1 381 ? -2.426 33.454 -40.690 1.00 32.03 362 ASP B N 1
ATOM 5822 C CA . ASP B 1 381 ? -3.678 33.546 -39.943 1.00 28.30 362 ASP B CA 1
ATOM 5823 C C . ASP B 1 381 ? -3.450 34.320 -38.648 1.00 30.91 362 ASP B C 1
ATOM 5824 O O . ASP B 1 381 ? -2.849 33.798 -37.709 1.00 27.79 362 ASP B O 1
ATOM 5829 N N . PRO B 1 382 ? -3.922 35.577 -38.598 1.00 32.18 363 PRO B N 1
ATOM 5830 C CA . PRO B 1 382 ? -3.715 36.416 -37.413 1.00 30.41 363 PRO B CA 1
ATOM 5831 C C . PRO B 1 382 ? -4.512 35.929 -36.207 1.00 28.46 363 PRO B C 1
ATOM 5832 O O . PRO B 1 382 ? -4.019 36.019 -35.085 1.00 26.03 363 PRO B O 1
ATOM 5836 N N . ALA B 1 383 ? -5.716 35.408 -36.429 1.00 28.72 364 ALA B N 1
ATOM 5837 C CA . ALA B 1 383 ? -6.498 34.846 -35.331 1.00 28.82 364 ALA B CA 1
ATOM 5838 C C . ALA B 1 383 ? -5.736 33.693 -34.683 1.00 29.48 364 ALA B C 1
ATOM 5839 O O . ALA B 1 383 ? -5.536 33.665 -33.465 1.00 28.12 364 ALA B O 1
ATOM 5841 N N . LEU B 1 384 ? -5.305 32.750 -35.513 1.00 30.58 365 LEU B N 1
ATOM 5842 C CA . LEU B 1 384 ? -4.526 31.604 -35.061 1.00 25.62 365 LEU B CA 1
ATOM 5843 C C . LEU B 1 384 ? -3.241 32.060 -34.369 1.00 24.60 365 LEU B C 1
ATOM 5844 O O . LEU B 1 384 ? -2.907 31.586 -33.283 1.00 22.49 365 LEU B O 1
ATOM 5849 N N . LEU B 1 385 ? -2.533 32.993 -34.996 1.00 26.58 366 LEU B N 1
ATOM 5850 C CA . LEU B 1 385 ? -1.280 33.513 -34.448 1.00 25.93 366 LEU B CA 1
ATOM 5851 C C . LEU B 1 385 ? -1.425 34.089 -33.037 1.00 24.76 366 LEU B C 1
ATOM 5852 O O . LEU B 1 385 ? -0.534 33.933 -32.199 1.00 22.60 366 LEU B O 1
ATOM 5857 N N . ALA B 1 386 ? -2.545 34.756 -32.779 1.00 22.97 367 ALA B N 1
ATOM 5858 C CA . ALA B 1 386 ? -2.821 35.275 -31.445 1.00 24.11 367 ALA B CA 1
ATOM 5859 C C . ALA B 1 386 ? -2.894 34.129 -30.431 1.00 25.33 367 ALA B C 1
ATOM 5860 O O . ALA B 1 386 ? -2.406 34.245 -29.306 1.00 20.73 367 ALA B O 1
ATOM 5862 N N . ARG B 1 387 ? -3.501 33.020 -30.841 1.00 23.39 368 ARG B N 1
ATOM 5863 C CA . ARG B 1 387 ? -3.686 31.878 -29.950 1.00 26.35 368 ARG B CA 1
ATOM 5864 C C . ARG B 1 387 ? -2.365 31.166 -29.685 1.00 20.28 368 ARG B C 1
ATOM 5865 O O . ARG B 1 387 ? -2.062 30.805 -28.548 1.00 22.33 368 ARG B O 1
ATOM 5873 N N . VAL B 1 388 ? -1.575 30.979 -30.737 1.00 19.90 369 VAL B N 1
ATOM 5874 C CA . VAL B 1 388 ? -0.237 30.417 -30.594 1.00 20.50 369 VAL B CA 1
ATOM 5875 C C . VAL B 1 388 ? 0.641 31.276 -29.678 1.00 23.54 369 VAL B C 1
ATOM 5876 O O . VAL B 1 388 ? 1.441 30.749 -28.904 1.00 23.03 369 VAL B O 1
ATOM 5880 N N . GLU B 1 389 ? 0.482 32.597 -29.753 1.00 24.75 370 GLU B N 1
ATOM 5881 C CA . GLU B 1 389 ? 1.276 33.500 -28.923 1.00 23.44 370 GLU B CA 1
ATOM 5882 C C . GLU B 1 389 ? 0.844 33.433 -27.455 1.00 21.47 370 GLU B C 1
ATOM 5883 O O . GLU B 1 389 ? 1.680 33.413 -26.552 1.00 20.04 370 GLU B O 1
ATOM 5889 N N . ALA B 1 390 ? -0.464 33.394 -27.226 1.00 19.39 371 ALA B N 1
ATOM 5890 C CA . ALA B 1 390 ? -0.999 33.245 -25.878 1.00 21.36 371 ALA B CA 1
ATOM 5891 C C . ALA B 1 390 ? -0.516 31.942 -25.234 1.00 22.77 371 ALA B C 1
ATOM 5892 O O . ALA B 1 390 ? -0.082 31.935 -24.082 1.00 19.22 371 ALA B O 1
ATOM 5902 N N . ARG B 1 392 ? 2.106 30.233 -25.985 1.00 22.81 373 ARG B N 1
ATOM 5903 C CA . ARG B 1 392 ? 3.528 30.390 -25.727 1.00 23.40 373 ARG B CA 1
ATOM 5904 C C . ARG B 1 392 ? 3.730 30.985 -24.336 1.00 25.45 373 ARG B C 1
ATOM 5905 O O . ARG B 1 392 ? 4.588 30.526 -23.575 1.00 24.27 373 ARG B O 1
ATOM 5913 N N . GLY B 1 393 ? 2.933 32.003 -24.008 1.00 22.54 374 GLY B N 1
ATOM 5914 C CA . GLY B 1 393 ? 2.952 32.591 -22.679 1.00 20.51 374 GLY B CA 1
ATOM 5915 C C . GLY B 1 393 ? 2.763 31.545 -21.589 1.00 24.48 374 GLY B C 1
ATOM 5916 O O . GLY B 1 393 ? 3.484 31.535 -20.589 1.00 25.05 374 GLY B O 1
ATOM 5917 N N . HIS B 1 394 ? 1.797 30.652 -21.782 1.00 20.91 375 HIS B N 1
ATOM 5918 C CA . HIS B 1 394 ? 1.559 29.586 -20.810 1.00 23.04 375 HIS B CA 1
ATOM 5919 C C . HIS B 1 394 ? 2.746 28.626 -20.696 1.00 22.38 375 HIS B C 1
ATOM 5920 O O . HIS B 1 394 ? 3.115 28.220 -19.595 1.00 23.01 375 HIS B O 1
ATOM 5927 N N . VAL B 1 395 ? 3.341 28.266 -21.831 1.00 22.17 376 VAL B N 1
ATOM 5928 C CA . VAL B 1 395 ? 4.510 27.386 -21.830 1.00 22.92 376 VAL B CA 1
ATOM 5929 C C . VAL B 1 395 ? 5.650 28.019 -21.030 1.00 28.27 376 VAL B C 1
ATOM 5930 O O . VAL B 1 395 ? 6.283 27.357 -20.202 1.00 25.37 376 VAL B O 1
ATOM 5934 N N . ARG B 1 396 ? 5.890 29.309 -21.271 1.00 26.55 377 ARG B N 1
ATOM 5935 C CA . ARG B 1 396 ? 6.949 30.053 -20.587 1.00 27.31 377 ARG B CA 1
ATOM 5936 C C . ARG B 1 396 ? 6.678 30.212 -19.093 1.00 26.13 377 ARG B C 1
ATOM 5937 O O . ARG B 1 396 ? 7.605 30.235 -18.290 1.00 29.60 377 ARG B O 1
ATOM 5945 N N . ARG B 1 397 ? 5.405 30.343 -18.731 1.00 27.39 378 ARG B N 1
ATOM 5946 C CA . ARG B 1 397 ? 5.002 30.472 -17.330 1.00 26.31 378 ARG B CA 1
ATOM 5947 C C . ARG B 1 397 ? 5.144 29.174 -16.536 1.00 27.81 378 ARG B C 1
ATOM 5948 O O . ARG B 1 397 ? 5.231 29.204 -15.312 1.00 25.52 378 ARG B O 1
ATOM 5956 N N . ALA B 1 398 ? 5.143 28.039 -17.232 1.00 26.89 379 ALA B N 1
ATOM 5957 C CA . ALA B 1 398 ? 5.026 26.734 -16.579 1.00 29.16 379 ALA B CA 1
ATOM 5958 C C . ALA B 1 398 ? 6.079 26.475 -15.498 1.00 28.45 379 ALA B C 1
ATOM 5959 O O . ALA B 1 398 ? 5.796 25.806 -14.507 1.00 29.10 379 ALA B O 1
ATOM 5961 N N . GLY B 1 399 ? 7.287 26.997 -15.685 1.00 29.54 380 GLY B N 1
ATOM 5962 C CA . GLY B 1 399 ? 8.309 26.895 -14.654 1.00 30.72 380 GLY B CA 1
ATOM 5963 C C . GLY B 1 399 ? 9.439 25.923 -14.955 1.00 32.71 380 GLY B C 1
ATOM 5964 O O . GLY B 1 399 ? 10.539 26.049 -14.414 1.00 30.56 380 GLY B O 1
ATOM 5965 N N . GLY B 1 400 ? 9.166 24.942 -15.807 1.00 28.65 381 GLY B N 1
ATOM 5966 C CA . GLY B 1 400 ? 10.193 24.023 -16.263 1.00 28.34 381 GLY B CA 1
ATOM 5967 C C . GLY B 1 400 ? 11.016 23.382 -15.164 1.00 27.77 381 GLY B C 1
ATOM 5968 O O . GLY B 1 400 ? 10.522 23.126 -14.066 1.00 29.21 381 GLY B O 1
ATOM 5969 N N . ALA B 1 401 ? 12.287 23.133 -15.464 1.00 30.86 382 ALA B N 1
ATOM 5970 C CA . ALA B 1 401 ? 13.159 22.345 -14.596 1.00 29.49 382 ALA B CA 1
ATOM 5971 C C . ALA B 1 401 ? 13.289 22.896 -13.177 1.00 30.62 382 ALA B C 1
ATOM 5972 O O . ALA B 1 401 ? 13.397 22.133 -12.214 1.00 28.73 382 ALA B O 1
ATOM 5974 N N . ALA B 1 402 ? 13.286 24.218 -13.050 1.00 31.28 383 ALA B N 1
ATOM 5975 C CA . ALA B 1 402 ? 13.437 24.850 -11.745 1.00 33.53 383 ALA B CA 1
ATOM 5976 C C . ALA B 1 402 ? 12.246 24.526 -10.853 1.00 31.15 383 ALA B C 1
ATOM 5977 O O . ALA B 1 402 ? 12.410 24.168 -9.684 1.00 29.39 383 ALA B O 1
ATOM 5979 N N . ARG B 1 403 ? 11.047 24.648 -11.414 1.00 27.54 384 ARG B N 1
ATOM 5980 C CA . ARG B 1 403 ? 9.826 24.376 -10.669 1.00 28.75 384 ARG B CA 1
ATOM 5981 C C . ARG B 1 403 ? 9.679 22.883 -10.385 1.00 30.44 384 ARG B C 1
ATOM 5982 O O . ARG B 1 403 ? 9.165 22.485 -9.339 1.00 30.12 384 ARG B O 1
ATOM 5990 N N . ALA B 1 404 ? 10.135 22.056 -11.319 1.00 29.24 385 ALA B N 1
ATOM 5991 C CA . ALA B 1 404 ? 10.102 20.616 -11.116 1.00 29.84 385 ALA B CA 1
ATOM 5992 C C . ALA B 1 404 ? 10.929 20.245 -9.887 1.00 29.00 385 ALA B C 1
ATOM 5993 O O . ALA B 1 404 ? 10.454 19.539 -8.997 1.00 28.24 385 ALA B O 1
ATOM 5995 N N . ALA B 1 405 ? 12.162 20.742 -9.838 1.00 29.99 386 ALA B N 1
ATOM 5996 C CA . ALA B 1 405 ? 13.076 20.437 -8.744 1.00 32.06 386 ALA B CA 1
ATOM 5997 C C . ALA B 1 405 ? 12.544 20.960 -7.415 1.00 33.11 386 ALA B C 1
ATOM 5998 O O . ALA B 1 405 ? 12.683 20.299 -6.381 1.00 30.19 386 ALA B O 1
ATOM 6000 N N . ASP B 1 406 ? 11.940 22.146 -7.447 1.00 31.21 387 ASP B N 1
ATOM 6001 C CA . ASP B 1 406 ? 11.333 22.724 -6.254 1.00 31.28 387 ASP B CA 1
ATOM 6002 C C . ASP B 1 406 ? 10.287 21.779 -5.683 1.00 32.93 387 ASP B C 1
ATOM 6003 O O . ASP B 1 406 ? 10.265 21.519 -4.482 1.00 32.92 387 ASP B O 1
ATOM 6008 N N . ALA B 1 407 ? 9.416 21.276 -6.554 1.00 31.28 388 ALA B N 1
ATOM 6009 C CA . ALA B 1 407 ? 8.328 20.397 -6.135 1.00 32.78 388 ALA B CA 1
ATOM 6010 C C . ALA B 1 407 ? 8.874 19.115 -5.532 1.00 31.07 388 ALA B C 1
ATOM 6011 O O . ALA B 1 407 ? 8.363 18.629 -4.525 1.00 28.73 388 ALA B O 1
ATOM 6013 N N . VAL B 1 408 ? 9.910 18.569 -6.161 1.00 28.16 389 VAL B N 1
ATOM 6014 C CA . VAL B 1 408 ? 10.551 17.356 -5.674 1.00 28.12 389 VAL B CA 1
ATOM 6015 C C . VAL B 1 408 ? 11.121 17.569 -4.267 1.00 32.53 389 VAL B C 1
ATOM 6016 O O . VAL B 1 408 ? 10.985 16.710 -3.392 1.00 31.83 389 VAL B O 1
ATOM 6020 N N . GLU B 1 409 ? 11.747 18.722 -4.052 1.00 31.48 390 GLU B N 1
ATOM 6021 C CA . GLU B 1 409 ? 12.332 19.039 -2.749 1.00 35.93 390 GLU B CA 1
ATOM 6022 C C . GLU B 1 409 ? 11.268 19.250 -1.676 1.00 33.70 390 GLU B C 1
ATOM 6023 O O . GLU B 1 409 ? 11.417 18.788 -0.546 1.00 35.04 390 GLU B O 1
ATOM 6029 N N . ALA B 1 410 ? 10.192 19.943 -2.036 1.00 33.12 391 ALA B N 1
ATOM 6030 C CA . ALA B 1 410 ? 9.050 20.093 -1.141 1.00 35.26 391 ALA B CA 1
ATOM 6031 C C . ALA B 1 410 ? 8.453 18.728 -0.803 1.00 34.59 391 ALA B C 1
ATOM 6032 O O . ALA B 1 410 ? 7.956 18.510 0.302 1.00 37.51 391 ALA B O 1
ATOM 6034 N N . TYR B 1 411 ? 8.510 17.815 -1.767 1.00 32.13 392 TYR B N 1
ATOM 6035 C CA . TYR B 1 411 ? 7.999 16.460 -1.592 1.00 33.81 392 TYR B CA 1
ATOM 6036 C C . TYR B 1 411 ? 8.881 15.658 -0.635 1.00 32.29 392 TYR B C 1
ATOM 6037 O O . TYR B 1 411 ? 8.384 14.989 0.268 1.00 33.20 392 TYR B O 1
ATOM 6046 N N . LEU B 1 412 ? 10.191 15.725 -0.843 1.00 34.42 393 LEU B N 1
ATOM 6047 C CA . LEU B 1 412 ? 11.147 15.094 0.061 1.00 35.25 393 LEU B CA 1
ATOM 6048 C C . LEU B 1 412 ? 10.987 15.632 1.478 1.00 39.12 393 LEU B C 1
ATOM 6049 O O . LEU B 1 412 ? 11.077 14.888 2.456 1.00 36.71 393 LEU B O 1
ATOM 6054 N N . ALA B 1 413 ? 10.753 16.938 1.570 1.00 37.92 394 ALA B N 1
ATOM 6055 C CA . ALA B 1 413 ? 10.679 17.632 2.848 1.00 38.27 394 ALA B CA 1
ATOM 6056 C C . ALA B 1 413 ? 9.542 17.128 3.731 1.00 43.71 394 ALA B C 1
ATOM 6057 O O . ALA B 1 413 ? 9.695 17.034 4.948 1.00 43.85 394 ALA B O 1
ATOM 6059 N N . ARG B 1 414 ? 8.403 16.804 3.127 1.00 40.26 395 ARG B N 1
ATOM 6060 C CA . ARG B 1 414 ? 7.262 16.351 3.916 1.00 41.04 395 ARG B CA 1
ATOM 6061 C C . ARG B 1 414 ? 7.149 14.832 3.950 1.00 46.92 395 ARG B C 1
ATOM 6062 O O . ARG B 1 414 ? 6.079 14.283 4.218 1.00 46.55 395 ARG B O 1
ATOM 6070 N N . ALA B 1 415 ? 8.268 14.161 3.690 1.00 46.54 396 ALA B N 1
ATOM 6071 C CA . ALA B 1 415 ? 8.320 12.705 3.729 1.00 49.60 396 ALA B CA 1
ATOM 6072 C C . ALA B 1 415 ? 9.235 12.220 4.851 1.00 51.31 396 ALA B C 1
ATOM 6073 O O . ALA B 1 415 ? 10.066 12.976 5.361 1.00 50.82 396 ALA B O 1
#

Solvent-accessible surface area: 30071 Å² total

Radius of gyration: 28.5 Å; Cα contacts (8 Å, |Δi|>4): 1504; chains: 2; bounding box: 75×59×60 Å

Sequence (778 aa):
HAHLLIVNVASHGLILPTLTVVTELVRRGHRVSYVTAGGFAEPVRAAGATVVPYQSEIIDADAAEVFGSDDLGVRPHLYLRENVSVLRATAEALDGDVPDLVLYDDFPFIAGQLLAARWRRPAVRLSAAFASNEHYSFSQDVTLAGTIDPLDLPVFRDTLRDLLAEHGLSRSVVDCWNHVEQLNLVFVPKAFQIAGDTFDDRFVFVGPCFDDRRFLGEWTRPADDLPVVLVSLGTTFNDRPGFFRDCARAFDGQPWHVVTLGGQVDPAALGDLPPNVEAHRWVPHVKVLEQATVCVTHGGGTLEALYWGRPLVVVPQSFDVQPARRVDQLGLGAVLPGEKADGDTLLAAVGAVAADPALLARVEARGHVRRAGGAARAADAVEAYLARAHAHLLIVNVASHGLILPTLTVVTELVRRGHRVSYVTAGGFAEPVRAAGATVVPYQSEIIDADAAEVFGSDDLGVRPHLYLRENVSVLRATAEALDGDVPDLVLYDDFPFIAGQLLAARWRRPAVRLSAAFASNEHYSFSQDVTLAGTIDPLDLPVFRDTLRDLLAEHGLSRSVVDCWNHVEQLNLVFVPKAFQIAGDTFDDRFVFVGPCFDDRRFLGEWTRPADDLPVVLVSLGTTFNDRPGFFRDCARAFDGQPWHVVTLGGQVDPAALGDLPPNVEAHRWVPHVKVLEQATVCVTHGGGTLEALYWGRPLVVVPQSFDVQPARRVDQLGLGAVLPGEKADGDTLLAAVGAVAADPALLARVEARGHVRRAGGAARAADAVEAYLARA

Organism: Micromonospora echinospora (NCBI:txid1877)

B-factor: mean 32.09, std 8.92, range [15.38, 93.04]

Foldseek 3Di:
DWEEEEQEEEDDLQPFQCLQLLLVCVVVVYAYEYEYEDPVCVSNVVSPHHYQYFDADVNPDAVVCQLVPDQQSPRVLVLVVRLVRSLVSCCVVCVVPQIQEQEYEPSNLLSRVLSCLLRVHAYEYEYSDADDAPPDDLVVLCVLSNHHDLCVPVVSLVVSQVVCVVSVPPAHSVCSNRPDGQAYEYQCFLVLHDVSVVDDPSYAHLHGDHDQPCVQPEDDDDPDDAAEEEAEAEAHNQQCLQQLLQQQVLCAVPRHQYEERRQHDDPPSSPDGHPSYYYYPGYPLLNRLLRHQAYEYCAGSNVVNLLNLHAYEHENQGSSRPVCVSCVVLLRAHYQYHPRSGNNNVVVRRVCRSPDPVNSVSSPVNVSNVVSNRSNVVSVVVVVVSVVD/DWEEEEQEEEDDLTQFQCLLLQLVLVVVPYAYEYEYEDPSCVSNVVSHHHYQYFDDDVNPDAPVCQLVVDQASPRVLVLVVRLVRSLVSCCVVCVVPQIQEYEYEPSNLLSRVLSCVLRVHAYEYEYSDADDDPVDDLVVLVVLSNHHDSCVDVVSVVVSQCVCVVSVPPAHSVCSNRPDGQAYEYQCFLVLHDVSVVDDPSYAHQHGDHDQPCVLPEDDDDPDDAAEEEAEAEAHNQQCLQQLLQQQVLCAVPRHQYEERNQHDDPVSSPDGHPSYYYDPGYPLLNRLLRHQAYEYCAGSNVVNLLNLHQYEHENQGSSRVVCVSCVVLLRAHYQYHPSRGNNSVVVRRVVRSPDPVNSVSSNVNVSNVVSNRSNVVSVVVVVVSVVD

InterPro domains:
  IPR002213 UDP-glucuronosyl/UDP-glucosyltransferase [cd03784] (2-352)
  IPR006326 UDP-glycosyltransferase, MGT-like [TIGR01426] (8-395)
  IPR010610 Erythromycin biosynthesis protein CIII-like, C-terminal domain [PF06722] (260-373)
  IPR050426 Glycosyltransferase 28 [PTHR48050] (202-396)

Secondary structure (DSSP, 8-state):
--EEEEE--S-HHHHGGGHHHHHHHHHTT-EEEEEE-GGGHHHHHHTTPEEEE---STTT--HHHHHHSSSS-HHHH--HHHHHHHHHHHHHHHSSS--SEEEEESTTHHHHHHHHHHTT--EEEEESS----SS--TTT--TTTTPPPGGG-HHHHHHHHHHHHHTT----HHHHHT---SEEEESS-TTTSTTGGG--TTEEE--------GGG------SS-PPEEEEE-TTTS---HHHHHHHHHHHTTSS-EE---TTTS-GGGG-PPPTTB---S---HHHHHHHEEEEEES------TGGGT--EEE---SGGG---HHHHHHT-EEE--GGG--HHHHHHHHHHHHT-HHHHHHHH--HHHHHS-HHHHHHHHHHHHHHH-/--EEEEE--S-HHHHHHHHHHHHHHHHTT-EEEEEE-GGGHHHHHHTTPEEEE---SGGG--HHHHTTSSSS-HHHH--HHHHHHHHHHHHHHHTTS--SEEEEESTTHHHHHHHHHHTT--EEEEESS----SS--TTT--TTTTPPPGGG-HHHHHHHHHHHHHTT--S-HHHHHTPPPSEEEESS-TTTSTTGGG--TTEEE--------GGG------SS-PPEEEEE--SSS---HHHHHHHHHHTTTSS-EE---TTTS-GGGG-PPPTTB---S---HHHHHHHEEEEEES------TGGGT--EEE---SGGG---HHHHHHT-EEE--GGG--HHHHHHHHHHHHT-HHHHHHHH--HHHHHT-HHHHHHHHHHHHHHT-

Nearest PDB structures (foldseek):
  3iaa-assembly1_A  TM=1.000E+00  e=1.717E-71  Micromonospora echinospora
  5du2-assembly2_B  TM=9.355E-01  e=1.237E-39  Actinomadura verrucosospora
  2iyf-assembly2_B  TM=7.558E-01  e=1.178E-30  Streptomyces antibioticus
  4m60-assembly1_A  TM=8.560E-01  e=7.179E-28  Streptomyces antibioticus
  2iyf-assembly1_A  TM=7.941E-01  e=6.306E-29  Streptomyces antibioticus

CATH classification: 3.40.50.2000 (+1 more: 3.40.50.2000)